Protein AF-0000000086083023 (afdb_homodimer)

Nearest PDB structures (foldseek):
  6t1z-assembly1_A  TM=5.377E-01  e=1.899E-01  Lactococcus lactis
  4jre-assembly1_D  TM=3.803E-01  e=8.207E-01  Escherichia coli K-12
  8ufe-assembly1_A  TM=5.088E-01  e=5.948E+00  Mycolicibacterium smegmatis
  8u3d-assembly1_A  TM=4.214E-01  e=5.697E+00  Homo sapiens
  6t1z-assembly1_A  TM=5.376E-01  e=2.228E-01  Lactococcus lactis

Secondary structure (DSSP, 8-state):
--EEEEEEEEETTTEEEEEEEETT--BEEEEEE---HHHHHHHHHHHHHS-TTTTTTB-TTHHHHHHHHHHHHHHHHHHHHHHHHHHHHHHTBT-TT--HHHHHHHHHHHHHHHHHHHHHHHHHHGGGGGTTHHHHHHHHHHHHHHHHHHHHHGGGSTT-HHHHHHHHHHHHHHHHHHHHHHHHHHHHHHB-SS-HHHHHHHHHHHHHHHHHHHHHHHHHHHHHHTT-HHHHHHHHHHHHHHHHHHHHHHHHH----SEEHHHHHHHHHHHHHTTSPPPPHHHHHHHS--SPPPS--SEEEEES--GGGT-SBHHHHHHHHTTS-STT-SS---EEEEEEE-TTS-EEEEEEEBTT--HHHHHHHHHHHHHHHHHHHT-----TT-TTHHHHHHHHHHHHTGGG-SHHHHHHHHHHHHHHHHHHHHHHHTSS---S-EE----SEEEEE--------------/--EEEEEEEEETTTEEEEEEEETT--BEEEEEE---HHHHHHHHHHHHHS-TTTTTTB-TTHHHHHHHHHHHHHHHHHHHHHHHHHHHHHTTBT-TT--HHHHHHHHHHHHHHHHHHHHHHHHHHGGGGGTTHHHHHHHHHHHHHHHHHHHHHGGGSTT-HHHHHHHHHHHHHHHHHHHHHHHHHHHHHHB-SS-HHHHHHHHHHHHHHHHHHHHHHHHHHHHHHTT-HHHHHHHHHHHHHHHHHHHHHHHHH----SEEHHHHHHHHHHHHHTTSPPPPHHHHHHHS--SPPPS--SEEEEES--GGGT-SBHHHHHHHHTTS-STT-SS---EEEEEEE-TTS-EEEEEEEBTT--HHHHHHHHHHHHHHHHHHHT-----TT-TTHHHHHHHHHHHHTGGG-SHHHHHHHHHHHHHHHHHHHHHHHTSS---S-EE----SEEEEE--------------

Organism: Haemaphysalis longicornis (NCBI:txid44386)

Solvent-accessible surface area (backbone atoms only — not comparable to full-atom values): 48190 Å² total; per-residue (Å²): 134,77,61,45,66,52,31,37,34,33,38,64,96,63,40,44,34,36,33,31,36,38,86,92,42,55,52,50,42,74,47,69,54,71,66,60,67,72,65,36,51,57,45,44,49,41,64,56,48,39,42,80,62,62,69,76,30,36,36,90,40,44,64,63,29,52,51,25,47,44,51,20,48,29,25,46,46,47,41,46,50,57,14,46,40,22,40,45,44,43,49,12,32,30,27,59,87,31,45,47,66,58,34,38,48,37,52,49,46,18,51,42,35,18,53,50,30,33,53,53,46,53,66,70,48,62,77,57,50,63,36,47,29,48,24,42,37,45,48,20,50,52,41,41,51,52,22,41,48,44,32,41,49,26,52,77,35,79,94,43,37,50,62,45,44,24,51,25,26,27,42,41,19,46,21,50,53,43,35,49,47,20,50,52,52,51,37,52,63,29,28,63,59,88,35,41,68,49,43,46,50,15,51,52,44,44,53,50,51,36,45,46,52,28,43,59,48,42,62,52,48,53,63,73,40,59,93,37,66,67,59,48,51,50,49,38,52,53,31,48,51,49,22,53,51,25,41,51,52,24,47,55,57,48,69,60,46,58,35,23,59,62,44,44,44,53,39,50,52,43,20,66,51,56,75,65,44,76,68,52,56,65,60,41,38,70,65,45,78,50,69,75,77,84,74,83,61,62,66,39,78,40,47,25,35,58,62,68,75,61,33,60,29,52,65,52,41,45,66,69,51,61,79,52,57,70,89,59,50,59,67,73,57,38,68,47,77,31,71,42,72,49,96,87,73,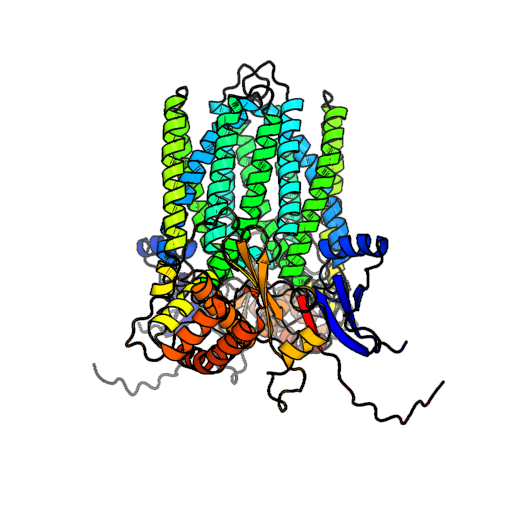30,35,37,38,34,26,29,29,25,70,80,43,48,58,66,40,51,51,49,49,49,51,50,48,45,52,50,45,33,51,75,66,67,68,70,71,68,58,90,82,40,91,57,39,67,63,51,48,50,28,45,58,30,58,73,48,46,89,84,39,52,61,63,29,48,53,42,43,48,52,48,41,69,63,46,47,61,53,52,54,59,56,42,74,78,44,85,55,48,73,88,52,72,31,67,64,60,48,61,28,25,36,44,68,44,77,79,71,76,82,78,80,68,86,81,70,86,128,132,75,62,46,67,52,33,37,35,32,37,62,96,65,38,43,34,36,34,30,36,37,86,90,44,57,51,49,42,74,47,70,52,71,67,60,65,70,66,36,49,56,46,45,50,42,64,55,48,39,43,81,62,64,69,75,29,35,36,88,40,45,64,63,28,52,53,25,47,44,51,18,48,29,26,47,46,47,41,46,50,56,13,46,40,22,40,45,43,42,47,13,31,31,27,59,87,31,45,47,66,58,33,37,50,36,52,51,47,20,52,41,35,18,52,52,30,34,55,52,46,53,66,71,47,62,75,59,50,65,38,48,29,49,25,42,37,45,48,23,51,52,41,41,51,51,23,40,50,44,33,41,49,26,52,76,35,80,93,43,35,50,62,46,44,24,51,25,26,28,42,39,19,46,22,50,53,42,36,49,47,21,48,52,51,51,36,52,63,29,28,63,59,88,34,42,68,49,43,47,50,15,51,50,45,44,52,50,51,35,46,47,53,30,43,59,50,42,64,52,48,54,64,74,39,59,94,38,66,67,59,49,53,52,50,40,52,52,30,49,51,48,22,51,53,24,42,51,54,24,49,54,57,46,68,61,46,58,36,22,57,64,44,42,43,55,41,51,52,45,20,66,50,58,74,65,45,76,68,52,57,64,60,42,38,70,67,44,78,51,68,73,77,82,73,84,60,60,65,41,79,42,46,27,35,57,62,68,76,60,32,60,30,52,63,53,42,46,65,70,50,61,80,52,58,71,88,58,51,57,66,74,58,38,68,49,77,31,71,43,72,48,96,86,72,30,36,37,38,34,25,27,31,25,68,81,44,48,58,66,40,51,51,50,49,48,50,48,49,44,52,50,48,32,52,75,66,66,68,69,71,67,57,91,83,40,92,58,39,67,63,51,48,51,30,46,57,31,57,72,48,47,88,81,40,53,60,62,28,48,53,42,43,46,52,49,42,70,63,47,48,62,53,51,54,60,55,41,74,78,43,85,54,47,74,88,53,72,31,66,64,61,46,59,27,25,34,44,68,45,77,80,72,77,77,85,72,69,86,78,77,80,130

Foldseek 3Di:
DDWDWDDWDDDPPAWIWTWTDDPVDPDTDIDTDHDDVVVCVVVVCCVQQPFPPPPVQWDPLVVVLLVLVLLLLLLLLLLLVLLVVLLCLQQAVVNPPHDPVSSVVLVVLLVVLLVVLLVVLCVVCPPVLQQQLLQLLLVLLVLSLVLSVLSNCLNVVRPCNSVSSSVSSSSNSSSVNSNVNSVLNNLVNTRRPPCSVRSVSSSVSSSVVSSVVSVVVNVVVCVVCPPPVPVSVVSSVVSSVSNSVSSNSSSLSDQGQFAELQLLLVQLLCCQQVVQDGDASNVSSNVGDSHDDDDDDLEAEAFADDPCVQDVDPVSVCLQCVPPPPVVVVPPDAKTWFWDADPVRGIYIYMHGAPPHALLSVSLSSSLRSLLVCLLVVPRDHDPPHPCCVLSVQLNVLNVPCVVHCSSNSVSSVVVSVPCVVSNVVSCVPGSHDSNHHSHPHDPHHDDDDPPPDPPPDDPDDD/DDWDWDDWDDDPPAWIWTWTDDPVDPDTDIHTDHDDVVVVVVVVCCVQQPFPPPPVQWDPLVVVLLVLVLLLLLLLLLLLVLLVVLLCLQQAVVNPPHDPVSSVVLVVLLVVLLVVLLVVLCVVCPPVLQQQLLQLLLVLLVLSLVLSVLSNCLNVVRPCNSVSSSVSSSSNSSSVNSNVNSVLNNLVNTRRPPCSVRSVSSSVSSSVVSSVVSVVVNVVVCVVCPPPVPVSVVSSVVSSVSNSVSSNSSSLSDQGQFAELQLLLQQLLVCQQVVQDGDASNRSSNVRDSHDDDDDDLEAEAFADDPCVQDVDPVSVCLQCVPPDPVVVVPPDAKTWFWDADPVRGIYIYMHGAPPHDLLSSSLSSSLRSLLVCLLVVPRDHDPPHPCCVLSVQLNVLNVPCVVHCSSNSVSSVVVSVPCVVSNVVNCVPGSHDSNHHSHPHDPHHDDDDPPPDPPPPDPDDD

Sequence (926 aa):
MTGTLVARETCGSEIEQSYVKFENSDKLFVVKRSPRRWSSLRTFFSEIFLPVGYPDSVSRDYTEYQIWDSIQAFASSITGTLATQSVLSGVGVGDQSASVLAATTTWILRDGMGMAGRIAFAWFQGSNLDYDSKKWRLFADLLNDAAILLELMCQHFKGYVTPVLCISSVVKSIVGVAGGATRAALTQHQARNNNMADVSAKDGSQETMVNLAAFLCNLLLLRLLAGNLWFVYILFALMTFVHIYANYRAVSCVVMETFNQSRYGILVRRFLEKAGDIAPVDWVNARESVWIQCGRPFVSIHLGVPLSSVALTSTELRSRTEHFPSAQKSPGKSYLLRVVRDSSRHYDINIVLSSESSVRDQMEAMFHAFLLETVLLKTLKVGPDHPWVADISNVENAAEDLSSGDHRLLLCSRALVNQYFPLLLKSLEGSEWRTDYVLFGASDWRVVWGDNESGDAGRSKHLMTGTLVARETCGSEIEQSYVKFENSDKLFVVKRSPRRWSSLRTFFSEIFLPVGYPDSVSRDYTEYQIWDSIQAFASSITGTLATQSVLSGVGVGDQSASVLAATTTWILRDGMGMAGRIAFAWFQGSNLDYDSKKWRLFADLLNDAAILLELMCQHFKGYVTPVLCISSVVKSIVGVAGGATRAALTQHQARNNNMADVSAKDGSQETMVNLAAFLCNLLLLRLLAGNLWFVYILFALMTFVHIYANYRAVSCVVMETFNQSRYGILVRRFLEKAGDIAPVDWVNARESVWIQCGRPFVSIHLGVPLSSVALTSTELRSRTEHFPSAQKSPGKSYLLRVVRDSSRHYDINIVLSSESSVRDQMEAMFHAFLLETVLLKTLKVGPDHPWVADISNVENAAEDLSSGDHRLLLCSRALVNQYFPLLLKSLEGSEWRTDYVLFGASDWRVVWGDNESGDAGRSKHL

pLDDT: mean 87.84, std 14.59, range [17.27, 98.75]

Structure (mmCIF, N/CA/C/O backbone):
data_AF-0000000086083023-model_v1
#
loop_
_entity.id
_entity.type
_entity.pdbx_description
1 polymer 'Uncharacterized protein'
#
loop_
_atom_site.group_PDB
_atom_site.id
_atom_site.type_symbol
_atom_site.label_atom_id
_atom_site.label_alt_id
_atom_site.label_comp_id
_atom_site.label_asym_id
_atom_site.label_entity_id
_atom_site.label_seq_id
_atom_site.pdbx_PDB_ins_code
_atom_site.Cartn_x
_atom_site.Cartn_y
_atom_site.Cartn_z
_atom_site.occupancy
_atom_site.B_iso_or_equiv
_atom_site.auth_seq_id
_atom_site.auth_comp_id
_atom_site.auth_asym_id
_atom_site.auth_atom_id
_atom_site.pdbx_PDB_model_num
ATOM 1 N N . MET A 1 1 ? -22.281 -10.914 -51.469 1 52.84 1 MET A N 1
ATOM 2 C CA . MET A 1 1 ? -22.328 -12.102 -50.625 1 52.84 1 MET A CA 1
ATOM 3 C C . MET A 1 1 ? -22.703 -11.742 -49.188 1 52.84 1 MET A C 1
ATOM 5 O O . MET A 1 1 ? -22.078 -10.883 -48.562 1 52.84 1 MET A O 1
ATOM 9 N N . THR A 1 2 ? -23.953 -11.93 -48.812 1 68.38 2 THR A N 1
ATOM 10 C CA . THR A 1 2 ? -24.516 -11.453 -47.562 1 68.38 2 THR A CA 1
ATOM 11 C C . THR A 1 2 ? -24 -12.281 -46.375 1 68.38 2 THR A C 1
ATOM 13 O O . THR A 1 2 ? -24.125 -13.508 -46.375 1 68.38 2 THR A O 1
ATOM 16 N N . GLY A 1 3 ? -23.016 -11.859 -45.625 1 79.12 3 GLY A N 1
ATOM 17 C CA . GLY A 1 3 ? -22.469 -12.516 -44.438 1 79.12 3 GLY A CA 1
ATOM 18 C C . GLY A 1 3 ? -23.328 -12.344 -43.188 1 79.12 3 GLY A C 1
ATOM 19 O O . GLY A 1 3 ? -24 -11.328 -43.031 1 79.12 3 GLY A O 1
ATOM 20 N N . THR A 1 4 ? -23.688 -13.5 -42.562 1 83.75 4 THR A N 1
ATOM 21 C CA . THR A 1 4 ? -24.438 -13.461 -41.312 1 83.75 4 THR A CA 1
ATOM 22 C C . THR A 1 4 ? -23.484 -13.438 -40.125 1 83.75 4 THR A C 1
ATOM 24 O O . THR A 1 4 ? -22.531 -14.227 -40.062 1 83.75 4 THR A O 1
ATOM 27 N N . LEU A 1 5 ? -23.781 -12.5 -39.219 1 86.69 5 LEU A N 1
ATOM 28 C CA . LEU A 1 5 ? -22.984 -12.383 -38 1 86.69 5 LEU A CA 1
ATOM 29 C C . LEU A 1 5 ? -23.312 -13.508 -37.031 1 86.69 5 LEU A C 1
ATOM 31 O O . LEU A 1 5 ? -24.469 -13.664 -36.625 1 86.69 5 LEU A O 1
ATOM 35 N N . VAL A 1 6 ? -22.297 -14.195 -36.688 1 85.25 6 VAL A N 1
ATOM 36 C CA . VAL A 1 6 ? -22.5 -15.359 -35.812 1 85.25 6 VAL A CA 1
ATOM 37 C C . VAL A 1 6 ? -22.203 -15 -34.375 1 85.25 6 VAL A C 1
ATOM 39 O O . VAL A 1 6 ? -22.906 -15.406 -33.469 1 85.25 6 VAL A O 1
ATOM 42 N N . ALA A 1 7 ? -21.094 -14.289 -34.219 1 88.69 7 ALA A N 1
ATOM 43 C CA . ALA A 1 7 ? -20.688 -13.961 -32.844 1 88.69 7 ALA A CA 1
ATOM 44 C C . ALA A 1 7 ? -19.719 -12.773 -32.844 1 88.69 7 ALA A C 1
ATOM 46 O O . ALA A 1 7 ? -19.047 -12.508 -33.844 1 88.69 7 ALA A O 1
ATOM 47 N N . ARG A 1 8 ? -19.812 -12.047 -31.781 1 88.38 8 ARG A N 1
ATOM 48 C CA . ARG A 1 8 ? -18.844 -10.992 -31.5 1 88.38 8 ARG A CA 1
ATOM 49 C C . ARG A 1 8 ? -18.031 -11.312 -30.25 1 88.38 8 ARG A C 1
ATOM 51 O O . ARG A 1 8 ? -18.562 -11.867 -29.281 1 88.38 8 ARG A O 1
ATOM 58 N N . GLU A 1 9 ? -16.734 -11.156 -30.375 1 89.56 9 GLU A N 1
ATOM 59 C CA . GLU A 1 9 ? -15.867 -11.461 -29.25 1 89.56 9 GLU A CA 1
ATOM 60 C C . GLU A 1 9 ? -15.008 -10.25 -28.875 1 89.56 9 GLU A C 1
ATOM 62 O O . GLU A 1 9 ? -14.672 -9.438 -29.734 1 89.56 9 GLU A O 1
ATOM 67 N N . THR A 1 10 ? -14.852 -10.094 -27.594 1 82.12 10 THR A N 1
ATOM 68 C CA . THR A 1 10 ? -14.008 -9.016 -27.078 1 82.12 10 THR A CA 1
ATOM 69 C C . THR A 1 10 ? -12.953 -9.57 -26.125 1 82.12 10 THR A C 1
ATOM 71 O O . THR A 1 10 ? -13.172 -10.602 -25.484 1 82.12 10 THR A O 1
ATOM 74 N N . CYS A 1 11 ? -11.766 -9.125 -26.203 1 75.62 11 CYS A N 1
ATOM 75 C CA . CYS A 1 11 ? -10.711 -9.375 -25.234 1 75.62 11 CYS A CA 1
ATOM 76 C C . CYS A 1 11 ? -10.242 -8.078 -24.594 1 75.62 11 CYS A C 1
ATOM 78 O O . CYS A 1 11 ? -9.469 -7.332 -25.188 1 75.62 11 CYS A O 1
ATOM 80 N N . GLY A 1 12 ? -10.664 -7.957 -23.391 1 67.38 12 GLY A N 1
ATOM 81 C CA . GLY A 1 12 ? -10.398 -6.66 -22.781 1 67.38 12 GLY A CA 1
ATOM 82 C C . GLY A 1 12 ? -10.984 -5.504 -23.578 1 67.38 12 GLY A C 1
ATOM 83 O O . GLY A 1 12 ? -12.031 -5.645 -24.203 1 67.38 12 GLY A O 1
ATOM 84 N N . SER A 1 13 ? -10.461 -4.328 -23.438 1 62.53 13 SER A N 1
ATOM 85 C CA . SER A 1 13 ? -10.938 -3.15 -24.156 1 62.53 13 SER A CA 1
ATOM 86 C C . SER A 1 13 ? -10.242 -3.004 -25.516 1 62.53 13 SER A C 1
ATOM 88 O O . SER A 1 13 ? -10.648 -2.191 -26.344 1 62.53 13 SER A O 1
ATOM 90 N N . GLU A 1 14 ? -9.367 -3.992 -25.828 1 64.62 14 GLU A N 1
ATOM 91 C CA . GLU A 1 14 ? -8.461 -3.73 -26.953 1 64.62 14 GLU A CA 1
ATOM 92 C C . GLU A 1 14 ? -8.867 -4.516 -28.188 1 64.62 14 GLU A C 1
ATOM 94 O O . GLU A 1 14 ? -8.719 -4.031 -29.312 1 64.62 14 GLU A O 1
ATOM 99 N N . ILE A 1 15 ? -9.352 -5.688 -27.922 1 73.44 15 ILE A N 1
ATOM 100 C CA . ILE A 1 15 ? -9.555 -6.559 -29.078 1 73.44 15 ILE A CA 1
ATOM 101 C C . ILE A 1 15 ? -11.047 -6.844 -29.25 1 73.44 15 ILE A C 1
ATOM 103 O O . ILE A 1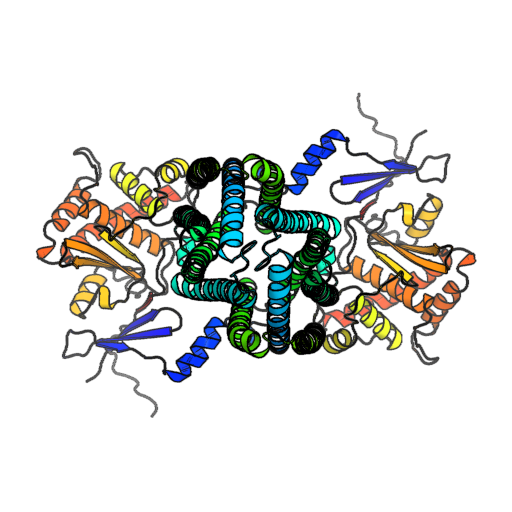 15 ? -11.727 -7.215 -28.297 1 73.44 15 ILE A O 1
ATOM 107 N N . GLU A 1 16 ? -11.586 -6.336 -30.344 1 81.25 16 GLU A N 1
ATOM 108 C CA . GLU A 1 16 ? -12.93 -6.727 -30.75 1 81.25 16 GLU A CA 1
ATOM 109 C C . GLU A 1 16 ? -12.922 -7.438 -32.094 1 81.25 16 GLU A C 1
ATOM 111 O O . GLU A 1 16 ? -12.289 -6.969 -33.031 1 81.25 16 GLU A O 1
ATOM 116 N N . GLN A 1 17 ? -13.43 -8.641 -32.094 1 86.38 17 GLN A N 1
ATOM 117 C CA . GLN A 1 17 ? -13.5 -9.383 -33.344 1 86.38 17 GLN A CA 1
ATOM 118 C C . GLN A 1 17 ? -14.891 -9.977 -33.562 1 86.38 17 GLN A C 1
ATOM 120 O O . GLN A 1 17 ? -15.641 -10.164 -32.594 1 86.38 17 GLN A O 1
ATOM 125 N N . SER A 1 18 ? -15.258 -10.016 -34.844 1 88.19 18 SER A N 1
ATOM 126 C CA . SER A 1 18 ? -16.547 -10.586 -35.188 1 88.19 18 SER A CA 1
ATOM 127 C C . SER A 1 18 ? -16.391 -11.812 -36.094 1 88.19 18 SER A C 1
ATOM 129 O O . SER A 1 18 ? -15.453 -11.891 -36.875 1 88.19 18 SER A O 1
ATOM 131 N N . TYR A 1 19 ? -17.203 -12.742 -35.844 1 89 19 TYR A N 1
ATOM 132 C CA . TYR A 1 19 ? -17.25 -13.953 -36.656 1 89 19 TYR A CA 1
ATOM 133 C C . TYR A 1 19 ? -18.438 -13.922 -37.625 1 89 19 TYR A C 1
ATOM 135 O O . TYR A 1 19 ? -19.578 -13.797 -37.219 1 89 19 TYR A O 1
ATOM 143 N N . VAL A 1 20 ? -18.094 -14.023 -38.938 1 87.88 20 VAL A N 1
ATOM 144 C CA . VAL A 1 20 ? -19.109 -13.906 -39.969 1 87.88 20 VAL A CA 1
ATOM 145 C C . VAL A 1 20 ? -19.109 -15.164 -40.844 1 87.88 20 VAL A C 1
ATOM 147 O O . VAL A 1 20 ? -18.047 -15.711 -41.156 1 87.88 20 VAL A O 1
ATOM 150 N N . LYS A 1 21 ? -20.312 -15.672 -41.031 1 87.81 21 LYS A N 1
ATOM 151 C CA . LYS A 1 21 ? -20.516 -16.812 -41.938 1 87.81 21 LYS A CA 1
ATOM 152 C C . LYS A 1 21 ? -21.078 -16.359 -43.281 1 87.81 21 LYS A C 1
ATOM 154 O O . LYS A 1 21 ? -22.016 -15.547 -43.344 1 87.81 21 LYS A O 1
ATOM 159 N N . PHE A 1 22 ? -20.422 -16.906 -44.375 1 86.31 22 PHE A N 1
ATOM 160 C CA . PHE A 1 22 ? -20.938 -16.641 -45.719 1 86.31 22 PHE A CA 1
ATOM 161 C C . PHE A 1 22 ? -21.703 -17.844 -46.25 1 86.31 22 PHE A C 1
ATOM 163 O O . PHE A 1 22 ? -21.406 -18.984 -45.906 1 86.31 22 PHE A O 1
ATOM 170 N N . GLU A 1 23 ? -22.734 -17.688 -47 1 82.38 23 GLU A N 1
ATOM 171 C CA . GLU A 1 23 ? -23.609 -18.734 -47.531 1 82.38 23 GLU A CA 1
ATOM 172 C C . GLU A 1 23 ? -22.812 -19.75 -48.344 1 82.38 23 GLU A C 1
ATOM 174 O O . GLU A 1 23 ? -23.109 -20.953 -48.281 1 82.38 23 GLU A O 1
ATOM 179 N N . ASN A 1 24 ? -21.875 -19.375 -48.969 1 82.38 24 ASN A N 1
ATOM 180 C CA . ASN A 1 24 ? -21.172 -20.266 -49.875 1 82.38 24 ASN A CA 1
ATOM 181 C C . ASN A 1 24 ? -19.922 -20.859 -49.219 1 82.38 24 ASN A C 1
ATOM 183 O O . ASN A 1 24 ? -19.078 -21.469 -49.906 1 82.38 24 ASN A O 1
ATOM 187 N N . SER A 1 25 ? -19.812 -20.594 -48 1 84.81 25 SER A N 1
ATOM 188 C CA . SER A 1 25 ? -18.609 -21.109 -47.344 1 84.81 25 SER A CA 1
ATOM 189 C C . SER A 1 25 ? -18.906 -21.578 -45.938 1 84.81 25 SER A C 1
ATOM 191 O O . SER A 1 25 ? -19.75 -21.016 -45.25 1 84.81 25 SER A O 1
ATOM 193 N N . ASP A 1 26 ? -18.281 -22.625 -45.469 1 87.5 26 ASP A N 1
ATOM 194 C CA . ASP A 1 26 ? -18.438 -23.172 -44.125 1 87.5 26 ASP A CA 1
ATOM 195 C C . ASP A 1 26 ? -17.406 -22.562 -43.156 1 87.5 26 ASP A C 1
ATOM 197 O O . ASP A 1 26 ? -17.516 -22.734 -41.938 1 87.5 26 ASP A O 1
ATOM 201 N N . LYS A 1 27 ? -16.531 -21.797 -43.719 1 87.94 27 LYS A N 1
ATOM 202 C CA . LYS A 1 27 ? -15.484 -21.203 -42.906 1 87.94 27 LYS A CA 1
ATOM 203 C C . LYS A 1 27 ? -15.984 -19.938 -42.188 1 87.94 27 LYS A C 1
ATOM 205 O O . LYS A 1 27 ? -16.734 -19.156 -42.781 1 87.94 27 LYS A O 1
ATOM 210 N N . LEU A 1 28 ? -15.688 -19.891 -40.906 1 88.69 28 LEU A N 1
ATOM 211 C CA . LEU A 1 28 ? -16 -18.672 -40.156 1 88.69 28 LEU A CA 1
ATOM 212 C C . LEU A 1 28 ? -14.922 -17.609 -40.406 1 88.69 28 LEU A C 1
ATOM 214 O O . LEU A 1 28 ? -13.75 -17.844 -40.125 1 88.69 28 LEU A O 1
ATOM 218 N N . PHE A 1 29 ? -15.32 -16.516 -40.938 1 87.69 29 PHE A N 1
ATOM 219 C CA . PHE A 1 29 ? -14.383 -15.422 -41.188 1 87.69 29 PHE A CA 1
ATOM 220 C C . PHE A 1 29 ? -14.297 -14.5 -40 1 87.69 29 PHE A C 1
ATOM 222 O O . PHE A 1 29 ? -15.32 -14.094 -39.438 1 87.69 29 PHE A O 1
ATOM 229 N N . VAL A 1 30 ? -13.07 -14.43 -39.531 1 87.44 30 VAL A N 1
ATOM 230 C CA . VAL A 1 30 ? -12.828 -13.562 -38.406 1 87.44 30 VAL A CA 1
ATOM 231 C C . VAL A 1 30 ? -12.484 -12.156 -38.875 1 87.44 30 VAL A C 1
ATOM 233 O O . VAL A 1 30 ? -11.531 -11.969 -39.625 1 87.44 30 VAL A O 1
ATOM 236 N N . VAL A 1 31 ? -13.32 -11.195 -38.594 1 80.69 31 VAL A N 1
ATOM 237 C CA . VAL A 1 31 ? -13.047 -9.797 -38.875 1 80.69 31 VAL A CA 1
ATOM 238 C C . VAL A 1 31 ? -12.5 -9.094 -37.656 1 80.69 31 VAL A C 1
ATOM 240 O O . VAL A 1 31 ? -13.227 -8.898 -36.656 1 80.69 31 VAL A O 1
ATOM 243 N N . LYS A 1 32 ? -11.203 -8.938 -37.719 1 78.75 32 LYS A N 1
ATOM 244 C CA . LYS A 1 32 ? -10.555 -8.258 -36.594 1 78.75 32 LYS A CA 1
ATOM 245 C C . LYS A 1 32 ? -10.641 -6.742 -36.75 1 78.75 32 LYS A C 1
ATOM 247 O O . LYS A 1 32 ? -10.375 -6.203 -37.812 1 78.75 32 LYS A O 1
ATOM 252 N N . ARG A 1 33 ? -11.25 -6.152 -35.844 1 62.12 33 ARG A N 1
ATOM 253 C CA . ARG A 1 33 ? -11.188 -4.695 -35.844 1 62.12 33 ARG A CA 1
ATOM 254 C C . ARG A 1 33 ? -9.922 -4.207 -35.156 1 62.12 33 ARG A C 1
ATOM 256 O O . ARG A 1 33 ? -9.688 -4.531 -33.969 1 62.12 33 ARG A O 1
ATOM 263 N N . SER A 1 34 ? -8.852 -4.055 -35.969 1 55.38 34 SER A N 1
ATOM 264 C CA . SER A 1 34 ? -7.582 -3.592 -35.438 1 55.38 34 SER A CA 1
ATOM 265 C C . SER A 1 34 ? -7.734 -2.244 -34.75 1 55.38 34 SER A C 1
ATOM 267 O O . SER A 1 34 ? -8.359 -1.328 -35.281 1 55.38 34 SER A O 1
ATOM 269 N N . PRO A 1 35 ? -7.426 -2.129 -33.594 1 52.28 35 PRO A N 1
ATOM 270 C CA . PRO A 1 35 ? -7.375 -0.75 -33.094 1 52.28 35 PRO A CA 1
ATOM 271 C C . PRO A 1 35 ? -6.406 0.123 -33.875 1 52.28 35 PRO A C 1
ATOM 273 O O . PRO A 1 35 ? -5.406 -0.374 -34.406 1 52.28 35 PRO A O 1
ATOM 276 N N . ARG A 1 36 ? -6.727 1.237 -34.406 1 47.94 36 ARG A N 1
ATOM 277 C CA . ARG A 1 36 ? -5.832 2.189 -35.062 1 47.94 36 ARG A CA 1
ATOM 278 C C . ARG A 1 36 ? -4.523 2.322 -34.281 1 47.94 36 ARG A C 1
ATOM 280 O O . ARG A 1 36 ? -4.535 2.57 -33.094 1 47.94 36 ARG A O 1
ATOM 287 N N . ARG A 1 37 ? -3.322 2.121 -34.875 1 49.31 37 ARG A N 1
ATOM 288 C CA . ARG A 1 37 ? -1.959 1.993 -34.375 1 49.31 37 ARG A CA 1
ATOM 289 C C . ARG A 1 37 ? -1.613 3.143 -33.438 1 49.31 37 ARG A C 1
ATOM 291 O O . ARG A 1 37 ? -1.046 2.924 -32.375 1 49.31 37 ARG A O 1
ATOM 298 N N . TRP A 1 38 ? -1.447 4.309 -34.094 1 46.75 38 TRP A N 1
ATOM 299 C CA . TRP A 1 38 ? -0.985 5.539 -33.469 1 46.75 38 TRP A CA 1
ATOM 300 C C . TRP A 1 38 ? -1.903 5.934 -32.312 1 46.75 38 TRP A C 1
ATOM 302 O O . TRP A 1 38 ? -1.443 6.465 -31.297 1 46.75 38 TRP A O 1
ATOM 312 N N . SER A 1 39 ? -3.164 5.914 -32.531 1 54.09 39 SER A N 1
ATOM 313 C CA . SER A 1 39 ? -4.246 6.016 -31.562 1 54.09 39 SER A CA 1
ATOM 314 C C . SER A 1 39 ? -4.039 5.047 -30.406 1 54.09 39 SER A C 1
ATOM 316 O O . SER A 1 39 ? -4.367 5.363 -29.266 1 54.09 39 SER A O 1
ATOM 318 N N . SER A 1 40 ? -3.023 4.184 -30.828 1 61.28 40 SER A N 1
ATOM 319 C CA . SER A 1 40 ? -2.715 3.002 -30.031 1 61.28 40 SER A CA 1
ATOM 320 C C . SER A 1 40 ? -1.723 3.332 -28.922 1 61.28 40 SER A C 1
ATOM 322 O O . SER A 1 40 ? -1.919 2.939 -27.766 1 61.28 40 SER A O 1
ATOM 324 N N . LEU A 1 41 ? -0.729 4.34 -29.453 1 65.75 41 LEU A N 1
ATOM 325 C CA . LEU A 1 41 ? 0.236 4.668 -28.406 1 65.75 41 LEU A CA 1
ATOM 326 C C . LEU A 1 41 ? -0.402 5.539 -27.328 1 65.75 41 LEU A C 1
ATOM 328 O O . LEU A 1 41 ? -0.156 5.344 -26.141 1 65.75 41 LEU A O 1
ATOM 332 N N . ARG A 1 42 ? -1.111 6.574 -27.828 1 71.81 42 ARG A N 1
ATOM 333 C CA . ARG A 1 42 ? -1.795 7.418 -26.859 1 71.81 42 ARG A CA 1
ATOM 334 C C . ARG A 1 42 ? -2.734 6.598 -25.984 1 71.81 42 ARG A C 1
ATOM 336 O O . ARG A 1 42 ? -2.816 6.824 -24.781 1 71.81 42 ARG A O 1
ATOM 343 N N . THR A 1 43 ? -3.328 5.832 -26.672 1 71.12 43 THR A N 1
ATOM 344 C CA . THR A 1 43 ? -4.238 4.973 -25.922 1 71.12 43 THR A CA 1
ATOM 345 C C . THR A 1 43 ? -3.467 4.059 -24.984 1 71.12 43 THR A C 1
ATOM 347 O O . THR A 1 43 ? -3.896 3.816 -23.859 1 71.12 43 THR A O 1
ATOM 350 N N . PHE A 1 44 ? -2.383 3.75 -25.594 1 72 44 PHE A N 1
ATOM 351 C CA . PHE A 1 44 ? -1.53 2.883 -24.797 1 72 44 PHE A CA 1
ATOM 352 C C . PHE A 1 44 ? -1.036 3.611 -23.547 1 72 44 PHE A C 1
ATOM 354 O O . PHE A 1 44 ? -1.154 3.098 -22.438 1 72 44 PHE A O 1
ATOM 361 N N . PHE A 1 45 ? -0.563 4.805 -23.656 1 77.81 45 PHE A N 1
ATOM 362 C CA . PHE A 1 45 ? -0.045 5.582 -22.531 1 77.81 45 PHE A CA 1
ATOM 363 C C . PHE A 1 45 ? -1.169 5.977 -21.578 1 77.81 45 PHE A C 1
ATOM 365 O O . PHE A 1 45 ? -0.983 5.988 -20.359 1 77.81 45 PHE A O 1
ATOM 372 N N . SER A 1 46 ? -2.23 6.234 -22.188 1 79.44 46 SER A N 1
ATOM 373 C CA . SER A 1 46 ? -3.369 6.598 -21.359 1 79.44 46 SER A CA 1
ATOM 374 C C . SER A 1 46 ? -3.814 5.422 -20.484 1 79.44 46 SER A C 1
ATOM 376 O O . SER A 1 46 ? -4.168 5.602 -19.328 1 79.44 46 SER A O 1
ATOM 378 N N . GLU A 1 47 ? -3.686 4.34 -21.062 1 76.06 47 GLU A N 1
ATOM 379 C CA . GLU A 1 47 ? -4.098 3.139 -20.344 1 76.06 47 GLU A CA 1
ATOM 380 C C . GLU A 1 47 ? -3.123 2.807 -19.219 1 76.06 47 GLU A C 1
ATOM 382 O O . GLU A 1 47 ? -3.525 2.295 -18.172 1 76.06 47 GLU A O 1
ATOM 387 N N . ILE A 1 48 ? -1.998 3.234 -19.391 1 76.94 48 ILE A N 1
ATOM 388 C CA . ILE A 1 48 ? -0.967 2.879 -18.422 1 76.94 48 ILE A CA 1
ATOM 389 C C . ILE A 1 48 ? -0.888 3.949 -17.344 1 76.94 48 ILE A C 1
ATOM 391 O O . ILE A 1 48 ? -0.664 3.637 -16.172 1 76.94 48 ILE A O 1
ATOM 395 N N . PHE A 1 49 ? -1.199 5.152 -17.75 1 86.5 49 PHE A N 1
ATOM 396 C CA . PHE A 1 49 ? -0.825 6.223 -16.828 1 86.5 49 PHE A CA 1
ATOM 397 C C . PHE A 1 49 ? -2.062 6.93 -16.281 1 86.5 49 PHE A C 1
ATOM 399 O O . PHE A 1 49 ? -1.979 7.676 -15.305 1 86.5 49 PHE A O 1
ATOM 406 N N . LEU A 1 50 ? -3.191 6.688 -16.922 1 88.38 50 LEU A N 1
ATOM 407 C CA . LEU A 1 50 ? -4.387 7.398 -16.469 1 88.38 50 LEU A CA 1
ATOM 408 C C . LEU A 1 50 ? -5.441 6.418 -15.969 1 88.38 50 LEU A C 1
ATOM 410 O O . LEU A 1 50 ? -5.562 5.309 -16.484 1 88.38 50 LEU A O 1
ATOM 414 N N . PRO A 1 51 ? -6.191 6.883 -14.961 1 86.75 51 PRO A N 1
ATOM 415 C CA . PRO A 1 51 ? -7.246 6.012 -14.445 1 86.75 51 PRO A CA 1
ATOM 416 C C . PRO A 1 51 ? -8.359 5.766 -15.461 1 86.75 51 PRO A C 1
ATOM 418 O O . PRO A 1 51 ? -8.617 6.617 -16.312 1 86.75 51 PRO A O 1
ATOM 421 N N . VAL A 1 52 ? -9.008 4.672 -15.297 1 80.44 52 VAL A N 1
ATOM 422 C CA . VAL A 1 52 ? -10.133 4.32 -16.156 1 80.44 52 VAL A CA 1
ATOM 423 C C . VAL A 1 52 ? -11.258 5.336 -15.984 1 80.44 52 VAL A C 1
ATOM 425 O O . VAL A 1 52 ? -11.617 5.688 -14.859 1 80.44 52 VAL A O 1
ATOM 428 N N . GLY A 1 53 ? -11.695 5.781 -17.109 1 83.75 53 GLY A N 1
ATOM 429 C CA . GLY A 1 53 ? -12.781 6.75 -17.062 1 83.75 53 GLY A CA 1
ATOM 430 C C . GLY A 1 53 ? -12.297 8.188 -16.969 1 83.75 53 GLY A C 1
ATOM 431 O O . GLY A 1 53 ? -13.109 9.109 -16.891 1 83.75 53 GLY A O 1
ATOM 432 N N . TYR A 1 54 ? -11.031 8.352 -16.906 1 86.94 54 TYR A N 1
ATOM 433 C CA . TYR A 1 54 ? -10.484 9.703 -16.938 1 86.94 54 TYR A CA 1
ATOM 434 C C . TYR A 1 54 ? -11.094 10.523 -18.062 1 86.94 54 TYR A C 1
ATOM 436 O O . TYR A 1 54 ? -11.273 10.023 -19.172 1 86.94 54 TYR A O 1
ATOM 444 N N . PRO A 1 55 ? -11.492 11.773 -17.719 1 89.88 55 PRO A N 1
ATOM 445 C CA . PRO A 1 55 ? -11.211 12.586 -16.531 1 89.88 55 PRO A CA 1
ATOM 446 C C . PRO A 1 55 ? -12.367 12.586 -15.523 1 89.88 55 PRO A C 1
ATOM 448 O O . PRO A 1 55 ? -12.227 13.102 -14.414 1 89.88 55 PRO A O 1
ATOM 451 N N . ASP A 1 56 ? -13.445 11.922 -15.852 1 90.44 56 ASP A N 1
ATOM 452 C CA . ASP A 1 56 ? -14.648 12.023 -15.023 1 90.44 56 ASP A CA 1
ATOM 453 C C . ASP A 1 56 ? -14.523 11.156 -13.773 1 90.44 56 ASP A C 1
ATOM 455 O O . ASP A 1 56 ? -15.258 11.344 -12.797 1 90.44 56 ASP A O 1
ATOM 459 N N . SER A 1 57 ? -13.602 10.258 -13.859 1 91.81 57 SER A N 1
ATOM 460 C CA . SER A 1 57 ? -13.438 9.305 -12.766 1 91.81 57 SER A CA 1
ATOM 461 C C . SER A 1 57 ? -12.539 9.867 -11.664 1 91.81 57 SER A C 1
ATOM 463 O O . SER A 1 57 ? -12.32 9.219 -10.641 1 91.81 57 SER A O 1
ATOM 465 N N . VAL A 1 58 ? -11.984 11.102 -11.914 1 95.56 58 VAL A N 1
ATOM 466 C CA . VAL A 1 58 ? -11.07 11.703 -10.945 1 95.56 58 VAL A CA 1
ATOM 467 C C . VAL A 1 58 ? -11.508 13.133 -10.648 1 95.56 58 VAL A C 1
ATOM 469 O O . VAL A 1 58 ? -12.375 13.688 -11.328 1 95.56 58 VAL A O 1
ATOM 472 N N . SER A 1 59 ? -10.906 13.688 -9.578 1 95.94 59 SER A N 1
ATOM 473 C CA . SER A 1 59 ? -11.211 15.062 -9.203 1 95.94 59 SER A CA 1
ATOM 474 C C . SER A 1 59 ? -10.656 16.047 -10.227 1 95.94 59 SER A C 1
ATOM 476 O O . SER A 1 59 ? -9.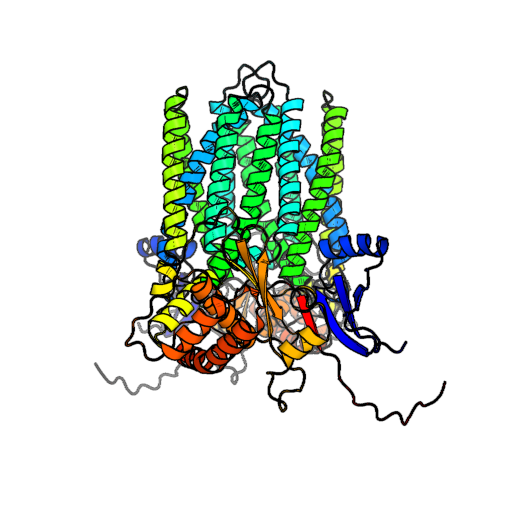758 15.711 -11 1 95.94 59 SER A O 1
ATOM 478 N N . ARG A 1 60 ? -11.172 17.25 -10.242 1 94.69 60 ARG A N 1
ATOM 479 C CA . ARG A 1 60 ? -10.82 18.25 -11.234 1 94.69 60 ARG A CA 1
ATOM 480 C C . ARG A 1 60 ? -9.367 18.688 -11.094 1 94.69 60 ARG A C 1
ATOM 482 O O . ARG A 1 60 ? -8.734 19.109 -12.062 1 94.69 60 ARG A O 1
ATOM 489 N N . ASP A 1 61 ? -8.844 18.547 -9.906 1 97.12 61 ASP A N 1
ATOM 490 C CA . ASP A 1 61 ? -7.48 19 -9.648 1 97.12 61 ASP A CA 1
ATOM 491 C C . ASP A 1 61 ? -6.465 17.922 -9.984 1 97.12 61 ASP A C 1
ATOM 493 O O . ASP A 1 61 ? -5.258 18.125 -9.844 1 97.12 61 ASP A O 1
ATOM 497 N N . TYR A 1 62 ? -6.879 16.797 -10.484 1 97.19 62 TYR A N 1
ATOM 498 C CA . TYR A 1 62 ? -6.043 15.617 -10.68 1 97.19 62 TYR A CA 1
ATOM 499 C C . TYR A 1 62 ? -4.914 15.906 -11.656 1 97.19 62 TYR A C 1
ATOM 501 O O . TYR A 1 62 ? -3.742 15.664 -11.359 1 97.19 62 TYR A O 1
ATOM 509 N N . THR A 1 63 ? -5.23 16.438 -12.766 1 96.88 63 THR A N 1
ATOM 510 C CA . THR A 1 63 ? -4.25 16.625 -13.828 1 96.88 63 THR A CA 1
ATOM 511 C C . THR A 1 63 ? -3.184 17.641 -13.406 1 96.88 63 THR A C 1
ATOM 513 O O . THR A 1 63 ? -1.987 17.375 -13.562 1 96.88 63 THR A O 1
ATOM 516 N N . GLU A 1 64 ? -3.607 18.719 -12.914 1 97.75 64 GLU A N 1
ATOM 517 C CA . GLU A 1 64 ? -2.654 19.734 -12.477 1 97.75 64 GLU A CA 1
ATOM 518 C C . GLU A 1 64 ? -1.746 19.203 -11.375 1 97.75 64 GLU A C 1
ATOM 520 O O . GLU A 1 64 ? -0.531 19.406 -11.414 1 97.75 64 GLU A O 1
ATOM 525 N N . TYR A 1 65 ? -2.35 18.531 -10.484 1 97.81 65 TYR A N 1
ATOM 526 C CA . TYR A 1 65 ? -1.564 17.953 -9.398 1 97.81 65 TYR A CA 1
ATOM 527 C C . TYR A 1 65 ? -0.517 16.984 -9.938 1 97.81 65 TYR A C 1
ATOM 529 O O . TYR A 1 65 ? 0.648 17.031 -9.539 1 97.81 65 TYR A O 1
ATOM 537 N N . GLN A 1 66 ? -0.901 16.078 -10.852 1 97 66 GLN A N 1
ATOM 538 C CA . GLN A 1 66 ? -0.008 15.055 -11.375 1 97 66 GLN A CA 1
ATOM 539 C C . GLN A 1 66 ? 1.147 15.68 -12.156 1 97 66 GLN A C 1
ATOM 541 O O . GLN A 1 66 ? 2.262 15.156 -12.148 1 97 66 GLN A O 1
ATOM 546 N N . ILE A 1 67 ? 0.907 16.781 -12.781 1 97.88 67 ILE A N 1
ATOM 547 C CA . ILE A 1 67 ? 1.965 17.469 -13.516 1 97.88 67 ILE A CA 1
ATOM 548 C C . ILE A 1 67 ? 3.014 17.984 -12.531 1 97.88 67 ILE A C 1
ATOM 550 O O . ILE A 1 67 ? 4.207 17.719 -12.695 1 97.88 67 ILE A O 1
ATOM 554 N N . TRP A 1 68 ? 2.592 18.672 -11.531 1 98.31 68 TRP A N 1
ATOM 555 C CA . TRP A 1 68 ? 3.52 19.219 -10.547 1 98.31 68 TRP A CA 1
ATOM 556 C C . TRP A 1 68 ? 4.215 18.094 -9.773 1 98.31 68 TRP A C 1
ATOM 558 O O . TRP A 1 68 ? 5.402 18.203 -9.453 1 98.31 68 TRP A O 1
ATOM 568 N N . ASP A 1 69 ? 3.441 17.094 -9.5 1 97.56 69 ASP A N 1
ATOM 569 C CA . ASP A 1 69 ? 4.012 15.938 -8.797 1 97.56 69 ASP A CA 1
ATOM 570 C C . ASP A 1 69 ? 5.117 15.289 -9.625 1 97.56 69 ASP A C 1
ATOM 572 O O . ASP A 1 69 ? 6.137 14.859 -9.078 1 97.56 69 ASP A O 1
ATOM 576 N N . SER A 1 70 ? 4.945 15.227 -10.922 1 97.62 70 SER A N 1
ATOM 577 C CA . SER A 1 70 ? 5.953 14.656 -11.812 1 97.62 70 SER A CA 1
ATOM 578 C C . SER A 1 70 ? 7.211 15.523 -11.852 1 97.62 70 SER A C 1
ATOM 580 O O . SER A 1 70 ? 8.328 15.008 -11.805 1 97.62 70 SER A O 1
ATOM 582 N N . ILE A 1 71 ? 7 16.766 -11.844 1 98.31 71 ILE A N 1
ATOM 583 C CA . ILE A 1 71 ? 8.125 17.703 -11.867 1 98.31 71 ILE A CA 1
ATOM 584 C C . ILE A 1 71 ? 8.93 17.562 -10.578 1 98.31 71 ILE A C 1
ATOM 586 O O . ILE A 1 71 ? 10.164 17.484 -10.617 1 98.31 71 ILE A O 1
ATOM 590 N N . GLN A 1 72 ? 8.227 17.594 -9.484 1 98.06 72 GLN A N 1
ATOM 591 C CA . GLN A 1 72 ? 8.945 17.5 -8.219 1 98.06 72 GLN A CA 1
ATOM 592 C C . GLN A 1 72 ? 9.656 16.156 -8.078 1 98.06 72 GLN A C 1
ATOM 594 O O . GLN A 1 72 ? 10.766 16.094 -7.539 1 98.06 72 GLN A O 1
ATOM 599 N N . ALA A 1 73 ? 9.023 15.062 -8.57 1 97.62 73 ALA A N 1
ATOM 600 C CA . ALA A 1 73 ? 9.648 13.742 -8.5 1 97.62 73 ALA A CA 1
ATOM 601 C C . ALA A 1 73 ? 10.922 13.703 -9.336 1 97.62 73 ALA A C 1
ATOM 603 O O . ALA A 1 73 ? 11.93 13.117 -8.914 1 97.62 73 ALA A O 1
ATOM 604 N N . PHE A 1 74 ? 10.898 14.312 -10.477 1 98.31 74 PHE A N 1
ATOM 605 C CA . PHE A 1 74 ? 12.07 14.391 -11.344 1 98.31 74 PHE A CA 1
ATOM 606 C C . PHE A 1 74 ? 13.203 15.133 -10.656 1 98.31 74 PHE A C 1
ATOM 608 O O . PHE A 1 74 ? 14.336 14.641 -10.609 1 98.31 74 PHE A O 1
ATOM 615 N N . ALA A 1 75 ? 12.844 16.203 -10.117 1 98.62 75 ALA A N 1
ATOM 616 C CA . ALA A 1 75 ? 13.836 17.031 -9.43 1 98.62 75 ALA A CA 1
ATOM 617 C C . ALA A 1 75 ? 14.43 16.281 -8.234 1 98.62 75 ALA A C 1
ATOM 619 O O . ALA A 1 75 ? 15.648 16.312 -8.023 1 98.62 75 ALA A O 1
ATOM 620 N N . SER A 1 76 ? 13.602 15.648 -7.496 1 98.06 76 SER A N 1
ATOM 621 C CA . SER A 1 76 ? 14.047 14.906 -6.324 1 98.06 76 SER A CA 1
ATOM 622 C C . SER A 1 76 ? 14.945 13.734 -6.719 1 98.06 76 SER A C 1
ATOM 624 O O . SER A 1 76 ? 15.93 13.438 -6.031 1 98.06 76 SER A O 1
ATOM 626 N N . SER A 1 77 ? 14.625 13.094 -7.816 1 97.44 77 SER A N 1
ATOM 627 C CA . SER A 1 77 ? 15.438 11.984 -8.305 1 97.44 77 SER A CA 1
ATOM 628 C C . SER A 1 77 ? 16.844 12.453 -8.688 1 97.44 77 SER A C 1
ATOM 630 O O . SER A 1 77 ? 17.828 11.766 -8.414 1 97.44 77 SER A O 1
ATOM 632 N N . ILE A 1 78 ? 16.938 13.578 -9.25 1 98 78 ILE A N 1
ATOM 633 C CA . ILE A 1 78 ? 18.234 14.141 -9.633 1 98 78 ILE A CA 1
ATOM 634 C C . ILE A 1 78 ? 19.047 14.43 -8.375 1 98 78 ILE A C 1
ATOM 636 O O . ILE A 1 78 ? 20.203 13.992 -8.266 1 98 78 ILE A O 1
ATOM 640 N N . THR A 1 79 ? 18.469 15.188 -7.465 1 98.25 79 THR A N 1
ATOM 641 C CA . THR A 1 79 ? 19.188 15.523 -6.242 1 98.25 79 THR A CA 1
ATOM 642 C C . THR A 1 79 ? 19.547 14.258 -5.469 1 98.25 79 THR A C 1
ATOM 644 O O . THR A 1 79 ? 20.625 14.188 -4.855 1 98.25 79 THR A O 1
ATOM 647 N N . GLY A 1 80 ? 18.641 13.258 -5.496 1 97.31 80 GLY A N 1
ATOM 648 C CA . GLY A 1 80 ? 18.922 11.984 -4.848 1 97.31 80 GLY A CA 1
ATOM 649 C C . GLY A 1 80 ? 20.156 11.297 -5.402 1 97.31 80 GLY A C 1
ATOM 650 O O . GLY A 1 80 ? 20.953 10.719 -4.652 1 97.31 80 GLY A O 1
ATOM 651 N N . THR A 1 81 ? 20.297 11.367 -6.652 1 96.69 81 THR A N 1
ATOM 652 C CA . THR A 1 81 ? 21.453 10.734 -7.301 1 96.69 81 THR A CA 1
ATOM 653 C C . THR A 1 81 ? 22.734 11.461 -6.938 1 96.69 81 THR A C 1
ATOM 655 O O . THR A 1 81 ? 23.766 10.82 -6.68 1 96.69 81 THR A O 1
ATOM 658 N N . LEU A 1 82 ? 22.734 12.75 -6.926 1 96.56 82 LEU A N 1
ATOM 659 C CA . LEU A 1 82 ? 23.891 13.523 -6.52 1 96.56 82 LEU A CA 1
ATOM 660 C C . LEU A 1 82 ? 24.297 13.188 -5.09 1 96.56 82 LEU A C 1
ATOM 662 O O . LEU A 1 82 ? 25.484 13.039 -4.793 1 96.56 82 LEU A O 1
ATOM 666 N N . ALA A 1 83 ? 23.312 13.047 -4.277 1 97.19 83 ALA A N 1
ATOM 667 C CA . ALA A 1 83 ? 23.562 12.688 -2.887 1 97.19 83 ALA A CA 1
ATOM 668 C C . ALA A 1 83 ? 24.141 11.273 -2.781 1 97.19 83 ALA A C 1
ATOM 670 O O . ALA A 1 83 ? 25.016 11.016 -1.946 1 97.19 83 ALA A O 1
ATOM 671 N N . THR A 1 84 ? 23.609 10.375 -3.59 1 95.12 84 THR A N 1
ATOM 672 C CA . THR A 1 84 ? 24.109 9 -3.607 1 95.12 84 THR A CA 1
ATOM 673 C C . THR A 1 84 ? 25.609 8.977 -3.916 1 95.12 84 THR A C 1
ATOM 675 O O . THR A 1 84 ? 26.359 8.227 -3.287 1 95.12 84 THR A O 1
ATOM 678 N N . GLN A 1 85 ? 26.062 9.734 -4.84 1 95 85 GLN A N 1
ATOM 679 C CA . GLN A 1 85 ? 27.484 9.828 -5.168 1 95 85 GLN A CA 1
ATOM 680 C C . GLN A 1 85 ? 28.297 10.258 -3.957 1 95 85 GLN A C 1
ATOM 682 O O . GLN A 1 85 ? 29.344 9.672 -3.672 1 95 85 GLN A O 1
ATOM 687 N N . SER A 1 86 ? 27.781 11.227 -3.279 1 94.94 86 SER A N 1
ATOM 688 C CA . SER A 1 86 ? 28.453 11.727 -2.088 1 94.94 86 SER A CA 1
ATOM 689 C C . SER A 1 86 ? 28.5 10.664 -0.991 1 94.94 86 SER A C 1
ATOM 691 O O . SER A 1 86 ? 29.5 10.531 -0.29 1 94.94 86 SER A O 1
ATOM 693 N N . VAL A 1 87 ? 27.453 9.961 -0.843 1 95.5 87 VAL A N 1
ATOM 694 C CA . VAL A 1 87 ? 27.359 8.922 0.173 1 95.5 87 VAL A CA 1
ATOM 695 C C . VAL A 1 87 ? 28.375 7.82 -0.134 1 95.5 87 VAL A C 1
ATOM 697 O O . VAL A 1 87 ? 29.094 7.352 0.762 1 95.5 87 VAL A O 1
ATOM 700 N N . LEU A 1 88 ? 28.469 7.41 -1.434 1 93.69 88 LEU A N 1
ATOM 701 C CA . LEU A 1 88 ? 29.422 6.375 -1.822 1 93.69 88 LEU A CA 1
ATOM 702 C C . LEU A 1 88 ? 30.859 6.84 -1.585 1 93.69 88 LEU A C 1
ATOM 704 O O . LEU A 1 88 ? 31.703 6.066 -1.123 1 93.69 88 LEU A O 1
ATOM 708 N N . SER A 1 89 ? 31.109 8.078 -1.841 1 92.62 89 SER A N 1
ATOM 709 C CA . SER A 1 89 ? 32.406 8.656 -1.52 1 92.62 89 SER A CA 1
ATOM 710 C C . SER A 1 89 ? 32.656 8.68 -0.014 1 92.62 89 SER A C 1
ATOM 712 O O . SER A 1 89 ? 33.75 8.328 0.45 1 92.62 89 SER A O 1
ATOM 714 N N . GLY A 1 90 ? 31.625 9.016 0.698 1 92.75 90 GLY A N 1
ATOM 715 C CA . GLY A 1 90 ? 31.719 9.133 2.145 1 92.75 90 GLY A CA 1
ATOM 716 C C . GLY A 1 90 ? 31.984 7.809 2.836 1 92.75 90 GLY A C 1
ATOM 717 O O . GLY A 1 90 ? 32.688 7.75 3.834 1 92.75 90 GLY A O 1
ATOM 718 N N . VAL A 1 91 ? 31.453 6.762 2.289 1 92.06 91 VAL A N 1
ATOM 719 C CA . VAL A 1 91 ? 31.578 5.469 2.957 1 92.06 91 VAL A CA 1
ATOM 720 C C . VAL A 1 91 ? 32.906 4.812 2.551 1 92.06 91 VAL A C 1
ATOM 722 O O . VAL A 1 91 ? 33.25 3.748 3.066 1 92.06 91 VAL A O 1
ATOM 725 N N . GLY A 1 92 ? 33.625 5.398 1.529 1 92.19 92 GLY A N 1
ATOM 726 C CA . GLY A 1 92 ? 35.031 4.988 1.347 1 92.19 92 GLY A CA 1
ATOM 727 C C . GLY A 1 92 ? 35.281 4.375 -0.016 1 92.19 92 GLY A C 1
ATOM 728 O O . GLY A 1 92 ? 36.25 3.65 -0.196 1 92.19 92 GLY A O 1
ATOM 729 N N . VAL A 1 93 ? 34.375 4.582 -0.944 1 91.62 93 VAL A N 1
ATOM 730 C CA . VAL A 1 93 ? 34.656 4.117 -2.299 1 91.62 93 VAL A CA 1
ATOM 731 C C . VAL A 1 93 ? 35.906 4.82 -2.836 1 91.62 93 VAL A C 1
ATOM 733 O O . VAL A 1 93 ? 36 6.047 -2.783 1 91.62 93 VAL A O 1
ATOM 736 N N . GLY A 1 94 ? 36.844 4.051 -3.281 1 90.31 94 GLY A N 1
ATOM 737 C CA . GLY A 1 94 ? 38.094 4.598 -3.832 1 90.31 94 GLY A CA 1
ATOM 738 C C . GLY A 1 94 ? 39.062 5.027 -2.768 1 90.31 94 GLY A C 1
ATOM 739 O O . GLY A 1 94 ? 40.125 5.602 -3.08 1 90.31 94 GLY A O 1
ATOM 740 N N . ASP A 1 95 ? 38.688 4.789 -1.539 1 91.25 95 ASP A N 1
ATOM 741 C CA . ASP A 1 95 ? 39.531 5.16 -0.413 1 91.25 95 ASP A CA 1
ATOM 742 C C . ASP A 1 95 ? 40.219 3.932 0.191 1 91.25 95 ASP A C 1
ATOM 744 O O . ASP A 1 95 ? 39.562 3.119 0.851 1 91.25 95 ASP A O 1
ATOM 748 N N . GLN A 1 96 ? 41.469 3.822 0.074 1 90.38 96 GLN A N 1
ATOM 749 C CA . GLN A 1 96 ? 42.219 2.652 0.514 1 90.38 96 GLN A CA 1
ATOM 750 C C . GLN A 1 96 ? 42.188 2.516 2.033 1 90.38 96 GLN A C 1
ATOM 752 O O . GLN A 1 96 ? 42.344 1.417 2.566 1 90.38 96 GLN A O 1
ATOM 757 N N . SER A 1 97 ? 41.969 3.576 2.705 1 90.25 97 SER A N 1
ATOM 758 C CA . SER A 1 97 ? 41.969 3.539 4.164 1 90.25 97 SER A CA 1
ATOM 759 C C . SER A 1 97 ? 40.625 3.09 4.707 1 90.25 97 SER A C 1
ATOM 761 O O . SER A 1 97 ? 40.5 2.787 5.895 1 90.25 97 SER A O 1
ATOM 763 N N . ALA A 1 98 ? 39.688 3.033 3.809 1 90.38 98 ALA A N 1
ATOM 764 C CA . ALA A 1 98 ? 38.344 2.662 4.246 1 90.38 98 ALA A CA 1
ATOM 765 C C . ALA A 1 98 ? 38.219 1.15 4.422 1 90.38 98 ALA A C 1
ATOM 767 O O . ALA A 1 98 ? 38.875 0.383 3.709 1 90.38 98 ALA A O 1
ATOM 768 N N . SER A 1 99 ? 37.406 0.749 5.398 1 92.06 99 SER A N 1
ATOM 769 C CA . SER A 1 99 ? 37.125 -0.653 5.688 1 92.06 99 SER A CA 1
ATOM 770 C C . SER A 1 99 ? 35.719 -1.047 5.199 1 92.06 99 SER A C 1
ATOM 772 O O . SER A 1 99 ? 34.75 -0.315 5.414 1 92.06 99 SER A O 1
ATOM 774 N N . VAL A 1 100 ? 35.719 -2.193 4.559 1 91.75 100 VAL A N 1
ATOM 775 C CA . VAL A 1 100 ? 34.438 -2.719 4.098 1 91.75 100 VAL A CA 1
ATOM 776 C C . VAL A 1 100 ? 33.5 -2.988 5.289 1 91.75 100 VAL A C 1
ATOM 778 O O . VAL A 1 100 ? 32.312 -2.73 5.23 1 91.75 100 VAL A O 1
ATOM 781 N N . LEU A 1 101 ? 34.094 -3.441 6.34 1 92.5 101 LEU A N 1
ATOM 782 C CA . LEU A 1 101 ? 33.312 -3.705 7.555 1 92.5 101 LEU A CA 1
ATOM 783 C C . LEU A 1 101 ? 32.719 -2.418 8.109 1 92.5 101 LEU A C 1
ATOM 785 O O . LEU A 1 101 ? 31.547 -2.393 8.484 1 92.5 101 LEU A O 1
ATOM 789 N N . ALA A 1 102 ? 33.469 -1.373 8.133 1 93.25 102 ALA A N 1
ATOM 790 C CA . ALA A 1 102 ? 33 -0.087 8.625 1 93.25 102 ALA A CA 1
ATOM 791 C C . ALA A 1 102 ? 31.875 0.454 7.734 1 93.25 102 ALA A C 1
ATOM 793 O O . ALA A 1 102 ? 30.875 0.955 8.227 1 93.25 102 ALA A O 1
ATOM 794 N N . ALA A 1 103 ? 32.094 0.342 6.438 1 94.06 103 ALA A N 1
ATOM 795 C CA . ALA A 1 103 ? 31.078 0.798 5.496 1 94.06 103 ALA A CA 1
ATOM 796 C C . ALA A 1 103 ? 29.781 0.01 5.66 1 94.06 103 ALA A C 1
ATOM 798 O O . ALA A 1 103 ? 28.688 0.587 5.652 1 94.06 103 ALA A O 1
ATOM 799 N N . THR A 1 104 ? 29.891 -1.277 5.836 1 94.56 104 THR A N 1
ATOM 800 C CA . THR A 1 104 ? 28.719 -2.127 6.031 1 94.56 104 THR A CA 1
ATOM 801 C C . THR A 1 104 ? 28.016 -1.771 7.332 1 94.56 104 THR A C 1
ATOM 803 O O . THR A 1 104 ? 26.781 -1.686 7.367 1 94.56 104 THR A O 1
ATOM 806 N N . THR A 1 105 ? 28.75 -1.581 8.32 1 94.81 105 THR A N 1
ATOM 807 C CA . THR A 1 105 ? 28.172 -1.201 9.609 1 94.81 105 THR A CA 1
ATOM 808 C C . THR A 1 105 ? 27.422 0.123 9.5 1 94.81 105 THR A C 1
ATOM 810 O O . THR A 1 105 ? 26.328 0.266 10.023 1 94.81 105 THR A O 1
ATOM 813 N N . THR A 1 106 ? 28.031 1.069 8.805 1 94.19 106 THR A N 1
ATOM 814 C CA . THR A 1 106 ? 27.359 2.346 8.555 1 94.19 106 THR A CA 1
ATOM 815 C C . THR A 1 106 ? 26.047 2.141 7.82 1 94.19 106 THR A C 1
ATOM 817 O O . THR A 1 106 ? 25.031 2.729 8.188 1 94.19 106 THR A O 1
ATOM 820 N N . TRP A 1 107 ? 26.141 1.281 6.852 1 93.94 107 TRP A N 1
ATOM 821 C CA . TRP A 1 107 ? 24.953 1.021 6.031 1 93.94 107 TRP A CA 1
ATOM 822 C C . TRP A 1 107 ? 23.844 0.403 6.859 1 93.94 107 TRP A C 1
ATOM 824 O O . TRP A 1 107 ? 22.688 0.841 6.789 1 93.94 107 TRP A O 1
ATOM 834 N N . ILE A 1 108 ? 24.188 -0.522 7.641 1 94.69 108 ILE A N 1
ATOM 835 C CA . ILE A 1 108 ? 23.156 -1.229 8.391 1 94.69 108 ILE A CA 1
ATOM 836 C C . ILE A 1 108 ? 22.656 -0.348 9.539 1 94.69 108 ILE A C 1
ATOM 838 O O . ILE A 1 108 ? 21.469 -0.4 9.898 1 94.69 108 ILE A O 1
ATOM 842 N N . LEU A 1 109 ? 23.516 0.439 10.117 1 95.62 109 LEU A N 1
ATOM 843 C CA . LEU A 1 109 ? 23.094 1.385 11.148 1 95.62 109 LEU A CA 1
ATOM 844 C C . LEU A 1 109 ? 22.125 2.41 10.578 1 95.62 109 LEU A C 1
ATOM 846 O O . LEU A 1 109 ? 21.109 2.721 11.203 1 95.62 109 LEU A O 1
ATOM 850 N N . ARG A 1 110 ? 22.484 2.896 9.461 1 96.25 110 ARG A N 1
ATOM 851 C CA . ARG A 1 110 ? 21.609 3.811 8.742 1 96.25 110 ARG A CA 1
ATOM 852 C C . ARG A 1 110 ? 20.234 3.189 8.531 1 96.25 110 ARG A C 1
ATOM 854 O O . ARG A 1 110 ? 19.219 3.805 8.852 1 96.25 110 ARG A O 1
ATOM 861 N N . ASP A 1 111 ? 20.188 2.01 8.078 1 94.31 111 ASP A N 1
ATOM 862 C CA . ASP A 1 111 ? 18.922 1.31 7.828 1 94.31 111 ASP A CA 1
ATOM 863 C C . ASP A 1 111 ? 18.156 1.073 9.125 1 94.31 111 ASP A C 1
ATOM 865 O O . ASP A 1 111 ? 16.953 1.28 9.18 1 94.31 111 ASP A O 1
ATOM 869 N N . GLY A 1 112 ? 18.875 0.624 10.094 1 94.69 112 GLY A N 1
ATOM 870 C CA . GLY A 1 112 ? 18.25 0.379 11.383 1 94.69 112 GLY A CA 1
ATOM 871 C C . GLY A 1 112 ? 17.641 1.623 12 1 94.69 112 GLY A C 1
ATOM 872 O O . GLY A 1 112 ? 16.531 1.578 12.531 1 94.69 112 GLY A O 1
ATOM 873 N N . MET A 1 113 ? 18.344 2.734 11.883 1 96.06 113 MET A N 1
ATOM 874 C CA . MET A 1 113 ? 17.844 3.996 12.414 1 96.06 113 MET A CA 1
ATOM 875 C C . MET A 1 113 ? 16.609 4.449 11.656 1 96.06 113 MET A C 1
ATOM 877 O O . MET A 1 113 ? 15.688 5.023 12.25 1 96.06 113 MET A O 1
ATOM 881 N N . GLY A 1 114 ? 16.641 4.234 10.422 1 95.44 114 GLY A N 1
ATOM 882 C CA . GLY A 1 114 ? 15.453 4.523 9.641 1 95.44 114 GLY A CA 1
ATOM 883 C C . GLY A 1 114 ? 14.25 3.703 10.07 1 95.44 114 GLY A C 1
ATOM 884 O O . GLY A 1 114 ? 13.148 4.234 10.203 1 95.44 114 GLY A O 1
ATOM 885 N N . MET A 1 115 ? 14.453 2.438 10.297 1 93.06 115 MET A N 1
ATOM 886 C CA . MET A 1 115 ? 13.383 1.551 10.75 1 93.06 115 MET A CA 1
ATOM 887 C C . MET A 1 115 ? 12.852 1.993 12.102 1 93.06 115 MET A C 1
ATOM 889 O O . MET A 1 115 ? 11.641 2.064 12.305 1 93.06 115 MET A O 1
ATOM 893 N N . ALA A 1 116 ? 13.742 2.281 12.945 1 91.94 116 ALA A N 1
ATOM 894 C CA . ALA A 1 116 ? 13.352 2.742 14.273 1 91.94 116 ALA A CA 1
ATOM 895 C C . ALA A 1 116 ? 12.594 4.062 14.195 1 91.94 116 ALA A C 1
ATOM 897 O O . ALA A 1 116 ? 11.586 4.25 14.891 1 91.94 116 ALA A O 1
ATOM 898 N N . GLY A 1 117 ? 13.109 4.938 13.367 1 92.56 117 GLY A N 1
ATOM 899 C CA . GLY A 1 117 ? 12.422 6.207 13.172 1 92.56 117 GLY A CA 1
ATOM 900 C C . GLY A 1 117 ? 11.008 6.043 12.641 1 92.56 117 GLY A C 1
ATOM 901 O O . GLY A 1 117 ? 10.094 6.734 13.086 1 92.56 117 GLY A O 1
ATOM 902 N N . ARG A 1 118 ? 10.852 5.168 11.766 1 91.06 118 ARG A N 1
ATOM 903 C CA . ARG A 1 118 ? 9.539 4.91 11.18 1 91.06 118 ARG A CA 1
ATOM 904 C C . ARG A 1 118 ? 8.547 4.438 12.242 1 91.06 118 ARG A C 1
ATOM 906 O O . ARG A 1 118 ? 7.422 4.938 12.312 1 91.06 118 ARG A O 1
ATOM 913 N N . ILE A 1 119 ? 8.914 3.549 13.047 1 84.06 119 ILE A N 1
ATOM 914 C CA . ILE A 1 119 ? 8.07 2.998 14.102 1 84.06 119 ILE A CA 1
ATOM 915 C C . ILE A 1 119 ? 7.723 4.09 15.109 1 84.06 119 ILE A C 1
ATOM 917 O O . ILE A 1 119 ? 6.555 4.27 15.461 1 84.06 119 ILE A O 1
ATOM 921 N N . ALA A 1 120 ? 8.727 4.777 15.484 1 85.06 120 ALA A N 1
ATOM 922 C CA . ALA A 1 120 ? 8.523 5.82 16.484 1 85.06 120 ALA A CA 1
ATOM 923 C C . ALA A 1 120 ? 7.57 6.895 15.977 1 85.06 120 ALA A C 1
ATOM 925 O O . ALA A 1 120 ? 6.645 7.301 16.672 1 85.06 120 ALA A O 1
ATOM 926 N N . PHE A 1 121 ? 7.742 7.266 14.758 1 86.5 121 PHE A N 1
ATOM 927 C CA . PHE A 1 121 ? 6.922 8.336 14.211 1 86.5 121 PHE A CA 1
ATOM 928 C C . PHE A 1 121 ? 5.496 7.855 13.969 1 86.5 121 PHE A C 1
ATOM 930 O O . PHE A 1 121 ? 4.535 8.602 14.195 1 86.5 121 PHE A O 1
ATOM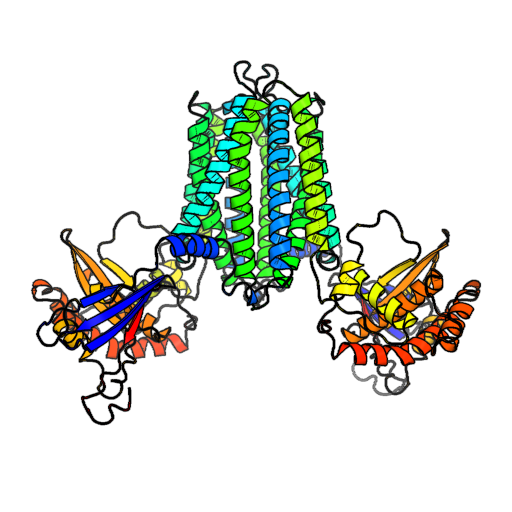 937 N N . ALA A 1 122 ? 5.352 6.75 13.484 1 79.25 122 ALA A N 1
ATOM 938 C CA . ALA A 1 122 ? 4.012 6.203 13.297 1 79.25 122 ALA A CA 1
ATOM 939 C C . ALA A 1 122 ? 3.256 6.121 14.617 1 79.25 122 ALA A C 1
ATOM 941 O O . ALA A 1 122 ? 2.055 6.398 14.672 1 79.25 122 ALA A O 1
ATOM 942 N N . TRP A 1 123 ? 3.949 5.75 15.594 1 73.38 123 TRP A N 1
ATOM 943 C CA . TRP A 1 123 ? 3.355 5.637 16.922 1 73.38 123 TRP A CA 1
ATOM 944 C C . TRP A 1 123 ? 2.953 7.004 17.453 1 73.38 123 TRP A C 1
ATOM 946 O O . TRP A 1 123 ? 1.879 7.16 18.047 1 73.38 123 TRP A O 1
ATOM 956 N N . PHE A 1 124 ? 3.752 7.965 17.219 1 76.12 124 PHE A N 1
ATOM 957 C CA . PHE A 1 124 ? 3.518 9.305 17.75 1 76.12 124 PHE A CA 1
ATOM 958 C C . PHE A 1 124 ? 2.393 10 17 1 76.12 124 PHE A C 1
ATOM 960 O O . PHE A 1 124 ? 1.593 10.719 17.594 1 76.12 124 PHE A O 1
ATOM 967 N N . GLN A 1 125 ? 2.393 9.914 15.664 1 73.38 125 GLN A N 1
ATOM 968 C CA . GLN A 1 125 ? 1.481 10.727 14.867 1 73.38 125 GLN A CA 1
ATOM 969 C C . GLN A 1 125 ? 0.142 10.023 14.672 1 73.38 125 GLN A C 1
ATOM 971 O O . GLN A 1 125 ? -0.887 10.68 14.484 1 73.38 125 GLN A O 1
ATOM 976 N N . GLY A 1 126 ? 0.044 8.875 14.922 1 60.09 126 GLY A N 1
ATOM 977 C CA . GLY A 1 126 ? -1.238 8.203 14.805 1 60.09 126 GLY A CA 1
ATOM 978 C C . GLY A 1 126 ? -2.072 8.695 13.641 1 60.09 126 GLY A C 1
ATOM 979 O O . GLY A 1 126 ? -1.599 8.734 12.5 1 60.09 126 GLY A O 1
ATOM 980 N N . SER A 1 127 ? -3.332 9.242 13.828 1 59.62 127 SER A N 1
ATOM 981 C CA . SER A 1 127 ? -4.324 9.648 12.836 1 59.62 127 SER A CA 1
ATOM 982 C C . SER A 1 127 ? -4.203 11.133 12.508 1 59.62 127 SER A C 1
ATOM 984 O O . SER A 1 127 ? -4.941 11.656 11.664 1 59.62 127 SER A O 1
ATOM 986 N N . ASN A 1 128 ? -3.217 11.773 13 1 66.62 128 ASN A N 1
ATOM 987 C CA . ASN A 1 128 ? -3.113 13.219 12.812 1 66.62 128 ASN A CA 1
ATOM 988 C C . ASN A 1 128 ? -2.674 13.578 11.398 1 66.62 128 ASN A C 1
ATOM 990 O O . ASN A 1 128 ? -2.904 14.695 10.938 1 66.62 128 ASN A O 1
ATOM 994 N N . LEU A 1 129 ? -2.219 12.672 10.672 1 74.25 129 LEU A N 1
ATOM 995 C CA . LEU A 1 129 ? -1.634 12.961 9.367 1 74.25 129 LEU A CA 1
ATOM 996 C C . LEU A 1 129 ? -2.721 13.172 8.32 1 74.25 129 LEU A C 1
ATOM 998 O O . LEU A 1 129 ? -2.484 13.812 7.297 1 74.25 129 LEU A O 1
ATOM 1002 N N . ASP A 1 130 ? -3.891 12.836 8.633 1 77.19 130 ASP A N 1
ATOM 1003 C CA . ASP A 1 130 ? -4.969 12.906 7.648 1 77.19 130 ASP A CA 1
ATOM 1004 C C . ASP A 1 130 ? -5.684 14.25 7.707 1 77.19 130 ASP A C 1
ATOM 1006 O O . ASP A 1 130 ? -6.289 14.688 6.727 1 77.19 130 ASP A O 1
ATOM 1010 N N . TYR A 1 131 ? -5.641 14.898 8.805 1 82.81 131 TYR A N 1
ATOM 1011 C CA . TYR A 1 131 ? -6.504 16.078 8.938 1 82.81 131 TYR A CA 1
ATOM 1012 C C . TYR A 1 131 ? -5.875 17.297 8.266 1 82.81 131 TYR A C 1
ATOM 1014 O O . TYR A 1 131 ? -6.582 18.219 7.879 1 82.81 131 TYR A O 1
ATOM 1022 N N . ASP A 1 132 ? -4.559 17.359 8.18 1 88.75 132 ASP A N 1
ATOM 1023 C CA . ASP A 1 132 ? -3.873 18.438 7.461 1 88.75 132 ASP A CA 1
ATOM 1024 C C . ASP A 1 132 ? -2.918 17.859 6.414 1 88.75 132 ASP A C 1
ATOM 1026 O O . ASP A 1 132 ? -1.725 18.172 6.422 1 88.75 132 ASP A O 1
ATOM 1030 N N . SER A 1 133 ? -3.475 17.172 5.48 1 90.69 133 SER A N 1
ATOM 1031 C CA . SER A 1 133 ? -2.688 16.406 4.523 1 90.69 133 SER A CA 1
ATOM 1032 C C . SER A 1 133 ? -1.824 17.312 3.656 1 90.69 133 SER A C 1
ATOM 1034 O O . SER A 1 133 ? -0.675 16.984 3.354 1 90.69 133 SER A O 1
ATOM 1036 N N . LYS A 1 134 ? -2.338 18.516 3.225 1 94.12 134 LYS A N 1
ATOM 1037 C CA . LYS A 1 134 ? -1.577 19.453 2.391 1 94.12 134 LYS A CA 1
ATOM 1038 C C . LYS A 1 134 ? -0.327 19.938 3.115 1 94.12 134 LYS A C 1
ATOM 1040 O O . LYS A 1 134 ? 0.767 19.938 2.547 1 94.12 134 LYS A O 1
ATOM 1045 N N . LYS A 1 135 ? -0.44 20.312 4.324 1 93.5 135 LYS A N 1
ATOM 1046 C CA . LYS A 1 135 ? 0.676 20.812 5.121 1 93.5 135 LYS A CA 1
ATOM 1047 C C . LYS A 1 135 ? 1.722 19.734 5.348 1 93.5 135 LYS A C 1
ATOM 1049 O O . LYS A 1 135 ? 2.922 19.984 5.215 1 93.5 135 LYS A O 1
ATOM 1054 N N . TRP A 1 136 ? 1.222 18.594 5.641 1 92.12 136 TRP A N 1
ATOM 1055 C CA . TRP A 1 136 ? 2.139 17.5 5.945 1 92.12 136 TRP A CA 1
ATOM 1056 C C . TRP A 1 136 ? 2.877 17.047 4.695 1 92.12 136 TRP A C 1
ATOM 1058 O O . TRP A 1 136 ? 4.039 16.641 4.766 1 92.12 136 TRP A O 1
ATOM 1068 N N . ARG A 1 137 ? 2.223 17.094 3.592 1 94.69 137 ARG A N 1
ATOM 1069 C CA . ARG A 1 137 ? 2.881 16.719 2.344 1 94.69 137 ARG A CA 1
ATOM 1070 C C . ARG A 1 137 ? 4.035 17.672 2.031 1 94.69 137 ARG A C 1
ATOM 1072 O O . ARG A 1 137 ? 5.137 17.234 1.704 1 94.69 137 ARG A O 1
ATOM 1079 N N . LEU A 1 138 ? 3.715 18.922 2.135 1 95.81 138 LEU A N 1
ATOM 1080 C CA . LEU A 1 138 ? 4.758 19.922 1.881 1 95.81 138 LEU A CA 1
ATOM 1081 C C . LEU A 1 138 ? 5.883 19.797 2.9 1 95.81 138 LEU A C 1
ATOM 1083 O O . LEU A 1 138 ? 7.062 19.844 2.541 1 95.81 138 LEU A O 1
ATOM 1087 N N . PHE A 1 139 ? 5.559 19.625 4.059 1 94.19 139 PHE A N 1
ATOM 1088 C CA . PHE A 1 139 ? 6.547 19.469 5.121 1 94.19 139 PHE A CA 1
ATOM 1089 C C . PHE A 1 139 ? 7.414 18.234 4.879 1 94.19 139 PHE A C 1
ATOM 1091 O O . PHE A 1 139 ? 8.633 18.281 5.051 1 94.19 139 PHE A O 1
ATOM 1098 N N . ALA A 1 140 ? 6.754 17.109 4.555 1 94.94 140 ALA A N 1
ATOM 1099 C CA . ALA A 1 140 ? 7.492 15.883 4.254 1 94.94 140 ALA A CA 1
ATOM 1100 C C . ALA A 1 140 ? 8.508 16.109 3.135 1 94.94 140 ALA A C 1
ATOM 1102 O O . ALA A 1 140 ? 9.641 15.641 3.213 1 94.94 140 ALA A O 1
ATOM 1103 N N . ASP A 1 141 ? 8.148 16.859 2.201 1 96.5 141 ASP A N 1
ATOM 1104 C CA . ASP A 1 141 ? 9.031 17.125 1.071 1 96.5 141 ASP A CA 1
ATOM 1105 C C . ASP A 1 141 ? 10.188 18.031 1.481 1 96.5 141 ASP A C 1
ATOM 1107 O O . ASP A 1 141 ? 11.312 17.875 0.989 1 96.5 141 ASP A O 1
ATOM 1111 N N . LEU A 1 142 ? 9.945 18.969 2.311 1 96.75 142 LEU A N 1
ATOM 1112 C CA . LEU A 1 142 ? 11.023 19.797 2.836 1 96.75 142 LEU A CA 1
ATOM 1113 C C . LEU A 1 142 ? 12.008 18.953 3.639 1 96.75 142 LEU A C 1
ATOM 1115 O O . LEU A 1 142 ? 13.227 19.141 3.516 1 96.75 142 LEU A O 1
ATOM 1119 N N . LEU A 1 143 ? 11.453 18.094 4.441 1 97 143 LEU A N 1
ATOM 1120 C CA . LEU A 1 143 ? 12.297 17.188 5.203 1 97 143 LEU A CA 1
ATOM 1121 C C . LEU A 1 143 ? 13.109 16.281 4.273 1 97 143 LEU A C 1
ATOM 1123 O O . LEU A 1 143 ? 14.281 16 4.543 1 97 143 LEU A O 1
ATOM 1127 N N . ASN A 1 144 ? 12.477 15.812 3.234 1 98.06 144 ASN A N 1
ATOM 1128 C CA . ASN A 1 144 ? 13.18 15.016 2.238 1 98.06 144 ASN A CA 1
ATOM 1129 C C . ASN A 1 144 ? 14.391 15.758 1.676 1 98.06 144 ASN A C 1
ATOM 1131 O O . ASN A 1 144 ? 15.477 15.188 1.577 1 98.06 144 ASN A O 1
ATOM 1135 N N . ASP A 1 145 ? 14.195 17.016 1.347 1 98.44 145 ASP A N 1
ATOM 1136 C CA . ASP A 1 145 ? 15.281 17.828 0.811 1 98.44 145 ASP A CA 1
ATOM 1137 C C . ASP A 1 145 ? 16.375 18.031 1.853 1 98.44 145 ASP A C 1
ATOM 1139 O O . ASP A 1 145 ? 17.562 18.031 1.52 1 98.44 145 ASP A O 1
ATOM 1143 N N . ALA A 1 146 ? 15.969 18.188 3.053 1 98.06 146 ALA A N 1
ATOM 1144 C CA . ALA A 1 146 ? 16.953 18.328 4.125 1 98.06 146 ALA A CA 1
ATOM 1145 C C . ALA A 1 146 ? 17.766 17.047 4.285 1 98.06 146 ALA A C 1
ATOM 1147 O O . ALA A 1 146 ? 18.984 17.109 4.48 1 98.06 146 ALA A O 1
ATOM 1148 N N . ALA A 1 147 ? 17.125 15.945 4.227 1 98.44 147 ALA A N 1
ATOM 1149 C CA . ALA A 1 147 ? 17.812 14.664 4.316 1 98.44 147 ALA A CA 1
ATOM 1150 C C . ALA A 1 147 ? 18.797 14.484 3.166 1 98.44 147 ALA A C 1
ATOM 1152 O O . ALA A 1 147 ? 19.938 14.07 3.377 1 98.44 147 ALA A O 1
ATOM 1153 N N . ILE A 1 148 ? 18.391 14.836 1.976 1 98.44 148 ILE A N 1
ATOM 1154 C CA . ILE A 1 148 ? 19.25 14.703 0.799 1 98.44 148 ILE A CA 1
ATOM 1155 C C . ILE A 1 148 ? 20.453 15.641 0.921 1 98.44 148 ILE A C 1
ATOM 1157 O O . ILE A 1 148 ? 21.562 15.289 0.529 1 98.44 148 ILE A O 1
ATOM 1161 N N . LEU A 1 149 ? 20.188 16.797 1.446 1 98.38 149 LEU A N 1
ATOM 1162 C CA . LEU A 1 149 ? 21.281 17.734 1.666 1 98.38 149 LEU A CA 1
ATOM 1163 C C . LEU A 1 149 ? 22.297 17.172 2.645 1 98.38 149 LEU A C 1
ATOM 1165 O O . LEU A 1 149 ? 23.5 17.281 2.422 1 98.38 149 LEU A O 1
ATOM 1169 N N . LEU A 1 150 ? 21.828 16.594 3.717 1 97.88 150 LEU A N 1
ATOM 1170 C CA . LEU A 1 150 ? 22.734 15.953 4.672 1 97.88 150 LEU A CA 1
ATOM 1171 C C . LEU A 1 150 ? 23.578 14.883 3.994 1 97.88 150 LEU A C 1
ATOM 1173 O O . LEU A 1 150 ? 24.797 14.82 4.207 1 97.88 150 LEU A O 1
ATOM 1177 N N . GLU A 1 151 ? 22.969 14.125 3.178 1 97.75 151 GLU A N 1
ATOM 1178 C CA . GLU A 1 151 ? 23.672 13.062 2.455 1 97.75 151 GLU A CA 1
ATOM 1179 C C . GLU A 1 151 ? 24.688 13.641 1.472 1 97.75 151 GLU A C 1
ATOM 1181 O O . GLU A 1 151 ? 25.781 13.117 1.329 1 97.75 151 GLU A O 1
ATOM 1186 N N . LEU A 1 152 ? 24.297 14.695 0.828 1 97.44 152 LEU A N 1
ATOM 1187 C CA . LEU A 1 152 ? 25.188 15.352 -0.117 1 97.44 152 LEU A CA 1
ATOM 1188 C C . LEU A 1 152 ? 26.422 15.906 0.593 1 97.44 152 LEU A C 1
ATOM 1190 O O . LEU A 1 152 ? 27.531 15.812 0.07 1 97.44 152 LEU A O 1
ATOM 1194 N N . MET A 1 153 ? 26.25 16.359 1.793 1 96.06 153 MET A N 1
ATOM 1195 C CA . MET A 1 153 ? 27.328 17.031 2.518 1 96.06 153 MET A CA 1
ATOM 1196 C C . MET A 1 153 ? 28.156 16.016 3.309 1 96.06 153 MET A C 1
ATOM 1198 O O . MET A 1 153 ? 29.172 16.391 3.906 1 96.06 153 MET A O 1
ATOM 1202 N N . CYS A 1 154 ? 27.719 14.789 3.295 1 93.62 154 CYS A N 1
ATOM 1203 C CA . CYS A 1 154 ? 28.344 13.812 4.176 1 93.62 154 CYS A CA 1
ATOM 1204 C C . CYS A 1 154 ? 29.812 13.609 3.807 1 93.62 154 CYS A C 1
ATOM 1206 O O . CYS A 1 154 ? 30.641 13.305 4.668 1 93.62 154 CYS A O 1
ATOM 1208 N N . GLN A 1 155 ? 30.219 13.82 2.553 1 89.88 155 GLN A N 1
ATOM 1209 C CA . GLN A 1 155 ? 31.594 13.633 2.096 1 89.88 155 GLN A CA 1
ATOM 1210 C C . GLN A 1 155 ? 32.531 14.648 2.738 1 89.88 155 GLN A C 1
ATOM 1212 O O . GLN A 1 155 ? 33.75 14.43 2.795 1 89.88 155 GLN A O 1
ATOM 1217 N N . HIS A 1 156 ? 31.969 15.727 3.236 1 91.62 156 HIS A N 1
ATOM 1218 C CA . HIS A 1 156 ? 32.781 16.766 3.855 1 91.62 156 HIS A CA 1
ATOM 1219 C C . HIS A 1 156 ? 32.969 16.5 5.348 1 91.62 156 HIS A C 1
ATOM 1221 O O . HIS A 1 156 ? 33.75 17.188 6.012 1 91.62 156 HIS A O 1
ATOM 1227 N N . PHE A 1 157 ? 32.25 15.633 5.934 1 90.62 157 PHE A N 1
ATOM 1228 C CA . PHE A 1 157 ? 32.312 15.32 7.355 1 90.62 157 PHE A CA 1
ATOM 1229 C C . PHE A 1 157 ? 33 13.977 7.574 1 90.62 157 PHE A C 1
ATOM 1231 O O . PHE A 1 157 ? 32.375 13.031 8.086 1 90.62 157 PHE A O 1
ATOM 1238 N N . LYS A 1 158 ? 34.344 14.102 7.316 1 79.31 158 LYS A N 1
ATOM 1239 C CA . LYS A 1 158 ? 35.094 12.867 7.477 1 79.31 158 LYS A CA 1
ATOM 1240 C C . LYS A 1 158 ? 35.094 12.391 8.93 1 79.31 158 LYS A C 1
ATOM 1242 O O . LYS A 1 158 ? 35.094 13.203 9.852 1 79.31 158 LYS A O 1
ATOM 1247 N N . GLY A 1 159 ? 34.688 11.234 9.328 1 88.12 159 GLY A N 1
ATOM 1248 C CA . GLY A 1 159 ? 34.594 10.664 10.664 1 88.12 159 GLY A CA 1
ATOM 1249 C C . GLY A 1 159 ? 33.188 10.664 11.219 1 88.12 159 GLY A C 1
ATOM 1250 O O . GLY A 1 159 ? 32.906 10.008 12.227 1 88.12 159 GLY A O 1
ATOM 1251 N N . TYR A 1 160 ? 32.406 11.547 10.539 1 95.06 160 TYR A N 1
ATOM 1252 C CA . TYR A 1 160 ? 31.047 11.633 11.047 1 95.06 160 TYR A CA 1
ATOM 1253 C C . TYR A 1 160 ? 30.031 11.156 10.008 1 95.06 160 TYR A C 1
ATOM 1255 O O . TYR A 1 160 ? 28.859 11.531 10.047 1 95.06 160 TYR A O 1
ATOM 1263 N N . VAL A 1 161 ? 30.5 10.398 9.102 1 95.88 161 VAL A N 1
ATOM 1264 C CA . VAL A 1 161 ? 29.641 9.938 8.016 1 95.88 161 VAL A CA 1
ATOM 1265 C C . VAL A 1 161 ? 28.5 9.094 8.586 1 95.88 161 VAL A C 1
ATOM 1267 O O . VAL A 1 161 ? 27.344 9.281 8.219 1 95.88 161 VAL A O 1
ATOM 1270 N N . THR A 1 162 ? 28.797 8.273 9.547 1 96.12 162 THR A N 1
ATOM 1271 C CA . THR A 1 162 ? 27.812 7.348 10.102 1 96.12 162 THR A CA 1
ATOM 1272 C C . THR A 1 162 ? 26.688 8.109 10.812 1 96.12 162 THR A C 1
ATOM 1274 O O . THR A 1 162 ? 25.516 7.945 10.477 1 96.12 162 THR A O 1
ATOM 1277 N N . PRO A 1 163 ? 27.016 9.023 11.711 1 97 163 PRO A N 1
ATOM 1278 C CA . PRO A 1 163 ? 25.906 9.742 12.359 1 97 163 PRO A CA 1
ATOM 1279 C C . PRO A 1 163 ? 25.109 10.609 11.391 1 97 163 PRO A C 1
ATOM 1281 O O . PRO A 1 163 ? 23.891 10.758 11.539 1 97 163 PRO A O 1
ATOM 1284 N N . VAL A 1 164 ? 25.766 11.172 10.422 1 97.56 164 VAL A N 1
ATOM 1285 C CA . VAL A 1 164 ? 25.062 12 9.438 1 97.56 164 VAL A CA 1
ATOM 1286 C C . VAL A 1 164 ? 24.062 11.148 8.664 1 97.56 164 VAL A C 1
ATOM 1288 O O . VAL A 1 164 ? 22.906 11.547 8.492 1 97.56 164 VAL A O 1
ATOM 1291 N N . LEU A 1 165 ? 24.547 9.992 8.258 1 97.31 165 LEU A N 1
ATOM 1292 C CA . LEU A 1 165 ? 23.672 9.109 7.484 1 97.31 165 LEU A CA 1
ATOM 1293 C C . LEU A 1 165 ? 22.562 8.547 8.359 1 97.31 165 LEU A C 1
ATOM 1295 O O . LEU A 1 165 ? 21.438 8.328 7.891 1 97.31 165 LEU A O 1
ATOM 1299 N N . CYS A 1 166 ? 22.828 8.336 9.617 1 97.38 166 CYS A N 1
ATOM 1300 C CA . CYS A 1 166 ? 21.797 7.875 10.539 1 97.38 166 CYS A CA 1
ATOM 1301 C C . CYS A 1 166 ? 20.719 8.938 10.727 1 97.38 166 CYS A C 1
ATOM 1303 O O . CYS A 1 166 ? 19.531 8.633 10.688 1 97.38 166 CYS A O 1
ATOM 1305 N N . ILE A 1 167 ? 21.125 10.156 10.891 1 97.81 167 ILE A N 1
ATOM 1306 C CA . ILE A 1 167 ? 20.172 11.258 11.047 1 97.81 167 ILE A CA 1
ATOM 1307 C C . ILE A 1 167 ? 19.344 11.414 9.773 1 97.81 167 ILE A C 1
ATOM 1309 O O . ILE A 1 167 ? 18.125 11.555 9.836 1 97.81 167 ILE A O 1
ATOM 1313 N N . SER A 1 168 ? 20.062 11.383 8.656 1 98 168 SER A N 1
ATOM 1314 C CA . SER A 1 168 ? 19.344 11.5 7.387 1 98 168 SER A CA 1
ATOM 1315 C C . SER A 1 168 ? 18.297 10.391 7.242 1 98 168 SER A C 1
ATOM 1317 O O . SER A 1 168 ? 17.188 10.633 6.762 1 98 168 SER A O 1
ATOM 1319 N N . SER A 1 169 ? 18.625 9.25 7.672 1 97.75 169 SER A N 1
ATOM 1320 C CA . SER A 1 169 ? 17.719 8.109 7.559 1 97.75 169 SER A CA 1
ATOM 1321 C C . SER A 1 169 ? 16.5 8.281 8.461 1 97.75 169 SER A C 1
ATOM 1323 O O . SER A 1 169 ? 15.383 7.926 8.078 1 97.75 169 SER A O 1
ATOM 1325 N N . VAL A 1 170 ? 16.688 8.766 9.609 1 97.12 170 VAL A N 1
ATOM 1326 C CA . VAL A 1 170 ? 15.578 9.039 10.516 1 97.12 170 VAL A CA 1
ATOM 1327 C C . VAL A 1 170 ? 14.648 10.078 9.898 1 97.12 170 VAL A C 1
ATOM 1329 O O . VAL A 1 170 ? 13.43 9.914 9.906 1 97.12 170 VAL A O 1
ATOM 1332 N N . VAL A 1 171 ? 15.219 11.07 9.375 1 97.69 171 VAL A N 1
ATOM 1333 C CA . VAL A 1 171 ? 14.438 12.117 8.727 1 97.69 171 VAL A CA 1
ATOM 1334 C C . VAL A 1 171 ? 13.656 11.531 7.555 1 97.69 171 VAL A C 1
ATOM 1336 O O . VAL A 1 171 ? 12.461 11.805 7.395 1 97.69 171 VAL A O 1
ATOM 1339 N N . LYS A 1 172 ? 14.273 10.703 6.801 1 97.12 172 LYS A N 1
ATOM 1340 C CA . LYS A 1 172 ? 13.617 10.086 5.656 1 97.12 172 LYS A CA 1
ATOM 1341 C C . LYS A 1 172 ? 12.484 9.156 6.105 1 97.12 172 LYS A C 1
ATOM 1343 O O . LYS A 1 172 ? 11.508 8.961 5.375 1 97.12 172 LYS A O 1
ATOM 1348 N N . SER A 1 173 ? 12.688 8.578 7.227 1 95.12 173 SER A N 1
ATOM 1349 C CA . SER A 1 173 ? 11.617 7.734 7.746 1 95.12 173 SER A CA 1
ATOM 1350 C C . SER A 1 173 ? 10.359 8.547 8.039 1 95.12 173 SER A C 1
ATOM 1352 O O . SER A 1 173 ? 9.242 8.078 7.789 1 95.12 173 SER A O 1
ATOM 1354 N N . ILE A 1 174 ? 10.523 9.711 8.531 1 93 174 ILE A N 1
ATOM 1355 C CA . ILE A 1 174 ? 9.406 10.617 8.766 1 93 174 ILE A CA 1
ATOM 1356 C C . ILE A 1 174 ? 8.742 10.969 7.434 1 93 174 ILE A C 1
ATOM 1358 O O . ILE A 1 174 ? 7.512 10.953 7.32 1 93 174 ILE A O 1
ATOM 1362 N N . VAL A 1 175 ? 9.562 11.234 6.508 1 95.38 175 VAL A N 1
ATOM 1363 C CA . VAL A 1 175 ? 9.086 11.555 5.164 1 95.38 175 VAL A CA 1
ATOM 1364 C C . VAL A 1 175 ? 8.242 10.398 4.629 1 95.38 175 VAL A C 1
ATOM 1366 O O . VAL A 1 175 ? 7.164 10.617 4.078 1 95.38 175 VAL A O 1
ATOM 1369 N N . GLY A 1 176 ? 8.75 9.258 4.84 1 92.5 176 GLY A N 1
ATOM 1370 C CA . GLY A 1 176 ? 8.055 8.078 4.344 1 92.5 176 GLY A CA 1
ATOM 1371 C C . GLY A 1 176 ? 6.684 7.887 4.969 1 92.5 176 GLY A C 1
ATOM 1372 O O . GLY A 1 176 ? 5.707 7.629 4.262 1 92.5 176 GLY A O 1
ATOM 1373 N N . VAL A 1 177 ? 6.598 8.031 6.203 1 89.56 177 VAL A N 1
ATOM 1374 C CA . VAL A 1 177 ? 5.348 7.824 6.926 1 89.56 177 VAL A CA 1
ATOM 1375 C C . VAL A 1 177 ? 4.367 8.945 6.594 1 89.56 177 VAL A C 1
ATOM 1377 O O . VAL A 1 177 ? 3.229 8.688 6.195 1 89.56 177 VAL A O 1
ATOM 1380 N N . ALA A 1 178 ? 4.812 10.141 6.758 1 90.56 178 ALA A N 1
ATOM 1381 C CA . ALA A 1 178 ? 3.955 11.281 6.465 1 90.56 178 ALA A CA 1
ATOM 1382 C C . ALA A 1 178 ? 3.568 11.32 4.988 1 90.56 178 ALA A C 1
ATOM 1384 O O . ALA A 1 178 ? 2.406 11.555 4.648 1 90.56 178 ALA A O 1
ATOM 1385 N N . GLY A 1 179 ? 4.551 11.117 4.18 1 91.12 179 GLY A N 1
ATOM 1386 C CA . GLY A 1 179 ? 4.297 11.086 2.748 1 91.12 179 GLY A CA 1
ATOM 1387 C C . GLY A 1 179 ? 3.314 10.008 2.336 1 91.12 179 GLY A C 1
ATOM 1388 O O . GLY A 1 179 ? 2.434 10.242 1.506 1 91.12 179 GLY A O 1
ATOM 1389 N N . GLY A 1 180 ? 3.475 8.875 2.9 1 88.5 180 GLY A N 1
ATOM 1390 C CA . GLY A 1 180 ? 2.564 7.781 2.611 1 88.5 180 GLY A CA 1
ATOM 1391 C C . GLY A 1 180 ? 1.136 8.062 3.039 1 88.5 180 GLY A C 1
ATOM 1392 O O . GLY A 1 180 ? 0.196 7.828 2.277 1 88.5 180 GLY A O 1
ATOM 1393 N N . ALA A 1 181 ? 0.984 8.547 4.199 1 86.75 181 ALA A N 1
ATOM 1394 C CA . ALA A 1 181 ? -0.344 8.852 4.727 1 86.75 181 ALA A CA 1
ATOM 1395 C C . ALA A 1 181 ? -1.024 9.938 3.9 1 86.75 181 ALA A C 1
ATOM 1397 O O . ALA A 1 181 ? -2.213 9.836 3.588 1 86.75 181 ALA A O 1
ATOM 1398 N N . THR A 1 182 ? -0.272 10.953 3.578 1 91.62 182 THR A N 1
ATOM 1399 C CA . THR A 1 182 ? -0.846 12.055 2.814 1 91.62 182 THR A CA 1
ATOM 1400 C C . THR A 1 182 ? -1.173 11.609 1.391 1 91.62 182 THR A C 1
ATOM 1402 O O . THR A 1 182 ? -2.158 12.062 0.805 1 91.62 182 THR A O 1
ATOM 1405 N N . ARG A 1 183 ? -0.332 10.789 0.856 1 92.06 183 ARG A N 1
ATOM 1406 C CA . ARG A 1 183 ? -0.604 10.25 -0.473 1 92.06 183 ARG A CA 1
ATOM 1407 C C . ARG A 1 183 ? -1.91 9.461 -0.487 1 92.06 183 ARG A C 1
ATOM 1409 O O . ARG A 1 183 ? -2.695 9.57 -1.432 1 92.06 183 ARG A O 1
ATOM 1416 N N . ALA A 1 184 ? -2.148 8.688 0.475 1 87.56 184 ALA A N 1
ATOM 1417 C CA . ALA A 1 184 ? -3.391 7.93 0.586 1 87.56 184 ALA A CA 1
ATOM 1418 C C . ALA A 1 184 ? -4.598 8.859 0.659 1 87.56 184 ALA A C 1
ATOM 1420 O O . ALA A 1 184 ? -5.613 8.633 -0.003 1 87.56 184 ALA A O 1
ATOM 1421 N N . ALA A 1 185 ? -4.461 9.906 1.461 1 89.25 185 ALA A N 1
ATOM 1422 C CA . ALA A 1 185 ? -5.543 10.875 1.599 1 89.25 185 ALA A CA 1
ATOM 1423 C C . ALA A 1 185 ? -5.828 11.57 0.271 1 89.25 185 ALA A C 1
ATOM 1425 O O . ALA A 1 185 ? -6.988 11.75 -0.103 1 89.25 185 ALA A O 1
ATOM 1426 N N . LEU A 1 186 ? -4.82 11.945 -0.438 1 93.81 186 LEU A N 1
ATOM 1427 C CA . LEU A 1 186 ? -4.973 12.609 -1.729 1 93.81 186 LEU A CA 1
ATOM 1428 C C . LEU A 1 186 ? -5.59 11.664 -2.754 1 93.81 186 LEU A C 1
ATOM 1430 O O . LEU A 1 186 ? -6.43 12.078 -3.557 1 93.81 186 LEU A O 1
ATOM 1434 N N . THR A 1 187 ? -5.148 10.43 -2.717 1 93.56 187 THR A N 1
ATOM 1435 C CA . THR A 1 187 ? -5.707 9.43 -3.619 1 93.56 187 THR A CA 1
ATOM 1436 C C . THR A 1 187 ? -7.203 9.25 -3.369 1 93.56 187 THR A C 1
ATOM 1438 O O . THR A 1 187 ? -7.988 9.156 -4.312 1 93.56 187 THR A O 1
ATOM 1441 N N . GLN A 1 188 ? -7.566 9.25 -2.154 1 89.62 188 GLN A N 1
ATOM 1442 C CA . GLN A 1 188 ? -8.977 9.148 -1.796 1 89.62 188 GLN A CA 1
ATOM 1443 C C . GLN A 1 188 ? -9.758 10.352 -2.305 1 89.62 188 GLN A C 1
ATOM 1445 O O . GLN A 1 188 ? -10.875 10.203 -2.805 1 89.62 188 GLN A O 1
ATOM 1450 N N . HIS A 1 189 ? -9.227 11.445 -2.184 1 92.94 189 HIS A N 1
ATOM 1451 C CA . HIS A 1 189 ? -9.859 12.672 -2.662 1 92.94 189 HIS A CA 1
ATOM 1452 C C . HIS A 1 189 ? -10.031 12.648 -4.176 1 92.94 189 HIS A C 1
ATOM 1454 O O . HIS A 1 189 ? -11.07 13.07 -4.691 1 92.94 189 HIS A O 1
ATOM 1460 N N . GLN A 1 190 ? -9.102 12.156 -4.816 1 96.19 190 GLN A N 1
ATOM 1461 C CA . GLN A 1 190 ? -9.078 12.219 -6.273 1 96.19 190 GLN A CA 1
ATOM 1462 C C . GLN A 1 190 ? -9.93 11.109 -6.887 1 96.19 190 GLN A C 1
ATOM 1464 O O . GLN A 1 190 ? -10.383 11.227 -8.031 1 96.19 190 GLN A O 1
ATOM 1469 N N . ALA A 1 191 ? -10.07 10.078 -6.148 1 92.75 191 ALA A N 1
ATOM 1470 C CA . ALA A 1 191 ? -10.906 8.984 -6.629 1 92.75 191 ALA A CA 1
ATOM 1471 C C . ALA A 1 191 ? -12.391 9.352 -6.555 1 92.75 191 ALA A C 1
ATOM 1473 O O . ALA A 1 191 ? -12.938 9.531 -5.465 1 92.75 191 ALA A O 1
ATOM 1474 N N . ARG A 1 192 ? -13.078 9.461 -7.672 1 91.12 192 ARG A N 1
ATOM 1475 C CA . ARG A 1 192 ? -14.461 9.93 -7.688 1 91.12 192 ARG A CA 1
ATOM 1476 C C . ARG A 1 192 ? -15.414 8.805 -8.102 1 91.12 192 ARG A C 1
ATOM 1478 O O . ARG A 1 192 ? -16.641 8.984 -8.078 1 91.12 192 ARG A O 1
ATOM 1485 N N . ASN A 1 193 ? -14.914 7.691 -8.445 1 86.31 193 ASN A N 1
ATOM 1486 C CA . ASN A 1 193 ? -15.742 6.57 -8.875 1 86.31 193 ASN A CA 1
ATOM 1487 C C . ASN A 1 193 ? -15.367 5.281 -8.148 1 86.31 193 ASN A C 1
ATOM 1489 O O . ASN A 1 193 ? -15.203 4.234 -8.773 1 86.31 193 ASN A O 1
ATOM 1493 N N . ASN A 1 194 ? -15.211 5.441 -6.934 1 80.38 194 ASN A N 1
ATOM 1494 C CA . ASN A 1 194 ? -14.805 4.293 -6.125 1 80.38 194 ASN A CA 1
ATOM 1495 C C . ASN A 1 194 ? -13.656 3.525 -6.77 1 80.38 194 ASN A C 1
ATOM 1497 O O . ASN A 1 194 ? -13.695 2.297 -6.855 1 80.38 194 ASN A O 1
ATOM 1501 N N . ASN A 1 195 ? -12.789 4.223 -7.266 1 84.69 195 ASN A N 1
ATOM 1502 C CA . ASN A 1 195 ? -11.672 3.672 -8.023 1 84.69 195 ASN A CA 1
ATOM 1503 C C . ASN A 1 195 ? -10.328 4.02 -7.379 1 84.69 195 ASN A C 1
ATOM 1505 O O . ASN A 1 195 ? -9.359 4.324 -8.078 1 84.69 195 ASN A O 1
ATOM 1509 N N . MET A 1 196 ? -10.312 4.027 -6.074 1 85.88 196 MET A N 1
ATOM 1510 C CA . MET A 1 196 ? -9.109 4.402 -5.332 1 85.88 196 MET A CA 1
ATOM 1511 C C . MET A 1 196 ? -7.93 3.521 -5.723 1 85.88 196 MET A C 1
ATOM 1513 O O . MET A 1 196 ? -6.809 4.012 -5.875 1 85.88 196 MET A O 1
ATOM 1517 N N . ALA A 1 197 ? -8.172 2.252 -5.922 1 78.75 197 ALA A N 1
ATOM 1518 C CA . ALA A 1 197 ? -7.105 1.322 -6.277 1 78.75 197 ALA A CA 1
ATOM 1519 C C . ALA A 1 197 ? -6.512 1.663 -7.641 1 78.75 197 ALA A C 1
ATOM 1521 O O . ALA A 1 197 ? -5.293 1.631 -7.82 1 78.75 197 ALA A O 1
ATOM 1522 N N . ASP A 1 198 ? -7.391 1.979 -8.508 1 82.56 198 ASP A N 1
ATOM 1523 C CA . ASP A 1 198 ? -6.949 2.336 -9.859 1 82.56 198 ASP A CA 1
ATOM 1524 C C . ASP A 1 198 ? -6.148 3.635 -9.852 1 82.56 198 ASP A C 1
ATOM 1526 O O . ASP A 1 198 ? -5.09 3.721 -10.469 1 82.56 198 ASP A O 1
ATOM 1530 N N . VAL A 1 199 ? -6.656 4.602 -9.133 1 91.38 199 VAL A N 1
ATOM 1531 C CA . VAL A 1 199 ? -5.973 5.887 -9.031 1 91.38 199 VAL A CA 1
ATOM 1532 C C . VAL A 1 199 ? -4.602 5.691 -8.391 1 91.38 199 VAL A C 1
ATOM 1534 O O . VAL A 1 199 ? -3.605 6.254 -8.852 1 91.38 199 VAL A O 1
ATOM 1537 N N . SER A 1 200 ? -4.523 4.898 -7.402 1 89.44 200 SER A N 1
ATOM 1538 C CA . SER A 1 200 ? -3.271 4.617 -6.707 1 89.44 200 SER A CA 1
ATOM 1539 C C . SER A 1 200 ? -2.279 3.908 -7.621 1 89.44 200 SER A C 1
ATOM 1541 O O . SER A 1 200 ? -1.094 4.246 -7.645 1 89.44 200 SER A O 1
ATOM 1543 N N . ALA A 1 201 ? -2.758 2.973 -8.367 1 83.31 201 ALA A N 1
ATOM 1544 C CA . ALA A 1 201 ? -1.904 2.225 -9.281 1 83.31 201 ALA A CA 1
ATOM 1545 C C . ALA A 1 201 ? -1.319 3.137 -10.359 1 83.31 201 ALA A C 1
ATOM 1547 O O . ALA A 1 201 ? -0.134 3.041 -10.688 1 83.31 201 ALA A O 1
ATOM 1548 N N . LYS A 1 202 ? -2.121 3.939 -10.875 1 87.25 202 LYS A N 1
ATOM 1549 C CA . LYS A 1 202 ? -1.669 4.84 -11.938 1 87.25 202 LYS A CA 1
ATOM 1550 C C . LYS A 1 202 ? -0.692 5.879 -11.391 1 87.25 202 LYS A C 1
ATOM 1552 O O . LYS A 1 202 ? 0.282 6.23 -12.062 1 87.25 202 LYS A O 1
ATOM 1557 N N . ASP A 1 203 ? -1.005 6.352 -10.195 1 92.56 203 ASP A N 1
ATOM 1558 C CA . ASP A 1 203 ? -0.052 7.238 -9.539 1 92.56 203 ASP A CA 1
ATOM 1559 C C . ASP A 1 203 ? 1.317 6.578 -9.414 1 92.56 203 ASP A C 1
ATOM 1561 O O . ASP A 1 203 ? 2.344 7.199 -9.695 1 92.56 203 ASP A O 1
ATOM 1565 N N . GLY A 1 204 ? 1.381 5.34 -9.039 1 89.31 204 GLY A N 1
ATOM 1566 C CA . GLY A 1 204 ? 2.617 4.582 -8.945 1 89.31 204 GLY A CA 1
ATOM 1567 C C . GLY A 1 204 ? 3.334 4.434 -10.273 1 89.31 204 GLY A C 1
ATOM 1568 O O . GLY A 1 204 ? 4.555 4.582 -10.344 1 89.31 204 GLY A O 1
ATOM 1569 N N . SER A 1 205 ? 2.6 4.176 -11.242 1 85.75 205 SER A N 1
ATOM 1570 C CA . SER A 1 205 ? 3.166 4.035 -12.586 1 85.75 205 SER A CA 1
ATOM 1571 C C . SER A 1 205 ? 3.764 5.352 -13.07 1 85.75 205 SER A C 1
ATOM 1573 O O . SER A 1 205 ? 4.832 5.363 -13.688 1 85.75 205 SER A O 1
ATOM 1575 N N . GLN A 1 206 ? 3.027 6.383 -12.82 1 91.62 206 GLN A N 1
ATOM 1576 C CA . GLN A 1 206 ? 3.531 7.699 -13.195 1 91.62 206 GLN A CA 1
ATOM 1577 C C . GLN A 1 206 ? 4.824 8.023 -12.453 1 91.62 206 GLN A C 1
ATOM 1579 O O . GLN A 1 206 ? 5.785 8.516 -13.055 1 91.62 206 GLN A O 1
ATOM 1584 N N . GLU A 1 207 ? 4.863 7.727 -11.195 1 92.19 207 GLU A N 1
ATOM 1585 C CA . GLU A 1 207 ? 6.059 7.961 -10.391 1 92.19 207 GLU A CA 1
ATOM 1586 C C . GLU A 1 207 ? 7.242 7.148 -10.914 1 92.19 207 GLU A C 1
ATOM 1588 O O . GLU A 1 207 ? 8.359 7.66 -11.016 1 92.19 207 GLU A O 1
ATOM 1593 N N . THR A 1 208 ? 7.027 5.988 -11.289 1 89.69 208 THR A N 1
ATOM 1594 C CA . THR A 1 208 ? 8.078 5.113 -11.805 1 89.69 208 THR A CA 1
ATOM 1595 C C . THR A 1 208 ? 8.594 5.621 -13.148 1 89.69 208 THR A C 1
ATOM 1597 O O . THR A 1 208 ? 9.797 5.613 -13.398 1 89.69 208 THR A O 1
ATOM 1600 N N . MET A 1 209 ? 7.711 6.035 -13.953 1 90.31 209 MET A N 1
ATOM 1601 C CA . MET A 1 209 ? 8.094 6.551 -15.266 1 90.31 209 MET A CA 1
ATOM 1602 C C . MET A 1 209 ? 8.984 7.785 -15.125 1 90.31 209 MET A C 1
ATOM 1604 O O . MET A 1 209 ? 9.992 7.91 -15.812 1 90.31 209 MET A O 1
ATOM 1608 N N . VAL A 1 210 ? 8.531 8.625 -14.273 1 95.25 210 VAL A N 1
ATOM 1609 C CA . VAL A 1 210 ? 9.305 9.844 -14.055 1 95.25 210 VAL A CA 1
ATOM 1610 C C . VAL A 1 210 ? 10.68 9.5 -13.492 1 95.25 210 VAL A C 1
ATOM 1612 O O . VAL A 1 210 ? 11.688 10.094 -13.883 1 95.25 210 VAL A O 1
ATOM 1615 N N . ASN A 1 211 ? 10.734 8.555 -12.609 1 95.19 211 ASN A N 1
ATOM 1616 C CA . ASN A 1 211 ? 12.008 8.117 -12.047 1 95.19 211 ASN A CA 1
ATOM 1617 C C . ASN A 1 211 ? 12.906 7.488 -13.109 1 95.19 211 ASN A C 1
ATOM 1619 O O . ASN A 1 211 ? 14.125 7.648 -13.062 1 95.19 211 ASN A O 1
ATOM 1623 N N . LEU A 1 212 ? 12.305 6.812 -14.023 1 93.44 212 LEU A N 1
ATOM 1624 C CA . LEU A 1 212 ? 13.078 6.234 -15.117 1 93.44 212 LEU A CA 1
ATOM 1625 C C . LEU A 1 212 ? 13.641 7.324 -16.016 1 93.44 212 LEU A C 1
ATOM 1627 O O . LEU A 1 212 ? 14.805 7.258 -16.438 1 93.44 212 LEU A O 1
ATOM 1631 N N . ALA A 1 213 ? 12.836 8.266 -16.297 1 95.06 213 ALA A N 1
ATOM 1632 C CA . ALA A 1 213 ? 13.312 9.406 -17.078 1 95.06 213 ALA A CA 1
ATOM 1633 C C . ALA A 1 213 ? 14.453 10.117 -16.359 1 95.06 213 ALA A C 1
ATOM 1635 O O . ALA A 1 213 ? 15.453 10.484 -16.984 1 95.06 213 ALA A O 1
ATOM 1636 N N . ALA A 1 214 ? 14.258 10.328 -15.109 1 96.94 214 ALA A N 1
ATOM 1637 C CA . ALA A 1 214 ? 15.305 10.961 -14.312 1 96.94 214 ALA A CA 1
ATOM 1638 C C . ALA A 1 214 ? 16.578 10.109 -14.312 1 96.94 214 ALA A C 1
ATOM 1640 O O . ALA A 1 214 ? 17.688 10.648 -14.352 1 96.94 214 ALA A O 1
ATOM 1641 N N . PHE A 1 215 ? 16.391 8.812 -14.281 1 94.62 215 PHE A N 1
ATOM 1642 C CA . PHE A 1 215 ? 17.516 7.887 -14.32 1 94.62 215 PHE A CA 1
ATOM 1643 C C . PHE A 1 215 ? 18.328 8.07 -15.602 1 94.62 215 PHE A C 1
ATOM 1645 O O . PHE A 1 215 ? 19.562 8.172 -15.555 1 94.62 215 PHE A O 1
ATOM 1652 N N . LEU A 1 216 ? 17.672 8.188 -16.703 1 95.81 216 LEU A N 1
ATOM 1653 C CA . LEU A 1 216 ? 18.344 8.398 -17.969 1 95.81 216 LEU A CA 1
ATOM 1654 C C . LEU A 1 216 ? 19.078 9.742 -18 1 95.81 216 LEU A C 1
ATOM 1656 O O . LEU A 1 216 ? 20.203 9.836 -18.469 1 95.81 216 LEU A O 1
ATOM 1660 N N . CYS A 1 217 ? 18.5 10.695 -17.438 1 97.12 217 CYS A N 1
ATOM 1661 C CA . CYS A 1 217 ? 19.109 12.016 -17.328 1 97.12 217 CYS A CA 1
ATOM 1662 C C . CYS A 1 217 ? 20.344 11.969 -16.422 1 97.12 217 CYS A C 1
ATOM 1664 O O . CYS A 1 217 ? 21.359 12.594 -16.734 1 97.12 217 CYS A O 1
ATOM 1666 N N . ASN A 1 218 ? 20.203 11.281 -15.398 1 96.88 218 ASN A N 1
ATOM 1667 C CA . ASN A 1 218 ? 21.297 11.18 -14.43 1 96.88 218 ASN A CA 1
ATOM 1668 C C . ASN A 1 218 ? 22.516 10.508 -15.031 1 96.88 218 ASN A C 1
ATOM 1670 O O . ASN A 1 218 ? 23.656 10.844 -14.68 1 96.88 218 ASN A O 1
ATOM 1674 N N . LEU A 1 219 ? 22.328 9.523 -15.898 1 95.25 219 LEU A N 1
ATOM 1675 C CA . LEU A 1 219 ? 23.453 8.883 -16.562 1 95.25 219 LEU A CA 1
ATOM 1676 C C . LEU A 1 219 ? 24.297 9.906 -17.312 1 95.25 219 LEU A C 1
ATOM 1678 O O . LEU A 1 219 ? 25.531 9.836 -17.281 1 95.25 219 LEU A O 1
ATOM 1682 N N . LEU A 1 220 ? 23.688 10.836 -17.875 1 95.69 220 LEU A N 1
ATOM 1683 C CA . LEU A 1 220 ? 24.375 11.891 -18.609 1 95.69 220 LEU A CA 1
ATOM 1684 C C . LEU A 1 220 ? 24.953 12.93 -17.656 1 95.69 220 LEU A C 1
ATOM 1686 O O . LEU A 1 220 ? 26.109 13.344 -17.812 1 95.69 220 LEU A O 1
ATOM 1690 N N . LEU A 1 221 ? 24.203 13.336 -16.688 1 96.19 221 LEU A N 1
ATOM 1691 C CA . LEU A 1 221 ? 24.594 14.383 -15.75 1 96.19 221 LEU A CA 1
ATOM 1692 C C . LEU A 1 221 ? 25.828 13.961 -14.945 1 96.19 221 LEU A C 1
ATOM 1694 O O . LEU A 1 221 ? 26.703 14.789 -14.672 1 96.19 221 LEU A O 1
ATOM 1698 N N . LEU A 1 222 ? 25.859 12.742 -14.578 1 94.62 222 LEU A N 1
ATOM 1699 C CA . LEU A 1 222 ? 26.984 12.25 -13.797 1 94.62 222 LEU A CA 1
ATOM 1700 C C . LEU A 1 222 ? 28.297 12.422 -14.57 1 94.62 222 LEU A C 1
ATOM 1702 O O . LEU A 1 222 ? 29.312 12.797 -13.984 1 94.62 222 LEU A O 1
ATOM 1706 N N . ARG A 1 223 ? 28.234 12.18 -15.836 1 93.69 223 ARG A N 1
ATOM 1707 C CA . ARG A 1 223 ? 29.422 12.32 -16.672 1 93.69 223 ARG A CA 1
ATOM 1708 C C . ARG A 1 223 ? 29.781 13.797 -16.875 1 93.69 223 ARG A C 1
ATOM 1710 O O . ARG A 1 223 ? 30.953 14.164 -16.828 1 93.69 223 ARG A O 1
ATOM 1717 N N . LEU A 1 224 ? 28.828 14.578 -17.016 1 94.69 224 LEU A N 1
ATOM 1718 C CA . LEU A 1 224 ? 29.031 16 -17.281 1 94.69 224 LEU A CA 1
ATOM 1719 C C . LEU A 1 224 ? 29.562 16.703 -16.031 1 94.69 224 LEU A C 1
ATOM 1721 O O . LEU A 1 224 ? 30.312 17.672 -16.141 1 94.69 224 LEU A O 1
ATOM 1725 N N . LEU A 1 225 ? 29.188 16.203 -14.867 1 94.19 225 LEU A N 1
ATOM 1726 C CA . LEU A 1 225 ? 29.516 16.891 -13.625 1 94.19 225 LEU A CA 1
ATOM 1727 C C . LEU A 1 225 ? 30.766 16.297 -12.984 1 94.19 225 LEU A C 1
ATOM 1729 O O . LEU A 1 225 ? 31.266 16.812 -11.984 1 94.19 225 LEU A O 1
ATOM 1733 N N . ALA A 1 226 ? 31.219 15.289 -13.609 1 89.88 226 ALA A N 1
ATOM 1734 C CA . ALA A 1 226 ? 32.344 14.57 -13.023 1 89.88 226 ALA A CA 1
ATOM 1735 C C . ALA A 1 226 ? 33.5 15.516 -12.75 1 89.88 226 ALA A C 1
ATOM 1737 O O . ALA A 1 226 ? 33.938 16.266 -13.633 1 89.88 226 ALA A O 1
ATOM 1738 N N . GLY A 1 227 ? 34.031 15.594 -11.523 1 86.94 227 GLY A N 1
ATOM 1739 C CA . GLY A 1 227 ? 35.219 16.344 -11.156 1 86.94 227 GLY A CA 1
ATOM 1740 C C . GLY A 1 227 ? 34.938 17.797 -10.812 1 86.94 227 GLY A C 1
ATOM 1741 O O . GLY A 1 227 ? 35.844 18.547 -10.469 1 86.94 227 GLY A O 1
ATOM 1742 N N . ASN A 1 228 ? 33.719 18.234 -10.906 1 93.44 228 ASN A N 1
ATOM 1743 C CA . ASN A 1 228 ? 33.375 19.625 -10.609 1 93.44 228 ASN A CA 1
ATOM 1744 C C . ASN A 1 228 ? 32.344 19.734 -9.516 1 93.44 228 ASN A C 1
ATOM 1746 O O . ASN A 1 228 ? 31.141 19.766 -9.805 1 93.44 228 ASN A O 1
ATOM 1750 N N . LEU A 1 229 ? 32.719 19.938 -8.344 1 92.19 229 LEU A N 1
ATOM 1751 C CA . LEU A 1 229 ? 31.844 19.969 -7.176 1 92.19 229 LEU A CA 1
ATOM 1752 C C . LEU A 1 229 ? 30.969 21.219 -7.18 1 92.19 229 LEU A C 1
ATOM 1754 O O . LEU A 1 229 ? 29.828 21.172 -6.719 1 92.19 229 LEU A O 1
ATOM 1758 N N . TRP A 1 230 ? 31.484 22.266 -7.707 1 94.88 230 TRP A N 1
ATOM 1759 C CA . TRP A 1 230 ? 30.719 23.516 -7.746 1 94.88 230 TRP A CA 1
ATOM 1760 C C . TRP A 1 230 ? 29.453 23.344 -8.594 1 94.88 230 TRP A C 1
ATOM 1762 O O . TRP A 1 230 ? 28.375 23.812 -8.219 1 94.88 230 TRP A O 1
ATOM 1772 N N . PHE A 1 231 ? 29.609 22.688 -9.711 1 95.81 231 PHE A N 1
ATOM 1773 C CA . PHE A 1 231 ? 28.469 22.469 -10.578 1 95.81 231 PHE A CA 1
ATOM 1774 C C . PHE A 1 231 ? 27.469 21.516 -9.922 1 95.81 231 PHE A C 1
ATOM 1776 O O . PHE A 1 231 ? 26.266 21.641 -10.117 1 95.81 231 PHE A O 1
ATOM 1783 N N . VAL A 1 232 ? 27.984 20.578 -9.133 1 96.31 232 VAL A N 1
ATOM 1784 C CA . VAL A 1 232 ? 27.109 19.656 -8.398 1 96.31 232 VAL A CA 1
ATOM 1785 C C . VAL A 1 232 ? 26.25 20.438 -7.414 1 96.31 232 VAL A C 1
ATOM 1787 O O . VAL A 1 232 ? 25.031 20.234 -7.363 1 96.31 232 VAL A O 1
ATOM 1790 N N . TYR A 1 233 ? 26.859 21.391 -6.723 1 97.19 233 TYR A N 1
ATOM 1791 C CA . TYR A 1 233 ? 26.125 22.156 -5.707 1 97.19 233 TYR A CA 1
ATOM 1792 C C . TYR A 1 233 ? 25.125 23.094 -6.348 1 97.19 233 TYR A C 1
ATOM 1794 O O . TYR A 1 233 ? 24.016 23.281 -5.836 1 97.19 233 TYR A O 1
ATOM 1802 N N . ILE A 1 234 ? 25.5 23.641 -7.434 1 97.75 234 ILE A N 1
ATOM 1803 C CA . ILE A 1 234 ? 24.609 24.547 -8.133 1 97.75 234 ILE A CA 1
ATOM 1804 C C . ILE A 1 234 ? 23.391 23.781 -8.656 1 97.75 234 ILE A C 1
ATOM 1806 O O . ILE A 1 234 ? 22.25 24.219 -8.484 1 97.75 234 ILE A O 1
ATOM 1810 N N . LEU A 1 235 ? 23.672 22.672 -9.273 1 97.88 235 LEU A N 1
ATOM 1811 C CA . LEU A 1 235 ? 22.578 21.859 -9.773 1 97.88 235 LEU A CA 1
ATOM 1812 C C . LEU A 1 235 ? 21.672 21.391 -8.633 1 97.88 235 LEU A C 1
ATOM 1814 O O . LEU A 1 235 ? 20.453 21.391 -8.758 1 97.88 235 LEU A O 1
ATOM 1818 N N . PHE A 1 236 ? 22.297 20.984 -7.516 1 98 236 PHE A N 1
ATOM 1819 C CA . PHE A 1 236 ? 21.531 20.547 -6.348 1 98 236 PHE A CA 1
ATOM 1820 C C . PHE A 1 236 ? 20.609 21.672 -5.867 1 98 236 PHE A C 1
ATOM 1822 O O . PHE A 1 236 ? 19.422 21.422 -5.613 1 98 236 PHE A O 1
ATOM 1829 N N . ALA A 1 237 ? 21.156 22.828 -5.758 1 98.38 237 ALA A N 1
ATOM 1830 C CA . ALA A 1 237 ? 20.375 23.969 -5.281 1 98.38 237 ALA A CA 1
ATOM 1831 C C . ALA A 1 237 ? 19.234 24.281 -6.238 1 98.38 237 ALA A C 1
ATOM 1833 O O . ALA A 1 237 ? 18.094 24.516 -5.805 1 98.38 237 ALA A O 1
ATOM 1834 N N . LEU A 1 238 ? 19.484 24.266 -7.492 1 98.56 238 LEU A N 1
ATOM 1835 C CA . LEU A 1 238 ? 18.484 24.562 -8.5 1 98.56 238 LEU A CA 1
ATOM 1836 C C . LEU A 1 238 ? 17.359 23.531 -8.477 1 98.56 238 LEU A C 1
ATOM 1838 O O . LEU A 1 238 ? 16.188 23.891 -8.453 1 98.56 238 LEU A O 1
ATOM 1842 N N . MET A 1 239 ? 17.75 22.281 -8.461 1 98.62 239 MET A N 1
ATOM 1843 C CA . MET A 1 239 ? 16.766 21.203 -8.484 1 98.62 239 MET A CA 1
ATOM 1844 C C . MET A 1 239 ? 15.961 21.188 -7.184 1 98.62 239 MET A C 1
ATOM 1846 O O . MET A 1 239 ? 14.781 20.844 -7.184 1 98.62 239 MET A O 1
ATOM 1850 N N . THR A 1 240 ? 16.594 21.5 -6.074 1 98.62 240 THR A N 1
ATOM 1851 C CA . THR A 1 240 ? 15.875 21.594 -4.809 1 98.62 240 THR A CA 1
ATOM 1852 C C . THR A 1 240 ? 14.836 22.703 -4.852 1 98.62 240 THR A C 1
ATOM 1854 O O . THR A 1 240 ? 13.711 22.531 -4.383 1 98.62 240 THR A O 1
ATOM 1857 N N . PHE A 1 241 ? 15.219 23.797 -5.406 1 98.5 241 PHE A N 1
ATOM 1858 C CA . PHE A 1 241 ? 14.273 24.906 -5.559 1 98.5 241 PHE A CA 1
ATOM 1859 C C . PHE A 1 241 ? 13.094 24.484 -6.426 1 98.5 241 PHE A C 1
ATOM 1861 O O . PHE A 1 241 ? 11.938 24.75 -6.082 1 98.5 241 PHE A O 1
ATOM 1868 N N . VAL A 1 242 ? 13.422 23.844 -7.516 1 98.75 242 VAL A N 1
ATOM 1869 C CA . VAL A 1 242 ? 12.359 23.344 -8.391 1 98.75 242 VAL A CA 1
ATOM 1870 C C . VAL A 1 242 ? 11.477 22.359 -7.629 1 98.75 242 VAL A C 1
ATOM 1872 O O . VAL A 1 242 ? 10.25 22.406 -7.742 1 98.75 242 VAL A O 1
ATOM 1875 N N . HIS A 1 243 ? 12.07 21.484 -6.848 1 98.62 243 HIS A N 1
ATOM 1876 C CA . HIS A 1 243 ? 11.352 20.484 -6.066 1 98.62 243 HIS A CA 1
ATOM 1877 C C . HIS A 1 243 ? 10.367 21.156 -5.098 1 98.62 243 HIS A C 1
ATOM 1879 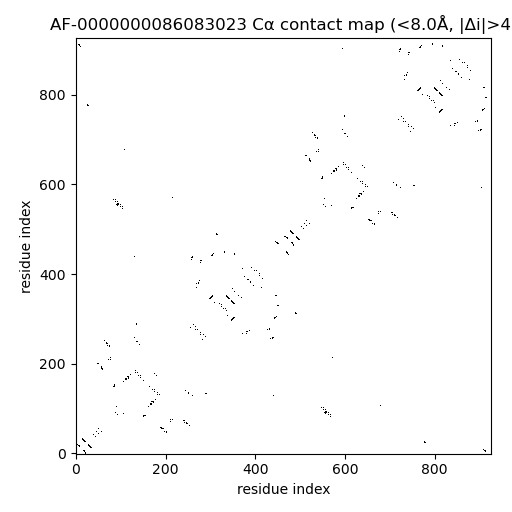O O . HIS A 1 243 ? 9.188 20.812 -5.074 1 98.62 243 HIS A O 1
ATOM 1885 N N . ILE A 1 244 ? 10.828 22.141 -4.391 1 98.19 244 ILE A N 1
ATOM 1886 C CA . ILE A 1 244 ? 10.008 22.797 -3.379 1 98.19 244 ILE A CA 1
ATOM 1887 C C . ILE A 1 244 ? 8.891 23.594 -4.055 1 98.19 244 ILE A C 1
ATOM 1889 O O . ILE A 1 244 ? 7.734 23.531 -3.621 1 98.19 244 ILE A O 1
ATOM 1893 N N . TYR A 1 245 ? 9.227 24.266 -5.051 1 98.38 245 TYR A N 1
ATOM 1894 C CA . TYR A 1 245 ? 8.234 25.062 -5.77 1 98.38 245 TYR A CA 1
ATOM 1895 C C . TYR A 1 245 ? 7.152 24.172 -6.371 1 98.38 245 TYR A C 1
ATOM 1897 O O . TYR A 1 245 ? 5.961 24.484 -6.262 1 98.38 245 TYR A O 1
ATOM 1905 N N . ALA A 1 246 ? 7.578 23.156 -6.996 1 98.62 246 ALA A N 1
ATOM 1906 C CA . ALA A 1 246 ? 6.617 22.219 -7.598 1 98.62 246 ALA A CA 1
ATOM 1907 C C . ALA A 1 246 ? 5.719 21.594 -6.535 1 98.62 246 ALA A C 1
ATOM 1909 O O . ALA A 1 246 ? 4.523 21.406 -6.758 1 98.62 246 ALA A O 1
ATOM 1910 N N . ASN A 1 247 ? 6.266 21.234 -5.422 1 97.94 247 ASN A N 1
ATOM 1911 C CA . ASN A 1 247 ? 5.469 20.672 -4.332 1 97.94 247 ASN A CA 1
ATOM 1912 C C . ASN A 1 247 ? 4.457 21.688 -3.803 1 97.94 247 ASN A C 1
ATOM 1914 O O . ASN A 1 247 ? 3.314 21.344 -3.512 1 97.94 247 ASN A O 1
ATOM 1918 N N . TYR A 1 248 ? 4.918 22.906 -3.654 1 97.75 248 TYR A N 1
ATOM 1919 C CA . TYR A 1 248 ? 4.023 23.969 -3.223 1 97.75 248 TYR A CA 1
ATOM 1920 C C . TYR A 1 248 ? 2.855 24.141 -4.188 1 97.75 248 TYR A C 1
ATOM 1922 O O . TYR A 1 248 ? 1.702 24.234 -3.764 1 97.75 248 TYR A O 1
ATOM 1930 N N . ARG A 1 249 ? 3.145 24.172 -5.434 1 98.12 249 ARG A N 1
ATOM 1931 C CA . ARG A 1 249 ? 2.1 24.297 -6.445 1 98.12 249 ARG A CA 1
ATOM 1932 C C . ARG A 1 249 ? 1.172 23.094 -6.426 1 98.12 249 ARG A C 1
ATOM 1934 O O . ARG A 1 249 ? -0.042 23.234 -6.594 1 98.12 249 ARG A O 1
ATOM 1941 N N . ALA A 1 250 ? 1.736 21.922 -6.23 1 98 250 ALA A N 1
ATOM 1942 C CA . ALA A 1 250 ? 0.952 20.688 -6.223 1 98 250 ALA A CA 1
ATOM 1943 C C . ALA A 1 250 ? -0.066 20.703 -5.086 1 98 250 ALA A C 1
ATOM 1945 O O . ALA A 1 250 ? -1.256 20.469 -5.309 1 98 250 ALA A O 1
ATOM 1946 N N . VAL A 1 251 ? 0.367 21.031 -3.918 1 97.06 251 VAL A N 1
ATOM 1947 C CA . VAL A 1 251 ? -0.534 20.969 -2.771 1 97.06 251 VAL A CA 1
ATOM 1948 C C . VAL A 1 251 ? -1.516 22.125 -2.82 1 97.06 251 VAL A C 1
ATOM 1950 O O . VAL A 1 251 ? -2.66 22 -2.383 1 97.06 251 VAL A O 1
ATOM 1953 N N . SER A 1 252 ? -1.091 23.234 -3.4 1 97.19 252 SER A N 1
ATOM 1954 C CA . SER A 1 252 ? -1.931 24.438 -3.447 1 97.19 252 SER A CA 1
ATOM 1955 C C . SER A 1 252 ? -3.057 24.281 -4.461 1 97.19 252 SER A C 1
ATOM 1957 O O . SER A 1 252 ? -4.109 24.906 -4.332 1 97.19 252 SER A O 1
ATOM 1959 N N . CYS A 1 253 ? -2.85 23.484 -5.406 1 97.38 253 CYS A N 1
ATOM 1960 C CA . CYS A 1 253 ? -3.871 23.375 -6.441 1 97.38 253 CYS A CA 1
ATOM 1961 C C . CYS A 1 253 ? -4.949 22.375 -6.043 1 97.38 253 CYS A C 1
ATOM 1963 O O . CYS A 1 253 ? -6.004 22.297 -6.68 1 97.38 253 CYS A O 1
ATOM 1965 N N . VAL A 1 254 ? -4.785 21.578 -5.031 1 97.62 254 VAL A N 1
ATOM 1966 C CA . VAL A 1 254 ? -5.758 20.594 -4.57 1 97.62 254 VAL A CA 1
ATOM 1967 C C . VAL A 1 254 ? -6.949 21.297 -3.93 1 97.62 254 VAL A C 1
ATOM 1969 O O . VAL A 1 254 ? -6.773 22.188 -3.09 1 97.62 254 VAL A O 1
ATOM 1972 N N . VAL A 1 255 ? -8.125 20.938 -4.402 1 97.62 255 VAL A N 1
ATOM 1973 C CA . VAL A 1 255 ? -9.352 21.516 -3.885 1 97.62 255 VAL A CA 1
ATOM 1974 C C . VAL A 1 255 ? -10.156 20.469 -3.141 1 97.62 255 VAL A C 1
ATOM 1976 O O . VAL A 1 255 ? -10.859 19.656 -3.76 1 97.62 255 VAL A O 1
ATOM 1979 N N . MET A 1 256 ? -10.117 20.531 -1.822 1 95.62 256 MET A N 1
ATOM 1980 C CA . MET A 1 256 ? -10.805 19.547 -0.997 1 95.62 256 MET A CA 1
ATOM 1981 C C . MET A 1 256 ? -12.164 20.047 -0.546 1 95.62 256 MET A C 1
ATOM 1983 O O . MET A 1 256 ? -12.305 21.219 -0.171 1 95.62 256 MET A O 1
ATOM 1987 N N . GLU A 1 257 ? -13.086 19.188 -0.544 1 96.5 257 GLU A N 1
ATOM 1988 C CA . GLU A 1 257 ? -14.461 19.531 -0.171 1 96.5 257 GLU A CA 1
ATOM 1989 C C . GLU A 1 257 ? -14.719 19.219 1.3 1 96.5 257 GLU A C 1
ATOM 1991 O O . GLU A 1 257 ? -15.797 19.516 1.818 1 96.5 257 GLU A O 1
ATOM 1996 N N . THR A 1 258 ? -13.758 18.688 1.937 1 94.62 258 THR A N 1
ATOM 1997 C CA . THR A 1 258 ? -13.914 18.312 3.338 1 94.62 258 THR A CA 1
ATOM 1998 C C . THR A 1 258 ? -13.383 19.406 4.254 1 94.62 258 THR A C 1
ATOM 2000 O O . THR A 1 258 ? -12.516 20.188 3.855 1 94.62 258 THR A O 1
ATOM 2003 N N . PHE A 1 259 ? -13.93 19.375 5.477 1 96.25 259 PHE A N 1
ATOM 2004 C CA . PHE A 1 259 ? -13.516 20.391 6.434 1 96.25 259 PHE A CA 1
ATOM 2005 C C . PHE A 1 259 ? -12.391 19.859 7.328 1 96.25 259 PHE A C 1
ATOM 2007 O O . PHE A 1 259 ? -12.523 18.797 7.938 1 96.25 259 PHE A O 1
ATOM 2014 N N . ASN A 1 260 ? -11.297 20.562 7.273 1 94.44 260 ASN A N 1
ATOM 2015 C CA . ASN A 1 260 ? -10.344 20.531 8.375 1 94.44 260 ASN A CA 1
ATOM 2016 C C . ASN A 1 260 ? -10.398 21.812 9.195 1 94.44 260 ASN A C 1
ATOM 2018 O O . ASN A 1 260 ? -11.281 22.641 9 1 94.44 260 ASN A O 1
ATOM 2022 N N . GLN A 1 261 ? -9.547 22 10.141 1 94.44 261 GLN A N 1
ATOM 2023 C CA . GLN A 1 261 ? -9.602 23.188 10.992 1 94.44 261 GLN A CA 1
ATOM 2024 C C . GLN A 1 261 ? -9.32 24.453 10.195 1 94.44 261 GLN A C 1
ATOM 2026 O O . GLN A 1 261 ? -10.016 25.453 10.359 1 94.44 261 GLN A O 1
ATOM 2031 N N . SER A 1 262 ? -8.414 24.344 9.297 1 94.62 262 SER A N 1
ATOM 2032 C CA . SER A 1 262 ? -8.023 25.516 8.523 1 94.62 262 SER A CA 1
ATOM 2033 C C . SER A 1 262 ? -9.148 25.969 7.598 1 94.62 262 SER A C 1
ATOM 2035 O O . SER A 1 262 ? -9.523 27.141 7.598 1 94.62 262 SER A O 1
ATOM 2037 N N . ARG A 1 263 ? -9.656 25.078 6.875 1 97.06 263 ARG A N 1
ATOM 2038 C CA . ARG A 1 263 ? -10.703 25.422 5.918 1 97.06 263 ARG A CA 1
ATOM 2039 C C . ARG A 1 263 ? -11.977 25.859 6.633 1 97.06 263 ARG A C 1
ATOM 2041 O O . ARG A 1 263 ? -12.625 26.828 6.223 1 97.06 263 ARG A O 1
ATOM 2048 N N . TYR A 1 264 ? -12.32 25.141 7.629 1 97.75 264 TYR A N 1
ATOM 2049 C CA . TYR A 1 264 ? -13.516 25.5 8.383 1 97.75 264 TYR A CA 1
ATOM 2050 C C . TYR A 1 264 ? -13.352 26.875 9.039 1 97.75 264 TYR A C 1
ATOM 2052 O O . TYR A 1 264 ? -14.305 27.656 9.102 1 97.75 264 TYR A O 1
ATOM 2060 N N . GLY A 1 265 ? -12.195 27.141 9.562 1 97.12 265 GLY A N 1
ATOM 2061 C CA . GLY A 1 265 ? -11.922 28.438 10.156 1 97.12 265 GLY A CA 1
ATOM 2062 C C . GLY A 1 265 ? -12.102 29.578 9.18 1 97.12 265 GLY A C 1
ATOM 2063 O O . GLY A 1 265 ? -12.711 30.594 9.516 1 97.12 265 GLY A O 1
ATOM 2064 N N . ILE A 1 266 ? -11.609 29.406 8.023 1 97.06 266 ILE A N 1
ATOM 2065 C CA . ILE A 1 266 ? -11.742 30.422 6.98 1 97.06 266 ILE A CA 1
ATOM 2066 C C . ILE A 1 266 ? -13.219 30.609 6.641 1 97.06 266 ILE A C 1
ATOM 2068 O O . ILE A 1 266 ? -13.688 31.75 6.516 1 97.06 266 ILE A O 1
ATOM 2072 N N . LEU A 1 267 ? -13.898 29.5 6.508 1 97.88 267 LEU A N 1
ATOM 2073 C CA . LEU A 1 267 ? -15.312 29.547 6.148 1 97.88 267 LEU A CA 1
ATOM 2074 C C . LEU A 1 267 ? -16.125 30.25 7.23 1 97.88 267 LEU A C 1
ATOM 2076 O O . LEU A 1 267 ? -16.953 31.109 6.926 1 97.88 267 LEU A O 1
ATOM 2080 N N . VAL A 1 268 ? -15.875 29.922 8.492 1 97.75 268 VAL A N 1
ATOM 2081 C CA . VAL A 1 268 ? -16.609 30.5 9.609 1 97.75 268 VAL A CA 1
ATOM 2082 C C . VAL A 1 268 ? -16.344 32 9.695 1 97.75 268 VAL A C 1
ATOM 2084 O O . VAL A 1 268 ? -17.281 32.781 9.891 1 97.75 268 VAL A O 1
ATOM 2087 N N . ARG A 1 269 ? -15.164 32.375 9.57 1 96.5 269 ARG A N 1
ATOM 2088 C CA . ARG A 1 269 ? -14.82 33.781 9.617 1 96.5 269 ARG A CA 1
ATOM 2089 C C . ARG A 1 269 ? -15.562 34.562 8.539 1 96.5 269 ARG A C 1
ATOM 2091 O O . ARG A 1 269 ? -16.141 35.625 8.82 1 96.5 269 ARG A O 1
ATOM 2098 N N . ARG A 1 270 ? -15.539 34.062 7.363 1 95.75 270 ARG A N 1
ATOM 2099 C CA . ARG A 1 270 ? -16.234 34.719 6.273 1 95.75 270 ARG A CA 1
ATOM 2100 C C . ARG A 1 270 ? -17.734 34.75 6.52 1 95.75 270 ARG A C 1
ATOM 2102 O O . ARG A 1 270 ? -18.406 35.75 6.258 1 95.75 270 ARG A O 1
ATOM 2109 N N . PHE A 1 271 ? -18.297 33.688 6.977 1 97 271 PHE A N 1
ATOM 2110 C CA . PHE A 1 271 ? -19.719 33.562 7.293 1 97 271 PHE A CA 1
ATOM 2111 C C . PHE A 1 271 ? -20.141 34.656 8.289 1 97 271 PHE A C 1
ATOM 2113 O O . PHE A 1 271 ? -21.188 35.281 8.109 1 97 271 PHE A O 1
ATOM 2120 N N . LEU A 1 272 ? -19.328 34.844 9.281 1 96.56 272 LEU A N 1
ATOM 2121 C CA . LEU A 1 272 ? -19.625 35.844 10.305 1 96.56 272 LEU A CA 1
ATOM 2122 C C . LEU A 1 272 ? -19.453 37.25 9.75 1 96.56 272 LEU A C 1
ATOM 2124 O O . LEU A 1 272 ? -20.266 38.125 10.031 1 96.56 272 LEU A O 1
ATOM 2128 N N . GLU A 1 273 ? -18.484 37.406 8.953 1 95.94 273 GLU A N 1
ATOM 2129 C CA . GLU A 1 273 ? -18.188 38.75 8.414 1 95.94 273 GLU A CA 1
ATOM 2130 C C . GLU A 1 273 ? -19.219 39.156 7.363 1 95.94 273 GLU A C 1
ATOM 2132 O O . GLU A 1 273 ? -19.562 40.344 7.258 1 95.94 273 GLU A O 1
ATOM 2137 N N . LYS A 1 274 ? -19.656 38.125 6.582 1 94.56 274 LYS A N 1
ATOM 2138 C CA . LYS A 1 274 ? -20.562 38.438 5.473 1 94.56 274 LYS A CA 1
ATOM 2139 C C . LYS A 1 274 ? -22 38.062 5.816 1 94.56 274 LYS A C 1
ATOM 2141 O O . LYS A 1 274 ? -22.859 38 4.934 1 94.56 274 LYS A O 1
ATOM 2146 N N . ALA A 1 275 ? -22.312 37.875 6.98 1 93.31 275 ALA A N 1
ATOM 2147 C CA . ALA A 1 275 ? -23.672 37.688 7.512 1 93.31 275 ALA A CA 1
ATOM 2148 C C . ALA A 1 275 ? -24.359 36.531 6.793 1 93.31 275 ALA A C 1
ATOM 2150 O O . ALA A 1 275 ? -25.469 36.688 6.27 1 93.31 275 ALA A O 1
ATOM 2151 N N . GLY A 1 276 ? -23.625 35.438 6.688 1 92.06 276 GLY A N 1
ATOM 2152 C CA . GLY A 1 276 ? -24.344 34.25 6.254 1 92.06 276 GLY A CA 1
ATOM 2153 C C . GLY A 1 276 ? -23.891 33.719 4.906 1 92.06 276 GLY A C 1
ATOM 2154 O O . GLY A 1 276 ? -24.375 32.719 4.426 1 92.06 276 GLY A O 1
ATOM 2155 N N . ASP A 1 277 ? -22.938 34.312 4.336 1 91.25 277 ASP A N 1
ATOM 2156 C CA . ASP A 1 277 ? -22.438 33.875 3.037 1 91.25 277 ASP A CA 1
ATOM 2157 C C . ASP A 1 277 ? -21.484 32.688 3.189 1 91.25 277 ASP A C 1
ATOM 2159 O O . ASP A 1 277 ? -20.531 32.75 3.957 1 91.25 277 ASP A O 1
ATOM 2163 N N . ILE A 1 278 ? -21.859 31.641 2.439 1 94.94 278 ILE A N 1
ATOM 2164 C CA . ILE A 1 278 ? -21 30.453 2.467 1 94.94 278 ILE A CA 1
ATOM 2165 C C . ILE A 1 278 ? -20 30.531 1.315 1 94.94 278 ILE A C 1
ATOM 2167 O O . ILE A 1 278 ? -20.375 30.531 0.145 1 94.94 278 ILE A O 1
ATOM 2171 N N . ALA A 1 279 ? -18.75 30.594 1.714 1 96.5 279 ALA A N 1
ATOM 2172 C CA . ALA A 1 279 ? -17.688 30.656 0.715 1 96.5 279 ALA A CA 1
ATOM 2173 C C . ALA A 1 279 ? -17.625 29.375 -0.1 1 96.5 279 ALA A C 1
ATOM 2175 O O . ALA A 1 279 ? -17.766 28.281 0.445 1 96.5 279 ALA A O 1
ATOM 2176 N N . PRO A 1 280 ? -17.422 29.547 -1.401 1 96.62 280 PRO A N 1
ATOM 2177 C CA . PRO A 1 280 ? -17.266 28.359 -2.24 1 96.62 280 PRO A CA 1
ATOM 2178 C C . PRO A 1 280 ? -16 27.562 -1.904 1 96.62 280 PRO A C 1
ATOM 2180 O O . PRO A 1 280 ? -15.039 28.125 -1.373 1 96.62 280 PRO A O 1
ATOM 2183 N N . VAL A 1 281 ? -16.031 26.328 -2.277 1 97.69 281 VAL A N 1
ATOM 2184 C CA . VAL A 1 281 ? -14.969 25.391 -1.945 1 97.69 281 VAL A CA 1
ATOM 2185 C C . VAL A 1 281 ? -13.648 25.875 -2.529 1 97.69 281 VAL A C 1
ATOM 2187 O O . VAL A 1 281 ? -12.625 25.891 -1.842 1 97.69 281 VAL A O 1
ATOM 2190 N N . ASP A 1 282 ? -13.656 26.359 -3.746 1 96.94 282 ASP A N 1
ATOM 2191 C CA . ASP A 1 282 ? -12.445 26.812 -4.418 1 96.94 282 ASP A CA 1
ATOM 2192 C C . ASP A 1 282 ? -11.867 28.047 -3.734 1 96.94 282 ASP A C 1
ATOM 2194 O O . ASP A 1 282 ? -10.648 28.172 -3.598 1 96.94 282 ASP A O 1
ATOM 2198 N N . TRP A 1 283 ? -12.766 28.844 -3.268 1 97.31 283 TRP A N 1
ATOM 2199 C CA . TRP A 1 283 ? -12.352 30.094 -2.627 1 97.31 283 TRP A CA 1
ATOM 2200 C C . TRP A 1 283 ? -11.633 29.812 -1.31 1 97.31 283 TRP A C 1
ATOM 2202 O O . TRP A 1 283 ? -10.586 30.391 -1.029 1 97.31 283 TRP A O 1
ATOM 2212 N N . VAL A 1 284 ? -12.133 28.938 -0.556 1 97.94 284 VAL A N 1
ATOM 2213 C CA . VAL A 1 284 ? -11.562 28.625 0.75 1 97.94 284 VAL A CA 1
ATOM 2214 C C . VAL A 1 284 ? -10.227 27.906 0.572 1 97.94 284 VAL A C 1
ATOM 2216 O O . VAL A 1 284 ? -9.25 28.219 1.26 1 97.94 284 VAL A O 1
ATOM 2219 N N . ASN A 1 285 ? -10.156 26.953 -0.369 1 97.69 285 ASN A N 1
ATOM 2220 C CA . ASN A 1 285 ? -8.93 26.203 -0.61 1 97.69 285 ASN A CA 1
ATOM 2221 C C . ASN A 1 285 ? -7.797 27.109 -1.087 1 97.69 285 ASN A C 1
ATOM 2223 O O . ASN A 1 285 ? -6.633 26.891 -0.754 1 97.69 285 ASN A O 1
ATOM 2227 N N . ALA A 1 286 ? -8.156 28.141 -1.813 1 96.75 286 ALA A N 1
ATOM 2228 C CA . ALA A 1 286 ? -7.152 29.078 -2.316 1 96.75 286 ALA A CA 1
ATOM 2229 C C . ALA A 1 286 ? -6.547 29.891 -1.178 1 96.75 286 ALA A C 1
ATOM 2231 O O . ALA A 1 286 ? -5.426 30.406 -1.296 1 96.75 286 ALA A O 1
ATOM 2232 N N . ARG A 1 287 ? -7.242 29.938 -0.071 1 96.5 287 ARG A N 1
ATOM 2233 C CA . ARG A 1 287 ? -6.805 30.797 1.03 1 96.5 287 ARG A CA 1
ATOM 2234 C C . ARG A 1 287 ? -6.246 29.953 2.178 1 96.5 287 ARG A C 1
ATOM 2236 O O . ARG A 1 287 ? -5.699 30.5 3.141 1 96.5 287 ARG A O 1
ATOM 2243 N N . GLU A 1 288 ? -6.355 28.688 2.074 1 95.88 288 GLU A N 1
ATOM 2244 C CA . GLU A 1 288 ? -5.816 27.797 3.094 1 95.88 288 GLU A CA 1
ATOM 2245 C C . GLU A 1 288 ? -4.289 27.797 3.074 1 95.88 288 GLU A C 1
ATOM 2247 O O . GLU A 1 288 ? -3.676 27.562 2.031 1 95.88 288 GLU A O 1
ATOM 2252 N N . SER A 1 289 ? -3.752 28.094 4.195 1 93.69 289 SER A N 1
ATOM 2253 C CA . SER A 1 289 ? -2.297 28.016 4.27 1 93.69 289 SER A CA 1
ATOM 2254 C C . SER A 1 289 ? -1.815 26.578 4.184 1 93.69 289 SER A C 1
ATOM 2256 O O . SER A 1 289 ? -2.373 25.688 4.832 1 93.69 289 SER A O 1
ATOM 2258 N N . VAL A 1 290 ? -0.743 26.344 3.402 1 94.56 290 VAL A N 1
ATOM 2259 C CA . VAL A 1 290 ? -0.223 24.984 3.229 1 94.56 290 VAL A CA 1
ATOM 2260 C C . VAL A 1 290 ? 1.081 24.828 4.008 1 94.56 290 VAL A C 1
ATOM 2262 O O . VAL A 1 290 ? 1.712 23.766 3.969 1 94.56 290 VAL A O 1
ATOM 2265 N N . TRP A 1 291 ? 1.435 25.844 4.754 1 92.12 291 TRP A N 1
ATOM 2266 C CA . TRP A 1 291 ? 2.674 25.812 5.523 1 92.12 291 TRP A CA 1
ATOM 2267 C C . TRP A 1 291 ? 2.404 25.422 6.973 1 92.12 291 TRP A C 1
ATOM 2269 O O . TRP A 1 291 ? 1.419 25.859 7.57 1 92.12 291 TRP A O 1
ATOM 2279 N N . ILE A 1 292 ? 3.213 24.562 7.445 1 84.69 292 ILE A N 1
ATOM 2280 C CA . ILE A 1 292 ? 3.117 24.219 8.859 1 84.69 292 ILE A CA 1
ATOM 2281 C C . ILE A 1 292 ? 3.652 25.375 9.711 1 84.69 292 ILE A C 1
ATOM 2283 O O . ILE A 1 292 ? 4.664 25.984 9.359 1 84.69 292 ILE A O 1
ATOM 2287 N N . GLN A 1 293 ? 2.832 25.703 10.688 1 79.88 293 GLN A N 1
ATOM 2288 C CA . GLN A 1 293 ? 3.236 26.781 11.586 1 79.88 293 GLN A CA 1
ATOM 2289 C C . GLN A 1 293 ? 4.18 26.266 12.672 1 79.88 293 GLN A C 1
ATOM 2291 O O . GLN A 1 293 ? 3.898 25.25 13.32 1 79.88 293 GLN A O 1
ATOM 2296 N N . CYS A 1 294 ? 5.297 26.938 12.617 1 80.25 294 CYS A N 1
ATOM 2297 C CA . CYS A 1 294 ? 6.254 26.625 13.672 1 80.25 294 CYS A CA 1
ATOM 2298 C C . CYS A 1 294 ? 6.004 27.469 14.914 1 80.25 294 CYS A C 1
ATOM 2300 O O . CYS A 1 294 ? 5.656 28.641 14.805 1 80.25 294 CYS A O 1
ATOM 2302 N N . GLY A 1 295 ? 5.809 26.875 16 1 79.81 295 GLY A N 1
ATOM 2303 C CA . GLY A 1 295 ? 5.605 27.609 17.25 1 79.81 295 GLY A CA 1
ATOM 2304 C C . GLY A 1 295 ? 4.188 27.516 17.766 1 79.81 295 GLY A C 1
ATOM 2305 O O . GLY A 1 295 ? 3.281 27.078 17.047 1 79.81 295 GLY A O 1
ATOM 2306 N N . ARG A 1 296 ? 4.004 28.031 18.922 1 84.44 296 ARG A N 1
ATOM 2307 C CA . ARG A 1 296 ? 2.691 28 19.562 1 84.44 296 ARG A CA 1
ATOM 2308 C C . ARG A 1 296 ? 1.832 29.172 19.109 1 84.44 296 ARG A C 1
ATOM 2310 O O . ARG A 1 296 ? 2.252 30.328 19.203 1 84.44 296 ARG A O 1
ATOM 2317 N N . PRO A 1 297 ? 0.723 28.875 18.578 1 88.94 297 PRO A N 1
ATOM 2318 C CA . PRO A 1 297 ? -0.175 29.969 18.188 1 88.94 297 PRO A CA 1
ATOM 2319 C C . PRO A 1 297 ? -0.726 30.734 19.391 1 88.94 297 PRO A C 1
ATOM 2321 O O . PRO A 1 297 ? -0.705 30.219 20.516 1 88.94 297 PRO A O 1
ATOM 2324 N N . PHE A 1 298 ? -1.173 31.922 19.062 1 91.88 298 PHE A N 1
ATOM 2325 C CA . PHE A 1 298 ? -1.749 32.75 20.109 1 91.88 298 PHE A CA 1
ATOM 2326 C C . PHE A 1 298 ? -2.998 32.125 20.703 1 91.88 298 PHE A C 1
ATOM 2328 O O . PHE A 1 298 ? -3.24 32.219 21.906 1 91.88 298 PHE A O 1
ATOM 2335 N N . VAL A 1 299 ? -3.801 31.562 19.875 1 95.06 299 VAL A N 1
ATOM 2336 C CA . VAL A 1 299 ? -4.977 30.812 20.312 1 95.06 299 VAL A CA 1
ATOM 2337 C C . VAL A 1 299 ? -4.875 29.375 19.828 1 95.06 299 VAL A C 1
ATOM 2339 O O . VAL A 1 299 ? -4.699 29.109 18.641 1 95.06 299 VAL A O 1
ATOM 2342 N N . SER A 1 300 ? -4.914 28.453 20.766 1 94.62 300 SER A N 1
ATOM 2343 C CA . SER A 1 300 ? -4.895 27.031 20.453 1 94.62 300 SER A CA 1
ATOM 2344 C C . SER A 1 300 ? -6.246 26.391 20.734 1 94.62 300 SER A C 1
ATOM 2346 O O . SER A 1 300 ? -6.828 26.594 21.797 1 94.62 300 SER A O 1
ATOM 2348 N N . ILE A 1 301 ? -6.738 25.703 19.75 1 95.94 301 ILE A N 1
ATOM 2349 C CA . ILE A 1 301 ? -8.008 25 19.906 1 95.94 301 ILE A CA 1
ATOM 2350 C C . ILE A 1 301 ? -7.762 23.516 20.109 1 95.94 301 ILE A C 1
ATOM 2352 O O . ILE A 1 301 ? -7.098 22.875 19.297 1 95.94 301 ILE A O 1
ATOM 2356 N N . HIS A 1 302 ? -8.289 22.984 21.219 1 94.94 302 HIS A N 1
ATOM 2357 C CA . HIS A 1 302 ? -8.156 21.578 21.531 1 94.94 302 HIS A CA 1
ATOM 2358 C C . HIS A 1 302 ? -9.516 20.875 21.547 1 94.94 302 HIS A C 1
ATOM 2360 O O . HIS A 1 302 ? -10.289 21.047 22.484 1 94.94 302 HIS A O 1
ATOM 2366 N N . LEU A 1 303 ? -9.695 20.141 20.453 1 95 303 LEU A N 1
ATOM 2367 C CA . LEU A 1 303 ? -10.953 19.406 20.328 1 95 303 LEU A CA 1
ATOM 2368 C C . LEU A 1 303 ? -10.836 18.016 20.938 1 95 303 LEU A C 1
ATOM 2370 O O . LEU A 1 303 ? -9.984 17.219 20.531 1 95 303 LEU A O 1
ATOM 2374 N N . GLY A 1 304 ? -11.664 17.703 21.859 1 93.56 304 GLY A N 1
ATOM 2375 C CA . GLY A 1 304 ? -11.617 16.406 22.531 1 93.56 304 GLY A CA 1
ATOM 2376 C C . GLY A 1 304 ? -10.586 16.359 23.656 1 93.56 304 GLY A C 1
ATOM 2377 O O . GLY A 1 304 ? -9.609 15.602 23.578 1 93.56 304 GLY A O 1
ATOM 2378 N N . VAL A 1 305 ? -10.922 17.016 24.734 1 94.25 305 VAL A N 1
ATOM 2379 C CA . VAL A 1 305 ? -10.023 17.062 25.891 1 94.25 305 VAL A CA 1
ATOM 2380 C C . VAL A 1 305 ? -10.711 16.453 27.109 1 94.25 305 VAL A C 1
ATOM 2382 O O . VAL A 1 305 ? -11.93 16.266 27.109 1 94.25 305 VAL A O 1
ATOM 2385 N N . PRO A 1 306 ? -9.914 16.172 28.078 1 92.62 306 PRO A N 1
ATOM 2386 C CA . PRO A 1 306 ? -10.523 15.633 29.297 1 92.62 306 PRO A CA 1
ATOM 2387 C C . PRO A 1 306 ? -11.43 16.641 29.984 1 92.62 306 PRO A C 1
ATOM 2389 O O . PRO A 1 306 ? -11.203 17.859 29.891 1 92.62 306 PRO A O 1
ATOM 2392 N N . LEU A 1 307 ? -12.367 16.109 30.672 1 92.19 307 LEU A N 1
ATOM 2393 C CA . LEU A 1 307 ? -13.344 16.938 31.375 1 92.19 307 LEU A CA 1
ATOM 2394 C C . LEU A 1 307 ? -12.664 17.828 32.406 1 92.19 307 LEU A C 1
ATOM 2396 O O . LEU A 1 307 ? -13.109 18.953 32.656 1 92.19 307 LEU A O 1
ATOM 2400 N N . SER A 1 308 ? -11.562 17.406 32.969 1 91.44 308 SER A N 1
ATOM 2401 C CA . SER A 1 308 ? -10.836 18.156 34 1 91.44 308 SER A CA 1
ATOM 2402 C C . SER A 1 308 ? -10.25 19.438 33.406 1 91.44 308 SER A C 1
ATOM 2404 O O . SER A 1 308 ? -9.961 20.391 34.156 1 91.44 308 SER A O 1
ATOM 2406 N N . SER A 1 309 ? -10.125 19.453 32.094 1 92.12 309 SER A N 1
ATOM 2407 C CA . SER A 1 309 ? -9.578 20.641 31.453 1 92.12 309 SER A CA 1
ATOM 2408 C C . SER A 1 309 ? -10.625 21.75 31.359 1 92.12 309 SER A C 1
ATOM 2410 O O . SER A 1 309 ? -10.281 22.922 31.125 1 92.12 309 SER A O 1
ATOM 2412 N N . VAL A 1 310 ? -11.883 21.359 31.562 1 91.75 310 VAL A N 1
ATOM 2413 C CA . VAL A 1 310 ? -12.953 22.344 31.406 1 91.75 310 VAL A CA 1
ATOM 2414 C C . VAL A 1 310 ? -13.594 22.625 32.75 1 91.75 310 VAL A C 1
ATOM 2416 O O . VAL A 1 310 ? -14.039 23.75 33.031 1 91.75 310 VAL A O 1
ATOM 2419 N N . ALA A 1 311 ? -13.68 21.625 33.562 1 88.88 311 ALA A N 1
ATOM 2420 C CA . ALA A 1 311 ? -14.312 21.781 34.844 1 88.88 311 ALA A CA 1
ATOM 2421 C C . ALA A 1 311 ? -13.555 21.016 35.938 1 88.88 311 ALA A C 1
ATOM 2423 O O . ALA A 1 311 ? -13.375 19.797 35.844 1 88.88 311 ALA A O 1
ATOM 2424 N N . LEU A 1 312 ? -13.227 21.797 37 1 86.56 312 LEU A N 1
ATOM 2425 C CA . LEU A 1 312 ? -12.523 21.172 38.125 1 86.56 312 LEU A CA 1
ATOM 2426 C C . LEU A 1 312 ? -13.461 20.938 39.312 1 86.56 312 LEU A C 1
ATOM 2428 O O . LEU A 1 312 ? -13.188 20.109 40.156 1 86.56 312 LEU A O 1
ATOM 2432 N N . THR A 1 313 ? -14.57 21.719 39.312 1 88.88 313 THR A N 1
ATOM 2433 C CA . THR A 1 313 ? -15.523 21.625 40.438 1 88.88 313 THR A CA 1
ATOM 2434 C C . THR A 1 313 ? -16.922 21.328 39.906 1 88.88 313 THR A C 1
ATOM 2436 O O . THR A 1 313 ? -17.219 21.531 38.719 1 88.88 313 THR A O 1
ATOM 2439 N N . SER A 1 314 ? -17.734 20.781 40.781 1 86.44 314 SER A N 1
ATOM 2440 C CA . SER A 1 314 ? -19.109 20.469 40.438 1 86.44 314 SER A CA 1
ATOM 2441 C C . SER A 1 314 ? -19.891 21.719 40.094 1 86.44 314 SER A C 1
ATOM 2443 O O . SER A 1 314 ? -20.781 21.703 39.25 1 86.44 314 SER A O 1
ATOM 2445 N N . THR A 1 315 ? -19.562 22.781 40.781 1 86.12 315 THR A N 1
ATOM 2446 C CA . THR A 1 315 ? -20.219 24.047 40.531 1 86.12 315 THR A CA 1
ATOM 2447 C C . THR A 1 315 ? -19.891 24.562 39.125 1 86.12 315 THR A C 1
ATOM 2449 O O . THR A 1 315 ? -20.766 25.047 38.406 1 86.12 315 THR A O 1
ATOM 2452 N N . GLU A 1 316 ? -18.672 24.438 38.781 1 85.88 316 GLU A N 1
ATOM 2453 C CA . GLU A 1 316 ? -18.234 24.828 37.438 1 85.88 316 GLU A CA 1
ATOM 2454 C C . GLU A 1 316 ? -18.922 24 36.375 1 85.88 316 GLU A C 1
ATOM 2456 O O . GLU A 1 316 ? -19.328 24.516 35.344 1 85.88 316 GLU A O 1
ATOM 2461 N N . LEU A 1 317 ? -18.969 22.781 36.625 1 88.38 317 LEU A N 1
ATOM 2462 C CA . LEU A 1 317 ? -19.594 21.859 35.688 1 88.38 317 LEU A CA 1
ATOM 2463 C C . LEU A 1 317 ? -21.078 22.203 35.531 1 88.38 317 LEU A C 1
ATOM 2465 O O . LEU A 1 317 ? -21.594 22.219 34.406 1 88.38 317 LEU A O 1
ATOM 2469 N N . ARG A 1 318 ? -21.719 22.422 36.594 1 83.25 318 ARG A N 1
ATOM 2470 C CA . ARG A 1 318 ? -23.141 22.75 36.562 1 83.25 318 ARG A CA 1
ATOM 2471 C C . ARG A 1 318 ? -23.375 24.062 35.812 1 83.25 318 ARG A C 1
ATOM 2473 O O . ARG A 1 318 ? -24.344 24.203 35.062 1 83.25 318 ARG A O 1
ATOM 2480 N N . SER A 1 319 ? -22.516 24.969 36.094 1 82.5 319 SER A N 1
ATOM 2481 C CA . SER A 1 319 ? -22.656 26.266 35.406 1 82.5 319 SER A CA 1
ATOM 2482 C C . SER A 1 319 ? -22.516 26.125 33.906 1 82.5 319 SER A C 1
ATOM 2484 O O . SER A 1 319 ? -23.141 26.891 33.156 1 82.5 319 SER A O 1
ATOM 2486 N N . ARG A 1 320 ? -21.797 25.203 33.5 1 84.69 320 ARG A N 1
ATOM 2487 C CA . ARG A 1 320 ? -21.562 25.031 32.062 1 84.69 320 ARG A CA 1
ATOM 2488 C C . ARG A 1 320 ? -22.625 24.156 31.422 1 84.69 320 ARG A C 1
ATOM 2490 O O . ARG A 1 320 ? -22.859 24.219 30.219 1 84.69 320 ARG A O 1
ATOM 2497 N N . THR A 1 321 ? -23.266 23.375 32.25 1 78.75 321 THR A N 1
ATOM 2498 C CA . THR A 1 321 ? -24.281 22.469 31.703 1 78.75 321 THR A CA 1
ATOM 2499 C C . THR A 1 321 ? -25.672 23.078 31.859 1 78.75 321 THR A C 1
ATOM 2501 O O . THR A 1 321 ? -26.641 22.594 31.266 1 78.75 321 THR A O 1
ATOM 2504 N N . GLU A 1 322 ? -25.859 24.031 32.719 1 69.75 322 GLU A N 1
ATOM 2505 C CA . GLU A 1 322 ? -27.156 24.609 33.031 1 69.75 322 GLU A CA 1
ATOM 2506 C C . GLU A 1 322 ? -27.859 25.141 31.797 1 69.75 322 GLU A C 1
ATOM 2508 O O . GLU A 1 322 ? -29.078 25.125 31.703 1 69.75 322 GLU A O 1
ATOM 2513 N N . HIS A 1 323 ? -27.125 25.656 30.906 1 59.84 323 HIS A N 1
ATOM 2514 C CA . HIS A 1 323 ? -27.75 26.281 29.75 1 59.84 323 HIS A CA 1
ATOM 2515 C C . HIS A 1 323 ? -28.203 25.234 28.734 1 59.84 323 HIS A C 1
ATOM 2517 O O . HIS A 1 323 ? -28.719 25.578 27.656 1 59.84 323 HIS A O 1
ATOM 2523 N N . PHE A 1 324 ? -28.031 24.031 29.047 1 58.88 324 PHE A N 1
ATOM 2524 C CA . PHE A 1 324 ? -28.547 23 28.172 1 58.88 324 PHE A CA 1
ATOM 2525 C C . PHE A 1 324 ? -30.047 22.797 28.391 1 58.88 324 PHE A C 1
ATOM 2527 O O . PHE A 1 324 ? -30.516 22.859 29.516 1 58.88 324 PHE A O 1
ATOM 2534 N N . PRO A 1 325 ? -31.047 23.25 27.375 1 50.41 325 PRO A N 1
ATOM 2535 C CA . PRO A 1 325 ? -32.469 23.078 27.578 1 50.41 325 PRO A CA 1
ATOM 2536 C C . PRO A 1 325 ? -32.812 21.797 28.344 1 50.41 325 PRO A C 1
ATOM 2538 O O . PRO A 1 325 ? -32.094 20.797 28.25 1 50.41 325 PRO A O 1
ATOM 2541 N N . SER A 1 326 ? -33.719 21.969 29.344 1 44.97 326 SER A N 1
ATOM 2542 C CA . SER A 1 326 ? -34.25 20.906 30.203 1 44.97 326 SER A CA 1
ATOM 2543 C C . SER A 1 326 ? -34.594 19.672 29.391 1 44.97 326 SER A C 1
ATOM 2545 O O . SER A 1 326 ? -34.375 18.547 29.844 1 44.97 326 SER A O 1
ATOM 2547 N N . ALA A 1 327 ? -35.531 19.797 28.422 1 41.94 327 ALA A N 1
ATOM 2548 C CA . ALA A 1 327 ? -36 18.703 27.594 1 41.94 327 ALA A CA 1
ATOM 2549 C C . ALA A 1 327 ? -34.844 17.875 27.031 1 41.94 327 ALA A C 1
ATOM 2551 O O . ALA A 1 327 ? -35.031 16.734 26.625 1 41.94 327 ALA A O 1
ATOM 2552 N N . GLN A 1 328 ? -33.938 18.5 26.578 1 41.12 328 GLN A N 1
ATOM 2553 C CA . GLN A 1 328 ? -32.75 17.766 26.156 1 41.12 328 GLN A CA 1
ATOM 2554 C C . GLN A 1 328 ? -31.828 17.469 27.328 1 41.12 328 GLN A C 1
ATOM 2556 O O . GLN A 1 328 ? -30.609 17.391 27.172 1 41.12 328 GLN A O 1
ATOM 2561 N N . LYS A 1 329 ? -32.219 17.766 28.453 1 42.44 329 LYS A N 1
ATOM 2562 C CA . LYS A 1 329 ? -31.516 17.312 29.656 1 42.44 329 LYS A CA 1
ATOM 2563 C C . LYS A 1 329 ? -31.031 15.867 29.484 1 42.44 329 LYS A C 1
ATOM 2565 O O . LYS A 1 329 ? -30.562 15.258 30.438 1 42.44 329 LYS A O 1
ATOM 2570 N N . SER A 1 330 ? -31.875 15.039 28.891 1 38.94 330 SER A N 1
ATOM 2571 C CA . SER A 1 330 ? -31.062 13.859 28.625 1 38.94 330 SER A CA 1
ATOM 2572 C C . SER A 1 330 ? -29.625 14.242 28.281 1 38.94 330 SER A C 1
ATOM 2574 O O . SER A 1 330 ? -29.391 15.211 27.562 1 38.94 330 SER A O 1
ATOM 2576 N N . PRO A 1 331 ? -28.75 14.062 29.156 1 41.25 331 PRO A N 1
ATOM 2577 C CA . PRO A 1 331 ? -27.312 14.219 28.953 1 41.25 331 PRO A CA 1
ATOM 2578 C C . PRO A 1 331 ? -26.906 14.203 27.484 1 41.25 331 PRO A C 1
ATOM 2580 O O . PRO A 1 331 ? -25.734 13.977 27.156 1 41.25 331 PRO A O 1
ATOM 2583 N N . GLY A 1 332 ? -27.656 14.172 26.672 1 45.22 332 GLY A N 1
ATOM 2584 C CA . GLY A 1 332 ? -27.156 14.031 25.312 1 45.22 332 GLY A CA 1
ATOM 2585 C C . GLY A 1 332 ? -26.328 15.219 24.859 1 45.22 332 GLY A C 1
ATOM 2586 O O . GLY A 1 332 ? -26.469 15.688 23.734 1 45.22 332 GLY A O 1
ATOM 2587 N N . LYS A 1 333 ? -25.891 16.016 25.844 1 54.44 333 LYS A N 1
ATOM 2588 C CA . LYS A 1 333 ? -25.016 17.156 25.578 1 54.44 333 LYS A CA 1
ATOM 2589 C C . LYS A 1 333 ? -23.859 16.766 24.656 1 54.44 333 LYS A C 1
ATOM 2591 O O . LYS A 1 333 ? -23.188 15.766 24.906 1 54.44 333 LYS A O 1
ATOM 2596 N N . SER A 1 334 ? -23.766 17.719 23.516 1 76.94 334 SER A N 1
ATOM 2597 C CA . SER A 1 334 ? -22.875 17.266 22.453 1 76.94 334 SER A CA 1
ATOM 2598 C C . SER A 1 334 ? -21.422 17.672 22.734 1 76.94 334 SER A C 1
ATOM 2600 O O . SER A 1 334 ? -20.516 16.859 22.562 1 76.94 334 SER A O 1
ATOM 2602 N N . TYR A 1 335 ? -21.25 19.188 23.453 1 92.44 335 TYR A N 1
ATOM 2603 C CA . TYR A 1 335 ? -19.859 19.547 23.719 1 92.44 335 TYR A CA 1
ATOM 2604 C C . TYR A 1 335 ? -19.781 20.594 24.828 1 92.44 335 TYR A C 1
ATOM 2606 O O . TYR A 1 335 ? -20.75 21.312 25.078 1 92.44 335 TYR A O 1
ATOM 2614 N N . LEU A 1 336 ? -18.812 20.625 25.75 1 92.81 336 LEU A N 1
ATOM 2615 C CA . LEU A 1 336 ? -18.469 21.672 26.703 1 92.81 336 LEU A CA 1
ATOM 2616 C C . LEU A 1 336 ? -17.219 22.422 26.266 1 92.81 336 LEU A C 1
ATOM 2618 O O . LEU A 1 336 ? -16.344 21.859 25.594 1 92.81 336 LEU A O 1
ATOM 2622 N N . LEU A 1 337 ? -17.203 23.703 26.562 1 94.38 337 LEU A N 1
ATOM 2623 C CA . LEU A 1 337 ? -16.094 24.547 26.109 1 94.38 337 LEU A CA 1
ATOM 2624 C C . LEU A 1 337 ? -15.594 25.453 27.219 1 94.38 337 LEU A C 1
ATOM 2626 O O . LEU A 1 337 ? -16.391 25.922 28.047 1 94.38 337 LEU A O 1
ATOM 2630 N N . ARG A 1 338 ? -14.227 25.625 27.328 1 94 338 ARG A N 1
ATOM 2631 C CA . ARG A 1 338 ? -13.609 26.531 28.266 1 94 338 ARG A CA 1
ATOM 2632 C C . ARG A 1 338 ? -12.438 27.281 27.641 1 94 338 ARG A C 1
ATOM 2634 O O . ARG A 1 338 ? -11.664 26.688 26.875 1 94 338 ARG A O 1
ATOM 2641 N N . VAL A 1 339 ? -12.375 28.531 27.891 1 94.88 339 VAL A N 1
ATOM 2642 C CA . VAL A 1 339 ? -11.242 29.344 27.453 1 94.88 339 VAL A CA 1
ATOM 2643 C C . VAL A 1 339 ? -10.305 29.609 28.625 1 94.88 339 VAL A C 1
ATOM 2645 O O . VAL A 1 339 ? -10.734 30.078 29.672 1 94.88 339 VAL A O 1
ATOM 2648 N N . VAL A 1 340 ? -9.062 29.25 28.422 1 91.62 340 VAL A N 1
ATOM 2649 C CA . VAL A 1 340 ? -8.062 29.422 29.469 1 91.62 340 VAL A CA 1
ATOM 2650 C C . VAL A 1 340 ? -6.926 30.297 28.953 1 91.62 340 VAL A C 1
ATOM 2652 O O . VAL A 1 340 ? -6.484 30.141 27.812 1 91.62 340 VAL A O 1
ATOM 2655 N N . ARG A 1 341 ? -6.578 31.203 29.734 1 90.12 341 ARG A N 1
ATOM 2656 C CA . ARG A 1 341 ? -5.422 32.031 29.422 1 90.12 341 ARG A CA 1
ATOM 2657 C C . ARG A 1 341 ? -4.207 31.625 30.25 1 90.12 341 ARG A C 1
ATOM 2659 O O . ARG A 1 341 ? -4.293 31.484 31.469 1 90.12 341 ARG A O 1
ATOM 2666 N N . ASP A 1 342 ? -3.168 31.344 29.5 1 84.06 342 ASP A N 1
ATOM 2667 C CA . ASP A 1 342 ? -1.979 30.906 30.219 1 84.06 342 ASP A CA 1
ATOM 2668 C C . ASP A 1 342 ? -1.115 32.094 30.625 1 84.06 342 ASP A C 1
ATOM 2670 O O . ASP A 1 342 ? -1.473 33.25 30.359 1 84.06 342 ASP A O 1
ATOM 2674 N N . SER A 1 343 ? 0.049 31.828 31.359 1 85.44 343 SER A N 1
ATOM 2675 C CA . SER A 1 343 ? 0.938 32.844 31.891 1 85.44 343 SER A CA 1
ATOM 2676 C C . SER A 1 343 ? 1.62 33.625 30.781 1 85.44 343 SER A C 1
ATOM 2678 O O . SER A 1 343 ? 1.964 34.812 30.953 1 85.44 343 SER A O 1
ATOM 2680 N N . SER A 1 344 ? 1.828 33.031 29.562 1 86.5 344 SER A N 1
ATOM 2681 C CA . SER A 1 344 ? 2.471 33.719 28.438 1 86.5 344 SER A CA 1
ATOM 2682 C C . SER A 1 344 ? 1.456 34.469 27.594 1 86.5 344 SER A C 1
ATOM 2684 O O . SER A 1 344 ? 1.752 34.875 26.453 1 86.5 344 SER A O 1
ATOM 2686 N N . ARG A 1 345 ? 0.26 34.625 28.047 1 84.88 345 ARG A N 1
ATOM 2687 C CA . ARG A 1 345 ? -0.823 35.406 27.438 1 84.88 345 ARG A CA 1
ATOM 2688 C C . ARG A 1 345 ? -1.369 34.688 26.203 1 84.88 345 ARG A C 1
ATOM 2690 O O . ARG A 1 345 ? -1.919 35.344 25.297 1 84.88 345 ARG A O 1
ATOM 2697 N N . HIS A 1 346 ? -1.114 33.375 26.109 1 92 346 HIS A N 1
ATOM 2698 C CA . HIS A 1 346 ? -1.737 32.562 25.062 1 92 346 HIS A CA 1
ATOM 2699 C C . HIS A 1 346 ? -3.062 31.984 25.547 1 92 346 HIS A C 1
ATOM 2701 O O . HIS A 1 346 ? -3.281 31.844 26.75 1 92 346 HIS A O 1
ATOM 2707 N N . TYR A 1 347 ? -3.934 31.797 24.609 1 93.62 347 TYR A N 1
ATOM 2708 C CA . TYR A 1 347 ? -5.246 31.266 24.969 1 93.62 347 TYR A CA 1
ATOM 2709 C C . TYR A 1 347 ? -5.383 29.828 24.5 1 93.62 347 TYR A C 1
ATOM 2711 O O . TYR A 1 347 ? -4.922 29.453 23.422 1 93.62 347 TYR A O 1
ATOM 2719 N N . ASP A 1 348 ? -5.996 29.031 25.344 1 94.94 348 ASP A N 1
ATOM 2720 C CA . ASP A 1 348 ? -6.387 27.672 24.984 1 94.94 348 ASP A CA 1
ATOM 2721 C C . ASP A 1 348 ? -7.902 27.516 25.047 1 94.94 348 ASP A C 1
ATOM 2723 O O . ASP A 1 348 ? -8.531 27.844 26.047 1 94.94 348 ASP A O 1
ATOM 2727 N N . ILE A 1 349 ? -8.43 27.156 23.969 1 96.5 349 ILE A N 1
ATOM 2728 C CA . ILE A 1 349 ? -9.836 26.797 23.938 1 96.5 349 ILE A CA 1
ATOM 2729 C C . ILE A 1 349 ? -9.984 25.281 24.047 1 96.5 349 ILE A C 1
ATOM 2731 O O . ILE A 1 349 ? -9.664 24.547 23.094 1 96.5 349 ILE A O 1
ATOM 2735 N N . ASN A 1 350 ? -10.484 24.812 25.172 1 96.5 350 ASN A N 1
ATOM 2736 C CA . ASN A 1 350 ? -10.641 23.391 25.438 1 96.5 350 ASN A CA 1
ATOM 2737 C C . ASN A 1 350 ? -12.086 22.938 25.219 1 96.5 350 ASN A C 1
ATOM 2739 O O . ASN A 1 350 ? -13.016 23.547 25.75 1 96.5 350 ASN A O 1
ATOM 2743 N N . ILE A 1 351 ? -12.219 21.906 24.453 1 96.81 351 ILE A N 1
ATOM 2744 C CA . ILE A 1 351 ? -13.555 21.422 24.125 1 96.81 351 ILE A CA 1
ATOM 2745 C C . ILE A 1 351 ? -13.68 19.953 24.531 1 96.81 351 ILE A C 1
ATOM 2747 O O . ILE A 1 351 ? -12.922 19.094 24.047 1 96.81 351 ILE A O 1
ATOM 2751 N N . VAL A 1 352 ? -14.648 19.641 25.328 1 95.44 352 VAL A N 1
ATOM 2752 C CA . VAL A 1 352 ? -14.961 18.281 25.719 1 95.44 352 VAL A CA 1
ATOM 2753 C C . VAL A 1 352 ? -16.078 17.734 24.844 1 95.44 352 VAL A C 1
ATOM 2755 O O . VAL A 1 352 ? -17.078 18.422 24.609 1 95.44 352 VAL A O 1
ATOM 2758 N N . LEU A 1 353 ? -15.883 16.562 24.344 1 94.31 353 LEU A N 1
ATOM 2759 C CA . LEU A 1 353 ? -16.875 15.938 23.484 1 94.31 353 LEU A CA 1
ATOM 2760 C C . LEU A 1 353 ? -17.531 14.758 24.172 1 94.31 353 LEU A C 1
ATOM 2762 O O . LEU A 1 353 ? -16.875 13.992 24.875 1 94.31 353 LEU A O 1
ATOM 2766 N N . SER A 1 354 ? -18.812 14.648 23.875 1 91.31 354 SER A N 1
ATOM 2767 C CA . SER A 1 354 ? -19.562 13.492 24.375 1 91.31 354 SER A CA 1
ATOM 2768 C C . SER A 1 354 ? -19.328 12.266 23.5 1 91.31 354 SER A C 1
ATOM 2770 O O . SER A 1 354 ? -18.938 12.383 22.328 1 91.31 354 SER A O 1
ATOM 2772 N N . SER A 1 355 ? -19.516 11.062 24.047 1 88.56 355 SER A N 1
ATOM 2773 C CA . SER A 1 355 ? -19.344 9.812 23.312 1 88.56 355 SER A CA 1
ATOM 2774 C C . SER A 1 355 ? -20.344 9.703 22.172 1 88.56 355 SER A C 1
ATOM 2776 O O . SER A 1 355 ? -20.078 9.016 21.188 1 88.56 355 SER A O 1
ATOM 2778 N N . GLU A 1 356 ? -21.438 10.43 22.281 1 86.69 356 GLU A N 1
ATOM 2779 C CA . GLU A 1 356 ? -22.469 10.367 21.266 1 86.69 356 GLU A CA 1
ATOM 2780 C C . GLU A 1 356 ? -22.391 11.562 20.312 1 86.69 356 GLU A C 1
ATOM 2782 O O . GLU A 1 356 ? -23.328 11.82 19.562 1 86.69 356 GLU A O 1
ATOM 2787 N N . SER A 1 357 ? -21.281 12.211 20.453 1 89.75 357 SER A N 1
ATOM 2788 C CA . SER A 1 357 ? -21.156 13.414 19.641 1 89.75 357 SER A CA 1
ATOM 2789 C C . SER A 1 357 ? -21.172 13.078 18.156 1 89.75 357 SER A C 1
ATOM 2791 O O . SER A 1 357 ? -20.469 12.18 17.703 1 89.75 357 SER A O 1
ATOM 2793 N N . SER A 1 358 ? -22.031 13.719 17.375 1 91.75 358 SER A N 1
ATOM 2794 C CA . SER A 1 358 ? -22.125 13.562 15.93 1 91.75 358 SER A CA 1
ATOM 2795 C C . SER A 1 358 ? -21.234 14.547 15.203 1 91.75 358 SER A C 1
ATOM 2797 O O . SER A 1 358 ? -20.578 15.383 15.828 1 91.75 358 SER A O 1
ATOM 2799 N N . VAL A 1 359 ? -21.203 14.438 13.906 1 93.31 359 VAL A N 1
ATOM 2800 C CA . VAL A 1 359 ? -20.453 15.359 13.062 1 93.31 359 VAL A CA 1
ATOM 2801 C C . VAL A 1 359 ? -21 16.781 13.227 1 93.31 359 VAL A C 1
ATOM 2803 O O . VAL A 1 359 ? -20.234 17.734 13.297 1 93.31 359 VAL A O 1
ATOM 2806 N N . ARG A 1 360 ? -22.266 16.797 13.375 1 94.12 360 ARG A N 1
ATOM 2807 C CA . ARG A 1 360 ? -22.922 18.094 13.562 1 94.12 360 ARG A CA 1
ATOM 2808 C C . ARG A 1 360 ? -22.469 18.75 14.867 1 94.12 360 ARG A C 1
ATOM 2810 O O . ARG A 1 360 ? -22.219 19.953 14.906 1 94.12 360 ARG A O 1
ATOM 2817 N N . ASP A 1 361 ? -22.344 17.969 15.852 1 93.94 361 ASP A N 1
ATOM 2818 C CA . ASP A 1 361 ? -21.922 18.484 17.141 1 93.94 361 ASP A CA 1
ATOM 2819 C C . ASP A 1 361 ? -20.484 19.016 17.078 1 93.94 361 ASP A C 1
ATOM 2821 O O . ASP A 1 361 ? -20.188 20.047 17.656 1 93.94 361 ASP A O 1
ATOM 2825 N N . GLN A 1 362 ? -19.719 18.312 16.406 1 95.75 362 GLN A N 1
ATOM 2826 C CA . GLN A 1 362 ? -18.328 18.75 16.25 1 95.75 362 GLN A CA 1
ATOM 2827 C C . GLN A 1 362 ? -18.234 20.031 15.438 1 95.75 362 GLN A C 1
ATOM 2829 O O . GLN A 1 362 ? -17.422 20.906 15.742 1 95.75 362 GLN A O 1
ATOM 2834 N N . MET A 1 363 ? -19.016 20.109 14.445 1 97 363 MET A N 1
ATOM 2835 C CA . MET A 1 363 ? -19.031 21.312 13.633 1 97 363 MET A CA 1
ATOM 2836 C C . MET A 1 363 ? -19.5 22.516 14.453 1 97 363 MET A C 1
ATOM 2838 O O . MET A 1 363 ? -18.984 23.625 14.312 1 97 363 MET A O 1
ATOM 2842 N N . GLU A 1 364 ? -20.484 22.234 15.281 1 96.94 364 GLU A N 1
ATOM 2843 C CA . GLU A 1 364 ? -20.969 23.297 16.156 1 96.94 364 GLU A CA 1
ATOM 2844 C C . GLU A 1 364 ? -19.906 23.734 17.141 1 96.94 364 GLU A C 1
ATOM 2846 O O . GLU A 1 364 ? -19.688 24.938 17.359 1 96.94 364 GLU A O 1
ATOM 2851 N N . ALA A 1 365 ? -19.297 22.781 17.75 1 97 365 ALA A N 1
ATOM 2852 C CA . ALA A 1 365 ? -18.234 23.078 18.703 1 97 365 ALA A CA 1
ATOM 2853 C C . ALA A 1 365 ? -17.109 23.891 18.062 1 97 365 ALA A C 1
ATOM 2855 O O . ALA A 1 365 ? -16.625 24.859 18.641 1 97 365 ALA A O 1
ATOM 2856 N N . MET A 1 366 ? -16.75 23.5 16.875 1 97.88 366 MET A N 1
ATOM 2857 C CA . MET A 1 366 ? -15.664 24.188 16.188 1 97.88 366 MET A CA 1
ATOM 2858 C C . MET A 1 366 ? -16.109 25.562 15.703 1 97.88 366 MET A C 1
ATOM 2860 O O . MET A 1 366 ? -15.312 26.5 15.68 1 97.88 366 MET A O 1
ATOM 2864 N N . PHE A 1 367 ? -17.391 25.656 15.305 1 98 367 PHE A N 1
ATOM 2865 C CA . PHE A 1 367 ? -17.953 26.969 15.008 1 98 367 PHE A CA 1
ATOM 2866 C C . PHE A 1 367 ? -17.797 27.906 16.203 1 98 367 PHE A C 1
ATOM 2868 O O . PHE A 1 367 ? -17.359 29.047 16.047 1 98 367 PHE A O 1
ATOM 2875 N N . HIS A 1 368 ? -18.156 27.391 17.328 1 97.38 368 HIS A N 1
ATOM 2876 C CA . HIS A 1 368 ? -18.031 28.125 18.594 1 97.38 368 HIS A CA 1
ATOM 2877 C C . HIS A 1 368 ? -16.594 28.516 18.859 1 97.38 368 HIS A C 1
ATOM 2879 O O . HIS A 1 368 ? -16.312 29.672 19.203 1 97.38 368 HIS A O 1
ATOM 2885 N N . ALA A 1 369 ? -15.727 27.609 18.688 1 98.12 369 ALA A N 1
ATOM 2886 C CA . ALA A 1 369 ? -14.305 27.828 18.938 1 98.12 369 ALA A CA 1
ATOM 2887 C C . ALA A 1 369 ? -13.734 28.891 18 1 98.12 369 ALA A C 1
ATOM 2889 O O . ALA A 1 369 ? -12.984 29.766 18.422 1 98.12 369 ALA A O 1
ATOM 2890 N N . PHE A 1 370 ? -14.078 28.844 16.75 1 98 370 PHE A N 1
ATOM 2891 C CA . PHE A 1 370 ? -13.531 29.797 15.781 1 98 370 PHE A CA 1
ATOM 2892 C C . PHE A 1 370 ? -14.109 31.188 16 1 98 370 PHE A C 1
ATOM 2894 O O . PHE A 1 370 ? -13.422 32.188 15.781 1 98 370 PHE A O 1
ATOM 2901 N N . LEU A 1 371 ? -15.375 31.203 16.391 1 97.62 371 LEU A N 1
ATOM 2902 C CA . LEU A 1 371 ? -15.938 32.469 16.797 1 97.62 371 LEU A CA 1
ATOM 2903 C C . LEU A 1 371 ? -15.094 33.125 17.891 1 97.62 371 LEU A C 1
ATOM 2905 O O . LEU A 1 371 ? -14.695 34.281 17.781 1 97.62 371 LEU A O 1
ATOM 2909 N N . LEU A 1 372 ? -14.789 32.312 18.891 1 97.06 372 LEU A N 1
ATOM 2910 C CA . LEU A 1 372 ? -14.016 32.812 20.016 1 97.06 372 LEU A CA 1
ATOM 2911 C C . LEU A 1 372 ? -12.602 33.188 19.578 1 97.06 372 LEU A C 1
ATOM 2913 O O . LEU A 1 372 ? -12.047 34.188 20.031 1 97.06 372 LEU A O 1
ATOM 2917 N N . GLU A 1 373 ? -12.039 32.344 18.75 1 96.88 373 GLU A N 1
ATOM 2918 C CA . GLU A 1 373 ? -10.695 32.625 18.25 1 96.88 373 GLU A CA 1
ATOM 2919 C C . GLU A 1 373 ? -10.641 33.969 17.531 1 96.88 373 GLU A C 1
ATOM 2921 O O . GLU A 1 373 ? -9.734 34.781 17.781 1 96.88 373 GLU A O 1
ATOM 2926 N N . THR A 1 374 ? -11.578 34.25 16.688 1 95.31 374 THR A N 1
ATOM 2927 C CA . THR A 1 374 ? -11.594 35.5 15.906 1 95.31 374 THR A CA 1
ATOM 2928 C C . THR A 1 374 ? -11.773 36.688 16.828 1 95.31 374 THR A C 1
ATOM 2930 O O . THR A 1 374 ? -11.195 37.75 16.578 1 95.31 374 THR A O 1
ATOM 2933 N N . VAL A 1 375 ? -12.547 36.531 17.828 1 94.56 375 VAL A N 1
ATOM 2934 C CA . VAL A 1 375 ? -12.812 37.625 18.766 1 94.56 375 VAL A CA 1
ATOM 2935 C C . VAL A 1 375 ? -11.57 37.875 19.609 1 94.56 375 VAL A C 1
ATOM 2937 O O . VAL A 1 375 ? -11.195 39.031 19.828 1 94.56 375 VAL A O 1
ATOM 2940 N N . LEU A 1 376 ? -10.977 36.812 20.062 1 93.31 376 LEU A N 1
ATOM 2941 C CA . LEU A 1 376 ? -9.797 36.938 20.906 1 93.31 376 LEU A CA 1
ATOM 2942 C C . LEU A 1 376 ? -8.625 37.5 20.125 1 93.31 376 LEU A C 1
ATOM 2944 O O . LEU A 1 376 ? -7.816 38.25 20.672 1 93.31 376 LEU A O 1
ATOM 2948 N N . LEU A 1 377 ? -8.555 37.156 18.844 1 93.75 377 LEU A N 1
ATOM 2949 C CA . LEU A 1 377 ? -7.477 37.656 18 1 93.75 377 LEU A CA 1
ATOM 2950 C C . LEU A 1 377 ? -7.816 39.031 17.453 1 93.75 377 LEU A C 1
ATOM 2952 O O . LEU A 1 377 ? -6.961 39.688 16.859 1 93.75 377 LEU A O 1
ATOM 2956 N N . LYS A 1 378 ? -8.992 39.469 17.594 1 91.62 378 LYS A N 1
ATOM 2957 C CA . LYS A 1 378 ? -9.477 40.75 17.078 1 91.62 378 LYS A CA 1
ATOM 2958 C C . LYS A 1 378 ? -9.312 40.844 15.57 1 91.62 378 LYS A C 1
ATOM 2960 O O . LYS A 1 378 ? -8.82 41.844 15.055 1 91.62 378 LYS A O 1
ATOM 2965 N N . THR A 1 379 ? -9.664 39.75 14.891 1 91.25 379 THR A N 1
ATOM 2966 C CA . THR A 1 379 ? -9.477 39.688 13.445 1 91.25 379 THR A CA 1
ATOM 2967 C C . THR A 1 379 ? -10.812 39.781 12.719 1 91.25 379 THR A C 1
ATOM 2969 O O . THR A 1 379 ? -10.852 39.875 11.492 1 91.25 379 THR A O 1
ATOM 2972 N N . LEU A 1 380 ? -11.891 39.719 13.469 1 91.12 380 LEU A N 1
ATOM 2973 C CA . LEU A 1 380 ? -13.203 39.812 12.836 1 91.12 380 LEU A CA 1
ATOM 2974 C C . LEU A 1 380 ? -13.484 41.219 12.359 1 91.12 380 LEU A C 1
ATOM 2976 O O . LEU A 1 380 ? -13.484 42.188 13.156 1 91.12 380 LEU A O 1
ATOM 2980 N N . LYS A 1 381 ? -13.664 41.406 11.062 1 90.56 381 LYS A N 1
ATOM 2981 C CA . LYS A 1 381 ? -13.953 42.719 10.469 1 90.56 381 LYS A CA 1
ATOM 2982 C C . LYS A 1 381 ? -15.445 42.875 10.188 1 90.56 381 LYS A C 1
ATOM 2984 O O . LYS A 1 381 ? -15.93 42.469 9.133 1 90.56 381 LYS A O 1
ATOM 2989 N N . VAL A 1 382 ? -16.109 43.406 11.133 1 91 382 VAL A N 1
ATOM 2990 C CA . VAL A 1 382 ? -17.547 43.625 10.992 1 91 382 VAL A CA 1
ATOM 2991 C C . VAL A 1 382 ? -17.844 45.125 11.102 1 91 382 VAL A C 1
ATOM 2993 O O . VAL A 1 382 ? -17.406 45.781 12.047 1 91 382 VAL A O 1
ATOM 2996 N N . GLY A 1 383 ? -18.484 45.781 10.086 1 88.56 383 GLY A N 1
ATOM 2997 C CA . GLY A 1 383 ? -18.844 47.188 10.102 1 88.56 383 GLY A CA 1
ATOM 2998 C C . GLY A 1 383 ? -20.062 47.469 10.953 1 88.56 383 GLY A C 1
ATOM 2999 O O . GLY A 1 383 ? -20.734 46.562 11.43 1 88.56 383 GLY A O 1
ATOM 3000 N N . PRO A 1 384 ? -20.328 48.75 11.156 1 90.44 384 PRO A N 1
ATOM 3001 C CA . PRO A 1 384 ? -21.484 49.188 11.969 1 90.44 384 PRO A CA 1
ATOM 3002 C C . PRO A 1 384 ? -22.812 48.781 11.344 1 90.44 384 PRO A C 1
ATOM 3004 O O . PRO A 1 384 ? -23.797 48.594 12.062 1 90.44 384 PRO A O 1
ATOM 3007 N N . ASP A 1 385 ? -22.859 48.562 10.07 1 92.12 385 ASP A N 1
ATOM 3008 C CA . ASP A 1 385 ? -24.094 48.25 9.375 1 92.12 385 ASP A CA 1
ATOM 3009 C C . ASP A 1 385 ? -24.297 46.75 9.297 1 92.12 385 ASP A C 1
ATOM 3011 O O . ASP A 1 385 ? -25.297 46.281 8.742 1 92.12 385 ASP A O 1
ATOM 3015 N N . HIS A 1 386 ? -23.5 46 9.883 1 93.69 386 HIS A N 1
ATOM 3016 C CA . HIS A 1 386 ? -23.594 44.531 9.852 1 93.69 386 HIS A CA 1
ATOM 3017 C C . HIS A 1 386 ? -24.812 44.062 10.625 1 93.69 386 HIS A C 1
ATOM 3019 O O . HIS A 1 386 ? -25.078 44.531 11.742 1 93.69 386 HIS A O 1
ATOM 3025 N N . PRO A 1 387 ? -25.578 43.156 10.062 1 94.44 387 PRO A N 1
ATOM 3026 C CA . PRO A 1 387 ? -26.828 42.688 10.688 1 94.44 387 PRO A CA 1
ATOM 3027 C C . PRO A 1 387 ? -26.609 42.031 12.039 1 94.44 387 PRO A C 1
ATOM 3029 O O . PRO A 1 387 ? -27.5 42.062 12.898 1 94.44 387 PRO A O 1
ATOM 3032 N N . TRP A 1 388 ? -25.453 41.469 12.227 1 95.06 388 TRP A N 1
ATOM 3033 C CA . TRP A 1 388 ? -25.219 40.719 13.453 1 95.06 388 TRP A CA 1
ATOM 3034 C C . TRP A 1 388 ? -24.297 41.5 14.391 1 95.06 388 TRP A C 1
ATOM 3036 O O . TRP A 1 388 ? -23.688 40.906 15.297 1 95.06 388 TRP A O 1
ATOM 3046 N N . VAL A 1 389 ? -24.141 42.781 14.234 1 94.75 389 VAL A N 1
ATOM 3047 C CA . VAL A 1 389 ? -23.141 43.594 14.922 1 94.75 389 VAL A CA 1
ATOM 3048 C C . VAL A 1 389 ? -23.422 43.594 16.422 1 94.75 389 VAL A C 1
ATOM 3050 O O . VAL A 1 389 ? -22.484 43.562 17.234 1 94.75 389 VAL A O 1
ATOM 3053 N N . ALA A 1 390 ? -24.656 43.594 16.812 1 94.75 390 ALA A N 1
ATOM 3054 C CA . ALA A 1 390 ? -25.016 43.656 18.219 1 94.75 390 ALA A CA 1
ATOM 3055 C C . ALA A 1 390 ? -24.562 42.375 18.953 1 94.75 390 ALA A C 1
ATOM 3057 O O . ALA A 1 390 ? -23.953 42.469 20.031 1 94.75 390 ALA A O 1
ATOM 3058 N N . ASP A 1 391 ? -24.922 41.281 18.344 1 94.81 391 ASP A N 1
ATOM 3059 C CA . ASP A 1 391 ? -24.562 40 18.938 1 94.81 391 ASP A CA 1
ATOM 3060 C C . ASP A 1 391 ? -23.047 39.812 19 1 94.81 391 ASP A C 1
ATOM 3062 O O . ASP A 1 391 ? -22.516 39.344 20 1 94.81 391 ASP A O 1
ATOM 3066 N N . ILE A 1 392 ? -22.344 40.25 17.984 1 95.19 392 ILE A N 1
ATOM 3067 C CA . ILE A 1 392 ? -20.891 40.094 17.891 1 95.19 392 ILE A CA 1
ATOM 3068 C C . ILE A 1 392 ? -20.234 41.031 18.922 1 95.19 392 ILE A C 1
ATOM 3070 O O . ILE A 1 392 ? -19.297 40.625 19.609 1 95.19 392 ILE A O 1
ATOM 3074 N N . SER A 1 393 ? -20.75 42.188 19.031 1 94.25 393 SER A N 1
ATOM 3075 C CA . SER A 1 393 ? -20.203 43.156 19.984 1 94.25 393 SER A CA 1
ATOM 3076 C C . SER A 1 393 ? -20.359 42.656 21.422 1 94.25 393 SER A C 1
ATOM 3078 O O . SER A 1 393 ? -19.516 42.938 22.266 1 94.25 393 SER A O 1
ATOM 3080 N N . ASN A 1 394 ? -21.469 42 21.578 1 94.44 394 ASN A N 1
ATOM 3081 C CA . ASN A 1 394 ? -21.703 41.469 22.906 1 94.44 394 ASN A CA 1
ATOM 3082 C C . ASN A 1 394 ? -20.641 40.438 23.281 1 94.44 394 ASN A C 1
ATOM 3084 O O . ASN A 1 394 ? -20.156 40.406 24.422 1 94.44 394 ASN A O 1
ATOM 3088 N N . VAL A 1 395 ? -20.266 39.625 22.375 1 95.38 395 VAL A N 1
ATOM 3089 C CA . VAL A 1 395 ? -19.25 38.594 22.625 1 95.38 395 VAL A CA 1
ATOM 3090 C C . VAL A 1 395 ? -17.875 39.25 22.766 1 95.38 395 VAL A C 1
ATOM 3092 O O . VAL A 1 395 ? -17.094 38.906 23.641 1 95.38 395 VAL A O 1
ATOM 3095 N N . GLU A 1 396 ? -17.578 40.281 21.969 1 94.19 396 GLU A N 1
ATOM 3096 C CA . GLU A 1 396 ? -16.312 41.031 22.031 1 94.19 396 GLU A CA 1
ATOM 3097 C C . GLU A 1 396 ? -16.141 41.719 23.391 1 94.19 396 GLU A C 1
ATOM 3099 O O . GLU A 1 396 ? -15.047 41.688 23.969 1 94.19 396 GLU A O 1
ATOM 3104 N N . ASN A 1 397 ? -17.203 42.281 23.828 1 92.44 397 ASN A N 1
ATOM 3105 C CA . ASN A 1 397 ? -17.172 42.938 25.125 1 92.44 397 ASN A CA 1
ATOM 3106 C C . ASN A 1 397 ? -16.922 41.969 26.266 1 92.44 397 ASN A C 1
ATOM 3108 O O . ASN A 1 397 ? -16.188 42.281 27.203 1 92.44 397 ASN A O 1
ATOM 3112 N N . ALA A 1 398 ? -17.578 40.844 26.094 1 92.94 398 ALA A N 1
ATOM 3113 C CA . ALA A 1 398 ? -17.375 39.812 27.125 1 92.94 398 ALA A CA 1
ATOM 3114 C C . ALA A 1 398 ? -15.945 39.312 27.109 1 92.94 398 ALA A C 1
ATOM 3116 O O . ALA A 1 398 ? -15.398 38.969 28.156 1 92.94 398 ALA A O 1
ATOM 3117 N N . ALA A 1 399 ? -15.297 39.281 25.984 1 91.94 399 ALA A N 1
ATOM 3118 C CA . ALA A 1 399 ? -13.938 38.75 25.828 1 91.94 399 ALA A CA 1
ATOM 3119 C C . ALA A 1 399 ? -12.914 39.719 26.453 1 91.94 399 ALA A C 1
ATOM 3121 O O . ALA A 1 399 ? -11.828 39.281 26.859 1 91.94 399 ALA A O 1
ATOM 3122 N N . GLU A 1 400 ? -13.227 40.938 26.562 1 88.12 400 GLU A N 1
ATOM 3123 C CA . GLU A 1 400 ? -12.328 41.938 27.156 1 88.12 400 GLU A CA 1
ATOM 3124 C C . GLU A 1 400 ? -12.25 41.781 28.672 1 88.12 400 GLU A C 1
ATOM 3126 O O . GLU A 1 400 ? -11.25 42.156 29.281 1 88.12 400 GLU A O 1
ATOM 3131 N N . ASP A 1 401 ? -13.289 41.25 29.172 1 81.5 401 ASP A N 1
ATOM 3132 C CA . ASP A 1 401 ? -13.336 41.094 30.625 1 81.5 401 ASP A CA 1
ATOM 3133 C C . ASP A 1 401 ? -13.094 39.625 31.031 1 81.5 401 ASP A C 1
ATOM 3135 O O . ASP A 1 401 ? -13.852 39.062 31.812 1 81.5 401 ASP A O 1
ATOM 3139 N N . LEU A 1 402 ? -12.086 39 30.547 1 77.69 402 LEU A N 1
ATOM 3140 C CA . LEU A 1 402 ? -11.836 37.562 30.812 1 77.69 402 LEU A CA 1
ATOM 3141 C C . LEU A 1 402 ? -11.227 37.406 32.219 1 77.69 402 LEU A C 1
ATOM 3143 O O . LEU A 1 402 ? -11.203 36.281 32.75 1 77.69 402 LEU A O 1
ATOM 3147 N N . SER A 1 403 ? -10.852 38.469 32.844 1 70.06 403 SER A N 1
ATOM 3148 C CA . SER A 1 403 ? -10.25 38.406 34.188 1 70.06 403 SER A CA 1
ATOM 3149 C C . SER A 1 403 ? -11.25 37.906 35.219 1 70.06 403 SER A C 1
ATOM 3151 O O . SER A 1 403 ? -10.867 37.312 36.219 1 70.06 403 SER A O 1
ATOM 3153 N N . SER A 1 404 ? -12.531 38.062 35 1 66.31 404 SER A N 1
ATOM 3154 C CA . SER A 1 404 ? -13.562 37.688 35.938 1 66.31 404 SER A CA 1
ATOM 3155 C C . SER A 1 404 ? -14.055 36.25 35.688 1 66.31 404 SER A C 1
ATOM 3157 O O . SER A 1 404 ? -14.844 35.719 36.469 1 66.31 404 SER A O 1
ATOM 3159 N N . GLY A 1 405 ? -13.5 35.688 34.75 1 76.56 405 GLY A N 1
ATOM 3160 C CA . GLY A 1 405 ? -13.953 34.344 34.375 1 76.56 405 GLY A CA 1
ATOM 3161 C C . GLY A 1 405 ? -14.492 34.281 32.969 1 76.56 405 GLY A C 1
ATOM 3162 O O . GLY A 1 405 ? -14.781 35.312 32.375 1 76.56 405 GLY A O 1
ATOM 3163 N N . ASP A 1 406 ? -14.633 33.094 32.469 1 85.56 406 ASP A N 1
ATOM 3164 C CA . ASP A 1 406 ? -15.062 32.938 31.078 1 85.56 406 ASP A CA 1
ATOM 3165 C C . ASP A 1 406 ? -16.562 32.688 31 1 85.56 406 ASP A C 1
ATOM 3167 O O . ASP A 1 406 ? -17.078 32.312 29.922 1 85.56 406 ASP A O 1
ATOM 3171 N N . HIS A 1 407 ? -17.281 32.875 32.156 1 85.88 407 HIS A N 1
ATOM 3172 C CA . HIS A 1 407 ? -18.703 32.531 32.188 1 85.88 407 HIS A CA 1
ATOM 3173 C C . HIS A 1 407 ? -19.516 33.438 31.266 1 85.88 407 HIS A C 1
ATOM 3175 O O . HIS A 1 407 ? -20.344 32.969 30.484 1 85.88 407 HIS A O 1
ATOM 3181 N N . ARG A 1 408 ? -19.312 34.719 31.469 1 88.5 408 ARG A N 1
ATOM 3182 C CA . ARG A 1 408 ? -20.062 35.656 30.641 1 88.5 408 ARG A CA 1
ATOM 3183 C C . ARG A 1 408 ? -19.734 35.438 29.156 1 88.5 408 ARG A C 1
ATOM 3185 O O . ARG A 1 408 ? -20.625 35.5 28.312 1 88.5 408 ARG A O 1
ATOM 3192 N N . LEU A 1 409 ? -18.5 35.281 28.906 1 92.81 409 LEU A N 1
ATOM 3193 C CA . LEU A 1 409 ? -18.062 35.031 27.531 1 92.81 409 LEU A CA 1
ATOM 3194 C C . LEU A 1 409 ? -18.734 33.781 26.969 1 92.81 409 LEU A C 1
ATOM 3196 O O . LEU A 1 409 ? -19.188 33.812 25.812 1 92.81 409 LEU A O 1
ATOM 3200 N N . LEU A 1 410 ? -18.828 32.781 27.75 1 91.81 410 LEU A N 1
ATOM 3201 C CA . LEU A 1 410 ? -19.422 31.531 27.297 1 91.81 410 LEU A CA 1
ATOM 3202 C C . LEU A 1 410 ? -20.922 31.703 27.031 1 91.81 410 LEU A C 1
ATOM 3204 O O . LEU A 1 410 ? -21.438 31.172 26.062 1 91.81 410 LEU A O 1
ATOM 3208 N N . LEU A 1 411 ? -21.531 32.406 27.859 1 89.56 411 LEU A N 1
ATOM 3209 C CA . LEU A 1 411 ? -22.969 32.625 27.734 1 89.56 411 LEU A CA 1
ATOM 3210 C C . LEU A 1 411 ? -23.281 33.438 26.469 1 89.56 411 LEU A C 1
ATOM 3212 O O . LEU A 1 411 ? -24.156 33.062 25.703 1 89.56 411 LEU A O 1
ATOM 3216 N N . CYS A 1 412 ? -22.562 34.469 26.266 1 92.56 412 CYS A N 1
ATOM 3217 C CA . CYS A 1 412 ? -22.797 35.344 25.109 1 92.56 412 CYS A CA 1
ATOM 3218 C C . CYS A 1 412 ? -22.453 34.625 23.812 1 92.56 412 CYS A C 1
ATOM 3220 O O . CYS A 1 412 ? -23.188 34.719 22.828 1 92.56 412 CYS A O 1
ATOM 3222 N N . SER A 1 413 ? -21.328 33.969 23.859 1 95.19 413 SER A N 1
ATOM 3223 C CA . SER A 1 413 ? -20.922 33.25 22.656 1 95.19 413 SER A CA 1
ATOM 3224 C C . SER A 1 413 ? -21.859 32.094 22.328 1 95.19 413 SER A C 1
ATOM 3226 O O . SER A 1 413 ? -22.172 31.844 21.172 1 95.19 413 SER A O 1
ATOM 3228 N N . ARG A 1 414 ? -22.344 31.375 23.297 1 92.88 414 ARG A N 1
ATOM 3229 C CA . ARG A 1 414 ? -23.281 30.281 23.078 1 92.88 414 ARG A CA 1
ATOM 3230 C C . ARG A 1 414 ? -24.594 30.797 22.484 1 92.88 414 ARG A C 1
ATOM 3232 O O . ARG A 1 414 ? -25.188 30.125 21.625 1 92.88 414 ARG A O 1
ATOM 3239 N N . ALA A 1 415 ? -25 31.891 22.984 1 92.62 415 ALA A N 1
ATOM 3240 C CA . ALA A 1 415 ? -26.203 32.5 22.453 1 92.62 415 ALA A CA 1
ATOM 3241 C C . ALA A 1 415 ? -26.062 32.781 20.953 1 92.62 415 ALA A C 1
ATOM 3243 O O . ALA A 1 415 ? -26.969 32.531 20.172 1 92.62 415 ALA A O 1
ATOM 3244 N N . LEU A 1 416 ? -24.969 33.312 20.672 1 95.44 416 LEU A N 1
ATOM 3245 C CA . LEU A 1 416 ? -24.703 33.625 19.266 1 95.44 416 LEU A CA 1
ATOM 3246 C C . LEU A 1 416 ? -24.672 32.344 18.438 1 95.44 416 LEU A C 1
ATOM 3248 O O . LEU A 1 416 ? -25.234 32.281 17.344 1 95.44 416 LEU A O 1
ATOM 3252 N N . VAL A 1 417 ? -24.016 31.312 18.906 1 95.94 417 VAL A N 1
ATOM 3253 C CA . VAL A 1 417 ? -23.891 30.031 18.203 1 95.94 417 VAL A CA 1
ATOM 3254 C C . VAL A 1 417 ? -25.266 29.406 18 1 95.94 417 VAL A C 1
ATOM 3256 O O . VAL A 1 417 ? -25.562 28.906 16.906 1 95.94 417 VAL A O 1
ATOM 3259 N N . ASN A 1 418 ? -26.125 29.469 19.016 1 93.19 418 ASN A N 1
ATOM 3260 C CA . ASN A 1 418 ? -27.469 28.906 18.922 1 93.19 418 ASN A CA 1
ATOM 3261 C C . ASN A 1 418 ? -28.297 29.609 17.844 1 93.19 418 ASN A C 1
ATOM 3263 O O . ASN A 1 418 ? -29.141 28.969 17.203 1 93.19 418 ASN A O 1
ATOM 3267 N N . GLN A 1 419 ? -27.938 30.75 17.672 1 94.69 419 GLN A N 1
ATOM 3268 C CA . GLN A 1 419 ? -28.719 31.531 16.719 1 94.69 419 GLN A CA 1
ATOM 3269 C C . GLN A 1 419 ? -28.203 31.359 15.297 1 94.69 419 GLN A C 1
ATOM 3271 O O . GLN A 1 419 ? -28.984 31.25 14.352 1 94.69 419 GLN A O 1
ATOM 3276 N N . TYR A 1 420 ? -26.969 31.328 15.125 1 96.62 420 TYR A N 1
ATOM 3277 C CA . TYR A 1 420 ? -26.438 31.484 13.773 1 96.62 420 TYR A CA 1
ATOM 3278 C C . TYR A 1 420 ? -25.875 30.188 13.234 1 96.62 420 TYR A C 1
ATOM 3280 O O . TYR A 1 420 ? -25.719 30.016 12.023 1 96.62 420 TYR A O 1
ATOM 3288 N N . PHE A 1 421 ? -25.516 29.203 14.055 1 96.62 421 PHE A N 1
ATOM 3289 C CA . PHE A 1 421 ? -25 27.938 13.57 1 96.62 421 PHE A CA 1
ATOM 3290 C C . PHE A 1 421 ? -26.031 27.219 12.711 1 96.62 421 PHE A C 1
ATOM 3292 O O . PHE A 1 421 ? -25.688 26.641 11.672 1 96.62 421 PHE A O 1
ATOM 3299 N N . PRO A 1 422 ? -27.344 27.203 13.086 1 96 422 PRO A N 1
ATOM 3300 C CA . PRO A 1 422 ? -28.328 26.562 12.211 1 96 422 PRO A CA 1
ATOM 3301 C C . PRO A 1 422 ? -28.391 27.219 10.828 1 96 422 PRO A C 1
ATOM 3303 O O . PRO A 1 422 ? -28.672 26.531 9.844 1 96 422 PRO A O 1
ATOM 3306 N N . LEU A 1 423 ? -28.125 28.5 10.812 1 96.19 423 LEU A N 1
ATOM 3307 C CA . LEU A 1 423 ? -28.094 29.188 9.523 1 96.19 423 LEU A CA 1
ATOM 3308 C C . LEU A 1 423 ? -26.922 28.688 8.68 1 96.19 423 LEU A C 1
ATOM 3310 O O . LEU A 1 423 ? -27.047 28.562 7.457 1 96.19 423 LEU A O 1
ATOM 3314 N N . LEU A 1 424 ? -25.812 28.516 9.312 1 97.12 424 LEU A N 1
ATOM 3315 C CA . LEU A 1 424 ? -24.656 27.969 8.609 1 97.12 424 LEU A CA 1
ATOM 3316 C C . LEU A 1 424 ? -24.969 26.594 8.031 1 97.12 424 LEU A C 1
ATOM 3318 O O . LEU A 1 424 ? -24.656 26.328 6.867 1 97.12 424 LEU A O 1
ATOM 3322 N N . LEU A 1 425 ? -25.594 25.75 8.797 1 96.19 425 LEU A N 1
ATOM 3323 C CA . LEU A 1 425 ? -25.938 24.406 8.352 1 96.19 425 LEU A CA 1
ATOM 3324 C C . LEU A 1 425 ? -26.875 24.453 7.152 1 96.19 425 LEU A C 1
ATOM 3326 O O . LEU A 1 425 ? -26.719 23.672 6.207 1 96.19 425 LEU A O 1
ATOM 3330 N N . LYS A 1 426 ? -27.781 25.297 7.242 1 95 426 LYS A N 1
ATOM 3331 C CA . LYS A 1 426 ? -28.734 25.453 6.152 1 95 426 LYS A CA 1
ATOM 3332 C C . LYS A 1 426 ? -28.047 25.906 4.867 1 95 426 LYS A C 1
ATOM 3334 O O . LYS A 1 426 ? -28.344 25.391 3.785 1 95 426 LYS A O 1
ATOM 3339 N N . SER A 1 427 ? -27.219 26.812 5.07 1 94.06 427 SER A N 1
ATOM 3340 C CA . SER A 1 427 ? -26.5 27.328 3.918 1 94.06 427 SER A CA 1
ATOM 3341 C C . SER A 1 427 ? -25.578 26.266 3.324 1 94.06 427 SER A C 1
ATOM 3343 O O . SER A 1 427 ? -25.281 26.297 2.125 1 94.06 427 SER A O 1
ATOM 3345 N N . LEU A 1 428 ? -25.047 25.328 4.082 1 96.19 428 LEU A N 1
ATOM 3346 C CA . LEU A 1 428 ? -24.141 24.281 3.641 1 96.19 428 LEU A CA 1
ATOM 3347 C C . LEU A 1 428 ? -24.891 23.203 2.852 1 96.19 428 LEU A C 1
ATOM 3349 O O . LEU A 1 428 ? -24.281 22.5 2.029 1 96.19 428 LEU A O 1
ATOM 3353 N N . GLU A 1 429 ? -26.188 22.859 3.066 1 92.25 429 GLU A N 1
ATOM 3354 C CA . GLU A 1 429 ? -26.969 21.797 2.418 1 92.25 429 GLU A CA 1
ATOM 3355 C C . GLU A 1 429 ? -26.969 21.969 0.9 1 92.25 429 GLU A C 1
ATOM 3357 O O . GLU A 1 429 ? -26.938 20.984 0.161 1 92.25 429 GLU A O 1
ATOM 3362 N N . GLY A 1 430 ? -26.781 23.062 0.393 1 87.94 430 GLY A N 1
ATOM 3363 C CA . GLY A 1 430 ? -26.781 23.297 -1.044 1 87.94 430 GLY A CA 1
ATOM 3364 C C . GLY A 1 430 ? -25.422 23.625 -1.599 1 87.94 430 GLY A C 1
ATOM 3365 O O . GLY A 1 430 ? -25.281 23.906 -2.789 1 87.94 430 GLY A O 1
ATOM 3366 N N . SER A 1 431 ? -24.531 23.469 -0.77 1 93.94 431 SER A N 1
ATOM 3367 C CA . SER A 1 431 ? -23.188 23.812 -1.207 1 93.94 431 SER A CA 1
ATOM 3368 C C . SER A 1 431 ? -22.406 22.562 -1.61 1 93.94 431 SER A C 1
ATOM 3370 O O . SER A 1 431 ? -22.922 21.438 -1.542 1 93.94 431 SER A O 1
ATOM 3372 N N . GLU A 1 432 ? -21.203 22.734 -2.162 1 94.75 432 GLU A N 1
ATOM 3373 C CA . GLU A 1 432 ? -20.344 21.641 -2.609 1 94.75 432 GLU A CA 1
ATOM 3374 C C . GLU A 1 432 ? -19.562 21.047 -1.445 1 94.75 432 GLU A C 1
ATOM 3376 O O . GLU A 1 432 ? -18.828 20.062 -1.619 1 94.75 432 GLU A O 1
ATOM 3381 N N . TRP A 1 433 ? -19.828 21.594 -0.25 1 97 433 TRP A N 1
ATOM 3382 C CA . TRP A 1 433 ? -19.094 21.125 0.916 1 97 433 TRP A CA 1
ATOM 3383 C C . TRP A 1 433 ? -19.641 19.781 1.397 1 97 433 TRP A C 1
ATOM 3385 O O . TRP A 1 433 ? -20.859 19.562 1.421 1 97 433 TRP A O 1
ATOM 3395 N N . ARG A 1 434 ? -18.703 18.938 1.753 1 94.19 434 ARG A N 1
ATOM 3396 C CA . ARG A 1 434 ? -19.094 17.672 2.363 1 94.19 434 ARG A CA 1
ATOM 3397 C C . ARG A 1 434 ? -19.25 17.812 3.873 1 94.19 434 ARG A C 1
ATOM 3399 O O . ARG A 1 434 ? -18.406 18.406 4.539 1 94.19 434 ARG A O 1
ATOM 3406 N N . THR A 1 435 ? -20.344 17.266 4.344 1 94.06 435 THR A N 1
ATOM 3407 C CA . THR A 1 435 ? -20.594 17.391 5.777 1 94.06 435 THR A CA 1
ATOM 3408 C C . THR A 1 435 ? -20.875 16.016 6.387 1 94.06 435 THR A C 1
ATOM 3410 O O . THR A 1 435 ? -21.328 15.922 7.527 1 94.06 435 THR A O 1
ATOM 3413 N N . ASP A 1 436 ? -20.609 14.969 5.637 1 90.81 436 ASP A N 1
ATOM 3414 C CA . ASP A 1 436 ? -20.797 13.609 6.145 1 90.81 436 ASP A CA 1
ATOM 3415 C C . ASP A 1 436 ? -19.734 13.25 7.168 1 90.81 436 ASP A C 1
ATOM 3417 O O . ASP A 1 436 ? -19.969 12.445 8.078 1 90.81 436 ASP A O 1
ATOM 3421 N N . TYR A 1 437 ? -18.578 13.852 6.949 1 89.19 437 TYR A N 1
ATOM 3422 C CA . TYR A 1 437 ? -17.516 13.703 7.938 1 89.19 437 TYR A CA 1
ATOM 3423 C C . TYR A 1 437 ? -16.625 14.938 7.984 1 89.19 437 TYR A C 1
ATOM 3425 O O . TYR A 1 437 ? -16.656 15.766 7.07 1 89.19 437 TYR A O 1
ATOM 3433 N N . VAL A 1 438 ? -15.914 15.062 9.125 1 92.5 438 VAL A N 1
ATOM 3434 C CA . VAL A 1 438 ? -15.031 16.203 9.312 1 92.5 438 VAL A CA 1
ATOM 3435 C C . VAL A 1 438 ? -13.664 15.727 9.805 1 92.5 438 VAL A C 1
ATOM 3437 O O . VAL A 1 438 ? -13.555 14.648 10.398 1 92.5 438 VAL A O 1
ATOM 3440 N N . LEU A 1 439 ? -12.656 16.531 9.422 1 91.44 439 LEU A N 1
ATOM 3441 C CA . LEU A 1 439 ? -11.289 16.219 9.82 1 91.44 439 LEU A CA 1
ATOM 3442 C C . LEU A 1 439 ? -10.734 17.281 10.758 1 91.44 439 LEU A C 1
ATOM 3444 O O . LEU A 1 439 ? -9.695 17.891 10.484 1 91.44 439 LEU A O 1
ATOM 3448 N N . PHE A 1 440 ? -11.328 17.406 11.914 1 93.75 440 PHE A N 1
ATOM 3449 C CA . PHE A 1 440 ? -10.961 18.484 12.836 1 93.75 440 PHE A CA 1
ATOM 3450 C C . PHE A 1 440 ? -9.828 18.031 13.758 1 93.75 440 PHE A C 1
ATOM 3452 O O . PHE A 1 440 ? -9.305 18.828 14.531 1 93.75 440 PHE A O 1
ATOM 3459 N N . GLY A 1 441 ? -9.469 16.828 13.664 1 87.5 441 GLY A N 1
ATOM 3460 C CA . GLY A 1 441 ? -8.375 16.344 14.484 1 87.5 441 GLY A CA 1
ATOM 3461 C C . GLY A 1 441 ? -8.742 16.203 15.953 1 87.5 441 GLY A C 1
ATOM 3462 O O . GLY A 1 441 ? -7.969 16.609 16.828 1 87.5 441 GLY A O 1
ATOM 3463 N N . ALA A 1 442 ? -9.914 15.719 16.203 1 88.88 442 ALA A N 1
ATOM 3464 C CA . ALA A 1 442 ? -10.336 15.492 17.578 1 88.88 442 ALA A CA 1
ATOM 3465 C C . ALA A 1 442 ? -9.555 14.344 18.219 1 88.88 442 ALA A C 1
ATOM 3467 O O . ALA A 1 442 ? -9.305 13.328 17.562 1 88.88 442 ALA A O 1
ATOM 3468 N N . SER A 1 443 ? -9.102 14.648 19.453 1 85.31 443 SER A N 1
ATOM 3469 C CA . SER A 1 443 ? -8.492 13.539 20.172 1 85.31 443 SER A CA 1
ATOM 3470 C C . SER A 1 443 ? -9.523 12.484 20.547 1 85.31 443 SER A C 1
ATOM 3472 O O . SER A 1 443 ? -10.711 12.633 20.234 1 85.31 443 SER A O 1
ATOM 3474 N N . ASP A 1 444 ? -9.109 11.406 21.219 1 82.19 444 ASP A N 1
ATOM 3475 C CA . ASP A 1 444 ? -9.984 10.258 21.484 1 82.19 444 ASP A CA 1
ATOM 3476 C C . ASP A 1 444 ? -10.75 10.453 22.797 1 82.19 444 ASP A C 1
ATOM 3478 O O . ASP A 1 444 ? -11.562 9.609 23.172 1 82.19 444 ASP A O 1
ATOM 3482 N N . TRP A 1 445 ? -10.617 11.523 23.406 1 88.44 445 TRP A N 1
ATOM 3483 C CA . TRP A 1 445 ? -11.328 11.766 24.656 1 88.44 445 TRP A CA 1
ATOM 3484 C C . TRP A 1 445 ? -12.828 11.93 24.422 1 88.44 445 TRP A C 1
ATOM 3486 O O . TRP A 1 445 ? -13.234 12.703 23.547 1 88.44 445 TRP A O 1
ATOM 3496 N N . ARG A 1 446 ? -13.578 11.102 25.094 1 90.94 446 ARG A N 1
ATOM 3497 C CA . ARG A 1 446 ? -15.039 11.172 25.047 1 90.94 446 ARG A CA 1
ATOM 3498 C C . ARG A 1 446 ? -15.641 11.031 26.453 1 90.94 446 ARG A C 1
ATOM 3500 O O . ARG A 1 446 ? -15.172 10.219 27.25 1 90.94 446 ARG A O 1
ATOM 3507 N N . VAL A 1 447 ? -16.703 11.773 26.672 1 90.75 447 VAL A N 1
ATOM 3508 C CA . VAL A 1 447 ? -17.328 11.727 27.984 1 90.75 447 VAL A CA 1
ATOM 3509 C C . VAL A 1 447 ? -18.719 11.086 27.875 1 90.75 447 VAL A C 1
ATOM 3511 O O . VAL A 1 447 ? -19.438 11.32 26.906 1 90.75 447 VAL A O 1
ATOM 3514 N N . VAL A 1 448 ? -19 10.219 28.828 1 88.31 448 VAL A N 1
ATOM 3515 C CA . VAL A 1 448 ? -20.344 9.68 29.031 1 88.31 448 VAL A CA 1
ATOM 3516 C C . VAL A 1 448 ? -20.938 10.234 30.328 1 88.31 448 VAL A C 1
ATOM 3518 O O . VAL A 1 448 ? -20.359 10.07 31.391 1 88.31 448 VAL A O 1
ATOM 3521 N N . TRP A 1 449 ? -22.062 10.828 30.219 1 82.88 449 TRP A N 1
ATOM 3522 C CA . TRP A 1 449 ? -22.672 11.492 31.375 1 82.88 449 TRP A CA 1
ATOM 3523 C C . TRP A 1 449 ? -23.469 10.508 32.219 1 82.88 449 TRP A C 1
ATOM 3525 O O . TRP A 1 449 ? -24.141 9.625 31.688 1 82.88 449 TRP A O 1
ATOM 3535 N N . GLY A 1 450 ? -23.234 10.578 33.531 1 75.06 450 GLY A N 1
ATOM 3536 C CA . GLY A 1 450 ? -23.953 9.719 34.469 1 75.06 450 GLY A CA 1
ATOM 3537 C C . GLY A 1 450 ? -25.406 10.078 34.625 1 75.06 450 GLY A C 1
ATOM 3538 O O . GLY A 1 450 ? -25.812 11.203 34.312 1 75.06 450 GLY A O 1
ATOM 3539 N N . ASP A 1 451 ? -26.391 9.109 34.844 1 61.06 451 ASP A N 1
ATOM 3540 C CA . ASP A 1 451 ? -27.812 9.258 35.125 1 61.06 451 ASP A CA 1
ATOM 3541 C C . ASP A 1 451 ? -28.062 10.023 36.406 1 61.06 451 ASP A C 1
ATOM 3543 O O . ASP A 1 451 ? -27.547 9.648 37.469 1 61.06 451 ASP A O 1
ATOM 3547 N N . ASN A 1 452 ? -28.078 11.219 36.5 1 49.06 452 ASN A N 1
ATOM 3548 C CA . ASN A 1 452 ? -28.609 11.789 37.719 1 49.06 452 ASN A CA 1
ATOM 3549 C C . ASN A 1 452 ? -29.891 11.086 38.156 1 49.06 452 ASN A C 1
ATOM 3551 O O . ASN A 1 452 ? -30.969 11.367 37.625 1 49.06 452 ASN A O 1
ATOM 3555 N N . GLU A 1 453 ? -30.047 9.812 38.469 1 40.34 453 GLU A N 1
ATOM 3556 C CA . GLU A 1 453 ? -31.25 9.422 39.188 1 40.34 453 GLU A CA 1
ATOM 3557 C C . GLU A 1 453 ? -31.469 10.305 40.406 1 40.34 453 GLU A C 1
ATOM 3559 O O . GLU A 1 453 ? -30.547 10.539 41.188 1 40.34 453 GLU A O 1
ATOM 3564 N N . SER A 1 454 ? -32.406 11.211 40.469 1 36.47 454 SER A N 1
ATOM 3565 C CA . SER A 1 454 ? -33.125 11.57 41.688 1 36.47 454 SER A CA 1
ATOM 3566 C C . SER A 1 454 ? -33.25 10.383 42.625 1 36.47 454 SER A C 1
ATOM 3568 O O . SER A 1 454 ? -33.438 9.242 42.188 1 36.47 454 SER A O 1
ATOM 3570 N N . GLY A 1 455 ? -32.812 10.461 43.938 1 33.59 455 GLY A N 1
ATOM 3571 C CA . GLY A 1 455 ? -32.969 9.68 45.156 1 33.59 455 GLY A CA 1
ATOM 3572 C C . GLY A 1 455 ? -34.344 9.062 45.281 1 33.59 455 GLY A C 1
ATOM 3573 O O . GLY A 1 455 ? -35.125 9.43 46.156 1 33.59 455 GLY A O 1
ATOM 3574 N N . ASP A 1 456 ? -35.156 8.523 44.438 1 31.69 456 ASP A N 1
ATOM 3575 C CA . ASP A 1 456 ? -36.094 7.672 45.188 1 31.69 456 ASP A CA 1
ATOM 3576 C C . ASP A 1 456 ? -35.375 6.512 45.844 1 31.69 456 ASP A C 1
ATOM 3578 O O . ASP A 1 456 ? -34.5 5.871 45.219 1 31.69 456 ASP A O 1
ATOM 3582 N N . ALA A 1 457 ? -35.406 6.348 47.312 1 30.98 457 ALA A N 1
ATOM 3583 C CA . ALA A 1 457 ? -35 5.449 48.406 1 30.98 457 ALA A CA 1
ATOM 3584 C C . ALA A 1 457 ? -35.344 4 48.062 1 30.98 457 ALA A C 1
ATOM 3586 O O . ALA A 1 457 ? -35.031 3.09 48.844 1 30.98 457 ALA A O 1
ATOM 3587 N N . GLY A 1 458 ? -36.188 3.602 47.25 1 26.11 458 GLY A N 1
ATOM 3588 C CA . GLY A 1 458 ? -36.719 2.307 47.656 1 26.11 458 GLY A CA 1
ATOM 3589 C C . GLY A 1 458 ? -35.688 1.187 47.531 1 26.11 458 GLY A C 1
ATOM 3590 O O . GLY A 1 458 ? -35.5 0.407 48.469 1 26.11 458 GLY A O 1
ATOM 3591 N N . ARG A 1 459 ? -35.562 0.246 46.5 1 25.84 459 ARG A N 1
ATOM 3592 C CA . ARG A 1 459 ? -35.469 -1.205 46.625 1 25.84 459 ARG A CA 1
ATOM 3593 C C . ARG A 1 459 ? -34.031 -1.647 46.781 1 25.84 459 ARG A C 1
ATOM 3595 O O . ARG A 1 459 ? -33.25 -1.648 45.812 1 25.84 459 ARG A O 1
ATOM 3602 N N . SER A 1 460 ? -33.25 -1.397 47.844 1 23.44 460 SER A N 1
ATOM 3603 C CA . SER A 1 460 ? -32.125 -2.268 48.156 1 23.44 460 SER A CA 1
ATOM 3604 C C . SER A 1 460 ? -32.531 -3.732 48.188 1 23.44 460 SER A C 1
ATOM 3606 O O . SER A 1 460 ? -33.188 -4.168 49.156 1 23.44 460 SER A O 1
ATOM 3608 N N . LYS A 1 461 ? -33.031 -4.406 47.219 1 23.69 461 LYS A N 1
ATOM 3609 C CA . LYS A 1 461 ? -33.062 -5.848 47.469 1 23.69 461 LYS A CA 1
ATOM 3610 C C . LYS A 1 461 ? -31.688 -6.363 47.875 1 23.69 461 LYS A C 1
ATOM 3612 O O . LYS A 1 461 ? -31.484 -6.746 49.031 1 23.69 461 LYS A O 1
ATOM 3617 N N . HIS A 1 462 ? -31.125 -7.555 47.094 1 19.05 462 HIS A N 1
ATOM 3618 C CA . HIS A 1 462 ? -30.547 -8.836 47.469 1 19.05 462 HIS A CA 1
ATOM 3619 C C . HIS A 1 462 ? -29.047 -8.711 47.719 1 19.05 462 HIS A C 1
ATOM 3621 O O . HIS A 1 462 ? -28.312 -8.281 46.844 1 19.05 462 HIS A O 1
ATOM 3627 N N . LEU A 1 463 ? -28.516 -8.289 49 1 17.27 463 LEU A N 1
ATOM 3628 C CA . LEU A 1 463 ? -27.609 -9.336 49.469 1 17.27 463 LEU A CA 1
ATOM 3629 C C . LEU A 1 463 ? -28.344 -10.672 49.594 1 17.27 463 LEU A C 1
ATOM 3631 O O . LEU A 1 463 ? -29.453 -10.719 50.125 1 17.27 463 LEU A O 1
ATOM 3635 N N . MET B 1 1 ? -18.703 8.195 53.031 1 53.19 1 MET B N 1
ATOM 3636 C CA . MET B 1 1 ? -19 9.375 52.219 1 53.19 1 MET B CA 1
ATOM 3637 C C . MET B 1 1 ? -19.469 8.977 50.844 1 53.19 1 MET B C 1
ATOM 3639 O O . MET B 1 1 ? -18.797 8.211 50.156 1 53.19 1 MET B O 1
ATOM 3643 N N . THR B 1 2 ? -20.766 9.008 50.594 1 68.5 2 THR B N 1
ATOM 3644 C CA . THR B 1 2 ? -21.375 8.477 49.375 1 68.5 2 THR B CA 1
ATOM 3645 C C . THR B 1 2 ? -21.078 9.359 48.156 1 68.5 2 THR B C 1
ATOM 3647 O O . THR B 1 2 ? -21.328 10.562 48.188 1 68.5 2 THR B O 1
ATOM 3650 N N . GLY B 1 3 ? -20.141 9.062 47.312 1 79.31 3 GLY B N 1
ATOM 3651 C CA . GLY B 1 3 ? -19.781 9.781 46.094 1 79.31 3 GLY B CA 1
ATOM 3652 C C . GLY B 1 3 ? -20.719 9.5 44.938 1 79.31 3 GLY B C 1
ATOM 3653 O O . GLY B 1 3 ? -21.266 8.398 44.812 1 79.31 3 GLY B O 1
ATOM 3654 N N . THR B 1 4 ? -21.266 10.586 44.344 1 83.62 4 THR B N 1
ATOM 3655 C CA . THR B 1 4 ? -22.109 10.445 43.156 1 83.62 4 THR B CA 1
ATOM 3656 C C . THR B 1 4 ? -21.281 10.539 41.875 1 83.62 4 THR B C 1
ATOM 3658 O O . THR B 1 4 ? -20.453 11.438 41.75 1 83.62 4 THR B O 1
ATOM 3661 N N . LEU B 1 5 ? -21.531 9.555 41 1 86.62 5 LEU B N 1
ATOM 3662 C CA . LEU B 1 5 ? -20.844 9.539 39.719 1 86.62 5 LEU B CA 1
ATOM 3663 C C . LEU B 1 5 ? -21.391 10.609 38.781 1 86.62 5 LEU B C 1
ATOM 3665 O O . LEU B 1 5 ? -22.594 10.617 38.5 1 86.62 5 LEU B O 1
ATOM 3669 N N . VAL B 1 6 ? -20.516 11.43 38.344 1 85.31 6 VAL B N 1
ATOM 3670 C CA . VAL B 1 6 ? -20.953 12.555 37.531 1 85.31 6 VAL B CA 1
ATOM 3671 C C . VAL B 1 6 ? -20.734 12.227 36.062 1 85.31 6 VAL B C 1
ATOM 3673 O O . VAL B 1 6 ? -21.578 12.539 35.219 1 85.31 6 VAL B O 1
ATOM 3676 N N . ALA B 1 7 ? -19.562 11.664 35.781 1 88.69 7 ALA B N 1
ATOM 3677 C CA . ALA B 1 7 ? -19.25 11.383 34.375 1 88.69 7 ALA B CA 1
ATOM 3678 C C . ALA B 1 7 ? -18.156 10.328 34.281 1 88.69 7 ALA B C 1
ATOM 3680 O O . ALA B 1 7 ? -17.359 10.156 35.219 1 88.69 7 ALA B O 1
ATOM 3681 N N . ARG B 1 8 ? -18.234 9.602 33.219 1 88.56 8 ARG B N 1
ATOM 3682 C CA . ARG B 1 8 ? -17.172 8.672 32.844 1 88.56 8 ARG B CA 1
ATOM 3683 C C . ARG B 1 8 ? -16.516 9.094 31.531 1 88.56 8 ARG B C 1
ATOM 3685 O O . ARG B 1 8 ? -17.203 9.57 30.609 1 88.56 8 ARG B O 1
ATOM 3692 N N . GLU B 1 9 ? -15.227 9.094 31.531 1 89.62 9 GLU B N 1
ATOM 3693 C CA . GLU B 1 9 ? -14.508 9.5 30.328 1 89.62 9 GLU B CA 1
ATOM 3694 C C . GLU B 1 9 ? -13.531 8.414 29.875 1 89.62 9 GLU B C 1
ATOM 3696 O O . GLU B 1 9 ? -13.023 7.645 30.703 1 89.62 9 GLU B O 1
ATOM 3701 N N . THR B 1 10 ? -13.484 8.266 28.578 1 82.06 10 THR B N 1
ATOM 3702 C CA . THR B 1 10 ? -12.555 7.312 27.984 1 82.06 10 THR B CA 1
ATOM 3703 C C . THR B 1 10 ? -11.672 7.992 26.953 1 82.06 10 THR B C 1
ATOM 3705 O O . THR B 1 10 ? -12.078 8.984 26.328 1 82.06 10 THR B O 1
ATOM 3708 N N . CYS B 1 11 ? -10.43 7.695 26.922 1 75.88 11 CYS B N 1
ATOM 3709 C CA . CYS B 1 11 ? -9.516 8.078 25.844 1 75.88 11 CYS B CA 1
ATOM 3710 C C . CYS B 1 11 ? -8.945 6.844 25.156 1 75.88 11 CYS B C 1
ATOM 3712 O O . CYS B 1 11 ? -8.031 6.203 25.656 1 75.88 11 CYS B O 1
ATOM 3714 N N . GLY B 1 12 ? -9.477 6.664 24 1 67.62 12 GLY B N 1
ATOM 3715 C CA . GLY B 1 12 ? -9.109 5.406 23.375 1 67.62 12 GLY B CA 1
ATOM 3716 C C . GLY B 1 12 ? -9.461 4.191 24.203 1 67.62 12 GLY B C 1
ATOM 3717 O O . GLY B 1 12 ? -10.461 4.199 24.922 1 67.62 12 GLY B O 1
ATOM 3718 N N . SER B 1 13 ? -8.82 3.092 24 1 62.81 13 SER B N 1
ATOM 3719 C CA . SER B 1 13 ? -9.07 1.869 24.75 1 62.81 13 SER B CA 1
ATOM 3720 C C . SER B 1 13 ? -8.234 1.82 26.031 1 62.81 13 SER B C 1
ATOM 3722 O O . SER B 1 13 ? -8.453 0.966 26.891 1 62.81 13 SER B O 1
ATOM 3724 N N . GLU B 1 14 ? -7.453 2.92 26.281 1 64.69 14 GLU B N 1
ATOM 3725 C CA . GLU B 1 14 ? -6.418 2.787 27.297 1 64.69 14 GLU B CA 1
ATOM 3726 C C . GLU B 1 14 ? -6.809 3.512 28.578 1 64.69 14 GLU B C 1
ATOM 3728 O O . GLU B 1 14 ? -6.492 3.055 29.688 1 64.69 14 GLU B O 1
ATOM 3733 N N . ILE B 1 15 ? -7.457 4.621 28.375 1 73.44 15 ILE B N 1
ATOM 3734 C CA . ILE B 1 15 ? -7.668 5.457 29.562 1 73.44 15 ILE B CA 1
ATOM 3735 C C . ILE B 1 15 ? -9.164 5.551 29.859 1 73.44 15 ILE B C 1
ATOM 3737 O O . ILE B 1 15 ? -9.969 5.836 28.969 1 73.44 15 ILE B O 1
ATOM 3741 N N . GLU B 1 16 ? -9.531 4.969 31 1 81.44 16 GLU B N 1
ATOM 3742 C CA . GLU B 1 16 ? -10.875 5.188 31.516 1 81.44 16 GLU B CA 1
ATOM 3743 C C . GLU B 1 16 ? -10.836 5.895 32.875 1 81.44 16 GLU B C 1
ATOM 3745 O O . GLU B 1 16 ? -10.062 5.516 33.75 1 81.44 16 GLU B O 1
ATOM 3750 N N . GLN B 1 17 ? -11.484 7.023 32.938 1 86.44 17 GLN B N 1
ATOM 3751 C CA . GLN B 1 17 ? -11.531 7.754 34.188 1 86.44 17 GLN B CA 1
ATOM 3752 C C . GLN B 1 17 ? -12.953 8.172 34.531 1 86.44 17 GLN B C 1
ATOM 3754 O O . GLN B 1 17 ? -13.812 8.266 33.656 1 86.44 17 GLN B O 1
ATOM 3759 N N . SER B 1 18 ? -13.211 8.164 35.812 1 88.25 18 SER B N 1
ATOM 3760 C CA . SER B 1 18 ? -14.531 8.57 36.312 1 88.25 18 SER B CA 1
ATOM 3761 C C . SER B 1 18 ? -14.445 9.812 37.188 1 88.25 18 SER B C 1
ATOM 3763 O O . SER B 1 18 ? -13.461 10 37.906 1 88.25 18 SER B O 1
ATOM 3765 N N . TYR B 1 19 ? -15.375 10.625 37.031 1 89.06 19 TYR B N 1
ATOM 3766 C CA . TYR B 1 19 ? -15.5 11.82 37.875 1 89.06 19 TYR B CA 1
ATOM 3767 C C . TYR B 1 19 ? -16.578 11.641 38.938 1 89.06 19 TYR B C 1
ATOM 3769 O O . TYR B 1 19 ? -17.734 11.375 38.625 1 89.06 19 TYR B O 1
ATOM 3777 N N . VAL B 1 20 ? -16.141 11.789 40.219 1 87.88 20 VAL B N 1
ATOM 3778 C CA . VAL B 1 20 ? -17.031 11.547 41.344 1 87.88 20 VAL B CA 1
ATOM 3779 C C . VAL B 1 20 ? -17.109 12.797 42.219 1 87.88 20 VAL B C 1
ATOM 3781 O O . VAL B 1 20 ? -16.109 13.469 42.438 1 87.88 20 VAL B O 1
ATOM 3784 N N . LYS B 1 21 ? -18.344 13.148 42.531 1 87.88 21 LYS B N 1
ATOM 3785 C CA . LYS B 1 21 ? -18.594 14.25 43.438 1 87.88 21 LYS B CA 1
ATOM 3786 C C . LYS B 1 21 ? -18.984 13.734 44.844 1 87.88 21 LYS B C 1
ATOM 3788 O O . LYS B 1 21 ? -19.797 12.82 44.969 1 87.88 21 LYS B O 1
ATOM 3793 N N . PHE B 1 22 ? -18.297 14.359 45.875 1 86.38 22 PHE B N 1
ATOM 3794 C CA . PHE B 1 22 ? -18.656 14.023 47.25 1 86.38 22 PHE B CA 1
ATOM 3795 C C . PHE B 1 22 ? -19.531 15.117 47.844 1 86.38 22 PHE B C 1
ATOM 3797 O O . PHE B 1 22 ? -19.406 16.281 47.5 1 86.38 22 PHE B O 1
ATOM 3804 N N . GLU B 1 23 ? -20.469 14.828 48.688 1 82.44 23 GLU B N 1
ATOM 3805 C CA . GLU B 1 23 ? -21.422 15.75 49.312 1 82.44 23 GLU B CA 1
ATOM 3806 C C . GLU B 1 23 ? -20.703 16.875 50.031 1 82.44 23 GLU B C 1
ATOM 3808 O O . GLU B 1 23 ? -21.156 18.031 50.031 1 82.44 23 GLU B O 1
ATOM 3813 N N . ASN B 1 24 ? -19.656 16.641 50.594 1 82.44 24 ASN B N 1
ATOM 3814 C CA . ASN B 1 24 ? -19 17.625 51.438 1 82.44 24 ASN B CA 1
ATOM 3815 C C . ASN B 1 24 ? -17.906 18.375 50.688 1 82.44 24 ASN B C 1
ATOM 3817 O O . ASN B 1 24 ? -17.094 19.078 51.281 1 82.44 24 ASN B O 1
ATOM 3821 N N . SER B 1 25 ? -17.859 18.109 49.469 1 84.94 25 SER B N 1
ATOM 3822 C CA . SER B 1 25 ? -16.797 18.781 48.719 1 84.94 25 SER B CA 1
ATOM 3823 C C . SER B 1 25 ? -17.281 19.203 47.344 1 84.94 25 SER B C 1
ATOM 3825 O O . SER B 1 25 ? -18.109 18.531 46.719 1 84.94 25 SER B O 1
ATOM 3827 N N . ASP B 1 26 ? -16.844 20.312 46.812 1 87.56 26 ASP B N 1
ATOM 3828 C CA . ASP B 1 26 ? -17.188 20.828 45.5 1 87.56 26 ASP B CA 1
ATOM 3829 C C . ASP B 1 26 ? -16.188 20.359 44.438 1 87.56 26 ASP B C 1
ATOM 3831 O O . ASP B 1 26 ? -16.422 20.516 43.25 1 87.56 26 ASP B O 1
ATOM 3835 N N . LYS B 1 27 ? -15.18 19.703 44.938 1 88.31 27 LYS B N 1
ATOM 3836 C CA . LYS B 1 27 ? -14.141 19.25 44 1 88.31 27 LYS B CA 1
ATOM 3837 C C . LYS B 1 27 ? -14.531 17.93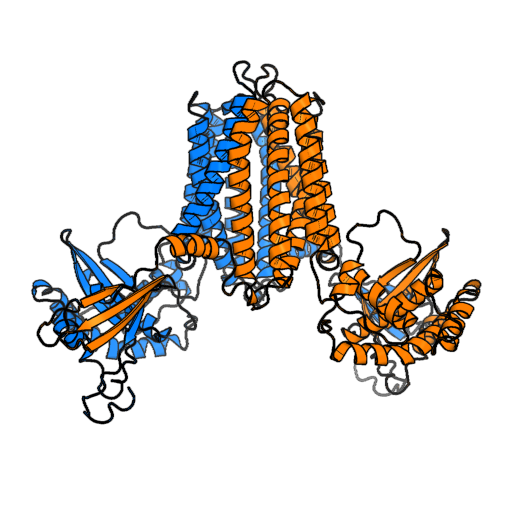8 43.344 1 88.31 27 LYS B C 1
ATOM 3839 O O . LYS B 1 27 ? -15.125 17.062 43.969 1 88.31 27 LYS B O 1
ATOM 3844 N N . LEU B 1 28 ? -14.352 17.922 42.031 1 88.69 28 LEU B N 1
ATOM 3845 C CA . LEU B 1 28 ? -14.562 16.672 41.281 1 88.69 28 LEU B CA 1
ATOM 3846 C C . LEU B 1 28 ? -13.344 15.758 41.406 1 88.69 28 LEU B C 1
ATOM 3848 O O . LEU B 1 28 ? -12.242 16.141 41.031 1 88.69 28 LEU B O 1
ATOM 3852 N N . PHE B 1 29 ? -13.555 14.641 42 1 87.75 29 PHE B N 1
ATOM 3853 C CA . PHE B 1 29 ? -12.469 13.68 42.156 1 87.75 29 PHE B CA 1
ATOM 3854 C C . PHE B 1 29 ? -12.367 12.773 40.938 1 87.75 29 PHE B C 1
ATOM 3856 O O . PHE B 1 29 ? -13.375 12.227 40.469 1 87.75 29 PHE B O 1
ATOM 3863 N N . VAL B 1 30 ? -11.188 12.852 40.375 1 87.56 30 VAL B N 1
ATOM 3864 C CA . VAL B 1 30 ? -10.945 12.023 39.188 1 87.56 30 VAL B CA 1
ATOM 3865 C C . VAL B 1 30 ? -10.375 10.672 39.625 1 87.56 30 VAL B C 1
ATOM 3867 O O . VAL B 1 30 ? -9.344 10.609 40.312 1 87.56 30 VAL B O 1
ATOM 3870 N N . VAL B 1 31 ? -11.109 9.617 39.406 1 80.75 31 VAL B N 1
ATOM 3871 C CA . VAL B 1 31 ? -10.633 8.266 39.656 1 80.75 31 VAL B CA 1
ATOM 3872 C C . VAL B 1 31 ? -10.125 7.633 38.375 1 80.75 31 VAL B C 1
ATOM 3874 O O . VAL B 1 31 ? -10.898 7.355 37.469 1 80.75 31 VAL B O 1
ATOM 3877 N N . LYS B 1 32 ? -8.82 7.652 38.312 1 78.69 32 LYS B N 1
ATOM 3878 C CA . LYS B 1 32 ? -8.203 7.062 37.156 1 78.69 32 LYS B CA 1
ATOM 3879 C C . LYS B 1 32 ? -8.078 5.547 37.281 1 78.69 32 LYS B C 1
ATOM 3881 O O . LYS B 1 32 ? -7.648 5.051 38.344 1 78.69 32 LYS B O 1
ATOM 3886 N N . ARG B 1 33 ? -8.68 4.883 36.438 1 62.03 33 ARG B N 1
ATOM 3887 C CA . ARG B 1 33 ? -8.438 3.445 36.438 1 62.03 33 ARG B CA 1
ATOM 3888 C C . ARG B 1 33 ? -7.188 3.111 35.625 1 62.03 33 ARG B C 1
ATOM 3890 O O . ARG B 1 33 ? -7.098 3.457 34.438 1 62.03 33 ARG B O 1
ATOM 3897 N N . SER B 1 34 ? -6.047 3.121 36.344 1 55.91 34 SER B N 1
ATOM 3898 C CA . SER B 1 34 ? -4.781 2.812 35.688 1 55.91 34 SER B CA 1
ATOM 3899 C C . SER B 1 34 ? -4.82 1.438 35.031 1 55.91 34 SER B C 1
ATOM 3901 O O . SER B 1 34 ? -5.262 0.463 35.656 1 55.91 34 SER B O 1
ATOM 3903 N N . PRO B 1 35 ? -4.578 1.332 33.906 1 52.34 35 PRO B N 1
ATOM 3904 C CA . PRO B 1 35 ? -4.402 -0.043 33.406 1 52.34 35 PRO B CA 1
ATOM 3905 C C . PRO B 1 35 ? -3.256 -0.767 34.125 1 52.34 35 PRO B C 1
ATOM 3907 O O . PRO B 1 35 ? -2.277 -0.134 34.531 1 52.34 35 PRO B O 1
ATOM 3910 N N . ARG B 1 36 ? -3.402 -1.912 34.688 1 49 36 ARG B N 1
ATOM 3911 C CA . ARG B 1 36 ? -2.322 -2.721 35.25 1 49 36 ARG B CA 1
ATOM 3912 C C . ARG B 1 36 ? -1.094 -2.689 34.344 1 49 36 ARG B C 1
ATOM 3914 O O . ARG B 1 36 ? -1.188 -2.975 33.156 1 49 36 ARG B O 1
ATOM 3921 N N . ARG B 1 37 ? 0.097 -2.324 34.812 1 49.81 37 ARG B N 1
ATOM 3922 C CA . ARG B 1 37 ? 1.37 -2.016 34.156 1 49.81 37 ARG B CA 1
ATOM 3923 C C . ARG B 1 37 ? 1.775 -3.121 33.188 1 49.81 37 ARG B C 1
ATOM 3925 O O . ARG B 1 37 ? 2.197 -2.844 32.062 1 49.81 37 ARG B O 1
ATOM 3932 N N . TRP B 1 38 ? 2.131 -4.203 33.812 1 47.28 38 TRP B N 1
ATOM 3933 C CA . TRP B 1 38 ? 2.682 -5.371 33.125 1 47.28 38 TRP B CA 1
ATOM 3934 C C . TRP B 1 38 ? 1.711 -5.902 32.062 1 47.28 38 TRP B C 1
ATOM 3936 O O . TRP B 1 38 ? 2.131 -6.379 31.016 1 47.28 38 TRP B O 1
ATOM 3946 N N . SER B 1 39 ? 0.497 -6.066 32.438 1 54.28 39 SER B N 1
ATOM 3947 C CA . SER B 1 39 ? -0.66 -6.309 31.578 1 54.28 39 SER B CA 1
ATOM 3948 C C . SER B 1 39 ? -0.701 -5.328 30.422 1 54.28 39 SER B C 1
ATOM 3950 O O . SER B 1 39 ? -1.102 -5.688 29.312 1 54.28 39 SER B O 1
ATOM 3952 N N . SER B 1 40 ? 0.236 -4.359 30.75 1 61.22 40 SER B N 1
ATOM 3953 C CA . SER B 1 40 ? 0.309 -3.152 29.938 1 61.22 40 SER B CA 1
ATOM 3954 C C . SER B 1 40 ? 1.227 -3.352 28.734 1 61.22 40 SER B C 1
ATOM 3956 O O . SER B 1 40 ? 0.875 -2.986 27.609 1 61.22 40 SER B O 1
ATOM 3958 N N . LEU B 1 41 ? 2.393 -4.223 29.156 1 65.44 41 LEU B N 1
ATOM 3959 C CA . LEU B 1 41 ? 3.295 -4.426 28.031 1 65.44 41 LEU B CA 1
ATOM 3960 C C . LEU B 1 41 ? 2.684 -5.379 27.016 1 65.44 41 LEU B C 1
ATOM 3962 O O . LEU B 1 41 ? 2.791 -5.156 25.797 1 65.44 41 LEU B O 1
ATOM 3966 N N . ARG B 1 42 ? 2.168 -6.488 27.562 1 71.62 42 ARG B N 1
ATOM 3967 C CA . ARG B 1 42 ? 1.516 -7.422 26.656 1 71.62 42 ARG B CA 1
ATOM 3968 C C . ARG B 1 42 ? 0.405 -6.734 25.859 1 71.62 42 ARG B C 1
ATOM 3970 O O . ARG B 1 42 ? 0.243 -6.977 24.672 1 71.62 42 ARG B O 1
ATOM 3977 N N . THR B 1 43 ? -0.221 -6.051 26.609 1 71.06 43 THR B N 1
ATOM 3978 C CA . THR B 1 43 ? -1.296 -5.316 25.953 1 71.06 43 THR B CA 1
ATOM 3979 C C . THR B 1 43 ? -0.731 -4.316 24.953 1 71.06 43 THR B C 1
ATOM 3981 O O . THR B 1 43 ? -1.288 -4.141 23.859 1 71.06 43 THR B O 1
ATOM 3984 N N . PHE B 1 44 ? 0.354 -3.881 25.469 1 72.25 44 PHE B N 1
ATOM 3985 C CA . PHE B 1 44 ? 1.013 -2.918 24.594 1 72.25 44 PHE B CA 1
ATOM 3986 C C . PHE B 1 44 ? 1.483 -3.586 23.297 1 72.25 44 PHE B C 1
ATOM 3988 O O . PHE B 1 44 ? 1.203 -3.1 22.203 1 72.25 44 PHE B O 1
ATOM 3995 N N . PHE B 1 45 ? 2.107 -4.707 23.359 1 77.88 45 PHE B N 1
ATOM 3996 C CA . PHE B 1 45 ? 2.617 -5.418 22.203 1 77.88 45 PHE B CA 1
ATOM 3997 C C . PHE B 1 45 ? 1.474 -5.957 21.344 1 77.88 45 PHE B C 1
ATOM 3999 O O . PHE B 1 45 ? 1.549 -5.953 20.125 1 77.88 45 PHE B O 1
ATOM 4006 N N . SER B 1 46 ? 0.516 -6.336 22.031 1 79.62 46 SER B N 1
ATOM 4007 C CA . SER B 1 46 ? -0.64 -6.84 21.312 1 79.62 46 SER B CA 1
ATOM 4008 C C . SER B 1 46 ? -1.303 -5.734 20.484 1 79.62 46 SER B C 1
ATOM 4010 O O . SER B 1 46 ? -1.73 -5.965 19.359 1 79.62 46 SER B O 1
ATOM 4012 N N . GLU B 1 47 ? -1.271 -4.637 21.047 1 76.12 47 GLU B N 1
ATOM 4013 C CA . GLU B 1 47 ? -1.893 -3.5 20.375 1 76.12 47 GLU B CA 1
ATOM 4014 C C . GLU B 1 47 ? -1.07 -3.057 19.172 1 76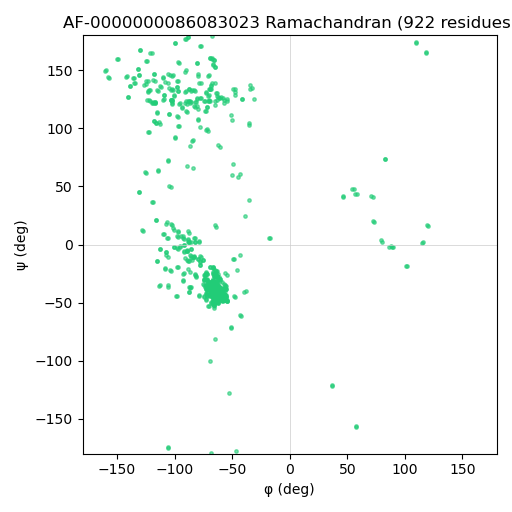.12 47 GLU B C 1
ATOM 4016 O O . GLU B 1 47 ? -1.626 -2.605 18.156 1 76.12 47 GLU B O 1
ATOM 4021 N N . ILE B 1 48 ? 0.104 -3.336 19.234 1 77.06 48 ILE B N 1
ATOM 4022 C CA . ILE B 1 48 ? 0.993 -2.861 18.188 1 77.06 48 ILE B CA 1
ATOM 4023 C C . ILE B 1 48 ? 1.108 -3.922 17.094 1 77.06 48 ILE B C 1
ATOM 4025 O O . ILE B 1 48 ? 1.189 -3.594 15.906 1 77.06 48 ILE B O 1
ATOM 4029 N N . PHE B 1 49 ? 0.989 -5.16 17.531 1 86.69 49 PHE B N 1
ATOM 4030 C CA . PHE B 1 49 ? 1.412 -6.18 16.578 1 86.69 49 PHE B CA 1
ATOM 4031 C C . PHE B 1 49 ? 0.231 -7.043 16.141 1 86.69 49 PHE B C 1
ATOM 4033 O O . PHE B 1 49 ? 0.319 -7.781 15.156 1 86.69 49 PHE B O 1
ATOM 4040 N N . LEU B 1 50 ? -0.858 -6.938 16.875 1 88.56 50 LEU B N 1
ATOM 4041 C CA . LEU B 1 50 ? -1.989 -7.789 16.531 1 88.56 50 LEU B CA 1
ATOM 4042 C C . LEU B 1 50 ? -3.199 -6.953 16.125 1 88.56 50 LEU B C 1
ATOM 4044 O O . LEU B 1 50 ? -3.412 -5.863 16.656 1 88.56 50 LEU B O 1
ATOM 4048 N N . PRO B 1 51 ? -3.973 -7.52 15.188 1 86.88 51 PRO B N 1
ATOM 4049 C CA . PRO B 1 51 ? -5.172 -6.789 14.766 1 86.88 51 PRO B CA 1
ATOM 4050 C C . PRO B 1 51 ? -6.215 -6.684 15.875 1 86.88 51 PRO B C 1
ATOM 4052 O O . PRO B 1 51 ? -6.289 -7.559 16.75 1 86.88 51 PRO B O 1
ATOM 4055 N N . VAL B 1 52 ? -7.02 -5.676 15.766 1 80.5 52 VAL B N 1
ATOM 4056 C CA . VAL B 1 52 ? -8.094 -5.465 16.734 1 80.5 52 VAL B CA 1
ATOM 4057 C C . VAL B 1 52 ? -9.094 -6.617 16.656 1 80.5 52 VAL B C 1
ATOM 4059 O O . VAL B 1 52 ? -9.508 -7.016 15.562 1 80.5 52 VAL B O 1
ATOM 4062 N N . GLY B 1 53 ? -9.375 -7.117 17.812 1 84.06 53 GLY B N 1
ATOM 4063 C CA . GLY B 1 53 ? -10.328 -8.211 17.859 1 84.06 53 GLY B CA 1
ATOM 4064 C C . GLY B 1 53 ? -9.672 -9.578 17.719 1 84.06 53 GLY B C 1
ATOM 4065 O O . GLY B 1 53 ? -10.359 -10.602 17.688 1 84.06 53 GLY B O 1
ATOM 4066 N N . TYR B 1 54 ? -8.406 -9.586 17.547 1 87 54 TYR B N 1
ATOM 4067 C CA . TYR B 1 54 ? -7.688 -10.859 17.5 1 87 54 TYR B CA 1
ATOM 4068 C C . TYR B 1 54 ? -8.086 -11.742 18.672 1 87 54 TYR B C 1
ATOM 4070 O O . TYR B 1 54 ? -8.227 -11.266 19.812 1 87 54 TYR B O 1
ATOM 4078 N N . PRO B 1 55 ? -8.352 -13.031 18.359 1 89.94 55 PRO B N 1
ATOM 4079 C CA . PRO B 1 55 ? -8.086 -13.805 17.141 1 89.94 55 PRO B CA 1
ATOM 4080 C C . PRO B 1 55 ? -9.312 -13.953 16.25 1 89.94 55 PRO B C 1
ATOM 4082 O O . PRO B 1 55 ? -9.211 -14.445 15.125 1 89.94 55 PRO B O 1
ATOM 4085 N N . ASP B 1 56 ? -10.438 -13.43 16.672 1 90.44 56 ASP B N 1
ATOM 4086 C CA . ASP B 1 56 ? -11.68 -13.672 15.961 1 90.44 56 ASP B CA 1
ATOM 4087 C C . ASP B 1 56 ? -11.773 -12.805 14.711 1 90.44 56 ASP B C 1
ATOM 4089 O O . ASP B 1 56 ? -12.562 -13.094 13.805 1 90.44 56 ASP B O 1
ATOM 4093 N N . SER B 1 57 ? -10.969 -11.805 14.711 1 91.81 57 SER B N 1
ATOM 4094 C CA . SER B 1 57 ? -11.023 -10.844 13.617 1 91.81 57 SER B CA 1
ATOM 4095 C C . SER B 1 57 ? -10.164 -11.297 12.445 1 91.81 57 SER B C 1
ATOM 4097 O O . SER B 1 57 ? -10.117 -10.633 11.406 1 91.81 57 SER B O 1
ATOM 4099 N N . VAL B 1 58 ? -9.445 -12.445 12.633 1 95.69 58 VAL B N 1
ATOM 4100 C CA . VAL B 1 58 ? -8.555 -12.93 11.578 1 95.69 58 VAL B CA 1
ATOM 4101 C C . VAL B 1 58 ? -8.828 -14.406 11.312 1 95.69 58 VAL B C 1
ATOM 4103 O O . VAL B 1 58 ? -9.555 -15.055 12.07 1 95.69 58 VAL B O 1
ATOM 4106 N N . SER B 1 59 ? -8.258 -14.875 10.188 1 96 59 SER B N 1
ATOM 4107 C CA . SER B 1 59 ? -8.414 -16.281 9.836 1 96 59 SER B CA 1
ATOM 4108 C C . SER B 1 59 ? -7.652 -17.188 10.805 1 96 59 SER B C 1
ATOM 4110 O O . SER B 1 59 ? -6.738 -16.734 11.492 1 96 59 SER B O 1
ATOM 4112 N N . ARG B 1 60 ? -8.008 -18.438 10.859 1 94.69 60 ARG B N 1
ATOM 4113 C CA . ARG B 1 60 ? -7.445 -19.391 11.812 1 94.69 60 ARG B CA 1
ATOM 4114 C C . ARG B 1 60 ? -5.965 -19.625 11.539 1 94.69 60 ARG B C 1
ATOM 4116 O O . ARG B 1 60 ? -5.203 -19.953 12.453 1 94.69 60 ARG B O 1
ATOM 4123 N N . ASP B 1 61 ? -5.57 -19.453 10.32 1 97.12 61 ASP B N 1
ATOM 4124 C CA . ASP B 1 61 ? -4.188 -19.719 9.938 1 97.12 61 ASP B CA 1
ATOM 4125 C C . ASP B 1 61 ? -3.293 -18.516 10.188 1 97.12 61 ASP B C 1
ATOM 4127 O O . ASP B 1 61 ? -2.09 -18.562 9.93 1 97.12 61 ASP B O 1
ATOM 4131 N N . TYR B 1 62 ? -3.803 -17.453 10.727 1 97.25 62 TYR B N 1
ATOM 4132 C CA . TYR B 1 62 ? -3.107 -16.172 10.859 1 97.25 62 TYR B CA 1
ATOM 4133 C C . TYR B 1 62 ? -1.867 -16.312 11.734 1 97.25 62 TYR B C 1
ATOM 4135 O O . TYR B 1 62 ? -0.768 -15.93 11.328 1 97.25 62 TYR B O 1
ATOM 4143 N N . THR B 1 63 ? -2.014 -16.875 12.852 1 96.88 63 THR B N 1
ATOM 4144 C CA . THR B 1 63 ? -0.929 -16.938 13.828 1 96.88 63 THR B CA 1
ATOM 4145 C C . THR B 1 63 ? 0.215 -17.812 13.305 1 96.88 63 THR B C 1
ATOM 4147 O O . THR B 1 63 ? 1.379 -17.406 13.359 1 96.88 63 THR B O 1
ATOM 4150 N N . GLU B 1 64 ? -0.113 -18.938 12.852 1 97.75 64 GLU B N 1
ATOM 4151 C CA . GLU B 1 64 ? 0.917 -19.828 12.328 1 97.75 64 GLU B CA 1
ATOM 4152 C C . GLU B 1 64 ? 1.652 -19.188 11.148 1 97.75 64 GLU B C 1
ATOM 4154 O O . GLU B 1 64 ? 2.881 -19.234 11.078 1 97.75 64 GLU B O 1
ATOM 4159 N N . TYR B 1 65 ? 0.894 -18.594 10.312 1 97.81 65 TYR B N 1
ATOM 4160 C CA . TYR B 1 65 ? 1.5 -17.938 9.164 1 97.81 65 TYR B CA 1
ATOM 4161 C C . TYR B 1 65 ? 2.461 -16.844 9.617 1 97.81 65 TYR B C 1
ATOM 4163 O O . TYR B 1 65 ? 3.584 -16.734 9.117 1 97.81 65 TYR B O 1
ATOM 4171 N N . GLN B 1 66 ? 2.049 -16 10.57 1 97 66 GLN B N 1
ATOM 4172 C CA . GLN B 1 66 ? 2.85 -14.867 11.023 1 97 66 GLN B CA 1
ATOM 4173 C C . GLN B 1 66 ? 4.137 -15.336 11.695 1 97 66 GLN B C 1
ATOM 4175 O O . GLN B 1 66 ? 5.172 -14.68 11.586 1 97 66 GLN B O 1
ATOM 4180 N N . ILE B 1 67 ? 4.086 -16.453 12.328 1 97.88 67 ILE B N 1
ATOM 4181 C CA . ILE B 1 67 ? 5.285 -17 12.961 1 97.88 67 ILE B CA 1
ATOM 4182 C C . ILE B 1 67 ? 6.301 -17.391 11.891 1 97.88 67 ILE B C 1
ATOM 4184 O O . ILE B 1 67 ? 7.461 -16.969 11.945 1 97.88 67 ILE B O 1
ATOM 4188 N N . TRP B 1 68 ? 5.879 -18.109 10.93 1 98.31 68 TRP B N 1
ATOM 4189 C CA . TRP B 1 68 ? 6.777 -18.547 9.867 1 98.31 68 TRP B CA 1
ATOM 4190 C C . TRP B 1 68 ? 7.258 -17.359 9.039 1 98.31 68 TRP B C 1
ATOM 4192 O O . TRP B 1 68 ? 8.414 -17.328 8.609 1 98.31 68 TRP B O 1
ATOM 4202 N N . ASP B 1 69 ? 6.344 -16.453 8.836 1 97.62 69 ASP B N 1
ATOM 4203 C CA . ASP B 1 69 ? 6.703 -15.25 8.102 1 97.62 69 ASP B CA 1
ATOM 4204 C C . ASP B 1 69 ? 7.785 -14.461 8.828 1 97.62 69 ASP B C 1
ATOM 4206 O O . ASP B 1 69 ? 8.695 -13.914 8.203 1 97.62 69 ASP B O 1
ATOM 4210 N N . SER B 1 70 ? 7.723 -14.414 10.133 1 97.69 70 SER B N 1
ATOM 4211 C CA . SER B 1 70 ? 8.727 -13.727 10.938 1 97.69 70 SER B CA 1
ATOM 4212 C C . SER B 1 70 ? 10.078 -14.43 10.859 1 97.69 70 SER B C 1
ATOM 4214 O O . SER B 1 70 ? 11.117 -13.773 10.727 1 97.69 70 SER B O 1
ATOM 4216 N N . ILE B 1 71 ? 10.031 -15.688 10.859 1 98.31 71 ILE B N 1
ATOM 4217 C CA . ILE B 1 71 ? 11.258 -16.469 10.789 1 98.31 71 ILE B CA 1
ATOM 4218 C C . ILE B 1 71 ? 11.93 -16.25 9.43 1 98.31 71 ILE B C 1
ATOM 4220 O O . ILE B 1 71 ? 13.133 -16.016 9.359 1 98.31 71 ILE B O 1
ATOM 4224 N N . GLN B 1 72 ? 11.133 -16.359 8.414 1 98.06 72 GLN B N 1
ATOM 4225 C CA . GLN B 1 72 ? 11.719 -16.188 7.09 1 98.06 72 GLN B CA 1
ATOM 4226 C C . GLN B 1 72 ? 12.242 -14.773 6.891 1 98.06 72 GLN B C 1
ATOM 4228 O O . GLN B 1 72 ? 13.289 -14.57 6.262 1 98.06 72 GLN B O 1
ATOM 4233 N N . ALA B 1 73 ? 11.523 -13.758 7.434 1 97.62 73 ALA B N 1
ATOM 4234 C CA . ALA B 1 73 ? 11.969 -12.375 7.32 1 97.62 73 ALA B CA 1
ATOM 4235 C C . ALA B 1 73 ? 13.305 -12.164 8.039 1 97.62 73 ALA B C 1
ATOM 4237 O O . ALA B 1 73 ? 14.18 -11.461 7.535 1 97.62 73 ALA B O 1
ATOM 4238 N N . PHE B 1 74 ? 13.453 -12.766 9.172 1 98.31 74 PHE B N 1
ATOM 4239 C CA . PHE B 1 74 ? 14.695 -12.695 9.938 1 98.31 74 PHE B CA 1
ATOM 4240 C C . PHE B 1 74 ? 15.852 -13.297 9.148 1 98.31 74 PHE B C 1
ATOM 4242 O O . PHE B 1 74 ? 16.906 -12.664 9.008 1 98.31 74 PHE B O 1
ATOM 4249 N N . ALA B 1 75 ? 15.578 -14.406 8.633 1 98.62 75 ALA B N 1
ATOM 4250 C CA . ALA B 1 75 ? 16.609 -15.102 7.859 1 98.62 75 ALA B CA 1
ATOM 4251 C C . ALA B 1 75 ? 17 -14.297 6.625 1 98.62 75 ALA B C 1
ATOM 4253 O O . ALA B 1 75 ? 18.188 -14.172 6.309 1 98.62 75 ALA B O 1
ATOM 4254 N N . SER B 1 76 ? 16.031 -13.773 5.969 1 98.06 76 SER B N 1
ATOM 4255 C CA . SER B 1 76 ? 16.281 -12.984 4.766 1 98.06 76 SER B CA 1
ATOM 4256 C C . SER B 1 76 ? 17.062 -11.711 5.09 1 98.06 76 SER B C 1
ATOM 4258 O O . SER B 1 76 ? 17.938 -11.297 4.324 1 98.06 76 SER B O 1
ATOM 4260 N N . SER B 1 77 ? 16.75 -11.109 6.207 1 97.44 77 SER B N 1
ATOM 4261 C CA . SER B 1 77 ? 17.469 -9.898 6.625 1 97.44 77 SER B CA 1
ATOM 4262 C C . SER B 1 77 ? 18.938 -10.188 6.887 1 97.44 77 SER B C 1
ATOM 4264 O O . SER B 1 77 ? 19.797 -9.383 6.531 1 97.44 77 SER B O 1
ATOM 4266 N N . ILE B 1 78 ? 19.219 -11.289 7.438 1 98 78 ILE B N 1
ATOM 4267 C CA . ILE B 1 78 ? 20.609 -11.68 7.699 1 98 78 ILE B CA 1
ATOM 4268 C C . ILE B 1 78 ? 21.344 -11.875 6.383 1 98 78 ILE B C 1
ATOM 4270 O O . ILE B 1 78 ? 22.422 -11.289 6.172 1 98 78 ILE B O 1
ATOM 4274 N N . THR B 1 79 ? 20.781 -12.695 5.516 1 98.25 79 THR B N 1
ATOM 4275 C CA . THR B 1 79 ? 21.422 -12.945 4.234 1 98.25 79 THR B CA 1
ATOM 4276 C C . THR B 1 79 ? 21.578 -11.656 3.439 1 98.25 79 THR B C 1
ATOM 4278 O O . THR B 1 79 ? 22.562 -11.453 2.742 1 98.25 79 THR B O 1
ATOM 4281 N N . GLY B 1 80 ? 20.547 -10.773 3.545 1 97.38 80 GLY B N 1
ATOM 4282 C CA . GLY B 1 80 ? 20.609 -9.484 2.879 1 97.38 80 GLY B CA 1
ATOM 4283 C C . GLY B 1 80 ? 21.797 -8.641 3.332 1 97.38 80 GLY B C 1
ATOM 4284 O O . GLY B 1 80 ? 22.438 -7.977 2.518 1 97.38 80 GLY B O 1
ATOM 4285 N N . THR B 1 81 ? 22.047 -8.68 4.57 1 96.69 81 THR B N 1
ATOM 4286 C CA . THR B 1 81 ? 23.156 -7.91 5.121 1 96.69 81 THR B CA 1
ATOM 4287 C C . THR B 1 81 ? 24.5 -8.469 4.645 1 96.69 81 THR B C 1
ATOM 4289 O O . THR B 1 81 ? 25.406 -7.711 4.305 1 96.69 81 THR B O 1
ATOM 4292 N N . LEU B 1 82 ? 24.641 -9.742 4.621 1 96.56 82 LEU B N 1
ATOM 4293 C CA . LEU B 1 82 ? 25.859 -10.367 4.109 1 96.56 82 LEU B CA 1
ATOM 4294 C C . LEU B 1 82 ? 26.094 -9.992 2.65 1 96.56 82 LEU B C 1
ATOM 4296 O O . LEU B 1 82 ? 27.234 -9.695 2.256 1 96.56 82 LEU B O 1
ATOM 4300 N N . ALA B 1 83 ? 25.031 -9.977 1.929 1 97.19 83 ALA B N 1
ATOM 4301 C CA . ALA B 1 83 ? 25.125 -9.594 0.522 1 97.19 83 ALA B CA 1
ATOM 4302 C C . ALA B 1 83 ? 25.5 -8.125 0.376 1 97.19 83 ALA B C 1
ATOM 4304 O O . ALA B 1 83 ? 26.25 -7.762 -0.529 1 97.19 83 ALA B O 1
ATOM 4305 N N . THR B 1 84 ? 24.938 -7.301 1.243 1 95.19 84 THR B N 1
ATOM 4306 C CA . THR B 1 84 ? 25.266 -5.879 1.227 1 95.19 84 THR B CA 1
ATOM 4307 C C . THR B 1 84 ? 26.766 -5.66 1.403 1 95.19 84 THR B C 1
ATOM 4309 O O . THR B 1 84 ? 27.359 -4.824 0.719 1 95.19 84 THR B O 1
ATOM 4312 N N . GLN B 1 85 ? 27.391 -6.352 2.268 1 95 85 GLN B N 1
ATOM 4313 C CA . GLN B 1 85 ? 28.828 -6.266 2.475 1 95 85 GLN B CA 1
ATOM 4314 C C . GLN B 1 85 ? 29.594 -6.594 1.191 1 95 85 GLN B C 1
ATOM 4316 O O . GLN B 1 85 ? 30.531 -5.887 0.819 1 95 85 GLN B O 1
ATOM 4321 N N . SER B 1 86 ? 29.141 -7.625 0.556 1 94.94 86 SER B N 1
ATOM 4322 C CA . SER B 1 86 ? 29.766 -8.039 -0.693 1 94.94 86 SER B CA 1
ATOM 4323 C C . SER B 1 86 ? 29.578 -6.988 -1.782 1 94.94 86 SER B C 1
ATOM 4325 O O . SER B 1 86 ? 30.5 -6.73 -2.566 1 94.94 86 SER B O 1
ATOM 4327 N N . VAL B 1 87 ? 28.438 -6.414 -1.832 1 95.5 87 VAL B N 1
ATOM 4328 C CA . VAL B 1 87 ? 28.141 -5.395 -2.83 1 95.5 87 VAL B CA 1
ATOM 4329 C C . VAL B 1 87 ? 29.031 -4.176 -2.605 1 95.5 87 VAL B C 1
ATOM 4331 O O . VAL B 1 87 ? 29.594 -3.627 -3.557 1 95.5 87 VAL B O 1
ATOM 4334 N N . LEU B 1 88 ? 29.172 -3.752 -1.314 1 93.69 88 LEU B N 1
ATOM 4335 C CA . LEU B 1 88 ? 30.016 -2.605 -1.002 1 93.69 88 LEU B CA 1
ATOM 4336 C C . LEU B 1 88 ? 31.484 -2.889 -1.363 1 93.69 88 LEU B C 1
ATOM 4338 O O . LEU B 1 88 ? 32.156 -2.016 -1.89 1 93.69 88 LEU B O 1
ATOM 4342 N N . SER B 1 89 ? 31.906 -4.09 -1.137 1 92.56 89 SER B N 1
ATOM 4343 C CA . SER B 1 89 ? 33.219 -4.5 -1.571 1 92.56 89 SER B CA 1
ATOM 4344 C C . SER B 1 89 ? 33.344 -4.492 -3.092 1 92.56 89 SER B C 1
ATOM 4346 O O . SER B 1 89 ? 34.344 -4.016 -3.645 1 92.56 89 SER B O 1
ATOM 4348 N N . GLY B 1 90 ? 32.312 -4.961 -3.717 1 92.81 90 GLY B N 1
ATOM 4349 C CA . GLY B 1 90 ? 32.312 -5.074 -5.168 1 92.81 90 GLY B CA 1
ATOM 4350 C C . GLY B 1 90 ? 32.312 -3.729 -5.871 1 92.81 90 GLY B C 1
ATOM 4351 O O . GLY B 1 90 ? 32.938 -3.586 -6.926 1 92.81 90 GLY B O 1
ATOM 4352 N N . VAL B 1 91 ? 31.719 -2.758 -5.277 1 92 91 VAL B N 1
ATOM 4353 C CA . VAL B 1 91 ? 31.625 -1.465 -5.945 1 92 91 VAL B CA 1
ATOM 4354 C C . VAL B 1 91 ? 32.875 -0.644 -5.66 1 92 91 VAL B C 1
ATOM 4356 O O . VAL B 1 91 ? 33.062 0.45 -6.199 1 92 91 VAL B O 1
ATOM 4359 N N . GLY B 1 92 ? 33.781 -1.124 -4.699 1 92.19 92 GLY B N 1
ATOM 4360 C CA . GLY B 1 92 ? 35.094 -0.537 -4.637 1 92.19 92 GLY B CA 1
ATOM 4361 C C . GLY B 1 92 ? 35.406 0.106 -3.299 1 92.19 92 GLY B C 1
ATOM 4362 O O . GLY B 1 92 ? 36.312 0.948 -3.199 1 92.19 92 GLY B O 1
ATOM 4363 N N . VAL B 1 93 ? 34.625 -0.215 -2.303 1 91.69 93 VAL B N 1
ATOM 4364 C CA . VAL B 1 93 ? 34.969 0.286 -0.975 1 91.69 93 VAL B CA 1
ATOM 4365 C C . VAL B 1 93 ? 36.344 -0.256 -0.554 1 91.69 93 VAL B C 1
ATOM 4367 O O . VAL B 1 93 ? 36.562 -1.463 -0.626 1 91.69 93 VAL B O 1
ATOM 4370 N N . GLY B 1 94 ? 37.219 0.63 -0.19 1 90.25 94 GLY B N 1
ATOM 4371 C CA . GLY B 1 94 ? 38.531 0.237 0.248 1 90.25 94 GLY B CA 1
ATOM 4372 C C . GLY B 1 94 ? 39.469 -0.064 -0.901 1 90.25 94 GLY B C 1
ATOM 4373 O O . GLY B 1 94 ? 40.625 -0.492 -0.684 1 90.25 94 GLY B O 1
ATOM 4374 N N . ASP B 1 95 ? 38.969 0.12 -2.086 1 91.25 95 ASP B N 1
ATOM 4375 C CA . ASP B 1 95 ? 39.75 -0.145 -3.283 1 91.25 95 ASP B CA 1
ATOM 4376 C C . ASP B 1 95 ? 40.219 1.155 -3.936 1 91.25 95 ASP B C 1
ATOM 4378 O O . ASP B 1 95 ? 39.438 1.874 -4.535 1 91.25 95 ASP B O 1
ATOM 4382 N N . GLN B 1 96 ? 41.438 1.408 -3.93 1 90.44 96 GLN B N 1
ATOM 4383 C CA . GLN B 1 96 ? 42 2.66 -4.43 1 90.44 96 GLN B CA 1
ATOM 4384 C C . GLN B 1 96 ? 41.812 2.785 -5.938 1 90.44 96 GLN B C 1
ATOM 4386 O O . GLN B 1 96 ? 41.781 3.895 -6.477 1 90.44 96 GLN B O 1
ATOM 4391 N N . SER B 1 97 ? 41.688 1.71 -6.59 1 90.31 97 SER B N 1
ATOM 4392 C CA . SER B 1 97 ? 41.562 1.739 -8.047 1 90.31 97 SER B CA 1
ATOM 4393 C C . SER B 1 97 ? 40.125 2.012 -8.469 1 90.31 97 SER B C 1
ATOM 4395 O O . SER B 1 97 ? 39.844 2.293 -9.633 1 90.31 97 SER B O 1
ATOM 4397 N N . ALA B 1 98 ? 39.25 1.951 -7.492 1 90.44 98 ALA B N 1
ATOM 4398 C CA . ALA B 1 98 ? 37.844 2.148 -7.809 1 90.44 98 ALA B CA 1
ATOM 4399 C C . ALA B 1 98 ? 37.5 3.633 -7.965 1 90.44 98 ALA B C 1
ATOM 4401 O O . ALA B 1 98 ? 38.125 4.48 -7.305 1 90.44 98 ALA B O 1
ATOM 4402 N N . SER B 1 99 ? 36.594 3.924 -8.875 1 92.12 99 SER B N 1
ATOM 4403 C CA . SER B 1 99 ? 36.094 5.277 -9.133 1 92.12 99 SER B CA 1
ATOM 4404 C C . SER B 1 99 ? 34.719 5.5 -8.523 1 92.12 99 SER B C 1
ATOM 4406 O O . SER B 1 99 ? 33.844 4.652 -8.656 1 92.12 99 SER B O 1
ATOM 4408 N N . VAL B 1 100 ? 34.625 6.633 -7.879 1 91.69 100 VAL B N 1
ATOM 4409 C CA . VAL B 1 100 ? 33.312 7 -7.305 1 91.69 100 VAL B CA 1
ATOM 4410 C C . VAL B 1 100 ? 32.281 7.148 -8.414 1 91.69 100 VAL B C 1
ATOM 4412 O O . VAL B 1 100 ? 31.141 6.746 -8.25 1 91.69 100 VAL B O 1
ATOM 4415 N N . LEU B 1 101 ? 32.688 7.66 -9.508 1 92.5 101 LEU B N 1
ATOM 4416 C CA . LEU B 1 101 ? 31.812 7.82 -10.648 1 92.5 101 LEU B CA 1
ATOM 4417 C C . LEU B 1 101 ? 31.312 6.465 -11.148 1 92.5 101 LEU B C 1
ATOM 4419 O O . LEU B 1 101 ? 30.125 6.293 -11.422 1 92.5 101 LEU B O 1
ATOM 4423 N N . ALA B 1 102 ? 32.219 5.531 -11.242 1 93.25 102 ALA B N 1
ATOM 4424 C CA . ALA B 1 102 ? 31.844 4.191 -11.695 1 93.25 102 ALA B CA 1
ATOM 4425 C C . ALA B 1 102 ? 30.891 3.521 -10.719 1 93.25 102 ALA B C 1
ATOM 4427 O O . ALA B 1 102 ? 29.906 2.895 -11.125 1 93.25 102 ALA B O 1
ATOM 4428 N N . ALA B 1 103 ? 31.188 3.67 -9.445 1 94.06 103 ALA B N 1
ATOM 4429 C CA . ALA B 1 103 ? 30.328 3.094 -8.414 1 94.06 103 ALA B CA 1
ATOM 4430 C C . ALA B 1 103 ? 28.938 3.713 -8.461 1 94.06 103 ALA B C 1
ATOM 4432 O O . ALA B 1 103 ? 27.922 3.006 -8.359 1 94.06 103 ALA B O 1
ATOM 4433 N N . THR B 1 104 ? 28.875 4.996 -8.641 1 94.56 104 THR B N 1
ATOM 4434 C CA . THR B 1 104 ? 27.594 5.695 -8.727 1 94.56 104 THR B CA 1
ATOM 4435 C C . THR B 1 104 ? 26.812 5.246 -9.961 1 94.56 104 THR B C 1
ATOM 4437 O O . THR B 1 104 ? 25.609 5.008 -9.891 1 94.56 104 THR B O 1
ATOM 4440 N N . THR B 1 105 ? 27.5 5.145 -11.016 1 94.88 105 THR B N 1
ATOM 4441 C CA . THR B 1 105 ? 26.859 4.691 -12.25 1 94.88 105 THR B CA 1
ATOM 4442 C C . THR B 1 105 ? 26.297 3.285 -12.078 1 94.88 105 THR B C 1
ATOM 4444 O O . THR B 1 105 ? 25.172 3.004 -12.516 1 94.88 105 THR B O 1
ATOM 4447 N N . THR B 1 106 ? 27.062 2.43 -11.445 1 94.19 106 THR B N 1
ATOM 4448 C CA . THR B 1 106 ? 26.594 1.081 -11.156 1 94.19 106 THR B CA 1
ATOM 4449 C C . THR B 1 106 ? 25.328 1.123 -10.305 1 94.19 106 THR B C 1
ATOM 4451 O O . THR B 1 106 ? 24.359 0.41 -10.578 1 94.19 106 THR B O 1
ATOM 4454 N N . TRP B 1 107 ? 25.391 1.986 -9.336 1 94.06 107 TRP B N 1
ATOM 4455 C CA . TRP B 1 107 ? 24.266 2.1 -8.414 1 94.06 107 TRP B CA 1
ATOM 4456 C C . TRP B 1 107 ? 23 2.568 -9.141 1 94.06 107 TRP B C 1
ATOM 4458 O O . TRP B 1 107 ? 21.922 1.991 -8.977 1 94.06 107 TRP B O 1
ATOM 4468 N N . ILE B 1 108 ? 23.156 3.527 -9.945 1 94.75 108 ILE B N 1
ATOM 4469 C CA . ILE B 1 108 ? 21.984 4.098 -10.602 1 94.75 108 ILE B CA 1
ATOM 4470 C C . ILE B 1 108 ? 21.5 3.152 -11.695 1 94.75 108 ILE B C 1
ATOM 4472 O O . ILE B 1 108 ? 20.297 3.057 -11.961 1 94.75 108 ILE B O 1
ATOM 4476 N N . LEU B 1 109 ? 22.406 2.473 -12.359 1 95.62 109 LEU B N 1
ATOM 4477 C CA . LEU B 1 109 ? 22.016 1.477 -13.352 1 95.62 109 LEU B CA 1
ATOM 4478 C C . LEU B 1 109 ? 21.234 0.341 -12.711 1 95.62 109 LEU B C 1
ATOM 4480 O O . LEU B 1 109 ? 20.219 -0.098 -13.25 1 95.62 109 LEU B O 1
ATOM 4484 N N . ARG B 1 110 ? 21.75 -0.083 -11.633 1 96.25 110 ARG B N 1
ATOM 4485 C CA . ARG B 1 110 ? 21.062 -1.096 -10.844 1 96.25 110 ARG B CA 1
ATOM 4486 C C . ARG B 1 110 ? 19.641 -0.649 -10.508 1 96.25 110 ARG B C 1
ATOM 4488 O O . ARG B 1 110 ? 18.688 -1.388 -10.742 1 96.25 110 ARG B O 1
ATOM 4495 N N . ASP B 1 111 ? 19.484 0.514 -10.047 1 94.31 111 ASP B N 1
ATOM 4496 C CA . ASP B 1 111 ? 18.172 1.054 -9.688 1 94.31 111 ASP B CA 1
ATOM 4497 C C . ASP B 1 111 ? 17.281 1.185 -10.906 1 94.31 111 ASP B C 1
ATOM 4499 O O . ASP B 1 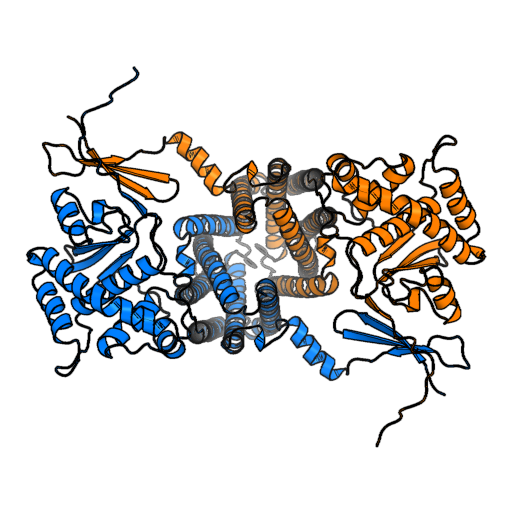111 ? 16.094 0.829 -10.859 1 94.31 111 ASP B O 1
ATOM 4503 N N . GLY B 1 112 ? 17.844 1.709 -11.938 1 94.69 112 GLY B N 1
ATOM 4504 C CA . GLY B 1 112 ? 17.078 1.866 -13.164 1 94.69 112 GLY B CA 1
ATOM 4505 C C . GLY B 1 112 ? 16.578 0.551 -13.734 1 94.69 112 GLY B C 1
ATOM 4506 O O . GLY B 1 112 ? 15.422 0.453 -14.156 1 94.69 112 GLY B O 1
ATOM 4507 N N . MET B 1 113 ? 17.438 -0.459 -13.688 1 96.06 113 MET B N 1
ATOM 4508 C CA . MET B 1 113 ? 17.047 -1.777 -14.18 1 96.06 113 MET B CA 1
ATOM 4509 C C . MET B 1 113 ? 15.938 -2.377 -13.32 1 96.06 113 MET B C 1
ATOM 4511 O O . MET B 1 113 ? 15.055 -3.068 -13.828 1 96.06 113 MET B O 1
ATOM 4515 N N . GLY B 1 114 ? 16.062 -2.152 -12.086 1 95.44 114 GLY B N 1
ATOM 4516 C CA . GLY B 1 114 ? 14.992 -2.58 -11.203 1 95.44 114 GLY B CA 1
ATOM 4517 C C . GLY B 1 114 ? 13.664 -1.921 -11.523 1 95.44 114 GLY B C 1
ATOM 4518 O O . GLY B 1 114 ? 12.625 -2.588 -11.555 1 95.44 114 GLY B O 1
ATOM 4519 N N . MET B 1 115 ? 13.688 -0.648 -11.75 1 93.06 115 MET B N 1
ATOM 4520 C CA . MET B 1 115 ? 12.484 0.094 -12.102 1 93.06 115 MET B CA 1
ATOM 4521 C C . MET B 1 115 ? 11.891 -0.418 -13.406 1 93.06 115 MET B C 1
ATOM 4523 O O . MET B 1 115 ? 10.68 -0.642 -13.5 1 93.06 115 MET B O 1
ATOM 4527 N N . ALA B 1 116 ? 12.719 -0.597 -14.336 1 92 116 ALA B N 1
ATOM 4528 C CA . ALA B 1 116 ? 12.281 -1.11 -15.625 1 92 116 ALA B CA 1
ATOM 4529 C C . ALA B 1 116 ? 11.703 -2.516 -15.492 1 92 116 ALA B C 1
ATOM 4531 O O . ALA B 1 116 ? 10.672 -2.832 -16.094 1 92 116 ALA B O 1
ATOM 4532 N N . GLY B 1 117 ? 12.391 -3.316 -14.711 1 92.5 117 GLY B N 1
ATOM 4533 C CA . GLY B 1 117 ? 11.891 -4.656 -14.469 1 92.5 117 GLY B CA 1
ATOM 4534 C C . GLY B 1 117 ? 10.516 -4.672 -13.812 1 92.5 117 GLY B C 1
ATOM 4535 O O . GLY B 1 117 ? 9.656 -5.473 -14.18 1 92.5 117 GLY B O 1
ATOM 4536 N N . ARG B 1 118 ? 10.328 -3.812 -12.906 1 91 118 ARG B N 1
ATOM 4537 C CA . ARG B 1 118 ? 9.055 -3.719 -12.211 1 91 118 ARG B CA 1
ATOM 4538 C C . ARG B 1 118 ? 7.922 -3.383 -13.18 1 91 118 ARG B C 1
ATOM 4540 O O . ARG B 1 118 ? 6.867 -4.02 -13.156 1 91 118 ARG B O 1
ATOM 4547 N N . ILE B 1 119 ? 8.102 -2.453 -14.016 1 84.06 119 ILE B N 1
ATOM 4548 C CA . ILE B 1 119 ? 7.102 -2.023 -14.992 1 84.06 119 ILE B CA 1
ATOM 4549 C C . ILE B 1 119 ? 6.812 -3.16 -15.969 1 84.06 119 ILE B C 1
ATOM 4551 O O . ILE B 1 119 ? 5.648 -3.49 -16.219 1 84.06 119 ILE B O 1
ATOM 4555 N N . ALA B 1 120 ? 7.848 -3.723 -16.438 1 85 120 ALA B N 1
ATOM 4556 C CA . ALA B 1 120 ? 7.688 -4.789 -17.422 1 85 120 ALA B CA 1
ATOM 4557 C C . ALA B 1 120 ? 6.93 -5.973 -16.828 1 85 120 ALA B C 1
ATOM 4559 O O . ALA B 1 120 ? 6.004 -6.5 -17.453 1 85 120 ALA B O 1
ATOM 4560 N N . PHE B 1 121 ? 7.25 -6.316 -15.641 1 86.69 121 PHE B N 1
ATOM 4561 C CA . PHE B 1 121 ? 6.621 -7.48 -15.023 1 86.69 121 PHE B CA 1
ATOM 4562 C C . PHE B 1 121 ? 5.172 -7.18 -14.656 1 86.69 121 PHE B C 1
ATOM 4564 O O . PHE B 1 121 ? 4.301 -8.039 -14.797 1 86.69 121 PHE B O 1
ATOM 4571 N N . ALA B 1 122 ? 4.941 -6.098 -14.156 1 79.19 122 ALA B N 1
ATOM 4572 C CA . ALA B 1 122 ? 3.564 -5.723 -13.844 1 79.19 122 ALA B CA 1
ATOM 4573 C C . ALA B 1 122 ? 2.695 -5.754 -15.102 1 79.19 122 ALA B C 1
ATOM 4575 O O . ALA B 1 122 ? 1.538 -6.176 -15.047 1 79.19 122 ALA B O 1
ATOM 4576 N N . TRP B 1 123 ? 3.242 -5.316 -16.141 1 73.31 123 TRP B N 1
ATOM 4577 C CA . TRP B 1 123 ? 2.527 -5.289 -17.406 1 73.31 123 TRP B CA 1
ATOM 4578 C C . TRP B 1 123 ? 2.258 -6.703 -17.906 1 73.31 123 TRP B C 1
ATOM 4580 O O . TRP B 1 123 ? 1.166 -6.996 -18.406 1 73.31 123 TRP B O 1
ATOM 4590 N N . PHE B 1 124 ? 3.197 -7.551 -17.75 1 76.06 124 PHE B N 1
ATOM 4591 C CA . PHE B 1 124 ? 3.092 -8.906 -18.266 1 76.06 124 PHE B CA 1
ATOM 4592 C C . PHE B 1 124 ? 2.137 -9.742 -17.406 1 76.06 124 PHE B C 1
ATOM 4594 O O . PHE B 1 124 ? 1.392 -10.57 -17.938 1 76.06 124 PHE B O 1
ATOM 4601 N N . GLN B 1 125 ? 2.242 -9.648 -16.094 1 73.31 125 GLN B N 1
ATOM 4602 C CA . GLN B 1 125 ? 1.516 -10.562 -15.227 1 73.31 125 GLN B CA 1
ATOM 4603 C C . GLN B 1 125 ? 0.114 -10.039 -14.922 1 73.31 125 GLN B C 1
ATOM 4605 O O . GLN B 1 125 ? -0.8 -10.82 -14.648 1 73.31 125 GLN B O 1
ATOM 4610 N N . GLY B 1 126 ? -0.155 -8.93 -15.164 1 60.06 126 GLY B N 1
ATOM 4611 C CA . GLY B 1 126 ? -1.503 -8.43 -14.953 1 60.06 126 GLY B CA 1
ATOM 4612 C C . GLY B 1 126 ? -2.168 -9.016 -13.719 1 60.06 126 GLY B C 1
ATOM 4613 O O . GLY B 1 126 ? -1.6 -8.977 -12.625 1 60.06 126 GLY B O 1
ATOM 4614 N N . SER B 1 127 ? -3.367 -9.711 -13.797 1 59.69 127 SER B N 1
ATOM 4615 C CA . SER B 1 127 ? -4.215 -10.227 -12.727 1 59.69 127 SER B CA 1
ATOM 4616 C C . SER B 1 127 ? -3.873 -11.68 -12.398 1 59.69 127 SER B C 1
ATOM 4618 O O . SER B 1 127 ? -4.461 -12.273 -11.492 1 59.69 127 SER B O 1
ATOM 4620 N N . ASN B 1 128 ? -2.854 -12.188 -12.961 1 66.75 128 ASN B N 1
ATOM 4621 C CA . ASN B 1 128 ? -2.551 -13.602 -12.781 1 66.75 128 ASN B CA 1
ATOM 4622 C C . ASN B 1 128 ? -1.955 -13.875 -11.398 1 66.75 128 ASN B C 1
ATOM 4624 O O . ASN B 1 128 ? -2.002 -15.008 -10.914 1 66.75 128 ASN B O 1
ATOM 4628 N N . LEU B 1 129 ? -1.562 -12.922 -10.719 1 74.5 129 LEU B N 1
ATOM 4629 C CA . LEU B 1 129 ? -0.835 -13.117 -9.469 1 74.5 129 LEU B CA 1
ATOM 4630 C C . LEU B 1 129 ? -1.794 -13.445 -8.328 1 74.5 129 LEU B C 1
ATOM 4632 O O . LEU B 1 129 ? -1.392 -14.047 -7.328 1 74.5 129 LEU B O 1
ATOM 4636 N N . ASP B 1 130 ? -3.025 -13.273 -8.539 1 77 130 ASP B N 1
ATOM 4637 C CA . ASP B 1 130 ? -4 -13.461 -7.469 1 77 130 ASP B CA 1
ATOM 4638 C C . ASP B 1 130 ? -4.547 -14.891 -7.469 1 77 130 ASP B C 1
ATOM 4640 O O . ASP B 1 130 ? -5.004 -15.383 -6.438 1 77 130 ASP B O 1
ATOM 4644 N N . TYR B 1 131 ? -4.516 -15.531 -8.57 1 82.75 131 TYR B N 1
ATOM 4645 C CA . TYR B 1 131 ? -5.238 -16.797 -8.625 1 82.75 131 TYR B CA 1
ATOM 4646 C C . TYR B 1 131 ? -4.402 -17.922 -8.023 1 82.75 131 TYR B C 1
ATOM 4648 O O . TYR B 1 131 ? -4.949 -18.938 -7.578 1 82.75 131 TYR B O 1
ATOM 4656 N N . ASP B 1 132 ? -3.09 -17.828 -8.055 1 88.81 132 ASP B N 1
ATOM 4657 C CA . ASP B 1 132 ? -2.211 -18.797 -7.414 1 88.81 132 ASP B CA 1
ATOM 4658 C C . ASP B 1 132 ? -1.245 -18.109 -6.449 1 88.81 132 ASP B C 1
ATOM 4660 O O . ASP B 1 132 ? -0.028 -18.281 -6.562 1 88.81 132 ASP B O 1
ATOM 4664 N N . SER B 1 133 ? -1.792 -17.484 -5.473 1 90.56 133 SER B N 1
ATOM 4665 C CA . SER B 1 133 ? -1.025 -16.625 -4.586 1 90.56 133 SER B CA 1
ATOM 4666 C C . SER B 1 133 ? 0.017 -17.422 -3.805 1 90.56 133 SER B C 1
ATOM 4668 O O . SER B 1 133 ? 1.138 -16.953 -3.602 1 90.56 133 SER B O 1
ATOM 4670 N N . LYS B 1 134 ? -0.304 -18.672 -3.332 1 94.19 134 LYS B N 1
ATOM 4671 C CA . LYS B 1 134 ? 0.636 -19.484 -2.572 1 94.19 134 LYS B CA 1
ATOM 4672 C C . LYS B 1 134 ? 1.869 -19.828 -3.406 1 94.19 134 LYS B C 1
ATOM 4674 O O . LYS B 1 134 ? 3 -19.688 -2.936 1 94.19 134 LYS B O 1
ATOM 4679 N N . LYS B 1 135 ? 1.7 -20.219 -4.602 1 93.62 135 LYS B N 1
ATOM 4680 C CA . LYS B 1 135 ? 2.797 -20.594 -5.496 1 93.62 135 LYS B CA 1
ATOM 4681 C C . LYS B 1 135 ? 3.676 -19.375 -5.805 1 93.62 135 LYS B C 1
ATOM 4683 O O . LYS B 1 135 ? 4.902 -19.469 -5.781 1 93.62 135 LYS B O 1
ATOM 4688 N N . TRP B 1 136 ? 3.023 -18.312 -6.047 1 92.19 136 TRP B N 1
ATOM 4689 C CA . TRP B 1 136 ? 3.766 -17.125 -6.426 1 92.19 136 TRP B CA 1
ATOM 4690 C C . TRP B 1 136 ? 4.547 -16.562 -5.242 1 92.19 136 TRP B C 1
ATOM 4692 O O . TRP B 1 136 ? 5.637 -16.016 -5.41 1 92.19 136 TRP B O 1
ATOM 4702 N N . ARG B 1 137 ? 3.996 -16.688 -4.082 1 94.75 137 ARG B N 1
ATOM 4703 C CA . ARG B 1 137 ? 4.711 -16.234 -2.891 1 94.75 137 ARG B CA 1
ATOM 4704 C C . ARG B 1 137 ? 5.996 -17.031 -2.688 1 94.75 137 ARG B C 1
ATOM 4706 O O . ARG B 1 137 ? 7.059 -16.453 -2.453 1 94.75 137 ARG B O 1
ATOM 4713 N N . LEU B 1 138 ? 5.832 -18.312 -2.775 1 95.81 138 LEU B N 1
ATOM 4714 C CA . LEU B 1 138 ? 7.008 -19.156 -2.621 1 95.81 138 LEU B CA 1
ATOM 4715 C C . LEU B 1 138 ? 8.016 -18.906 -3.734 1 95.81 138 LEU B C 1
ATOM 4717 O O . LEU B 1 138 ? 9.219 -18.812 -3.479 1 95.81 138 LEU B O 1
ATOM 4721 N N . PHE B 1 139 ? 7.57 -18.781 -4.863 1 94.19 139 PHE B N 1
ATOM 4722 C CA . PHE B 1 139 ? 8.43 -18.5 -6.008 1 94.19 139 PHE B CA 1
ATOM 4723 C C . PHE B 1 139 ? 9.164 -17.172 -5.832 1 94.19 139 PHE B C 1
ATOM 4725 O O . PHE B 1 139 ? 10.359 -17.078 -6.109 1 94.19 139 PHE B O 1
ATOM 4732 N N . ALA B 1 140 ? 8.398 -16.141 -5.445 1 94.94 140 ALA B N 1
ATOM 4733 C CA . ALA B 1 140 ? 9 -14.836 -5.199 1 94.94 140 ALA B CA 1
ATOM 4734 C C . ALA B 1 140 ? 10.125 -14.93 -4.18 1 94.94 140 ALA B C 1
ATOM 4736 O O . ALA B 1 140 ? 11.188 -14.32 -4.352 1 94.94 140 ALA B O 1
ATOM 4737 N N . ASP B 1 141 ? 9.945 -15.719 -3.215 1 96.5 141 ASP B N 1
ATOM 4738 C CA . ASP B 1 141 ? 10.953 -15.859 -2.168 1 96.5 141 ASP B CA 1
ATOM 4739 C C . ASP B 1 141 ? 12.18 -16.609 -2.682 1 96.5 141 ASP B C 1
ATOM 4741 O O . ASP B 1 141 ? 13.305 -16.328 -2.287 1 96.5 141 ASP B O 1
ATOM 4745 N N . LEU B 1 142 ? 11.977 -17.562 -3.498 1 96.81 142 LEU B N 1
ATOM 4746 C CA . LEU B 1 142 ? 13.102 -18.266 -4.121 1 96.81 142 LEU B CA 1
ATOM 4747 C C . LEU B 1 142 ? 13.906 -17.312 -5.004 1 96.81 142 LEU B C 1
ATOM 4749 O O . LEU B 1 142 ? 15.133 -17.328 -4.984 1 96.81 142 LEU B O 1
ATOM 4753 N N . LEU B 1 143 ? 13.18 -16.531 -5.746 1 97 143 LEU B N 1
ATOM 4754 C CA . LEU B 1 143 ? 13.836 -15.531 -6.574 1 97 143 LEU B CA 1
ATOM 4755 C C . LEU B 1 143 ? 14.609 -14.531 -5.715 1 97 143 LEU B C 1
ATOM 4757 O O . LEU B 1 143 ? 15.703 -14.109 -6.082 1 97 143 LEU B O 1
ATOM 4761 N N . ASN B 1 144 ? 14.016 -14.133 -4.621 1 98.06 144 ASN B N 1
ATOM 4762 C CA . ASN B 1 144 ? 14.703 -13.25 -3.686 1 98.06 144 ASN B CA 1
ATOM 4763 C C . ASN B 1 144 ? 16.031 -13.828 -3.234 1 98.06 144 ASN B C 1
ATOM 4765 O O . ASN B 1 144 ? 17.047 -13.133 -3.23 1 98.06 144 ASN B O 1
ATOM 4769 N N . ASP B 1 145 ? 16.031 -15.094 -2.9 1 98.44 145 ASP B N 1
ATOM 4770 C CA . ASP B 1 145 ? 17.25 -15.758 -2.467 1 98.44 145 ASP B CA 1
ATOM 4771 C C . ASP B 1 145 ? 18.281 -15.828 -3.602 1 98.44 145 ASP B C 1
ATOM 4773 O O . ASP B 1 145 ? 19.469 -15.68 -3.373 1 98.44 145 ASP B O 1
ATOM 4777 N N . ALA B 1 146 ? 17.781 -16.047 -4.766 1 98.12 146 ALA B N 1
ATOM 4778 C CA . ALA B 1 146 ? 18.672 -16.062 -5.922 1 98.12 146 ALA B CA 1
ATOM 4779 C C . ALA B 1 146 ? 19.312 -14.695 -6.145 1 98.12 146 ALA B C 1
ATOM 4781 O O . ALA B 1 146 ? 20.5 -14.609 -6.449 1 98.12 146 ALA B O 1
ATOM 4782 N N . ALA B 1 147 ? 18.531 -13.688 -6.016 1 98.44 147 ALA B N 1
ATOM 4783 C CA . ALA B 1 147 ? 19.047 -12.328 -6.16 1 98.44 147 ALA B CA 1
ATOM 4784 C C . ALA B 1 147 ? 20.109 -12.023 -5.102 1 98.44 147 ALA B C 1
ATOM 4786 O O . ALA B 1 147 ? 21.156 -11.469 -5.406 1 98.44 147 ALA B O 1
ATOM 4787 N N . ILE B 1 148 ? 19.859 -12.414 -3.883 1 98.44 148 ILE B N 1
ATOM 4788 C CA . ILE B 1 148 ? 20.781 -12.164 -2.785 1 98.44 148 ILE B CA 1
ATOM 4789 C C . ILE B 1 148 ? 22.078 -12.953 -3.014 1 98.44 148 ILE B C 1
ATOM 4791 O O . ILE B 1 148 ? 23.172 -12.461 -2.723 1 98.44 148 ILE B O 1
ATOM 4795 N N . LEU B 1 149 ? 21.922 -14.125 -3.523 1 98.38 149 LEU B N 1
ATOM 4796 C CA . LEU B 1 149 ? 23.094 -14.93 -3.842 1 98.38 149 LEU B CA 1
ATOM 4797 C C . LEU B 1 149 ? 23.953 -14.242 -4.902 1 98.38 149 LEU B C 1
ATOM 4799 O O . LEU B 1 149 ? 25.172 -14.203 -4.789 1 98.38 149 LEU B O 1
ATOM 4803 N N . LEU B 1 150 ? 23.328 -13.734 -5.926 1 97.88 150 LEU B N 1
ATOM 4804 C CA . LEU B 1 150 ? 24.047 -12.992 -6.957 1 97.88 150 LEU B CA 1
ATOM 4805 C C . LEU B 1 150 ? 24.812 -11.82 -6.348 1 97.88 150 LEU B C 1
ATOM 4807 O O . LEU B 1 150 ? 25.984 -11.609 -6.668 1 97.88 150 LEU B O 1
ATOM 4811 N N . GLU B 1 151 ? 24.188 -11.141 -5.473 1 97.75 151 GLU B N 1
ATOM 4812 C CA . GLU B 1 151 ? 24.812 -9.992 -4.812 1 97.75 151 GLU B CA 1
ATOM 4813 C C . GLU B 1 151 ? 25.969 -10.438 -3.918 1 97.75 151 GLU B C 1
ATOM 4815 O O . GLU B 1 151 ? 27 -9.773 -3.867 1 97.75 151 GLU B O 1
ATOM 4820 N N . LEU B 1 152 ? 25.766 -11.531 -3.244 1 97.44 152 LEU B N 1
ATOM 4821 C CA . LEU B 1 152 ? 26.812 -12.07 -2.385 1 97.44 152 LEU B CA 1
ATOM 4822 C C . LEU B 1 152 ? 28.047 -12.461 -3.201 1 97.44 152 LEU B C 1
ATOM 4824 O O . LEU B 1 152 ? 29.172 -12.234 -2.777 1 97.44 152 LEU B O 1
ATOM 4828 N N . MET B 1 153 ? 27.828 -12.938 -4.391 1 96.06 153 MET B N 1
ATOM 4829 C CA . MET B 1 153 ? 28.906 -13.477 -5.211 1 96.06 153 MET B CA 1
ATOM 4830 C C . MET B 1 153 ? 29.531 -12.375 -6.062 1 96.06 153 MET B C 1
ATOM 4832 O O . MET B 1 153 ? 30.531 -12.609 -6.75 1 96.06 153 MET B O 1
ATOM 4836 N N . CYS B 1 154 ? 28.953 -11.211 -6.012 1 93.69 154 CYS B N 1
ATOM 4837 C CA . CYS B 1 154 ? 29.375 -10.164 -6.938 1 93.69 154 CYS B CA 1
ATOM 4838 C C . CYS B 1 154 ? 30.828 -9.781 -6.695 1 93.69 154 CYS B C 1
ATOM 4840 O O . CYS B 1 154 ? 31.531 -9.367 -7.621 1 93.69 154 CYS B O 1
ATOM 4842 N N . GLN B 1 155 ? 31.375 -9.93 -5.473 1 89.69 155 GLN B N 1
ATOM 4843 C CA . GLN B 1 155 ? 32.75 -9.562 -5.137 1 89.69 155 GLN B CA 1
ATOM 4844 C C . GLN B 1 155 ? 33.75 -10.453 -5.863 1 89.69 155 GLN B C 1
ATOM 4846 O O . GLN B 1 155 ? 34.906 -10.086 -6.023 1 89.69 155 GLN B O 1
ATOM 4851 N N . HIS B 1 156 ? 33.25 -11.594 -6.316 1 91.56 156 HIS B N 1
ATOM 4852 C CA . HIS B 1 156 ? 34.156 -12.531 -7.012 1 91.56 156 HIS B CA 1
ATOM 4853 C C . HIS B 1 156 ? 34.156 -12.258 -8.508 1 91.56 156 HIS B C 1
ATOM 4855 O O . HIS B 1 156 ? 34.969 -12.844 -9.242 1 91.56 156 HIS B O 1
ATOM 4861 N N . PHE B 1 157 ? 33.281 -11.484 -9.031 1 90.5 157 PHE B N 1
ATOM 4862 C CA . PHE B 1 157 ? 33.219 -11.172 -10.453 1 90.5 157 PHE B CA 1
ATOM 4863 C C . PHE B 1 157 ? 33.719 -9.758 -10.719 1 90.5 157 PHE B C 1
ATOM 4865 O O . PHE B 1 157 ? 32.938 -8.906 -11.172 1 90.5 157 PHE B O 1
ATOM 4872 N N . LYS B 1 158 ? 35.062 -9.727 -10.57 1 79.06 158 LYS B N 1
ATOM 4873 C CA . LYS B 1 158 ? 35.656 -8.406 -10.789 1 79.06 158 LYS B CA 1
ATOM 4874 C C . LYS B 1 158 ? 35.438 -7.945 -12.227 1 79.06 158 LYS B C 1
ATOM 4876 O O . LYS B 1 158 ? 35.469 -8.758 -13.156 1 79.06 158 LYS B O 1
ATOM 4881 N N . GLY B 1 159 ? 34.875 -6.84 -12.586 1 88.19 159 GLY B N 1
ATOM 4882 C CA . GLY B 1 159 ? 34.594 -6.293 -13.906 1 88.19 159 GLY B CA 1
ATOM 4883 C C . GLY B 1 159 ? 33.156 -6.469 -14.336 1 88.19 159 GLY B C 1
ATOM 4884 O O . GLY B 1 159 ? 32.688 -5.859 -15.312 1 88.19 159 GLY B O 1
ATOM 4885 N N . TYR B 1 160 ? 32.531 -7.438 -13.602 1 95.06 160 TYR B N 1
ATOM 4886 C CA . TYR B 1 160 ? 31.156 -7.691 -13.992 1 95.06 160 TYR B CA 1
ATOM 4887 C C . TYR B 1 160 ? 30.188 -7.336 -12.867 1 95.06 160 TYR B C 1
ATOM 4889 O O . TYR B 1 160 ? 29.078 -7.859 -12.812 1 95.06 160 TYR B O 1
ATOM 4897 N N . VAL B 1 161 ? 30.641 -6.523 -12 1 95.88 161 VAL B N 1
ATOM 4898 C CA . VAL B 1 161 ? 29.828 -6.164 -10.844 1 95.88 161 VAL B CA 1
ATOM 4899 C C . VAL B 1 161 ? 28.547 -5.477 -11.305 1 95.88 161 VAL B C 1
ATOM 4901 O O . VAL B 1 161 ? 27.453 -5.805 -10.836 1 95.88 161 VAL B O 1
ATOM 4904 N N . THR B 1 162 ? 28.656 -4.637 -12.289 1 96.12 162 THR B N 1
ATOM 4905 C CA . THR B 1 162 ? 27.516 -3.848 -12.75 1 96.12 162 THR B CA 1
ATOM 4906 C C . THR B 1 162 ? 26.453 -4.746 -13.367 1 96.12 162 THR B C 1
ATOM 4908 O O . THR B 1 162 ? 25.297 -4.727 -12.938 1 96.12 162 THR B O 1
ATOM 4911 N N . PRO B 1 163 ? 26.797 -5.613 -14.297 1 97 163 PRO B N 1
ATOM 4912 C CA . PRO B 1 163 ? 25.75 -6.469 -14.852 1 97 163 PRO B CA 1
ATOM 4913 C C . PRO B 1 163 ? 25.156 -7.422 -13.812 1 97 163 PRO B C 1
ATOM 4915 O O . PRO B 1 163 ? 23.953 -7.719 -13.859 1 97 163 PRO B O 1
ATOM 4918 N N . VAL B 1 164 ? 25.938 -7.898 -12.914 1 97.62 164 VAL B N 1
ATOM 4919 C CA . VAL B 1 164 ? 25.438 -8.797 -11.875 1 97.62 164 VAL B CA 1
ATOM 4920 C C . VAL B 1 164 ? 24.406 -8.07 -11.016 1 97.62 164 VAL B C 1
ATOM 4922 O O . VAL B 1 164 ? 23.328 -8.609 -10.742 1 97.62 164 VAL B O 1
ATOM 4925 N N . LEU B 1 165 ? 24.781 -6.855 -10.641 1 97.31 165 LEU B N 1
ATOM 4926 C CA . LEU B 1 165 ? 23.875 -6.09 -9.797 1 97.31 165 LEU B CA 1
ATOM 4927 C C . LEU B 1 165 ? 22.625 -5.676 -10.57 1 97.31 165 LEU B C 1
ATOM 4929 O O . LEU B 1 165 ? 21.531 -5.598 -10.008 1 97.31 165 LEU B O 1
ATOM 4933 N N . CYS B 1 166 ? 22.766 -5.441 -11.836 1 97.44 166 CYS B N 1
ATOM 4934 C CA . CYS B 1 166 ? 21.609 -5.121 -12.672 1 97.44 166 CYS B CA 1
ATOM 4935 C C . CYS B 1 166 ? 20.656 -6.312 -12.773 1 97.44 166 CYS B C 1
ATOM 4937 O O . CYS B 1 166 ? 19.438 -6.156 -12.625 1 97.44 166 CYS B O 1
ATOM 4939 N N . ILE B 1 167 ? 21.188 -7.473 -12.969 1 97.88 167 ILE B N 1
ATOM 4940 C CA . ILE B 1 167 ? 20.375 -8.68 -13.047 1 97.88 167 ILE B CA 1
ATOM 4941 C C . ILE B 1 167 ? 19.688 -8.93 -11.711 1 97.88 167 ILE B C 1
ATOM 4943 O O . ILE B 1 167 ? 18.5 -9.227 -11.672 1 97.88 167 ILE B O 1
ATOM 4947 N N . SER B 1 168 ? 20.484 -8.812 -10.656 1 98 168 SER B N 1
ATOM 4948 C CA . SER B 1 168 ? 19.891 -9.008 -9.336 1 98 168 SER B CA 1
ATOM 4949 C C . SER B 1 168 ? 18.734 -8.039 -9.094 1 98 168 SER B C 1
ATOM 4951 O O . SER B 1 168 ? 17.719 -8.414 -8.516 1 98 168 SER B O 1
ATOM 4953 N N . SER B 1 169 ? 18.875 -6.863 -9.547 1 97.75 169 SER B N 1
ATOM 4954 C CA . SER B 1 169 ? 17.844 -5.848 -9.352 1 97.75 169 SER B CA 1
ATOM 4955 C C . SER B 1 169 ? 16.578 -6.18 -10.141 1 97.75 169 SER B C 1
ATOM 4957 O O . SER B 1 169 ? 15.469 -5.961 -9.664 1 97.75 169 SER B O 1
ATOM 4959 N N . VAL B 1 170 ? 16.734 -6.637 -11.312 1 97.12 170 VAL B N 1
ATOM 4960 C CA . VAL B 1 170 ? 15.594 -7.055 -12.117 1 97.12 170 VAL B CA 1
ATOM 4961 C C . VAL B 1 170 ? 14.867 -8.203 -11.43 1 97.12 170 VAL B C 1
ATOM 4963 O O . VAL B 1 170 ? 13.633 -8.188 -11.32 1 97.12 170 VAL B O 1
ATOM 4966 N N . VAL B 1 171 ? 15.594 -9.109 -10.953 1 97.62 171 VAL B N 1
ATOM 4967 C CA . VAL B 1 171 ? 15.008 -10.242 -10.242 1 97.62 171 VAL B CA 1
ATOM 4968 C C . VAL B 1 171 ? 14.266 -9.75 -9.008 1 97.62 171 VAL B C 1
ATOM 4970 O O . VAL B 1 171 ? 13.133 -10.172 -8.742 1 97.62 171 VAL B O 1
ATOM 4973 N N . LYS B 1 172 ? 14.836 -8.852 -8.305 1 97.12 172 LYS B N 1
ATOM 4974 C CA . LYS B 1 172 ? 14.211 -8.312 -7.105 1 97.12 172 LYS B CA 1
ATOM 4975 C C . LYS B 1 172 ? 12.938 -7.543 -7.445 1 97.12 172 LYS B C 1
ATOM 4977 O O . LYS B 1 172 ? 12.016 -7.465 -6.637 1 97.12 172 LYS B O 1
ATOM 4982 N N . SER B 1 173 ? 12.961 -6.953 -8.578 1 95.12 173 SER B N 1
ATOM 4983 C CA . SER B 1 173 ? 11.75 -6.246 -9 1 95.12 173 SER B CA 1
ATOM 4984 C C . SER B 1 173 ? 10.586 -7.211 -9.188 1 95.12 173 SER B C 1
ATOM 4986 O O . SER B 1 173 ? 9.445 -6.891 -8.836 1 95.12 173 SER B O 1
ATOM 4988 N N . ILE B 1 174 ? 10.859 -8.359 -9.695 1 93.12 174 ILE B N 1
ATOM 4989 C CA . ILE B 1 174 ? 9.844 -9.398 -9.836 1 93.12 174 ILE B CA 1
ATOM 4990 C C . ILE B 1 174 ? 9.352 -9.82 -8.453 1 93.12 174 ILE B C 1
ATOM 4992 O O . ILE B 1 174 ? 8.141 -9.961 -8.234 1 93.12 174 ILE B O 1
ATOM 4996 N N . VAL B 1 175 ? 10.273 -9.961 -7.605 1 95.44 175 VAL B N 1
ATOM 4997 C CA . VAL B 1 175 ? 9.961 -10.328 -6.23 1 95.44 175 VAL B CA 1
ATOM 4998 C C . VAL B 1 175 ? 9.031 -9.281 -5.617 1 95.44 175 VAL B C 1
ATOM 5000 O O . VAL B 1 175 ? 8.039 -9.625 -4.973 1 95.44 175 VAL B O 1
ATOM 5003 N N . GLY B 1 176 ? 9.367 -8.094 -5.859 1 92.5 176 GLY B N 1
ATOM 5004 C CA . GLY B 1 176 ? 8.57 -7.008 -5.305 1 92.5 176 GLY B CA 1
ATOM 5005 C C . GLY B 1 176 ? 7.141 -6.996 -5.805 1 92.5 176 GLY B C 1
ATOM 5006 O O . GLY B 1 176 ? 6.203 -6.855 -5.016 1 92.5 176 GLY B O 1
ATOM 5007 N N . VAL B 1 177 ? 6.973 -7.168 -7.023 1 89.56 177 VAL B N 1
ATOM 5008 C CA . VAL B 1 177 ? 5.645 -7.121 -7.633 1 89.56 177 VAL B CA 1
ATOM 5009 C C . VAL B 1 177 ? 4.848 -8.359 -7.223 1 89.56 177 VAL B C 1
ATOM 5011 O O . VAL B 1 177 ? 3.723 -8.242 -6.727 1 89.56 177 VAL B O 1
ATOM 5014 N N . ALA B 1 178 ? 5.426 -9.484 -7.43 1 90.5 178 ALA B N 1
ATOM 5015 C CA . ALA B 1 178 ? 4.746 -10.727 -7.066 1 90.5 178 ALA B CA 1
ATOM 5016 C C . ALA B 1 178 ? 4.496 -10.797 -5.562 1 90.5 178 ALA B C 1
ATOM 5018 O O . ALA B 1 178 ? 3.404 -11.172 -5.125 1 90.5 178 ALA B O 1
ATOM 5019 N N . GLY B 1 179 ? 5.504 -10.469 -4.844 1 91.06 179 GLY B N 1
ATOM 5020 C CA . GLY B 1 179 ? 5.371 -10.461 -3.395 1 91.06 179 GLY B CA 1
ATOM 5021 C C . GLY B 1 179 ? 4.297 -9.508 -2.896 1 91.06 179 GLY B C 1
ATOM 5022 O O . GLY B 1 179 ? 3.529 -9.852 -1.995 1 91.06 179 GLY B O 1
ATOM 5023 N N . GLY B 1 180 ? 4.27 -8.375 -3.469 1 88.5 180 GLY B N 1
ATOM 5024 C CA . GLY B 1 180 ? 3.254 -7.402 -3.098 1 88.5 180 GLY B CA 1
ATOM 5025 C C . GLY B 1 180 ? 1.842 -7.863 -3.4 1 88.5 180 GLY B C 1
ATOM 5026 O O . GLY B 1 180 ? 0.948 -7.738 -2.562 1 88.5 180 GLY B O 1
ATOM 5027 N N . ALA B 1 181 ? 1.648 -8.367 -4.543 1 86.69 181 ALA B N 1
ATOM 5028 C CA . ALA B 1 181 ? 0.329 -8.844 -4.953 1 86.69 181 ALA B CA 1
ATOM 5029 C C . ALA B 1 181 ? -0.135 -10 -4.078 1 86.69 181 ALA B C 1
ATOM 5031 O O . ALA B 1 181 ? -1.295 -10.047 -3.662 1 86.69 181 ALA B O 1
ATOM 5032 N N . THR B 1 182 ? 0.763 -10.906 -3.826 1 91.69 182 THR B N 1
ATOM 5033 C CA . THR B 1 182 ? 0.402 -12.07 -3.018 1 91.69 182 THR B CA 1
ATOM 5034 C C . THR B 1 182 ? 0.145 -11.656 -1.569 1 91.69 182 THR B C 1
ATOM 5036 O O . THR B 1 182 ? -0.723 -12.227 -0.903 1 91.69 182 THR B O 1
ATOM 5039 N N . ARG B 1 183 ? 0.922 -10.727 -1.108 1 92.06 183 ARG B N 1
ATOM 5040 C CA . ARG B 1 183 ? 0.7 -10.219 0.24 1 92.06 183 ARG B CA 1
ATOM 5041 C C . ARG B 1 183 ? -0.688 -9.602 0.369 1 92.06 183 ARG B C 1
ATOM 5043 O O . ARG B 1 183 ? -1.37 -9.797 1.378 1 92.06 183 ARG B O 1
ATOM 5050 N N . ALA B 1 184 ? -1.108 -8.875 -0.567 1 87.44 184 ALA B N 1
ATOM 5051 C CA . ALA B 1 184 ? -2.441 -8.281 -0.567 1 87.44 184 ALA B CA 1
ATOM 5052 C C . ALA B 1 184 ? -3.523 -9.352 -0.538 1 87.44 184 ALA B C 1
ATOM 5054 O O . ALA B 1 184 ? -4.496 -9.242 0.209 1 87.44 184 ALA B O 1
ATOM 5055 N N . ALA B 1 185 ? -3.326 -10.375 -1.352 1 89.19 185 ALA B N 1
ATOM 5056 C CA . ALA B 1 185 ? -4.285 -11.477 -1.396 1 89.19 185 ALA B CA 1
ATOM 5057 C C . ALA B 1 185 ? -4.363 -12.195 -0.051 1 89.19 185 ALA B C 1
ATOM 5059 O O . ALA B 1 185 ? -5.457 -12.516 0.424 1 89.19 185 ALA B O 1
ATOM 5060 N N . LEU B 1 186 ? -3.26 -12.438 0.563 1 93.81 186 LEU B N 1
ATOM 5061 C CA . LEU B 1 186 ? -3.215 -13.102 1.859 1 93.81 186 LEU B CA 1
ATOM 5062 C C . LEU B 1 186 ? -3.855 -12.242 2.939 1 93.81 186 LEU B C 1
ATOM 5064 O O . LEU B 1 186 ? -4.562 -12.75 3.811 1 93.81 186 LEU B O 1
ATOM 5068 N N . THR B 1 187 ? -3.582 -10.953 2.871 1 93.56 187 THR B N 1
ATOM 5069 C CA . THR B 1 187 ? -4.184 -10.023 3.82 1 93.56 187 THR B CA 1
ATOM 5070 C C . THR B 1 187 ? -5.703 -10.039 3.703 1 93.56 187 THR B C 1
ATOM 5072 O O . THR B 1 187 ? -6.41 -10.039 4.715 1 93.56 187 THR B O 1
ATOM 5075 N N . GLN B 1 188 ? -6.168 -10.086 2.525 1 89.62 188 GLN B N 1
ATOM 5076 C CA . GLN B 1 188 ? -7.605 -10.164 2.291 1 89.62 188 GLN B CA 1
ATOM 5077 C C . GLN B 1 188 ? -8.188 -11.461 2.859 1 89.62 188 GLN B C 1
ATOM 5079 O O . GLN B 1 188 ? -9.266 -11.453 3.455 1 89.62 188 GLN B O 1
ATOM 5084 N N . HIS B 1 189 ? -7.531 -12.484 2.689 1 92.88 189 HIS B N 1
ATOM 5085 C CA . HIS B 1 189 ? -7.957 -13.773 3.213 1 92.88 189 HIS B CA 1
ATOM 5086 C C . HIS B 1 189 ? -8 -13.766 4.738 1 92.88 189 HIS B C 1
ATOM 5088 O O . HIS B 1 189 ? -8.93 -14.312 5.34 1 92.88 189 HIS B O 1
ATOM 5094 N N . GLN B 1 190 ? -7.086 -13.156 5.297 1 96.12 190 GLN B N 1
ATOM 5095 C CA . GLN B 1 190 ? -6.926 -13.211 6.746 1 96.12 190 GLN B CA 1
ATOM 5096 C C . GLN B 1 190 ? -7.852 -12.211 7.438 1 96.12 190 GLN B C 1
ATOM 5098 O O . GLN B 1 190 ? -8.172 -12.367 8.617 1 96.12 190 GLN B O 1
ATOM 5103 N N . ALA B 1 191 ? -8.18 -11.203 6.727 1 92.81 191 ALA B N 1
ATOM 5104 C CA . ALA B 1 191 ? -9.109 -10.227 7.285 1 92.81 191 ALA B CA 1
ATOM 5105 C C . ALA B 1 191 ? -10.531 -10.781 7.336 1 92.81 191 ALA B C 1
ATOM 5107 O O . ALA B 1 191 ? -11.141 -11.039 6.297 1 92.81 191 ALA B O 1
ATOM 5108 N N . ARG B 1 192 ? -11.102 -10.969 8.508 1 91.12 192 ARG B N 1
ATOM 5109 C CA . ARG B 1 192 ? -12.414 -11.609 8.641 1 91.12 192 ARG B CA 1
ATOM 5110 C C . ARG B 1 192 ? -13.453 -10.617 9.141 1 91.12 192 ARG B C 1
ATOM 5112 O O . ARG B 1 192 ? -14.641 -10.945 9.242 1 91.12 192 ARG B O 1
ATOM 5119 N N . ASN B 1 193 ? -13.078 -9.438 9.445 1 86.38 193 ASN B N 1
ATOM 5120 C CA . ASN B 1 193 ? -13.992 -8.43 9.953 1 86.38 193 ASN B CA 1
ATOM 5121 C C . ASN B 1 193 ? -13.844 -7.109 9.203 1 86.38 193 ASN B C 1
ATOM 5123 O O . ASN B 1 193 ? -13.766 -6.043 9.82 1 86.38 193 ASN B O 1
ATOM 5127 N N . ASN B 1 194 ? -13.781 -7.25 7.973 1 80.75 194 ASN B N 1
ATOM 5128 C CA . ASN B 1 194 ? -13.594 -6.066 7.141 1 80.75 194 ASN B CA 1
ATOM 5129 C C . ASN B 1 194 ? -12.5 -5.156 7.691 1 80.75 194 ASN B C 1
ATOM 5131 O O . ASN B 1 194 ? -12.688 -3.941 7.785 1 80.75 194 ASN B O 1
ATOM 5135 N N . ASN B 1 195 ? -11.516 -5.742 8.109 1 84.81 195 ASN B N 1
ATOM 5136 C CA . ASN B 1 195 ? -10.414 -5.055 8.773 1 84.81 195 ASN B CA 1
ATOM 5137 C C . ASN B 1 195 ? -9.102 -5.234 8.008 1 84.81 195 ASN B C 1
ATOM 5139 O O . ASN B 1 195 ? -8.047 -5.402 8.617 1 84.81 195 ASN B O 1
ATOM 5143 N N . MET B 1 196 ? -9.18 -5.254 6.703 1 85.81 196 MET B N 1
ATOM 5144 C CA . MET B 1 196 ? -8.016 -5.473 5.855 1 85.81 196 MET B CA 1
ATOM 5145 C C . MET B 1 196 ? -6.926 -4.449 6.148 1 85.81 196 MET B C 1
ATOM 5147 O O . MET B 1 196 ? -5.742 -4.793 6.199 1 85.81 196 MET B O 1
ATOM 5151 N N . ALA B 1 197 ? -7.309 -3.217 6.375 1 78.88 197 ALA B N 1
ATOM 5152 C CA . ALA B 1 197 ? -6.34 -2.156 6.641 1 78.88 197 ALA B CA 1
ATOM 5153 C C . ALA B 1 197 ? -5.594 -2.41 7.945 1 78.88 197 ALA B C 1
ATOM 5155 O O . ALA B 1 197 ? -4.379 -2.221 8.016 1 78.88 197 ALA B O 1
ATOM 5156 N N . ASP B 1 198 ? -6.34 -2.84 8.883 1 82.56 198 ASP B N 1
ATOM 5157 C CA . ASP B 1 198 ? -5.746 -3.129 10.188 1 82.56 198 ASP B CA 1
ATOM 5158 C C . ASP B 1 198 ? -4.785 -4.316 10.102 1 82.56 198 ASP B C 1
ATOM 5160 O O . ASP B 1 198 ? -3.676 -4.262 10.625 1 82.56 198 ASP B O 1
ATOM 5164 N N . VAL B 1 199 ? -5.238 -5.336 9.43 1 91.5 199 VAL B N 1
ATOM 5165 C CA . VAL B 1 199 ? -4.402 -6.52 9.266 1 91.5 199 VAL B CA 1
ATOM 5166 C C . VAL B 1 199 ? -3.131 -6.16 8.5 1 91.5 199 VAL B C 1
ATOM 5168 O O . VAL B 1 199 ? -2.035 -6.586 8.875 1 91.5 199 VAL B O 1
ATOM 5171 N N . SER B 1 200 ? -3.238 -5.367 7.523 1 89.56 200 SER B N 1
ATOM 5172 C CA . SER B 1 200 ? -2.098 -4.934 6.723 1 89.56 200 SER B CA 1
ATOM 5173 C C . SER B 1 200 ? -1.127 -4.098 7.551 1 89.56 200 SER B C 1
ATOM 5175 O O . SER B 1 200 ? 0.089 -4.285 7.469 1 89.56 200 SER B O 1
ATOM 5177 N N . ALA B 1 201 ? -1.654 -3.223 8.336 1 83.38 201 ALA B N 1
ATOM 5178 C CA . ALA B 1 201 ? -0.826 -2.365 9.188 1 83.38 201 ALA B CA 1
ATOM 5179 C C . ALA B 1 201 ? -0.039 -3.191 10.195 1 83.38 201 ALA B C 1
ATOM 5181 O O . ALA B 1 201 ? 1.149 -2.945 10.422 1 83.38 201 ALA B O 1
ATOM 5182 N N . LYS B 1 202 ? -0.686 -4.094 10.773 1 87.5 202 LYS B N 1
ATOM 5183 C CA . LYS B 1 202 ? -0.031 -4.922 11.789 1 87.5 202 LYS B CA 1
ATOM 5184 C C . LYS B 1 202 ? 1.019 -5.832 11.156 1 87.5 202 LYS B C 1
ATOM 5186 O O . LYS B 1 202 ? 2.084 -6.055 11.734 1 87.5 202 LYS B O 1
ATOM 5191 N N . ASP B 1 203 ? 0.666 -6.352 9.992 1 92.69 203 ASP B N 1
ATOM 5192 C CA . ASP B 1 203 ? 1.66 -7.117 9.25 1 92.69 203 ASP B CA 1
ATOM 5193 C C . ASP B 1 203 ? 2.92 -6.289 9 1 92.69 203 ASP B C 1
ATOM 5195 O O . ASP B 1 203 ? 4.035 -6.777 9.188 1 92.69 203 ASP B O 1
ATOM 5199 N N . GLY B 1 204 ? 2.795 -5.055 8.633 1 89.44 204 GLY B N 1
ATOM 5200 C CA . GLY B 1 204 ? 3.912 -4.145 8.43 1 89.44 204 GLY B CA 1
ATOM 5201 C C . GLY B 1 204 ? 4.719 -3.902 9.688 1 89.44 204 GLY B C 1
ATOM 5202 O O . GLY B 1 204 ? 5.953 -3.895 9.656 1 89.44 204 GLY B O 1
ATOM 5203 N N . SER B 1 205 ? 4.047 -3.74 10.734 1 85.88 205 SER B N 1
ATOM 5204 C CA . SER B 1 205 ? 4.707 -3.525 12.016 1 85.88 205 SER B CA 1
ATOM 5205 C C . SER B 1 205 ? 5.504 -4.754 12.445 1 85.88 205 SER B C 1
ATOM 5207 O O . SER B 1 205 ? 6.617 -4.629 12.961 1 85.88 205 SER B O 1
ATOM 5209 N N . GLN B 1 206 ? 4.883 -5.867 12.25 1 91.62 206 GLN B N 1
ATOM 5210 C CA . GLN B 1 206 ? 5.578 -7.109 12.578 1 91.62 206 GLN B CA 1
ATOM 5211 C C . GLN B 1 206 ? 6.836 -7.273 11.727 1 91.62 206 GLN B C 1
ATOM 5213 O O . GLN B 1 206 ? 7.895 -7.633 12.234 1 91.62 206 GLN B O 1
ATOM 5218 N N . GLU B 1 207 ? 6.723 -6.98 10.469 1 92.25 207 GLU B N 1
ATOM 5219 C CA . GLU B 1 207 ? 7.863 -7.066 9.562 1 92.25 207 GLU B CA 1
ATOM 5220 C C . GLU B 1 207 ? 8.977 -6.109 9.984 1 92.25 207 GLU B C 1
ATOM 5222 O O . GLU B 1 207 ? 10.156 -6.48 9.984 1 92.25 207 GLU B O 1
ATOM 5227 N N . THR B 1 208 ? 8.656 -4.984 10.375 1 89.69 208 THR B N 1
ATOM 5228 C CA . THR B 1 208 ? 9.625 -3.984 10.797 1 89.69 208 THR B CA 1
ATOM 5229 C C . THR B 1 208 ? 10.32 -4.414 12.094 1 89.69 208 THR B C 1
ATOM 5231 O O . THR B 1 208 ? 11.531 -4.254 12.234 1 89.69 208 THR B O 1
ATOM 5234 N N . MET B 1 209 ? 9.57 -4.93 12.984 1 90.38 209 MET B N 1
ATOM 5235 C CA . MET B 1 209 ? 10.133 -5.387 14.25 1 90.38 209 MET B CA 1
ATOM 5236 C C . MET B 1 209 ? 11.148 -6.5 14.023 1 90.38 209 MET B C 1
ATOM 5238 O O . MET B 1 209 ? 12.227 -6.496 14.625 1 90.38 209 MET B O 1
ATOM 5242 N N . VAL B 1 210 ? 10.734 -7.391 13.211 1 95.25 210 VAL B N 1
ATOM 5243 C CA . VAL B 1 210 ? 11.625 -8.508 12.914 1 95.25 210 VAL B CA 1
ATOM 5244 C C . VAL B 1 210 ? 12.898 -7.992 12.234 1 95.25 210 VAL B C 1
ATOM 5246 O O . VAL B 1 210 ? 14 -8.445 12.539 1 95.25 210 VAL B O 1
ATOM 5249 N N . ASN B 1 211 ? 12.766 -7.055 11.352 1 95.19 211 ASN B N 1
ATOM 5250 C CA . ASN B 1 211 ? 13.914 -6.465 10.68 1 95.19 211 ASN B CA 1
ATOM 5251 C C . ASN B 1 211 ? 14.82 -5.723 11.664 1 95.19 211 ASN B C 1
ATOM 5253 O O . ASN B 1 211 ? 16.047 -5.73 11.516 1 95.19 211 ASN B O 1
ATOM 5257 N N . LEU B 1 212 ? 14.211 -5.125 12.641 1 93.44 212 LEU B N 1
ATOM 5258 C CA . LEU B 1 212 ? 15 -4.445 13.664 1 93.44 212 LEU B CA 1
ATOM 5259 C C . LEU B 1 212 ? 15.773 -5.453 14.508 1 93.44 212 LEU B C 1
ATOM 5261 O O . LEU B 1 212 ? 16.953 -5.238 14.82 1 93.44 212 LEU B O 1
ATOM 5265 N N . ALA B 1 213 ? 15.117 -6.492 14.852 1 95.06 213 ALA B N 1
ATOM 5266 C CA . ALA B 1 213 ? 15.805 -7.555 15.578 1 95.06 213 ALA B CA 1
ATOM 5267 C C . ALA B 1 213 ? 16.953 -8.125 14.766 1 95.06 213 ALA B C 1
ATOM 5269 O O . ALA B 1 213 ? 18.047 -8.352 15.297 1 95.06 213 ALA B O 1
ATOM 5270 N N . ALA B 1 214 ? 16.672 -8.367 13.531 1 96.94 214 ALA B N 1
ATOM 5271 C CA . ALA B 1 214 ? 17.734 -8.859 12.641 1 96.94 214 ALA B CA 1
ATOM 5272 C C . ALA B 1 214 ? 18.875 -7.863 12.539 1 96.94 214 ALA B C 1
ATOM 5274 O O . ALA B 1 214 ? 20.047 -8.25 12.477 1 96.94 214 ALA B O 1
ATOM 5275 N N . PHE B 1 215 ? 18.531 -6.594 12.523 1 94.56 215 PHE B N 1
ATOM 5276 C CA . PHE B 1 215 ? 19.531 -5.531 12.477 1 94.56 215 PHE B CA 1
ATOM 5277 C C . PHE B 1 215 ? 20.469 -5.613 13.672 1 94.56 215 PHE B C 1
ATOM 5279 O O . PHE B 1 215 ? 21.688 -5.562 13.523 1 94.56 215 PHE B O 1
ATOM 5286 N N . LEU B 1 216 ? 19.922 -5.805 14.828 1 95.81 216 LEU B N 1
ATOM 5287 C CA . LEU B 1 216 ? 20.734 -5.926 16.047 1 95.81 216 LEU B CA 1
ATOM 5288 C C . LEU B 1 216 ? 21.609 -7.164 15.992 1 95.81 216 LEU B C 1
ATOM 5290 O O . LEU B 1 216 ? 22.781 -7.109 16.375 1 95.81 216 LEU B O 1
ATOM 5294 N N . CYS B 1 217 ? 21.109 -8.188 15.477 1 97.12 217 CYS B N 1
ATOM 5295 C CA . CYS B 1 217 ? 21.875 -9.414 15.32 1 97.12 217 CYS B CA 1
ATOM 5296 C C . CYS B 1 217 ? 23.016 -9.219 14.312 1 97.12 217 CYS B C 1
ATOM 5298 O O . CYS B 1 217 ? 24.125 -9.711 14.516 1 97.12 217 CYS B O 1
ATOM 5300 N N . ASN B 1 218 ? 22.703 -8.562 13.297 1 96.88 218 ASN B N 1
ATOM 5301 C CA . ASN B 1 218 ? 23.672 -8.328 12.234 1 96.88 218 ASN B CA 1
ATOM 5302 C C . ASN B 1 218 ? 24.859 -7.504 12.734 1 96.88 218 ASN B C 1
ATOM 5304 O O . ASN B 1 218 ? 25.984 -7.695 12.281 1 96.88 218 ASN B O 1
ATOM 5308 N N . LEU B 1 219 ? 24.625 -6.547 13.617 1 95.25 219 LEU B N 1
ATOM 5309 C CA . LEU B 1 219 ? 25.719 -5.766 14.18 1 95.25 219 LEU B CA 1
ATOM 5310 C C . LEU B 1 219 ? 26.734 -6.668 14.852 1 95.25 219 LEU B C 1
ATOM 5312 O O . LEU B 1 219 ? 27.953 -6.445 14.719 1 95.25 219 LEU B O 1
ATOM 5316 N N . LEU B 1 220 ? 26.297 -7.664 15.477 1 95.69 220 LEU B N 1
ATOM 5317 C CA . LEU B 1 220 ? 27.188 -8.617 16.141 1 95.69 220 LEU B CA 1
ATOM 5318 C C . LEU B 1 220 ? 27.797 -9.586 15.133 1 95.69 220 LEU B C 1
ATOM 5320 O O . LEU B 1 220 ? 29 -9.852 15.18 1 95.69 220 LEU B O 1
ATOM 5324 N N . LEU B 1 221 ? 27.016 -10.086 14.227 1 96.19 221 LEU B N 1
ATOM 5325 C CA . LEU B 1 221 ? 27.453 -11.086 13.258 1 96.19 221 LEU B CA 1
ATOM 5326 C C . LEU B 1 221 ? 28.547 -10.523 12.352 1 96.19 221 LEU B C 1
ATOM 5328 O O . LEU B 1 221 ? 29.5 -11.234 12 1 96.19 221 LEU B O 1
ATOM 5332 N N . LEU B 1 222 ? 28.391 -9.305 11.984 1 94.56 222 LEU B N 1
ATOM 5333 C CA . LEU B 1 222 ? 29.375 -8.688 11.109 1 94.56 222 LEU B CA 1
ATOM 5334 C C . LEU B 1 222 ? 30.766 -8.688 11.758 1 94.56 222 LEU B C 1
ATOM 5336 O O . LEU B 1 222 ? 31.766 -8.938 11.094 1 94.56 222 LEU B O 1
ATOM 5340 N N . ARG B 1 223 ? 30.797 -8.445 13.031 1 93.69 223 ARG B N 1
ATOM 5341 C CA . ARG B 1 223 ? 32.062 -8.438 13.766 1 93.69 223 ARG B CA 1
ATOM 5342 C C . ARG B 1 223 ? 32.594 -9.844 13.922 1 93.69 223 ARG B C 1
ATOM 5344 O O . ARG B 1 223 ? 33.812 -10.062 13.781 1 93.69 223 ARG B O 1
ATOM 5351 N N . LEU B 1 224 ? 31.781 -10.742 14.141 1 94.75 224 LEU B N 1
ATOM 5352 C CA . LEU B 1 224 ? 32.188 -12.125 14.375 1 94.75 224 LEU B CA 1
ATOM 5353 C C . LEU B 1 224 ? 32.688 -12.773 13.094 1 94.75 224 LEU B C 1
ATOM 5355 O O . LEU B 1 224 ? 33.562 -13.648 13.125 1 94.75 224 LEU B O 1
ATOM 5359 N N . LEU B 1 225 ? 32.156 -12.32 11.961 1 94.25 225 LEU B N 1
ATOM 5360 C CA . LEU B 1 225 ? 32.469 -12.969 10.688 1 94.25 225 LEU B CA 1
ATOM 5361 C C . LEU B 1 225 ? 33.562 -12.227 9.953 1 94.25 225 LEU B C 1
ATOM 5363 O O . LEU B 1 225 ? 34.031 -12.688 8.906 1 94.25 225 LEU B O 1
ATOM 5367 N N . ALA B 1 226 ? 33.938 -11.172 10.539 1 89.94 226 ALA B N 1
ATOM 5368 C CA . ALA B 1 226 ? 34.906 -10.32 9.867 1 89.94 226 ALA B CA 1
ATOM 5369 C C . ALA B 1 226 ? 36.156 -11.109 9.484 1 89.94 226 ALA B C 1
ATOM 5371 O O . ALA B 1 226 ? 36.75 -11.797 10.328 1 89.94 226 ALA B O 1
ATOM 5372 N N . GLY B 1 227 ? 36.562 -11.141 8.219 1 86.94 227 GLY B N 1
ATOM 5373 C CA . GLY B 1 227 ? 37.812 -11.734 7.746 1 86.94 227 GLY B CA 1
ATOM 5374 C C . GLY B 1 227 ? 37.688 -13.211 7.426 1 86.94 227 GLY B C 1
ATOM 5375 O O . GLY B 1 227 ? 38.656 -13.852 7.008 1 86.94 227 GLY B O 1
ATOM 5376 N N . ASN B 1 228 ? 36.531 -13.805 7.609 1 93.44 228 ASN B N 1
ATOM 5377 C CA . ASN B 1 228 ? 36.344 -15.227 7.336 1 93.44 228 ASN B CA 1
ATOM 5378 C C . ASN B 1 228 ? 35.219 -15.469 6.336 1 93.44 228 ASN B C 1
ATOM 5380 O O . ASN B 1 228 ? 34.062 -15.648 6.723 1 93.44 228 ASN B O 1
ATOM 5384 N N . LEU B 1 229 ? 35.531 -15.633 5.141 1 92.12 229 LEU B N 1
ATOM 5385 C CA . LEU B 1 229 ? 34.594 -15.766 4.055 1 92.12 229 LEU B CA 1
ATOM 5386 C C . LEU B 1 229 ? 33.875 -17.109 4.125 1 92.12 229 LEU B C 1
ATOM 5388 O O . LEU B 1 229 ? 32.688 -17.219 3.764 1 92.12 229 LEU B O 1
ATOM 5392 N N . TRP B 1 230 ? 34.562 -18.094 4.598 1 94.88 230 TRP B N 1
ATOM 5393 C CA . TRP B 1 230 ? 33.938 -19.422 4.695 1 94.88 230 TRP B CA 1
ATOM 5394 C C . TRP B 1 230 ? 32.75 -19.406 5.652 1 94.88 230 TRP B C 1
ATOM 5396 O O . TRP B 1 230 ? 31.719 -20.016 5.367 1 94.88 230 TRP B O 1
ATOM 5406 N N . PHE B 1 231 ? 32.938 -18.734 6.762 1 95.88 231 PHE B N 1
ATOM 5407 C CA . PHE B 1 231 ? 31.844 -18.656 7.723 1 95.88 231 PHE B CA 1
ATOM 5408 C C . PHE B 1 231 ? 30.688 -17.828 7.16 1 95.88 231 PHE B C 1
ATOM 5410 O O . PHE B 1 231 ? 29.516 -18.109 7.453 1 95.88 231 PHE B O 1
ATOM 5417 N N . VAL B 1 232 ? 31 -16.844 6.324 1 96.38 232 VAL B N 1
ATOM 5418 C CA . VAL B 1 232 ? 29.969 -16.047 5.676 1 96.38 232 VAL B CA 1
ATOM 5419 C C . VAL B 1 232 ? 29.125 -16.922 4.762 1 96.38 232 VAL B C 1
ATOM 5421 O O . VAL B 1 232 ? 27.891 -16.891 4.816 1 96.38 232 VAL B O 1
ATOM 5424 N N . TYR B 1 233 ? 29.781 -17.812 4.02 1 97.19 233 TYR B N 1
ATOM 5425 C CA . TYR B 1 233 ? 29.078 -18.672 3.068 1 97.19 233 TYR B CA 1
ATOM 5426 C C . TYR B 1 233 ? 28.25 -19.719 3.789 1 97.19 233 TYR B C 1
ATOM 5428 O O . TYR B 1 233 ? 27.125 -20.047 3.371 1 97.19 233 TYR B O 1
ATOM 5436 N N . ILE B 1 234 ? 28.781 -20.203 4.836 1 97.75 234 ILE B N 1
ATOM 5437 C CA . ILE B 1 234 ? 28.062 -21.219 5.605 1 97.75 234 ILE B CA 1
ATOM 5438 C C . ILE B 1 234 ? 26.812 -20.594 6.23 1 97.75 234 ILE B C 1
ATOM 5440 O O . ILE B 1 234 ? 25.734 -21.172 6.152 1 97.75 234 ILE B O 1
ATOM 5444 N N . LEU B 1 235 ? 27.016 -19.453 6.828 1 97.81 235 LEU B N 1
ATOM 5445 C CA . LEU B 1 235 ? 25.875 -18.781 7.426 1 97.81 235 LEU B CA 1
ATOM 5446 C C . LEU B 1 235 ? 24.828 -18.438 6.367 1 97.81 235 LEU B C 1
ATOM 5448 O O . LEU B 1 235 ? 23.625 -18.594 6.598 1 97.81 235 LEU B O 1
ATOM 5452 N N . PHE B 1 236 ? 25.297 -17.969 5.199 1 98 236 PHE B N 1
ATOM 5453 C CA . PHE B 1 236 ? 24.391 -17.641 4.105 1 98 236 PHE B CA 1
ATOM 5454 C C . PHE B 1 236 ? 23.562 -18.859 3.699 1 98 236 PHE B C 1
ATOM 5456 O O . PHE B 1 236 ? 22.344 -18.781 3.555 1 98 236 PHE B O 1
ATOM 5463 N N . ALA B 1 237 ? 24.234 -19.953 3.535 1 98.38 237 ALA B N 1
ATOM 5464 C CA . ALA B 1 237 ? 23.562 -21.172 3.123 1 98.38 237 ALA B CA 1
ATOM 5465 C C . ALA B 1 237 ? 22.562 -21.625 4.176 1 98.38 237 ALA B C 1
ATOM 5467 O O . ALA B 1 237 ? 21.438 -22 3.84 1 98.38 237 ALA B O 1
ATOM 5468 N N . LEU B 1 238 ? 22.922 -21.578 5.402 1 98.56 238 LEU B N 1
ATOM 5469 C CA . LEU B 1 238 ? 22.062 -22 6.496 1 98.56 238 LEU B CA 1
ATOM 5470 C C . LEU B 1 238 ? 20.812 -21.109 6.566 1 98.56 238 LEU B C 1
ATOM 5472 O O . LEU B 1 238 ? 19.688 -21.609 6.645 1 98.56 238 LEU B O 1
ATOM 5476 N N . MET B 1 239 ? 21.047 -19.812 6.539 1 98.62 239 MET B N 1
ATOM 5477 C CA . MET B 1 239 ? 19.938 -18.875 6.648 1 98.62 239 MET B CA 1
ATOM 5478 C C . MET B 1 239 ? 19.031 -18.969 5.422 1 98.62 239 MET B C 1
ATOM 5480 O O . MET B 1 239 ? 17.812 -18.766 5.523 1 98.62 239 MET B O 1
ATOM 5484 N N . THR B 1 240 ? 19.594 -19.203 4.266 1 98.62 240 THR B N 1
ATOM 5485 C CA . THR B 1 240 ? 18.797 -19.391 3.062 1 98.62 240 THR B CA 1
ATOM 5486 C C . THR B 1 240 ? 17.906 -20.625 3.191 1 98.62 240 THR B C 1
ATOM 5488 O O . THR B 1 240 ? 16.734 -20.594 2.822 1 98.62 240 THR B O 1
ATOM 5491 N N . PHE B 1 241 ? 18.469 -21.672 3.705 1 98.5 241 PHE B N 1
ATOM 5492 C CA . PHE B 1 241 ? 17.688 -22.875 3.934 1 98.5 241 PHE B CA 1
ATOM 5493 C C . PHE B 1 241 ? 16.531 -22.609 4.902 1 98.5 241 PHE B C 1
ATOM 5495 O O . PHE B 1 241 ? 15.406 -23.016 4.66 1 98.5 241 PHE B O 1
ATOM 5502 N N . VAL B 1 242 ? 16.875 -21.906 5.957 1 98.75 242 VAL B N 1
ATOM 5503 C CA . VAL B 1 242 ? 15.844 -21.547 6.922 1 98.75 242 VAL B CA 1
ATOM 5504 C C . VAL B 1 242 ? 14.781 -20.688 6.246 1 98.75 242 VAL B C 1
ATOM 5506 O O . VAL B 1 242 ? 13.586 -20.891 6.461 1 98.75 242 VAL B O 1
ATOM 5509 N N . HIS B 1 243 ? 15.195 -19.75 5.418 1 98.62 243 HIS B N 1
ATOM 5510 C CA . HIS B 1 243 ? 14.289 -18.859 4.707 1 98.62 243 HIS B CA 1
ATOM 5511 C C . HIS B 1 243 ? 13.32 -19.641 3.824 1 98.62 243 HIS B C 1
ATOM 5513 O O . HIS B 1 243 ? 12.109 -19.453 3.9 1 98.62 243 HIS B O 1
ATOM 5519 N N . ILE B 1 244 ? 13.828 -20.578 3.082 1 98.19 244 ILE B N 1
ATOM 5520 C CA . ILE B 1 244 ? 13.023 -21.344 2.141 1 98.19 244 ILE B CA 1
ATOM 5521 C C . ILE B 1 244 ? 12.07 -22.266 2.906 1 98.19 244 ILE B C 1
ATOM 5523 O O . ILE B 1 244 ? 10.883 -22.344 2.578 1 98.19 244 ILE B O 1
ATOM 5527 N N . TYR B 1 245 ? 12.562 -22.875 3.867 1 98.38 245 TYR B N 1
ATOM 5528 C CA . TYR B 1 245 ? 11.75 -23.781 4.664 1 98.38 245 TYR B CA 1
ATOM 5529 C C . TYR B 1 245 ? 10.617 -23.031 5.359 1 98.38 245 TYR B C 1
ATOM 5531 O O . TYR B 1 245 ? 9.469 -23.484 5.355 1 98.38 245 TYR B O 1
ATOM 5539 N N . ALA B 1 246 ? 10.969 -21.969 5.957 1 98.62 246 ALA B N 1
ATOM 5540 C CA . ALA B 1 246 ? 9.953 -21.156 6.645 1 98.62 246 ALA B CA 1
ATOM 5541 C C . ALA B 1 246 ? 8.898 -20.656 5.668 1 98.62 246 ALA B C 1
ATOM 5543 O O . ALA B 1 246 ? 7.707 -20.625 5.996 1 98.62 246 ALA B O 1
ATOM 5544 N N . ASN B 1 247 ? 9.297 -20.234 4.504 1 98 247 ASN B N 1
ATOM 5545 C CA . ASN B 1 247 ? 8.344 -19.797 3.492 1 98 247 ASN B CA 1
ATOM 5546 C C . ASN B 1 247 ? 7.426 -20.922 3.051 1 98 247 ASN B C 1
ATOM 5548 O O . ASN B 1 247 ? 6.223 -20.719 2.861 1 98 247 ASN B O 1
ATOM 5552 N N . TYR B 1 248 ? 8.016 -22.062 2.865 1 97.81 248 TYR B N 1
ATOM 5553 C CA . TYR B 1 248 ? 7.234 -23.25 2.506 1 97.81 248 TYR B CA 1
ATOM 5554 C C . TYR B 1 248 ? 6.18 -23.547 3.568 1 97.81 248 TYR B C 1
ATOM 5556 O O . TYR B 1 248 ? 5.016 -23.781 3.244 1 97.81 248 TYR B O 1
ATOM 5564 N N . ARG B 1 249 ? 6.578 -23.547 4.777 1 98.12 249 ARG B N 1
ATOM 5565 C CA . ARG B 1 249 ? 5.648 -23.797 5.875 1 98.12 249 ARG B CA 1
ATOM 5566 C C . ARG B 1 249 ? 4.578 -22.703 5.941 1 98.12 249 ARG B C 1
ATOM 5568 O O . ARG B 1 249 ? 3.412 -23 6.215 1 98.12 249 ARG B O 1
ATOM 5575 N N . ALA B 1 250 ? 4.977 -21.484 5.711 1 98 250 ALA B N 1
ATOM 5576 C CA . ALA B 1 250 ? 4.043 -20.359 5.773 1 98 250 ALA B CA 1
ATOM 5577 C C . ALA B 1 250 ? 2.939 -20.5 4.73 1 98 250 ALA B C 1
ATOM 5579 O O . ALA B 1 250 ? 1.753 -20.422 5.059 1 98 250 ALA B O 1
ATOM 5580 N N . VAL B 1 251 ? 3.307 -20.766 3.527 1 97.06 251 VAL B N 1
ATOM 5581 C CA . VAL B 1 251 ? 2.309 -20.828 2.467 1 97.06 251 VAL B CA 1
ATOM 5582 C C . VAL B 1 251 ? 1.487 -22.109 2.596 1 97.06 251 VAL B C 1
ATOM 5584 O O . VAL B 1 251 ? 0.3 -22.125 2.26 1 97.06 251 VAL B O 1
ATOM 5587 N N . SER B 1 252 ? 2.098 -23.156 3.129 1 97.19 252 SER B N 1
ATOM 5588 C CA . SER B 1 252 ? 1.42 -24.438 3.244 1 97.19 252 SER B CA 1
ATOM 5589 C C . SER B 1 252 ? 0.374 -24.422 4.352 1 97.19 252 SER B C 1
ATOM 5591 O O . SER B 1 252 ? -0.602 -25.172 4.309 1 97.19 252 SER B O 1
ATOM 5593 N N . CYS B 1 253 ? 0.558 -23.609 5.277 1 97.38 253 CYS B N 1
ATOM 5594 C CA . CYS B 1 253 ? -0.374 -23.609 6.402 1 97.38 253 CYS B CA 1
ATOM 5595 C C . CYS B 1 253 ? -1.598 -22.766 6.105 1 97.38 253 CYS B C 1
ATOM 5597 O O . CYS B 1 253 ? -2.592 -22.812 6.828 1 97.38 253 CYS B O 1
ATOM 5599 N N . VAL B 1 254 ? -1.624 -21.953 5.086 1 97.56 254 VAL B N 1
ATOM 5600 C CA . VAL B 1 254 ? -2.748 -21.109 4.715 1 97.56 254 VAL B CA 1
ATOM 5601 C C . VAL B 1 254 ? -3.893 -21.969 4.18 1 97.56 254 VAL B C 1
ATOM 5603 O O . VAL B 1 254 ? -3.682 -22.828 3.324 1 97.56 254 VAL B O 1
ATOM 5606 N N . VAL B 1 255 ? -5.051 -21.734 4.758 1 97.56 255 VAL B N 1
ATOM 5607 C CA . VAL B 1 255 ? -6.238 -22.484 4.348 1 97.56 255 VAL B CA 1
ATOM 5608 C C . VAL B 1 255 ? -7.234 -21.531 3.682 1 97.56 255 VAL B C 1
ATOM 5610 O O . VAL B 1 255 ? -7.965 -20.812 4.363 1 97.56 255 VAL B O 1
ATOM 5613 N N . MET B 1 256 ? -7.312 -21.625 2.369 1 95.62 256 MET B N 1
ATOM 5614 C CA . MET B 1 256 ? -8.18 -20.734 1.611 1 95.62 256 MET B CA 1
ATOM 5615 C C . MET B 1 256 ? -9.508 -21.406 1.282 1 95.62 256 MET B C 1
ATOM 5617 O O . MET B 1 256 ? -9.531 -22.594 0.918 1 95.62 256 MET B O 1
ATOM 5621 N N . GLU B 1 257 ? -10.523 -20.656 1.372 1 96.5 257 GLU B N 1
ATOM 5622 C CA . GLU B 1 257 ? -11.867 -21.172 1.12 1 96.5 257 GLU B CA 1
ATOM 5623 C C . GLU B 1 257 ? -12.297 -20.906 -0.32 1 96.5 257 GLU B C 1
ATOM 5625 O O . GLU B 1 257 ? -13.375 -21.328 -0.739 1 96.5 257 GLU B O 1
ATOM 5630 N N . THR B 1 258 ? -11.469 -20.281 -1.038 1 94.69 258 THR B N 1
ATOM 5631 C CA . THR B 1 258 ? -11.789 -19.938 -2.42 1 94.69 258 THR B CA 1
ATOM 5632 C C . THR B 1 258 ? -11.203 -20.969 -3.381 1 94.69 258 THR B C 1
ATOM 5634 O O . THR B 1 258 ? -10.227 -21.641 -3.057 1 94.69 258 THR B O 1
ATOM 5637 N N . PHE B 1 259 ? -11.852 -21 -4.555 1 96.25 259 PHE B N 1
ATOM 5638 C CA . PHE B 1 259 ? -11.398 -21.953 -5.551 1 96.25 259 PHE B CA 1
ATOM 5639 C C . PHE B 1 259 ? -10.438 -21.297 -6.535 1 96.25 259 PHE B C 1
ATOM 5641 O O . PHE B 1 259 ? -10.75 -20.266 -7.117 1 96.25 259 PHE B O 1
ATOM 5648 N N . ASN B 1 260 ? -9.266 -21.859 -6.574 1 94.38 260 ASN B N 1
ATOM 5649 C CA . ASN B 1 260 ? -8.422 -21.703 -7.754 1 94.38 260 ASN B CA 1
ATOM 5650 C C . ASN B 1 260 ? -8.383 -23 -8.578 1 94.38 260 ASN B C 1
ATOM 5652 O O . ASN B 1 260 ? -9.133 -23.938 -8.305 1 94.38 260 ASN B O 1
ATOM 5656 N N . GLN B 1 261 ? -7.605 -23.078 -9.609 1 94.44 261 GLN B N 1
ATOM 5657 C CA . GLN B 1 261 ? -7.586 -24.266 -10.461 1 94.44 261 GLN B CA 1
ATOM 5658 C C . GLN B 1 261 ? -7.078 -25.484 -9.695 1 94.44 261 GLN B C 1
ATOM 5660 O O . GLN B 1 261 ? -7.652 -26.562 -9.805 1 94.44 261 GLN B O 1
ATOM 5665 N N . SER B 1 262 ? -6.109 -25.25 -8.875 1 94.5 262 SER B N 1
ATOM 5666 C CA . SER B 1 262 ? -5.504 -26.375 -8.148 1 94.5 262 SER B CA 1
ATOM 5667 C C . SER B 1 262 ? -6.473 -26.953 -7.129 1 94.5 262 SER B C 1
ATOM 5669 O O . SER B 1 262 ? -6.699 -28.172 -7.105 1 94.5 262 SER B O 1
ATOM 5671 N N . ARG B 1 263 ? -7.031 -26.125 -6.359 1 97.06 263 ARG B N 1
ATOM 5672 C CA . ARG B 1 263 ? -7.938 -26.594 -5.316 1 97.06 263 ARG B CA 1
ATOM 5673 C C . ARG B 1 263 ? -9.203 -27.203 -5.922 1 97.06 263 ARG B C 1
ATOM 5675 O O . ARG B 1 263 ? -9.688 -28.234 -5.461 1 97.06 263 ARG B O 1
ATOM 5682 N N . TYR B 1 264 ? -9.719 -26.531 -6.871 1 97.69 264 TYR B N 1
ATOM 5683 C CA . TYR B 1 264 ? -10.922 -27.047 -7.52 1 97.69 264 TYR B CA 1
ATOM 5684 C C . TYR B 1 264 ? -10.648 -28.375 -8.195 1 97.69 264 TYR B C 1
ATOM 5686 O O . TYR B 1 264 ? -11.492 -29.281 -8.172 1 97.69 264 TYR B O 1
ATOM 5694 N N . GLY B 1 265 ? -9.516 -28.516 -8.828 1 97.12 265 GLY B N 1
ATOM 5695 C CA . GLY B 1 265 ? -9.141 -29.766 -9.445 1 97.12 265 GLY B CA 1
ATOM 5696 C C . GLY B 1 265 ? -9.086 -30.922 -8.461 1 97.12 265 GLY B C 1
ATOM 5697 O O . GLY B 1 265 ? -9.594 -32 -8.742 1 97.12 265 GLY B O 1
ATOM 5698 N N . ILE B 1 266 ? -8.508 -30.672 -7.344 1 97.06 266 ILE B N 1
ATOM 5699 C CA . ILE B 1 266 ? -8.422 -31.688 -6.293 1 97.06 266 ILE B CA 1
ATOM 5700 C C . ILE B 1 266 ? -9.828 -32.062 -5.824 1 97.06 266 ILE B C 1
ATOM 5702 O O . ILE B 1 266 ? -10.141 -33.25 -5.66 1 97.06 266 ILE B O 1
ATOM 5706 N N . LEU B 1 267 ? -10.625 -31.031 -5.633 1 97.88 267 LEU B N 1
ATOM 5707 C CA . LEU B 1 267 ? -11.984 -31.266 -5.152 1 97.88 267 LEU B CA 1
ATOM 5708 C C . LEU B 1 267 ? -12.789 -32.062 -6.156 1 97.88 267 LEU B C 1
ATOM 5710 O O . LEU B 1 267 ? -13.469 -33.031 -5.785 1 97.88 267 LEU B O 1
ATOM 5714 N N . VAL B 1 268 ? -12.711 -31.719 -7.441 1 97.75 268 VAL B N 1
ATOM 5715 C CA . VAL B 1 268 ? -13.469 -32.406 -8.492 1 97.75 268 VAL B CA 1
ATOM 5716 C C . VAL B 1 268 ? -13.023 -33.844 -8.602 1 97.75 268 VAL B C 1
ATOM 5718 O O . VAL B 1 268 ? -13.859 -34.75 -8.719 1 97.75 268 VAL B O 1
ATOM 5721 N N . ARG B 1 269 ? -11.789 -34.062 -8.578 1 96.5 269 ARG B N 1
ATOM 5722 C CA . ARG B 1 269 ? -11.273 -35.438 -8.664 1 96.5 269 ARG B CA 1
ATOM 5723 C C . ARG B 1 269 ? -11.812 -36.312 -7.527 1 96.5 269 ARG B C 1
ATOM 5725 O O . ARG B 1 269 ? -12.281 -37.406 -7.758 1 96.5 269 ARG B O 1
ATOM 5732 N N . ARG B 1 270 ? -11.758 -35.781 -6.348 1 95.75 270 ARG B N 1
ATOM 5733 C CA . ARG B 1 270 ? -12.266 -36.531 -5.203 1 95.75 270 ARG B CA 1
ATOM 5734 C C . ARG B 1 270 ? -13.773 -36.75 -5.316 1 95.75 270 ARG B C 1
ATOM 5736 O O . ARG B 1 270 ? -14.273 -37.812 -5.004 1 95.75 270 ARG B O 1
ATOM 5743 N N . PHE B 1 271 ? -14.508 -35.75 -5.719 1 97 271 PHE B N 1
ATOM 5744 C CA . PHE B 1 271 ? -15.953 -35.812 -5.91 1 97 271 PHE B CA 1
ATOM 5745 C C . PHE B 1 271 ? -16.328 -36.938 -6.863 1 97 271 PHE B C 1
ATOM 5747 O O . PHE B 1 271 ? -17.25 -37.719 -6.598 1 97 271 PHE B O 1
ATOM 5754 N N . LEU B 1 272 ? -15.586 -37.062 -7.93 1 96.56 272 LEU B N 1
ATOM 5755 C CA . LEU B 1 272 ? -15.836 -38.094 -8.922 1 96.56 272 LEU B CA 1
ATOM 5756 C C . LEU B 1 272 ? -15.438 -39.469 -8.391 1 96.56 272 LEU B C 1
ATOM 5758 O O . LEU B 1 272 ? -16.156 -40.438 -8.594 1 96.56 272 LEU B O 1
ATOM 5762 N N . GLU B 1 273 ? -14.383 -39.5 -7.68 1 95.94 273 GLU B N 1
ATOM 5763 C CA . GLU B 1 273 ? -13.875 -40.75 -7.168 1 95.94 273 GLU B CA 1
ATOM 5764 C C . GLU B 1 273 ? -14.75 -41.281 -6.035 1 95.94 273 GLU B C 1
ATOM 5766 O O . GLU B 1 273 ? -14.922 -42.5 -5.898 1 95.94 273 GLU B O 1
ATOM 5771 N N . LYS B 1 274 ? -15.25 -40.312 -5.227 1 94.56 274 LYS B N 1
ATOM 5772 C CA . LYS B 1 274 ? -16 -40.719 -4.043 1 94.56 274 LYS B CA 1
ATOM 5773 C C . LYS B 1 274 ? -17.5 -40.562 -4.258 1 94.56 274 LYS B C 1
ATOM 5775 O O . LYS B 1 274 ? -18.281 -40.562 -3.301 1 94.56 274 LYS B O 1
ATOM 5780 N N . ALA B 1 275 ? -17.938 -40.438 -5.387 1 93.38 275 ALA B N 1
ATOM 5781 C CA . ALA B 1 275 ? -19.344 -40.406 -5.793 1 93.38 275 ALA B CA 1
ATOM 5782 C C . ALA B 1 275 ? -20.109 -39.344 -5.016 1 93.38 275 ALA B C 1
ATOM 5784 O O . ALA B 1 275 ? -21.141 -39.625 -4.398 1 93.38 275 ALA B O 1
ATOM 5785 N N . GLY B 1 276 ? -19.516 -38.156 -4.969 1 92.19 276 GLY B N 1
ATOM 5786 C CA . GLY B 1 276 ? -20.344 -37.062 -4.473 1 92.19 276 GLY B CA 1
ATOM 5787 C C . GLY B 1 276 ? -19.828 -36.5 -3.168 1 92.19 276 GLY B C 1
ATOM 5788 O O . GLY B 1 276 ? -20.406 -35.531 -2.646 1 92.19 276 GLY B O 1
ATOM 5789 N N . ASP B 1 277 ? -18.781 -36.969 -2.672 1 91.25 277 ASP B N 1
ATOM 5790 C CA . ASP B 1 277 ? -18.234 -36.438 -1.421 1 91.25 277 ASP B CA 1
ATOM 5791 C C . ASP B 1 277 ? -17.453 -35.156 -1.652 1 91.25 277 ASP B C 1
ATOM 5793 O O . ASP B 1 277 ? -16.562 -35.094 -2.502 1 91.25 277 ASP B O 1
ATOM 5797 N N . ILE B 1 278 ? -17.875 -34.156 -0.875 1 94.94 278 ILE B N 1
ATOM 5798 C CA . ILE B 1 278 ? -17.188 -32.875 -0.978 1 94.94 278 ILE B CA 1
ATOM 5799 C C . ILE B 1 278 ? -16.078 -32.812 0.078 1 94.94 278 ILE B C 1
ATOM 5801 O O . ILE B 1 278 ? -16.359 -32.844 1.278 1 94.94 278 ILE B O 1
ATOM 5805 N N . ALA B 1 279 ? -14.875 -32.688 -0.426 1 96.5 279 ALA B N 1
ATOM 5806 C CA . ALA B 1 279 ? -13.727 -32.625 0.472 1 96.5 279 ALA B CA 1
ATOM 5807 C C . ALA B 1 279 ? -13.742 -31.328 1.283 1 96.5 279 ALA B C 1
ATOM 5809 O O . ALA B 1 279 ? -14.078 -30.266 0.759 1 96.5 279 ALA B O 1
ATOM 5810 N N . PRO B 1 280 ? -13.406 -31.484 2.561 1 96.62 280 PRO B N 1
ATOM 5811 C CA . PRO B 1 280 ? -13.336 -30.266 3.389 1 96.62 280 PRO B CA 1
ATOM 5812 C C . PRO B 1 280 ? -12.219 -29.328 2.949 1 96.62 280 PRO B C 1
ATOM 5814 O O . PRO B 1 280 ? -11.242 -29.75 2.332 1 96.62 280 PRO B O 1
ATOM 5817 N N . VAL B 1 281 ? -12.375 -28.094 3.33 1 97.62 281 VAL B N 1
ATOM 5818 C CA . VAL B 1 281 ? -11.469 -27.031 2.908 1 97.62 281 VAL B CA 1
ATOM 5819 C C . VAL B 1 281 ? -10.047 -27.359 3.371 1 97.62 281 VAL B C 1
ATOM 5821 O O . VAL B 1 281 ? -9.102 -27.25 2.596 1 97.62 281 VAL B O 1
ATOM 5824 N N . ASP B 1 282 ? -9.891 -27.828 4.59 1 96.94 282 ASP B N 1
ATOM 5825 C CA . ASP B 1 282 ? -8.578 -28.109 5.148 1 96.94 282 ASP B CA 1
ATOM 5826 C C . ASP B 1 282 ? -7.906 -29.266 4.41 1 96.94 282 ASP B C 1
ATOM 5828 O O . ASP B 1 282 ? -6.699 -29.234 4.16 1 96.94 282 ASP B O 1
ATOM 5832 N N . TRP B 1 283 ? -8.734 -30.172 4.02 1 97.31 283 TRP B N 1
ATOM 5833 C CA . TRP B 1 283 ? -8.227 -31.359 3.338 1 97.31 283 TRP B CA 1
ATOM 5834 C C . TRP B 1 283 ? -7.672 -31 1.963 1 97.31 283 TRP B C 1
ATOM 5836 O O . TRP B 1 283 ? -6.586 -31.453 1.587 1 97.31 283 TRP B O 1
ATOM 5846 N N . VAL B 1 284 ? -8.336 -30.219 1.258 1 97.94 284 VAL B N 1
ATOM 5847 C CA . VAL B 1 284 ? -7.934 -29.828 -0.093 1 97.94 284 VAL B CA 1
ATOM 5848 C C . VAL B 1 284 ? -6.688 -28.953 -0.033 1 97.94 284 VAL B C 1
ATOM 5850 O O . VAL B 1 284 ? -5.742 -29.141 -0.804 1 97.94 284 VAL B O 1
ATOM 5853 N N . ASN B 1 285 ? -6.656 -28 0.898 1 97.69 285 ASN B N 1
ATOM 5854 C CA . ASN B 1 285 ? -5.516 -27.094 1.032 1 97.69 285 ASN B CA 1
ATOM 5855 C C . ASN B 1 285 ? -4.242 -27.859 1.404 1 97.69 285 ASN B C 1
ATOM 5857 O O . ASN B 1 285 ? -3.148 -27.5 0.968 1 97.69 285 ASN B O 1
ATOM 5861 N N . ALA B 1 286 ? -4.398 -28.922 2.154 1 96.81 286 ALA B N 1
ATOM 5862 C CA . ALA B 1 286 ? -3.242 -29.719 2.562 1 96.81 286 ALA B CA 1
ATOM 5863 C C . ALA B 1 286 ? -2.641 -30.453 1.373 1 96.81 286 ALA B C 1
ATOM 5865 O O . ALA B 1 286 ? -1.46 -30.812 1.389 1 96.81 286 ALA B O 1
ATOM 5866 N N . ARG B 1 287 ? -3.418 -30.594 0.335 1 96.5 287 ARG B N 1
ATOM 5867 C CA . ARG B 1 287 ? -2.975 -31.391 -0.804 1 96.5 287 ARG B CA 1
ATOM 5868 C C . ARG B 1 287 ? -2.631 -30.5 -1.993 1 96.5 287 ARG B C 1
ATOM 5870 O O . ARG B 1 287 ? -2.107 -30.969 -3.002 1 96.5 287 ARG B O 1
ATOM 5877 N N . GLU B 1 288 ? -2.895 -29.25 -1.878 1 95.88 288 GLU B N 1
ATOM 5878 C CA . GLU B 1 288 ? -2.564 -28.297 -2.938 1 95.88 288 GLU B CA 1
ATOM 5879 C C . GLU B 1 288 ? -1.056 -28.109 -3.059 1 95.88 288 GLU B C 1
ATOM 5881 O O . GLU B 1 288 ? -0.383 -27.797 -2.074 1 95.88 288 GLU B O 1
ATOM 5886 N N . SER B 1 289 ? -0.582 -28.344 -4.223 1 93.69 289 SER B N 1
ATOM 5887 C CA . SER B 1 289 ? 0.839 -28.094 -4.434 1 93.69 289 SER B CA 1
ATOM 5888 C C . SER B 1 289 ? 1.145 -26.594 -4.379 1 93.69 289 SER B C 1
ATOM 5890 O O . SER B 1 289 ? 0.428 -25.781 -4.973 1 93.69 289 SER B O 1
ATOM 5892 N N . VAL B 1 290 ? 2.234 -26.234 -3.689 1 94.56 290 VAL B N 1
ATOM 5893 C CA . VAL B 1 290 ? 2.598 -24.828 -3.555 1 94.56 290 VAL B CA 1
ATOM 5894 C C . VAL B 1 290 ? 3.801 -24.516 -4.441 1 94.56 290 VAL B C 1
ATOM 5896 O O . VAL B 1 290 ? 4.297 -23.391 -4.453 1 94.56 290 VAL B O 1
ATOM 5899 N N . TRP B 1 291 ? 4.215 -25.484 -5.227 1 92.12 291 TRP B N 1
ATOM 5900 C CA . TRP B 1 291 ? 5.367 -25.297 -6.102 1 92.12 291 TRP B CA 1
ATOM 5901 C C . TRP B 1 291 ? 4.93 -24.953 -7.52 1 92.12 291 TRP B C 1
ATOM 5903 O O . TRP B 1 291 ? 3.953 -25.5 -8.031 1 92.12 291 TRP B O 1
ATOM 5913 N N . ILE B 1 292 ? 5.578 -24.016 -8.062 1 84.56 292 ILE B N 1
ATOM 5914 C CA . ILE B 1 292 ? 5.32 -23.688 -9.461 1 84.56 292 ILE B CA 1
ATOM 5915 C C . ILE B 1 292 ? 5.914 -24.781 -10.359 1 84.56 292 ILE B C 1
ATOM 5917 O O . ILE B 1 292 ? 7.02 -25.266 -10.102 1 84.56 292 ILE B O 1
ATOM 5921 N N . GLN B 1 293 ? 5.051 -25.203 -11.25 1 79.62 293 GLN B N 1
ATOM 5922 C CA . GLN B 1 293 ? 5.5 -26.219 -12.188 1 79.62 293 GLN B CA 1
ATOM 5923 C C . GLN B 1 293 ? 6.281 -25.609 -13.344 1 79.62 293 GLN B C 1
ATOM 5925 O O . GLN B 1 293 ? 5.824 -24.641 -13.969 1 79.62 293 GLN B O 1
ATOM 5930 N N . CYS B 1 294 ? 7.473 -26.156 -13.383 1 80 294 CYS B N 1
ATOM 5931 C CA . CYS B 1 294 ? 8.289 -25.719 -14.516 1 80 294 CYS B CA 1
ATOM 5932 C C . CYS B 1 294 ? 8.047 -26.594 -15.734 1 80 294 CYS B C 1
ATOM 5934 O O . CYS B 1 294 ? 7.855 -27.812 -15.609 1 80 294 CYS B O 1
ATOM 5936 N N . GLY B 1 295 ? 7.684 -26.031 -16.797 1 79.69 295 GLY B N 1
ATOM 5937 C CA . GLY B 1 295 ? 7.465 -26.781 -18.031 1 79.69 295 GLY B CA 1
ATOM 5938 C C . GLY B 1 295 ? 6.004 -26.875 -18.422 1 79.69 295 GLY B C 1
ATOM 5939 O O . GLY B 1 295 ? 5.117 -26.578 -17.625 1 79.69 295 GLY B O 1
ATOM 5940 N N . ARG B 1 296 ? 5.793 -27.422 -19.562 1 84.25 296 ARG B N 1
ATOM 5941 C CA . ARG B 1 296 ? 4.434 -27.547 -20.078 1 84.25 296 ARG B CA 1
ATOM 5942 C C . ARG B 1 296 ? 3.771 -28.828 -19.562 1 84.25 296 ARG B C 1
ATOM 5944 O O . ARG B 1 296 ? 4.32 -29.922 -19.703 1 84.25 296 ARG B O 1
ATOM 5951 N N . PRO B 1 297 ? 2.684 -28.672 -18.938 1 88.75 297 PRO B N 1
ATOM 5952 C CA . PRO B 1 297 ? 1.969 -29.859 -18.469 1 88.75 297 PRO B CA 1
ATOM 5953 C C . PRO B 1 297 ? 1.414 -30.703 -19.625 1 88.75 297 PRO B C 1
ATOM 5955 O O . PRO B 1 297 ? 1.268 -30.203 -20.734 1 88.75 297 PRO B O 1
ATOM 5958 N N . PHE B 1 298 ? 1.155 -31.938 -19.266 1 91.81 298 PHE B N 1
ATOM 5959 C CA . PHE B 1 298 ? 0.6 -32.844 -20.25 1 91.81 298 PHE B CA 1
ATOM 5960 C C . PHE B 1 298 ? -0.769 -32.375 -20.719 1 91.81 298 PHE B C 1
ATOM 5962 O O . PHE B 1 298 ? -1.104 -32.5 -21.906 1 91.81 298 PHE B O 1
ATOM 5969 N N . VAL B 1 299 ? -1.568 -31.922 -19.828 1 95 299 VAL B N 1
ATOM 5970 C CA . VAL B 1 299 ? -2.861 -31.328 -20.156 1 95 299 VAL B CA 1
ATOM 5971 C C . VAL B 1 299 ? -2.902 -29.875 -19.688 1 95 299 VAL B C 1
ATOM 5973 O O . VAL B 1 299 ? -2.658 -29.594 -18.516 1 95 299 VAL B O 1
ATOM 5976 N N . SER B 1 300 ? -3.139 -28.984 -20.625 1 94.62 300 SER B N 1
ATOM 5977 C CA . SER B 1 300 ? -3.273 -27.562 -20.297 1 94.62 300 SER B CA 1
ATOM 5978 C C . SER B 1 300 ? -4.715 -27.094 -20.453 1 94.62 300 SER B C 1
ATOM 5980 O O . SER B 1 300 ? -5.359 -27.391 -21.469 1 94.62 300 SER B O 1
ATOM 5982 N N . ILE B 1 301 ? -5.199 -26.469 -19.438 1 95.88 301 ILE B N 1
ATOM 5983 C CA . ILE B 1 301 ? -6.559 -25.938 -19.484 1 95.88 301 ILE B CA 1
ATOM 5984 C C . ILE B 1 301 ? -6.523 -24.422 -19.703 1 95.88 301 ILE B C 1
ATOM 5986 O O . ILE B 1 301 ? -5.875 -23.703 -18.953 1 95.88 301 ILE B O 1
ATOM 5990 N N . HIS B 1 302 ? -7.207 -24 -20.75 1 94.94 302 HIS B N 1
ATOM 5991 C CA . HIS B 1 302 ? -7.281 -22.578 -21.078 1 94.94 302 HIS B CA 1
ATOM 5992 C C . HIS B 1 302 ? -8.711 -22.062 -20.969 1 94.94 302 HIS B C 1
ATOM 5994 O O . HIS B 1 302 ? -9.547 -22.344 -21.844 1 94.94 302 HIS B O 1
ATOM 6000 N N . LEU B 1 303 ? -8.883 -21.344 -19.875 1 95 303 LEU B N 1
ATOM 6001 C CA . LEU B 1 303 ? -10.211 -20.781 -19.625 1 95 303 LEU B CA 1
ATOM 6002 C C . LEU B 1 303 ? -10.328 -19.375 -20.234 1 95 303 LEU B C 1
ATOM 6004 O O . LEU B 1 303 ? -9.547 -18.484 -19.906 1 95 303 LEU B O 1
ATOM 6008 N N . GLY B 1 304 ? -11.258 -19.172 -21.094 1 93.69 304 GLY B N 1
ATOM 6009 C CA . GLY B 1 304 ? -11.43 -17.891 -21.766 1 93.69 304 GLY B CA 1
ATOM 6010 C C . GLY B 1 304 ? -10.523 -17.719 -22.969 1 93.69 304 GLY B C 1
ATOM 6011 O O . GLY B 1 304 ? -9.641 -16.859 -22.969 1 93.69 304 GLY B O 1
ATOM 6012 N N . VAL B 1 305 ? -10.883 -18.422 -24.016 1 94.19 305 VAL B N 1
ATOM 6013 C CA . VAL B 1 305 ? -10.094 -18.359 -25.234 1 94.19 305 VAL B CA 1
ATOM 6014 C C . VAL B 1 305 ? -10.953 -17.875 -26.391 1 94.19 305 VAL B C 1
ATOM 6016 O O . VAL B 1 305 ? -12.188 -17.828 -26.281 1 94.19 305 VAL B O 1
ATOM 6019 N N . PRO B 1 306 ? -10.289 -17.484 -27.438 1 92.62 306 PRO B N 1
ATOM 6020 C CA . PRO B 1 306 ? -11.07 -17.047 -28.594 1 92.62 306 PRO B CA 1
ATOM 6021 C C . PRO B 1 306 ? -11.898 -18.172 -29.203 1 92.62 306 PRO B C 1
ATOM 6023 O O . PRO B 1 306 ? -11.508 -19.344 -29.125 1 92.62 306 PRO B O 1
ATOM 6026 N N . LEU B 1 307 ? -12.961 -17.75 -29.797 1 92.12 307 LEU B N 1
ATOM 6027 C CA . LEU B 1 307 ? -13.883 -18.703 -30.406 1 92.12 307 LEU B CA 1
ATOM 6028 C C . LEU B 1 307 ? -13.195 -19.516 -31.5 1 92.12 307 LEU B C 1
ATOM 6030 O O . LEU B 1 307 ? -13.508 -20.688 -31.703 1 92.12 307 LEU B O 1
ATOM 6034 N N . SER B 1 308 ? -12.211 -18.953 -32.156 1 91.38 308 SER B N 1
ATOM 6035 C CA . SER B 1 308 ? -11.484 -19.625 -33.25 1 91.38 308 SER B CA 1
ATOM 6036 C C . SER B 1 308 ? -10.695 -20.812 -32.719 1 91.38 308 SER B C 1
ATOM 6038 O O . SER B 1 308 ? -10.359 -21.719 -33.5 1 91.38 308 SER B O 1
ATOM 6040 N N . SER B 1 309 ? -10.445 -20.812 -31.422 1 92.19 309 SER B N 1
ATOM 6041 C CA . SER B 1 309 ? -9.695 -21.922 -30.828 1 92.19 309 SER B CA 1
ATOM 6042 C C . SER B 1 309 ? -10.578 -23.141 -30.641 1 92.19 309 SER B C 1
ATOM 6044 O O . SER B 1 309 ? -10.07 -24.25 -30.453 1 92.19 309 SER B O 1
ATOM 6046 N N . VAL B 1 310 ? -11.891 -22.906 -30.75 1 91.56 310 VAL B N 1
ATOM 6047 C CA . VAL B 1 310 ? -12.805 -24.016 -30.484 1 91.56 310 VAL B CA 1
ATOM 6048 C C . VAL B 1 310 ? -13.531 -24.391 -31.781 1 91.56 310 VAL B C 1
ATOM 6050 O O . VAL B 1 310 ? -13.859 -25.562 -32 1 91.56 310 VAL B O 1
ATOM 6053 N N . ALA B 1 311 ? -13.812 -23.422 -32.562 1 88.88 311 ALA B N 1
ATOM 6054 C CA . ALA B 1 311 ? -14.539 -23.688 -33.781 1 88.88 311 ALA B CA 1
ATOM 6055 C C . ALA B 1 311 ? -13.984 -22.844 -34.938 1 88.88 311 ALA B C 1
ATOM 6057 O O . ALA B 1 311 ? -13.961 -21.609 -34.844 1 88.88 311 ALA B O 1
ATOM 6058 N N . LEU B 1 312 ? -13.648 -23.594 -36.031 1 86.38 312 LEU B N 1
ATOM 6059 C CA . LEU B 1 312 ? -13.125 -22.891 -37.219 1 86.38 312 LEU B CA 1
ATOM 6060 C C . LEU B 1 312 ? -14.195 -22.781 -38.281 1 86.38 312 LEU B C 1
ATOM 6062 O O . LEU B 1 312 ? -14.109 -21.922 -39.188 1 86.38 312 LEU B O 1
ATOM 6066 N N . THR B 1 313 ? -15.195 -23.688 -38.219 1 88.88 313 THR B N 1
ATOM 6067 C CA . THR B 1 313 ? -16.25 -23.734 -39.25 1 88.88 313 THR B CA 1
ATOM 6068 C C . THR B 1 313 ? -17.625 -23.594 -38.594 1 88.88 313 THR B C 1
ATOM 6070 O O . THR B 1 313 ? -17.781 -23.828 -37.406 1 88.88 313 THR B O 1
ATOM 6073 N N . SER B 1 314 ? -18.562 -23.172 -39.406 1 86.5 314 SER B N 1
ATOM 6074 C CA . SER B 1 314 ? -19.938 -23.031 -38.906 1 86.5 314 SER B CA 1
ATOM 6075 C C . SER B 1 314 ? -20.531 -24.375 -38.5 1 86.5 314 SER B C 1
ATOM 6077 O O . SER B 1 314 ? -21.328 -24.453 -37.594 1 86.5 314 SER B O 1
ATOM 6079 N N . THR B 1 315 ? -20.125 -25.375 -39.219 1 86.19 315 THR B N 1
ATOM 6080 C CA . THR B 1 315 ? -20.594 -26.719 -38.906 1 86.19 315 THR B CA 1
ATOM 6081 C C . THR B 1 315 ? -20.078 -27.172 -37.562 1 86.19 315 THR B C 1
ATOM 6083 O O . THR B 1 315 ? -20.828 -27.766 -36.781 1 86.19 315 THR B O 1
ATOM 6086 N N . GLU B 1 316 ? -18.844 -26.891 -37.344 1 85.81 316 GLU B N 1
ATOM 6087 C CA . GLU B 1 316 ? -18.25 -27.234 -36.031 1 85.81 316 GLU B CA 1
ATOM 6088 C C . GLU B 1 316 ? -18.938 -26.469 -34.906 1 85.81 316 GLU B C 1
ATOM 6090 O O . GLU B 1 316 ? -19.188 -27.031 -33.844 1 85.81 316 GLU B O 1
ATOM 6095 N N . LEU B 1 317 ? -19.156 -25.266 -35.156 1 88.31 317 LEU B N 1
ATOM 6096 C CA . LEU B 1 317 ? -19.828 -24.438 -34.156 1 88.31 317 LEU B CA 1
ATOM 6097 C C . LEU B 1 317 ? -21.219 -24.953 -33.875 1 88.31 317 LEU B C 1
ATOM 6099 O O . LEU B 1 317 ? -21.641 -25.031 -32.688 1 88.31 317 LEU B O 1
ATOM 6103 N N . ARG B 1 318 ? -21.922 -25.281 -34.875 1 83.25 318 ARG B N 1
ATOM 6104 C CA . ARG B 1 318 ? -23.281 -25.781 -34.719 1 83.25 318 ARG B CA 1
ATOM 6105 C C . ARG B 1 318 ? -23.281 -27.109 -33.938 1 83.25 318 ARG B C 1
ATOM 6107 O O . ARG B 1 318 ? -24.156 -27.359 -33.125 1 83.25 318 ARG B O 1
ATOM 6114 N N . SER B 1 319 ? -22.344 -27.891 -34.281 1 82.31 319 SER B N 1
ATOM 6115 C CA . SER B 1 319 ? -22.266 -29.172 -33.625 1 82.31 319 SER B CA 1
ATOM 6116 C C . SER B 1 319 ? -22.016 -29.016 -32.125 1 82.31 319 SER B C 1
ATOM 6118 O O . SER B 1 319 ? -22.469 -29.828 -31.328 1 82.31 319 SER B O 1
ATOM 6120 N N . ARG B 1 320 ? -21.375 -28.016 -31.766 1 84.5 320 ARG B N 1
ATOM 6121 C CA . ARG B 1 320 ? -21.031 -27.781 -30.375 1 84.5 320 ARG B CA 1
ATOM 6122 C C . ARG B 1 320 ? -22.156 -27.047 -29.641 1 84.5 320 ARG B C 1
ATOM 6124 O O . ARG B 1 320 ? -22.25 -27.125 -28.406 1 84.5 320 ARG B O 1
ATOM 6131 N N . THR B 1 321 ? -22.953 -26.359 -30.391 1 78.62 321 THR B N 1
ATOM 6132 C CA . THR B 1 321 ? -24.031 -25.578 -29.781 1 78.62 321 THR B CA 1
ATOM 6133 C C . THR B 1 321 ? -25.344 -26.359 -29.812 1 78.62 321 THR B C 1
ATOM 6135 O O . THR B 1 321 ? -26.297 -25.984 -29.141 1 78.62 321 THR B O 1
ATOM 6138 N N . GLU B 1 322 ? -25.469 -27.344 -30.641 1 69.81 322 GLU B N 1
ATOM 6139 C CA . GLU B 1 322 ? -26.703 -28.078 -30.844 1 69.81 322 GLU B CA 1
ATOM 6140 C C . GLU B 1 322 ? -27.234 -28.656 -29.531 1 69.81 322 GLU B C 1
ATOM 6142 O O . GLU B 1 322 ? -28.438 -28.797 -29.344 1 69.81 322 GLU B O 1
ATOM 6147 N N . HIS B 1 323 ? -26.391 -29.062 -28.703 1 59.91 323 HIS B N 1
ATOM 6148 C CA . HIS B 1 323 ? -26.828 -29.734 -27.484 1 59.91 323 HIS B CA 1
ATOM 6149 C C . HIS B 1 323 ? -27.312 -28.719 -26.453 1 59.91 323 HIS B C 1
ATOM 6151 O O . HIS B 1 323 ? -27.703 -29.094 -25.344 1 59.91 323 HIS B O 1
ATOM 6157 N N . PHE B 1 324 ? -27.312 -27.5 -26.781 1 59 324 PHE B N 1
ATOM 6158 C CA . PHE B 1 324 ? -27.875 -26.516 -25.875 1 59 324 PHE B CA 1
ATOM 6159 C C . PHE B 1 324 ? -29.391 -26.5 -25.969 1 59 324 PHE B C 1
ATOM 6161 O O . PHE B 1 324 ? -29.969 -26.656 -27.047 1 59 324 PHE B O 1
ATOM 6168 N N . PRO B 1 325 ? -30.25 -27.062 -24.875 1 50.81 325 PRO B N 1
ATOM 6169 C CA . PRO B 1 325 ? -31.703 -27.062 -24.953 1 50.81 325 PRO B CA 1
ATOM 6170 C C . PRO B 1 325 ? -32.25 -25.859 -25.703 1 50.81 325 PRO B C 1
ATOM 6172 O O . PRO B 1 325 ? -31.656 -24.781 -25.672 1 50.81 325 PRO B O 1
ATOM 6175 N N . SER B 1 326 ? -33.219 -26.156 -26.609 1 45.06 326 SER B N 1
ATOM 6176 C CA . SER B 1 326 ? -33.969 -25.188 -27.422 1 45.06 326 SER B CA 1
ATOM 6177 C C . SER B 1 326 ? -34.375 -23.969 -26.594 1 45.06 326 SER B C 1
ATOM 6179 O O . SER B 1 326 ? -34.312 -22.844 -27.078 1 45.06 326 SER B O 1
ATOM 6181 N N . ALA B 1 327 ? -35.188 -24.188 -25.531 1 42.19 327 ALA B N 1
ATOM 6182 C CA . ALA B 1 327 ? -35.719 -23.141 -24.672 1 42.19 327 ALA B CA 1
ATOM 6183 C C . ALA B 1 327 ? -34.625 -22.188 -24.219 1 42.19 327 ALA B C 1
ATOM 6185 O O . ALA B 1 327 ? -34.906 -21.062 -23.812 1 42.19 327 ALA B O 1
ATOM 6186 N N . GLN B 1 328 ? -33.625 -22.688 -23.859 1 40.97 328 GLN B N 1
ATOM 6187 C CA . GLN B 1 328 ? -32.5 -21.812 -23.531 1 40.97 328 GLN B CA 1
ATOM 6188 C C . GLN B 1 328 ? -31.719 -21.422 -24.797 1 40.97 328 GLN B C 1
ATOM 6190 O O . GLN B 1 328 ? -30.516 -21.156 -24.734 1 40.97 328 GLN B O 1
ATOM 6195 N N . LYS B 1 329 ? -32.188 -21.797 -25.875 1 42.38 329 LYS B N 1
ATOM 6196 C CA . LYS B 1 329 ? -31.672 -21.234 -27.125 1 42.38 329 LYS B CA 1
ATOM 6197 C C . LYS B 1 329 ? -31.359 -19.75 -26.984 1 42.38 329 LYS B C 1
ATOM 6199 O O . LYS B 1 329 ? -31.047 -19.078 -27.953 1 42.38 329 LYS B O 1
ATOM 6204 N N . SER B 1 330 ? -32.25 -19.031 -26.266 1 38.66 330 SER B N 1
ATOM 6205 C CA . SER B 1 330 ? -31.547 -17.781 -26.047 1 38.66 330 SER B CA 1
ATOM 6206 C C . SER B 1 330 ? -30.047 -18 -25.859 1 38.66 330 SER B C 1
ATOM 6208 O O . SER B 1 330 ? -29.641 -18.922 -25.156 1 38.66 330 SER B O 1
ATOM 6210 N N . PRO B 1 331 ? -29.266 -17.75 -26.797 1 41.12 331 PRO B N 1
ATOM 6211 C CA . PRO B 1 331 ? -27.812 -17.734 -26.734 1 41.12 331 PRO B CA 1
ATOM 6212 C C . PRO B 1 331 ? -27.281 -17.656 -25.297 1 41.12 331 PRO B C 1
ATOM 6214 O O . PRO B 1 331 ? -26.125 -17.297 -25.078 1 41.12 331 PRO B O 1
ATOM 6217 N N . GLY B 1 332 ? -27.953 -17.703 -24.438 1 44.97 332 GLY B N 1
ATOM 6218 C CA . GLY B 1 332 ? -27.359 -17.5 -23.109 1 44.97 332 GLY B CA 1
ATOM 6219 C C . GLY B 1 332 ? -26.359 -18.578 -22.734 1 44.97 332 GLY B C 1
ATOM 6220 O O . GLY B 1 332 ? -26.312 -19.016 -21.578 1 44.97 332 GLY B O 1
ATOM 6221 N N . LYS B 1 333 ? -25.938 -19.344 -23.734 1 54.34 333 LYS B N 1
ATOM 6222 C CA . LYS B 1 333 ? -24.906 -20.359 -23.531 1 54.34 333 LYS B CA 1
ATOM 6223 C C . LYS B 1 333 ? -23.719 -19.797 -22.766 1 54.34 333 LYS B C 1
ATOM 6225 O O . LYS B 1 333 ? -23.203 -18.734 -23.078 1 54.34 333 LYS B O 1
ATOM 6230 N N . SER B 1 334 ? -23.375 -20.734 -21.641 1 77.06 334 SER B N 1
ATOM 6231 C CA . SER B 1 334 ? -22.469 -20.156 -20.656 1 77.06 334 SER B CA 1
ATOM 6232 C C . SER B 1 334 ? -21.016 -20.375 -21.062 1 77.06 334 SER B C 1
ATOM 6234 O O . SER B 1 334 ? -20.203 -19.453 -20.984 1 77.06 334 SER B O 1
ATOM 6236 N N . TYR B 1 335 ? -20.719 -21.891 -21.812 1 92.38 335 TYR B N 1
ATOM 6237 C CA . TYR B 1 335 ? -19.328 -22.062 -22.203 1 92.38 335 TYR B CA 1
ATOM 6238 C C . TYR B 1 335 ? -19.203 -23.109 -23.312 1 92.38 335 TYR B C 1
ATOM 6240 O O . TYR B 1 335 ? -20.094 -23.938 -23.5 1 92.38 335 TYR B O 1
ATOM 6248 N N . LEU B 1 336 ? -18.297 -23.016 -24.312 1 92.75 336 LEU B N 1
ATOM 6249 C CA . LEU B 1 336 ? -17.922 -24.016 -25.312 1 92.75 336 LEU B CA 1
ATOM 6250 C C . LEU B 1 336 ? -16.547 -24.609 -24.969 1 92.75 336 LEU B C 1
ATOM 6252 O O . LEU B 1 336 ? -15.703 -23.922 -24.391 1 92.75 336 LEU B O 1
ATOM 6256 N N . LEU B 1 337 ? -16.406 -25.891 -25.297 1 94.31 337 LEU B N 1
ATOM 6257 C CA . LEU B 1 337 ? -15.164 -26.578 -24.938 1 94.31 337 LEU B CA 1
ATOM 6258 C C . LEU B 1 337 ? -14.648 -27.422 -26.094 1 94.31 337 LEU B C 1
ATOM 6260 O O . LEU B 1 337 ? -15.438 -28 -26.844 1 94.31 337 LEU B O 1
ATOM 6264 N N . ARG B 1 338 ? -13.297 -27.406 -26.312 1 93.94 338 ARG B N 1
ATOM 6265 C CA . ARG B 1 338 ? -12.641 -28.234 -27.312 1 93.94 338 ARG B CA 1
ATOM 6266 C C . ARG B 1 338 ? -11.336 -28.812 -26.781 1 93.94 338 ARG B C 1
ATOM 6268 O O . ARG B 1 338 ? -10.586 -28.125 -26.094 1 93.94 338 ARG B O 1
ATOM 6275 N N . VAL B 1 339 ? -11.141 -30.078 -27.062 1 94.81 339 VAL B N 1
ATOM 6276 C CA . VAL B 1 339 ? -9.883 -30.734 -26.719 1 94.81 339 VAL B CA 1
ATOM 6277 C C . VAL B 1 339 ? -9.023 -30.875 -27.969 1 94.81 339 VAL B C 1
ATOM 6279 O O . VAL B 1 339 ? -9.477 -31.422 -28.984 1 94.81 339 VAL B O 1
ATOM 6282 N N . VAL B 1 340 ? -7.828 -30.344 -27.875 1 91.5 340 VAL B N 1
ATOM 6283 C CA . VAL B 1 340 ? -6.914 -30.406 -29 1 91.5 340 VAL B CA 1
ATOM 6284 C C . VAL B 1 340 ? -5.629 -31.125 -28.594 1 91.5 340 VAL B C 1
ATOM 6286 O O . VAL B 1 340 ? -5.113 -30.906 -27.5 1 91.5 340 VAL B O 1
ATOM 6289 N N . ARG B 1 341 ? -5.23 -32 -29.406 1 90.06 341 ARG B N 1
ATOM 6290 C CA . ARG B 1 341 ? -3.955 -32.688 -29.219 1 90.06 341 ARG B CA 1
ATOM 6291 C C . ARG B 1 341 ? -2.881 -32.125 -30.141 1 90.06 341 ARG B C 1
ATOM 6293 O O . ARG B 1 341 ? -3.088 -32 -31.344 1 90.06 341 ARG B O 1
ATOM 6300 N N . ASP B 1 342 ? -1.829 -31.703 -29.469 1 83.81 342 ASP B N 1
ATOM 6301 C CA . ASP B 1 342 ? -0.773 -31.125 -30.297 1 83.81 342 ASP B CA 1
ATOM 6302 C C . ASP B 1 342 ? 0.198 -32.188 -30.781 1 83.81 342 ASP B C 1
ATOM 6304 O O . ASP B 1 342 ? 0.018 -33.375 -30.484 1 83.81 342 ASP B O 1
ATOM 6308 N N . SER B 1 343 ? 1.249 -31.797 -31.609 1 85.38 343 SER B N 1
ATOM 6309 C CA . SER B 1 343 ? 2.213 -32.688 -32.219 1 85.38 343 SER B CA 1
ATOM 6310 C C . SER B 1 343 ? 3.086 -33.375 -31.172 1 85.38 343 SER B C 1
ATOM 6312 O O . SER B 1 343 ? 3.564 -34.5 -31.375 1 85.38 343 SER B O 1
ATOM 6314 N N . SER B 1 344 ? 3.318 -32.75 -29.984 1 86.44 344 SER B N 1
ATOM 6315 C CA . SER B 1 344 ? 4.141 -33.312 -28.906 1 86.44 344 SER B CA 1
ATOM 6316 C C . SER B 1 344 ? 3.314 -34.188 -27.984 1 86.44 344 SER B C 1
ATOM 6318 O O . SER B 1 344 ? 3.754 -34.531 -26.875 1 86.44 344 SER B O 1
ATOM 6320 N N . ARG B 1 345 ? 2.121 -34.5 -28.328 1 84.69 345 ARG B N 1
ATOM 6321 C CA . ARG B 1 345 ? 1.207 -35.406 -27.625 1 84.69 345 ARG B CA 1
ATOM 6322 C C . ARG B 1 345 ? 0.688 -34.781 -26.344 1 84.69 345 ARG B C 1
ATOM 6324 O O . ARG B 1 345 ? 0.316 -35.469 -25.391 1 84.69 345 ARG B O 1
ATOM 6331 N N . HIS B 1 346 ? 0.772 -33.438 -26.281 1 91.94 346 HIS B N 1
ATOM 6332 C CA . HIS B 1 346 ? 0.143 -32.688 -25.188 1 91.94 346 HIS B CA 1
ATOM 6333 C C . HIS B 1 346 ? -1.282 -32.281 -25.547 1 91.94 346 HIS B C 1
ATOM 6335 O O . HIS B 1 346 ? -1.623 -32.188 -26.734 1 91.94 346 HIS B O 1
ATOM 6341 N N . TYR B 1 347 ? -2.088 -32.219 -24.547 1 93.56 347 TYR B N 1
ATOM 6342 C CA . TYR B 1 347 ? -3.482 -31.859 -24.766 1 93.56 347 TYR B CA 1
ATOM 6343 C C . TYR B 1 347 ? -3.762 -30.438 -24.297 1 93.56 347 TYR B C 1
ATOM 6345 O O . TYR B 1 347 ? -3.252 -30 -23.25 1 93.56 347 TYR B O 1
ATOM 6353 N N . ASP B 1 348 ? -4.543 -29.734 -25.078 1 94.88 348 ASP B N 1
ATOM 6354 C CA . ASP B 1 348 ? -5.066 -28.438 -24.688 1 94.88 348 ASP B CA 1
ATOM 6355 C C . ASP B 1 348 ? -6.594 -28.469 -24.609 1 94.88 348 ASP B C 1
ATOM 6357 O O . ASP B 1 348 ? -7.262 -28.875 -25.562 1 94.88 348 ASP B O 1
ATOM 6361 N N . ILE B 1 349 ? -7.062 -28.156 -23.484 1 96.5 349 ILE B N 1
ATOM 6362 C CA . ILE B 1 349 ? -8.5 -27.984 -23.328 1 96.5 349 ILE B CA 1
ATOM 6363 C C . ILE B 1 349 ? -8.844 -26.5 -23.422 1 96.5 349 ILE B C 1
ATOM 6365 O O . ILE B 1 349 ? -8.539 -25.719 -22.5 1 96.5 349 ILE B O 1
ATOM 6369 N N . ASN B 1 350 ? -9.5 -26.125 -24.5 1 96.44 350 ASN B N 1
ATOM 6370 C CA . ASN B 1 350 ? -9.859 -24.734 -24.75 1 96.44 350 ASN B CA 1
ATOM 6371 C C . ASN B 1 350 ? -11.32 -24.453 -24.406 1 96.44 350 ASN B C 1
ATOM 6373 O O . ASN B 1 350 ? -12.211 -25.188 -24.844 1 96.44 350 ASN B O 1
ATOM 6377 N N . ILE B 1 351 ? -11.516 -23.438 -23.609 1 96.81 351 ILE B N 1
ATOM 6378 C CA . ILE B 1 351 ? -12.867 -23.125 -23.172 1 96.81 351 ILE B CA 1
ATOM 6379 C C . ILE B 1 351 ? -13.219 -21.688 -23.562 1 96.81 351 ILE B C 1
ATOM 6381 O O . ILE B 1 351 ? -12.531 -20.734 -23.156 1 96.81 351 ILE B O 1
ATOM 6385 N N . VAL B 1 352 ? -14.281 -21.516 -24.266 1 95.38 352 VAL B N 1
ATOM 6386 C CA . VAL B 1 352 ? -14.797 -20.203 -24.625 1 95.38 352 VAL B CA 1
ATOM 6387 C C . VAL B 1 352 ? -15.906 -19.797 -23.656 1 95.38 352 VAL B C 1
ATOM 6389 O O . VAL B 1 352 ? -16.781 -20.594 -23.328 1 95.38 352 VAL B O 1
ATOM 6392 N N . LEU B 1 353 ? -15.812 -18.609 -23.172 1 94.31 353 LEU B N 1
ATOM 6393 C CA . LEU B 1 353 ? -16.797 -18.109 -22.219 1 94.31 353 LEU B CA 1
ATOM 6394 C C . LEU B 1 353 ? -17.656 -17.016 -22.859 1 94.31 353 LEU B C 1
ATOM 6396 O O . LEU B 1 353 ? -17.156 -16.188 -23.609 1 94.31 353 LEU B O 1
ATOM 6400 N N . SER B 1 354 ? -18.906 -17.062 -22.438 1 91.19 354 SER B N 1
ATOM 6401 C CA . SER B 1 354 ? -19.844 -16.016 -22.859 1 91.19 354 SER B CA 1
ATOM 6402 C C . SER B 1 354 ? -19.672 -14.766 -22.016 1 91.19 354 SER B C 1
ATOM 6404 O O . SER B 1 354 ? -19.172 -14.82 -20.891 1 91.19 354 SER B O 1
ATOM 6406 N N . SER B 1 355 ? -20.078 -13.617 -22.562 1 88.56 355 SER B N 1
ATOM 6407 C CA . SER B 1 355 ? -20 -12.344 -21.844 1 88.56 355 SER B CA 1
ATOM 6408 C C . SER B 1 355 ? -20.891 -12.344 -20.609 1 88.56 355 SER B C 1
ATOM 6410 O O . SER B 1 355 ? -20.641 -11.625 -19.656 1 88.56 355 SER B O 1
ATOM 6412 N N . GLU B 1 356 ? -21.891 -13.211 -20.625 1 86.69 356 GLU B N 1
ATOM 6413 C CA . GLU B 1 356 ? -22.828 -13.266 -19.5 1 86.69 356 GLU B CA 1
ATOM 6414 C C . GLU B 1 356 ? -22.516 -14.438 -18.578 1 86.69 356 GLU B C 1
ATOM 6416 O O . GLU B 1 356 ? -23.328 -14.805 -17.734 1 86.69 356 GLU B O 1
ATOM 6421 N N . SER B 1 357 ? -21.344 -14.945 -18.812 1 89.75 357 SER B N 1
ATOM 6422 C CA . SER B 1 357 ? -20.984 -16.109 -18.016 1 89.75 357 SER B CA 1
ATOM 6423 C C . SER B 1 357 ? -20.922 -15.766 -16.531 1 89.75 357 SER B C 1
ATOM 6425 O O . SER B 1 357 ? -20.297 -14.781 -16.141 1 89.75 357 SER B O 1
ATOM 6427 N N . SER B 1 358 ? -21.609 -16.5 -15.695 1 91.75 358 SER B N 1
ATOM 6428 C CA . SER B 1 358 ? -21.609 -16.344 -14.242 1 91.75 358 SER B CA 1
ATOM 6429 C C . SER B 1 358 ? -20.531 -17.203 -13.594 1 91.75 358 SER B C 1
ATOM 6431 O O . SER B 1 358 ? -19.828 -17.953 -14.281 1 91.75 358 SER B O 1
ATOM 6433 N N . VAL B 1 359 ? -20.406 -17.094 -12.305 1 93.38 359 VAL B N 1
ATOM 6434 C CA . VAL B 1 359 ? -19.469 -17.906 -11.531 1 93.38 359 VAL B CA 1
ATOM 6435 C C . VAL B 1 359 ? -19.844 -19.375 -11.656 1 93.38 359 VAL B C 1
ATOM 6437 O O . VAL B 1 359 ? -18.969 -20.234 -11.789 1 93.38 359 VAL B O 1
ATOM 6440 N N . ARG B 1 360 ? -21.109 -19.562 -11.688 1 94.12 360 ARG B N 1
ATOM 6441 C CA . ARG B 1 360 ? -21.609 -20.922 -11.828 1 94.12 360 ARG B CA 1
ATOM 6442 C C . ARG B 1 360 ? -21.188 -21.531 -13.164 1 94.12 360 ARG B C 1
ATOM 6444 O O . ARG B 1 360 ? -20.797 -22.688 -13.227 1 94.12 360 ARG B O 1
ATOM 6451 N N . ASP B 1 361 ? -21.25 -20.75 -14.156 1 93.94 361 ASP B N 1
ATOM 6452 C CA . ASP B 1 361 ? -20.875 -21.203 -15.484 1 93.94 361 ASP B CA 1
ATOM 6453 C C . ASP B 1 361 ? -19.391 -21.547 -15.539 1 93.94 361 ASP B C 1
ATOM 6455 O O . ASP B 1 361 ? -19 -22.562 -16.141 1 93.94 361 ASP B O 1
ATOM 6459 N N . GLN B 1 362 ? -18.656 -20.766 -14.93 1 95.75 362 GLN B N 1
ATOM 6460 C CA . GLN B 1 362 ? -17.219 -21.016 -14.906 1 95.75 362 GLN B CA 1
ATOM 6461 C C . GLN B 1 362 ? -16.891 -22.266 -14.109 1 95.75 362 GLN B C 1
ATOM 6463 O O . GLN B 1 362 ? -16.016 -23.047 -14.484 1 95.75 362 GLN B O 1
ATOM 6468 N N . MET B 1 363 ? -17.562 -22.438 -13.047 1 97 363 MET B N 1
ATOM 6469 C CA . MET B 1 363 ? -17.375 -23.625 -12.242 1 97 363 MET B CA 1
ATOM 6470 C C . MET B 1 363 ? -17.75 -24.875 -13.023 1 97 363 MET B C 1
ATOM 6472 O O . MET B 1 363 ? -17.078 -25.906 -12.93 1 97 363 MET B O 1
ATOM 6476 N N . GLU B 1 364 ? -18.828 -24.719 -13.766 1 96.88 364 GLU B N 1
ATOM 6477 C CA . GLU B 1 364 ? -19.25 -25.859 -14.586 1 96.88 364 GLU B CA 1
ATOM 6478 C C . GLU B 1 364 ? -18.219 -26.156 -15.672 1 96.88 364 GLU B C 1
ATOM 6480 O O . GLU B 1 364 ? -17.891 -27.328 -15.906 1 96.88 364 GLU B O 1
ATOM 6485 N N . ALA B 1 365 ? -17.797 -25.156 -16.328 1 96.94 365 ALA B N 1
ATOM 6486 C CA . ALA B 1 365 ? -16.797 -25.312 -17.375 1 96.94 365 ALA B CA 1
ATOM 6487 C C . ALA B 1 365 ? -15.539 -25.969 -16.828 1 96.94 365 ALA B C 1
ATOM 6489 O O . ALA B 1 365 ? -14.984 -26.891 -17.453 1 96.94 365 ALA B O 1
ATOM 6490 N N . MET B 1 366 ? -15.117 -25.547 -15.695 1 97.88 366 MET B N 1
ATOM 6491 C CA . MET B 1 366 ? -13.898 -26.078 -15.102 1 97.88 366 MET B CA 1
ATOM 6492 C C . MET B 1 366 ? -14.117 -27.5 -14.586 1 97.88 366 MET B C 1
ATOM 6494 O O . MET B 1 366 ? -13.211 -28.328 -14.625 1 97.88 366 MET B O 1
ATOM 6498 N N . PHE B 1 367 ? -15.344 -27.75 -14.078 1 98 367 PHE B N 1
ATOM 6499 C CA . PHE B 1 367 ? -15.695 -29.109 -13.742 1 98 367 PHE B CA 1
ATOM 6500 C C . PHE B 1 367 ? -15.531 -30.031 -14.945 1 98 367 PHE B C 1
ATOM 6502 O O . PHE B 1 367 ? -14.938 -31.109 -14.836 1 98 367 PHE B O 1
ATOM 6509 N N . HIS B 1 368 ? -16.062 -29.578 -16.031 1 97.31 368 HIS B N 1
ATOM 6510 C CA . HIS B 1 368 ? -15.953 -30.297 -17.297 1 97.31 368 HIS B CA 1
ATOM 6511 C C . HIS B 1 368 ? -14.5 -30.5 -17.688 1 97.31 368 HIS B C 1
ATOM 6513 O O . HIS B 1 368 ? -14.109 -31.609 -18.062 1 97.31 368 HIS B O 1
ATOM 6519 N N . ALA B 1 369 ? -13.75 -29.5 -17.594 1 98.12 369 ALA B N 1
ATOM 6520 C CA . ALA B 1 369 ? -12.344 -29.531 -17.969 1 98.12 369 ALA B CA 1
ATOM 6521 C C . ALA B 1 369 ? -11.562 -30.516 -17.094 1 98.12 369 ALA B C 1
ATOM 6523 O O . ALA B 1 369 ? -10.75 -31.297 -17.578 1 98.12 369 ALA B O 1
ATOM 6524 N N . PHE B 1 370 ? -11.797 -30.516 -15.812 1 98 370 PHE B N 1
ATOM 6525 C CA . PHE B 1 370 ? -11.055 -31.359 -14.898 1 98 370 PHE B CA 1
ATOM 6526 C C . PHE B 1 370 ? -11.461 -32.812 -15.07 1 98 370 PHE B C 1
ATOM 6528 O O . PHE B 1 370 ? -10.641 -33.719 -14.914 1 98 370 PHE B O 1
ATOM 6535 N N . LEU B 1 371 ? -12.758 -33 -15.344 1 97.62 371 LEU B N 1
ATOM 6536 C CA . LEU B 1 371 ? -13.18 -34.344 -15.703 1 97.62 371 LEU B CA 1
ATOM 6537 C C . LEU B 1 371 ? -12.367 -34.875 -16.875 1 97.62 371 LEU B C 1
ATOM 6539 O O . LEU B 1 371 ? -11.812 -35.969 -16.797 1 97.62 371 LEU B O 1
ATOM 6543 N N . LEU B 1 372 ? -12.258 -34.062 -17.875 1 97 372 LEU B N 1
ATOM 6544 C CA . LEU B 1 372 ? -11.531 -34.469 -19.078 1 97 372 LEU B CA 1
ATOM 6545 C C . LEU B 1 372 ? -10.047 -34.656 -18.766 1 97 372 LEU B C 1
ATOM 6547 O O . LEU B 1 372 ? -9.414 -35.562 -19.281 1 97 372 LEU B O 1
ATOM 6551 N N . GLU B 1 373 ? -9.523 -33.75 -18 1 96.81 373 GLU B N 1
ATOM 6552 C CA . GLU B 1 373 ? -8.117 -33.844 -17.625 1 96.81 373 GLU B CA 1
ATOM 6553 C C . GLU B 1 373 ? -7.828 -35.188 -16.922 1 96.81 373 GLU B C 1
ATOM 6555 O O . GLU B 1 373 ? -6.855 -35.875 -17.25 1 96.81 373 GLU B O 1
ATOM 6560 N N . THR B 1 374 ? -8.648 -35.531 -15.977 1 95.31 374 THR B N 1
ATOM 6561 C CA . THR B 1 374 ? -8.438 -36.781 -15.211 1 95.31 374 THR B CA 1
ATOM 6562 C C . THR B 1 374 ? -8.547 -38 -16.109 1 95.31 374 THR B C 1
ATOM 6564 O O . THR B 1 374 ? -7.816 -38.969 -15.93 1 95.31 374 THR B O 1
ATOM 6567 N N . VAL B 1 375 ? -9.414 -37.938 -17.047 1 94.5 375 VAL B N 1
ATOM 6568 C CA . VAL B 1 375 ? -9.625 -39.062 -17.953 1 94.5 375 VAL B CA 1
ATOM 6569 C C . VAL B 1 375 ? -8.438 -39.188 -18.906 1 94.5 375 VAL B C 1
ATOM 6571 O O . VAL B 1 375 ? -7.945 -40.281 -19.172 1 94.5 375 VAL B O 1
ATOM 6574 N N . LEU B 1 376 ? -8.031 -38.031 -19.391 1 93.12 376 LEU B N 1
ATOM 6575 C CA . LEU B 1 376 ? -6.926 -38 -20.344 1 93.12 376 LEU B CA 1
ATOM 6576 C C . LEU B 1 376 ? -5.625 -38.438 -19.672 1 93.12 376 LEU B C 1
ATOM 6578 O O . LEU B 1 376 ? -4.781 -39.094 -20.297 1 93.12 376 LEU B O 1
ATOM 6582 N N . LEU B 1 377 ? -5.48 -38.062 -18.422 1 93.69 377 LEU B N 1
ATOM 6583 C CA . LEU B 1 377 ? -4.277 -38.406 -17.672 1 93.69 377 LEU B CA 1
ATOM 6584 C C . LEU B 1 377 ? -4.391 -39.812 -17.094 1 93.69 377 LEU B C 1
ATOM 6586 O O . LEU B 1 377 ? -3.41 -40.344 -16.578 1 93.69 377 LEU B O 1
ATOM 6590 N N . LYS B 1 378 ? -5.5 -40.406 -17.141 1 91.5 378 LYS B N 1
ATOM 6591 C CA . LYS B 1 378 ? -5.781 -41.719 -16.578 1 91.5 378 LYS B CA 1
ATOM 6592 C C . LYS B 1 378 ? -5.469 -41.781 -15.094 1 91.5 378 LYS B C 1
ATOM 6594 O O . LYS B 1 378 ? -4.812 -42.719 -14.625 1 91.5 378 LYS B O 1
ATOM 6599 N N . THR B 1 379 ? -5.887 -40.719 -14.391 1 91.19 379 THR B N 1
ATOM 6600 C CA . THR B 1 379 ? -5.582 -40.625 -12.969 1 91.19 379 THR B CA 1
ATOM 6601 C C . THR B 1 379 ? -6.824 -40.906 -12.125 1 91.19 379 THR B C 1
ATOM 6603 O O . THR B 1 379 ? -6.746 -40.969 -10.898 1 91.19 379 THR B O 1
ATOM 6606 N N . LEU B 1 380 ? -7.973 -40.969 -12.773 1 91.19 380 LEU B N 1
ATOM 6607 C CA . LEU B 1 380 ? -9.203 -41.219 -12.023 1 91.19 380 LEU B CA 1
ATOM 6608 C C . LEU B 1 380 ? -9.266 -42.656 -11.523 1 91.19 380 LEU B C 1
ATOM 6610 O O . LEU B 1 380 ? -9.211 -43.594 -12.32 1 91.19 380 LEU B O 1
ATOM 6614 N N . LYS B 1 381 ? -9.312 -42.844 -10.219 1 90.69 381 LYS B N 1
ATOM 6615 C CA . LYS B 1 381 ? -9.375 -44.156 -9.602 1 90.69 381 LYS B CA 1
ATOM 6616 C C . LYS B 1 381 ? -10.805 -44.5 -9.195 1 90.69 381 LYS B C 1
ATOM 6618 O O . LYS B 1 381 ? -11.25 -44.156 -8.109 1 90.69 381 LYS B O 1
ATOM 6623 N N . VAL B 1 382 ? -11.477 -45.156 -10.07 1 91.06 382 VAL B N 1
ATOM 6624 C CA . VAL B 1 382 ? -12.852 -45.562 -9.805 1 91.06 382 VAL B CA 1
ATOM 6625 C C . VAL B 1 382 ? -12.961 -47.062 -9.898 1 91.06 382 VAL B C 1
ATOM 6627 O O . VAL B 1 382 ? -12.523 -47.688 -10.875 1 91.06 382 VAL B O 1
ATOM 6630 N N . GLY B 1 383 ? -13.445 -47.781 -8.836 1 88.56 383 GLY B N 1
ATOM 6631 C CA . GLY B 1 383 ? -13.617 -49.219 -8.82 1 88.56 383 GLY B CA 1
ATOM 6632 C C . GLY B 1 383 ? -14.852 -49.688 -9.562 1 88.56 383 GLY B C 1
ATOM 6633 O O . GLY B 1 383 ? -15.68 -48.875 -9.977 1 88.56 383 GLY B O 1
ATOM 6634 N N . PRO B 1 384 ? -14.969 -51 -9.742 1 90.5 384 PRO B N 1
ATOM 6635 C CA . PRO B 1 384 ? -16.125 -51.562 -10.453 1 90.5 384 PRO B CA 1
ATOM 6636 C C . PRO B 1 384 ? -17.438 -51.344 -9.719 1 90.5 384 PRO B C 1
ATOM 6638 O O . PRO B 1 384 ? -18.5 -51.281 -10.344 1 90.5 384 PRO B O 1
ATOM 6641 N N . ASP B 1 385 ? -17.391 -51.125 -8.438 1 92.12 385 ASP B N 1
ATOM 6642 C CA . ASP B 1 385 ? -18.594 -50.938 -7.637 1 92.12 385 ASP B CA 1
ATOM 6643 C C . ASP B 1 385 ? -18.984 -49.469 -7.535 1 92.12 385 ASP B C 1
ATOM 6645 O O . ASP B 1 385 ? -19.984 -49.125 -6.895 1 92.12 385 ASP B O 1
ATOM 6649 N N . HIS B 1 386 ? -18.328 -48.656 -8.188 1 93.56 386 HIS B N 1
ATOM 6650 C CA . HIS B 1 386 ? -18.625 -47.219 -8.141 1 93.56 386 HIS B CA 1
ATOM 6651 C C . HIS B 1 386 ? -19.953 -46.906 -8.805 1 93.56 386 HIS B C 1
ATOM 6653 O O . HIS B 1 386 ? -20.25 -47.406 -9.891 1 93.56 386 HIS B O 1
ATOM 6659 N N . PRO B 1 387 ? -20.781 -46.094 -8.172 1 94.5 387 PRO B N 1
ATOM 6660 C CA . PRO B 1 387 ? -22.125 -45.812 -8.688 1 94.5 387 PRO B CA 1
ATOM 6661 C C . PRO B 1 387 ? -22.109 -45.125 -10.047 1 94.5 387 PRO B C 1
ATOM 6663 O O . PRO B 1 387 ? -23.062 -45.281 -10.828 1 94.5 387 PRO B O 1
ATOM 6666 N N . TRP B 1 388 ? -21.047 -44.438 -10.328 1 95.06 388 TRP B N 1
ATOM 6667 C CA . TRP B 1 388 ? -21.016 -43.656 -11.57 1 95.06 388 TRP B CA 1
ATOM 6668 C C . TRP B 1 388 ? -20.094 -44.312 -12.594 1 95.06 388 TRP B C 1
ATOM 6670 O O . TRP B 1 388 ? -19.656 -43.656 -13.547 1 95.06 388 TRP B O 1
ATOM 6680 N N . VAL B 1 389 ? -19.75 -45.562 -12.445 1 94.81 389 VAL B N 1
ATOM 6681 C CA . VAL B 1 389 ? -18.734 -46.25 -13.219 1 94.81 389 VAL B CA 1
ATOM 6682 C C . VAL B 1 389 ? -19.141 -46.312 -14.688 1 94.81 389 VAL B C 1
ATOM 6684 O O . VAL B 1 389 ? -18.297 -46.156 -15.578 1 94.81 389 VAL B O 1
ATOM 6687 N N . ALA B 1 390 ? -20.391 -46.469 -14.961 1 94.75 390 ALA B N 1
ATOM 6688 C CA . ALA B 1 390 ? -20.875 -46.562 -16.344 1 94.75 390 ALA B CA 1
ATOM 6689 C C . ALA B 1 390 ? -20.656 -45.281 -17.109 1 94.75 390 ALA B C 1
ATOM 6691 O O . ALA B 1 390 ? -20.125 -45.281 -18.219 1 94.75 390 ALA B O 1
ATOM 6692 N N . ASP B 1 391 ? -21.078 -44.219 -16.453 1 94.81 391 ASP B N 1
ATOM 6693 C CA . ASP B 1 391 ? -20.938 -42.906 -17.078 1 94.81 391 ASP B CA 1
ATOM 6694 C C . ASP B 1 391 ? -19.469 -42.531 -17.266 1 94.81 391 ASP B C 1
ATOM 6696 O O . ASP B 1 391 ? -19.094 -42 -18.312 1 94.81 391 ASP B O 1
ATOM 6700 N N . ILE B 1 392 ? -18.641 -42.875 -16.328 1 95.19 392 ILE B N 1
ATOM 6701 C CA . ILE B 1 392 ? -17.219 -42.531 -16.375 1 95.19 392 ILE B CA 1
ATOM 6702 C C . ILE B 1 392 ? -16.531 -43.375 -17.453 1 95.19 392 ILE B C 1
ATOM 6704 O O . ILE B 1 392 ? -15.727 -42.875 -18.219 1 95.19 392 ILE B O 1
ATOM 6708 N N . SER B 1 393 ? -16.906 -44.594 -17.516 1 94.25 393 SER B N 1
ATOM 6709 C CA . SER B 1 393 ? -16.328 -45.5 -18.516 1 94.25 393 SER B CA 1
ATOM 6710 C C . SER B 1 393 ? -16.688 -45.031 -19.938 1 94.25 393 SER B C 1
ATOM 6712 O O . SER B 1 393 ? -15.883 -45.188 -20.859 1 94.25 393 SER B O 1
ATOM 6714 N N . ASN B 1 394 ? -17.875 -44.531 -20 1 94.44 394 ASN B N 1
ATOM 6715 C CA . ASN B 1 394 ? -18.297 -44.031 -21.297 1 94.44 394 ASN B CA 1
ATOM 6716 C C . ASN B 1 394 ? -17.391 -42.875 -21.766 1 94.44 394 ASN B C 1
ATOM 6718 O O . ASN B 1 394 ? -17.016 -42.812 -22.938 1 94.44 394 ASN B O 1
ATOM 6722 N N . VAL B 1 395 ? -17.047 -42 -20.891 1 95.38 395 VAL B N 1
ATOM 6723 C CA . VAL B 1 395 ? -16.203 -40.875 -21.219 1 95.38 395 VAL B CA 1
ATOM 6724 C C . VAL B 1 395 ? -14.773 -41.375 -21.484 1 95.38 395 VAL B C 1
ATOM 6726 O O . VAL B 1 395 ? -14.117 -40.906 -22.422 1 95.38 395 VAL B O 1
ATOM 6729 N N . GLU B 1 396 ? -14.289 -42.344 -20.734 1 94.19 396 GLU B N 1
ATOM 6730 C CA . GLU B 1 396 ? -12.953 -42.906 -20.906 1 94.19 396 GLU B CA 1
ATOM 6731 C C . GLU B 1 396 ? -12.805 -43.594 -22.266 1 94.19 396 GLU B C 1
ATOM 6733 O O . GLU B 1 396 ? -11.781 -43.438 -22.938 1 94.19 396 GLU B O 1
ATOM 6738 N N . ASN B 1 397 ? -13.836 -44.281 -22.609 1 92.44 397 ASN B N 1
ATOM 6739 C CA . ASN B 1 397 ? -13.82 -44.969 -23.891 1 92.44 397 ASN B CA 1
ATOM 6740 C C . ASN B 1 397 ? -13.805 -43.969 -25.062 1 92.44 397 ASN B C 1
ATOM 6742 O O . ASN B 1 397 ? -13.125 -44.188 -26.062 1 92.44 397 ASN B O 1
ATOM 6746 N N . ALA B 1 398 ? -14.578 -42.938 -24.844 1 92.94 398 ALA B N 1
ATOM 6747 C CA . ALA B 1 398 ? -14.602 -41.906 -25.875 1 92.94 398 ALA B CA 1
ATOM 6748 C C . ALA B 1 398 ? -13.25 -41.188 -26 1 92.94 398 ALA B C 1
ATOM 6750 O O . ALA B 1 398 ? -12.852 -40.781 -27.078 1 92.94 398 ALA B O 1
ATOM 6751 N N . ALA B 1 399 ? -12.516 -41.062 -24.922 1 91.88 399 ALA B N 1
ATOM 6752 C CA . ALA B 1 399 ? -11.219 -40.375 -24.891 1 91.88 399 ALA B CA 1
ATOM 6753 C C . ALA B 1 399 ? -10.148 -41.219 -25.594 1 91.88 399 ALA B C 1
ATOM 6755 O O . ALA B 1 399 ? -9.172 -40.656 -26.094 1 91.88 399 ALA B O 1
ATOM 6756 N N . GLU B 1 400 ? -10.305 -42.469 -25.688 1 88.12 400 GLU B N 1
ATOM 6757 C CA . GLU B 1 400 ? -9.352 -43.344 -26.359 1 88.12 400 GLU B CA 1
ATOM 6758 C C . GLU B 1 400 ? -9.43 -43.188 -27.875 1 88.12 400 GLU B C 1
ATOM 6760 O O . GLU B 1 400 ? -8.445 -43.438 -28.578 1 88.12 400 GLU B O 1
ATOM 6765 N N . ASP B 1 401 ? -10.562 -42.812 -28.266 1 81.62 401 ASP B N 1
ATOM 6766 C CA . ASP B 1 401 ? -10.75 -42.656 -29.703 1 81.62 401 ASP B CA 1
ATOM 6767 C C . ASP B 1 401 ? -10.727 -41.188 -30.125 1 81.62 401 ASP B C 1
ATOM 6769 O O . ASP B 1 401 ? -11.602 -40.75 -30.875 1 81.62 401 ASP B O 1
ATOM 6773 N N . LEU B 1 402 ? -9.781 -40.438 -29.734 1 77.75 402 LEU B N 1
ATOM 6774 C CA . LEU B 1 402 ? -9.727 -39 -30.031 1 77.75 402 LEU B CA 1
ATOM 6775 C C . LEU B 1 402 ? -9.281 -38.75 -31.469 1 77.75 402 LEU B C 1
ATOM 6777 O O . LEU B 1 402 ? -9.453 -37.656 -32 1 77.75 402 LEU B O 1
ATOM 6781 N N . SER B 1 403 ? -8.82 -39.75 -32.156 1 70.06 403 SER B N 1
ATOM 6782 C CA . SER B 1 403 ? -8.359 -39.656 -33.531 1 70.06 403 SER B CA 1
ATOM 6783 C C . SER B 1 403 ? -9.508 -39.281 -34.469 1 70.06 403 SER B C 1
ATOM 6785 O O . SER B 1 403 ? -9.297 -38.656 -35.5 1 70.06 403 SER B O 1
ATOM 6787 N N . SER B 1 404 ? -10.727 -39.594 -34.125 1 66.06 404 SER B N 1
ATOM 6788 C CA . SER B 1 404 ? -11.891 -39.344 -34.969 1 66.06 404 SER B CA 1
ATOM 6789 C C . SER B 1 404 ? -12.531 -38 -34.688 1 66.06 404 SER B C 1
ATOM 6791 O O . SER B 1 404 ? -13.445 -37.562 -35.375 1 66.06 404 SER B O 1
ATOM 6793 N N . GLY B 1 405 ? -11.977 -37.375 -33.812 1 76.31 405 GLY B N 1
ATOM 6794 C CA . GLY B 1 405 ? -12.562 -36.094 -33.406 1 76.31 405 GLY B CA 1
ATOM 6795 C C . GLY B 1 405 ? -12.984 -36.094 -31.938 1 76.31 405 GLY B C 1
ATOM 6796 O O . GLY B 1 405 ? -13.078 -37.156 -31.312 1 76.31 405 GLY B O 1
ATOM 6797 N N . ASP B 1 406 ? -13.227 -34.906 -31.422 1 85.5 406 ASP B N 1
ATOM 6798 C CA . ASP B 1 406 ? -13.547 -34.812 -30 1 85.5 406 ASP B CA 1
ATOM 6799 C C . ASP B 1 406 ? -15.055 -34.75 -29.781 1 85.5 406 ASP B C 1
ATOM 6801 O O . ASP B 1 406 ? -15.516 -34.438 -28.672 1 85.5 406 ASP B O 1
ATOM 6805 N N . HIS B 1 407 ? -15.844 -35.031 -30.859 1 85.75 407 HIS B N 1
ATOM 6806 C CA . HIS B 1 407 ? -17.297 -34.875 -30.781 1 85.75 407 HIS B CA 1
ATOM 6807 C C . HIS B 1 407 ? -17.906 -35.875 -29.797 1 85.75 407 HIS B C 1
ATOM 6809 O O . HIS B 1 407 ? -18.703 -35.5 -28.938 1 85.75 407 HIS B O 1
ATOM 6815 N N . ARG B 1 408 ? -17.562 -37.094 -30.016 1 88.44 408 ARG B N 1
ATOM 6816 C CA . ARG B 1 408 ? -18.094 -38.125 -29.125 1 88.44 408 ARG B CA 1
ATOM 6817 C C . ARG B 1 408 ? -17.672 -37.875 -27.672 1 88.44 408 ARG B C 1
ATOM 6819 O O . ARG B 1 408 ? -18.469 -38.031 -26.75 1 88.44 408 ARG B O 1
ATOM 6826 N N . LEU B 1 409 ? -16.453 -37.531 -27.547 1 92.81 409 LEU B N 1
ATOM 6827 C CA . LEU B 1 409 ? -15.922 -37.219 -26.219 1 92.81 409 LEU B CA 1
ATOM 6828 C C . LEU B 1 409 ? -16.703 -36.094 -25.578 1 92.81 409 LEU B C 1
ATOM 6830 O O . LEU B 1 409 ? -17.047 -36.156 -24.391 1 92.81 409 LEU B O 1
ATOM 6834 N N . LEU B 1 410 ? -16.984 -35.094 -26.359 1 91.75 410 LEU B N 1
ATOM 6835 C CA . LEU B 1 410 ? -17.703 -33.938 -25.859 1 91.75 410 LEU B CA 1
ATOM 6836 C C . LEU B 1 410 ? -19.125 -34.281 -25.469 1 91.75 410 LEU B C 1
ATOM 6838 O O . LEU B 1 410 ? -19.625 -33.812 -24.438 1 91.75 410 LEU B O 1
ATOM 6842 N N . LEU B 1 411 ? -19.703 -35.062 -26.234 1 89.44 411 LEU B N 1
ATOM 6843 C CA . LEU B 1 411 ? -21.094 -35.469 -25.969 1 89.44 411 LEU B CA 1
ATOM 6844 C C . LEU B 1 411 ? -21.188 -36.281 -24.688 1 89.44 411 LEU B C 1
ATOM 6846 O O . LEU B 1 411 ? -22.047 -36.031 -23.844 1 89.44 411 LEU B O 1
ATOM 6850 N N . CYS B 1 412 ? -20.328 -37.25 -24.547 1 92.44 412 CYS B N 1
ATOM 6851 C CA . CYS B 1 412 ? -20.344 -38.125 -23.391 1 92.44 412 CYS B CA 1
ATOM 6852 C C . CYS B 1 412 ? -19.984 -37.344 -22.125 1 92.44 412 CYS B C 1
ATOM 6854 O O . CYS B 1 412 ? -20.609 -37.531 -21.078 1 92.44 412 CYS B O 1
ATOM 6856 N N . SER B 1 413 ? -18.969 -36.531 -22.266 1 95.12 413 SER B N 1
ATOM 6857 C CA . SER B 1 413 ? -18.547 -35.781 -21.094 1 95.12 413 SER B CA 1
ATOM 6858 C C . SER B 1 413 ? -19.594 -34.75 -20.688 1 95.12 413 SER B C 1
ATOM 6860 O O . SER B 1 413 ? -19.812 -34.531 -19.5 1 95.12 413 SER B O 1
ATOM 6862 N N . ARG B 1 414 ? -20.25 -34.094 -21.609 1 92.88 414 ARG B N 1
ATOM 6863 C CA . ARG B 1 414 ? -21.297 -33.125 -21.297 1 92.88 414 ARG B CA 1
ATOM 6864 C C . ARG B 1 414 ? -22.469 -33.812 -20.578 1 92.88 414 ARG B C 1
ATOM 6866 O O . ARG B 1 414 ? -23.062 -33.219 -19.688 1 92.88 414 ARG B O 1
ATOM 6873 N N . ALA B 1 415 ? -22.766 -34.938 -21.062 1 92.62 415 ALA B N 1
ATOM 6874 C CA . ALA B 1 415 ? -23.844 -35.688 -20.406 1 92.62 415 ALA B CA 1
ATOM 6875 C C . ALA B 1 415 ? -23.531 -35.938 -18.938 1 92.62 415 ALA B C 1
ATOM 6877 O O . ALA B 1 415 ? -24.391 -35.812 -18.078 1 92.62 415 ALA B O 1
ATOM 6878 N N . LEU B 1 416 ? -22.359 -36.344 -18.75 1 95.38 416 LEU B N 1
ATOM 6879 C CA . LEU B 1 416 ? -21.938 -36.594 -17.391 1 95.38 416 LEU B CA 1
ATOM 6880 C C . LEU B 1 416 ? -21.984 -35.312 -16.562 1 95.38 416 LEU B C 1
ATOM 6882 O O . LEU B 1 416 ? -22.453 -35.312 -15.422 1 95.38 416 LEU B O 1
ATOM 6886 N N . VAL B 1 417 ? -21.5 -34.219 -17.078 1 95.88 417 VAL B N 1
ATOM 6887 C CA . VAL B 1 417 ? -21.469 -32.906 -16.391 1 95.88 417 VAL B CA 1
ATOM 6888 C C . VAL B 1 417 ? -22.906 -32.469 -16.062 1 95.88 417 VAL B C 1
ATOM 6890 O O . VAL B 1 417 ? -23.172 -32 -14.945 1 95.88 417 VAL B O 1
ATOM 6893 N N . ASN B 1 418 ? -23.828 -32.656 -17 1 93.19 418 ASN B N 1
ATOM 6894 C CA . ASN B 1 418 ? -25.219 -32.25 -16.781 1 93.19 418 ASN B CA 1
ATOM 6895 C C . ASN B 1 418 ? -25.844 -33.031 -15.641 1 93.19 418 ASN B C 1
ATOM 6897 O O . ASN B 1 418 ? -26.703 -32.5 -14.93 1 93.19 418 ASN B O 1
ATOM 6901 N N . GLN B 1 419 ? -25.328 -34.125 -15.5 1 94.62 419 GLN B N 1
ATOM 6902 C CA . GLN B 1 419 ? -25.922 -35 -14.492 1 94.62 419 GLN B CA 1
ATOM 6903 C C . GLN B 1 419 ? -25.312 -34.75 -13.117 1 94.62 419 GLN B C 1
ATOM 6905 O O . GLN B 1 419 ? -26.016 -34.719 -12.109 1 94.62 419 GLN B O 1
ATOM 6910 N N . TYR B 1 420 ? -24.062 -34.562 -13.055 1 96.62 420 TYR B N 1
ATOM 6911 C CA . TYR B 1 420 ? -23.406 -34.656 -11.758 1 96.62 420 TYR B CA 1
ATOM 6912 C C . TYR B 1 420 ? -22.969 -33.281 -11.266 1 96.62 420 TYR B C 1
ATOM 6914 O O . TYR B 1 420 ? -22.734 -33.094 -10.07 1 96.62 420 TYR B O 1
ATOM 6922 N N . PHE B 1 421 ? -22.828 -32.281 -12.109 1 96.62 421 PHE B N 1
ATOM 6923 C CA . PHE B 1 421 ? -22.422 -30.953 -11.672 1 96.62 421 PHE B CA 1
ATOM 6924 C C . PHE B 1 421 ? -23.453 -30.359 -10.727 1 96.62 421 PHE B C 1
ATOM 6926 O O . PHE B 1 421 ? -23.109 -29.75 -9.711 1 96.62 421 PHE B O 1
ATOM 6933 N N . PRO B 1 422 ? -24.781 -30.5 -10.984 1 96 422 PRO B N 1
ATOM 6934 C CA . PRO B 1 422 ? -25.766 -30 -10.023 1 96 422 PRO B CA 1
ATOM 6935 C C . PRO B 1 422 ? -25.625 -30.641 -8.641 1 96 422 PRO B C 1
ATOM 6937 O O . PRO B 1 422 ? -25.891 -29.984 -7.625 1 96 422 PRO B O 1
ATOM 6940 N N . LEU B 1 423 ? -25.203 -31.875 -8.656 1 96.19 423 LEU B N 1
ATOM 6941 C CA . LEU B 1 423 ? -24.969 -32.531 -7.375 1 96.19 423 LEU B CA 1
ATOM 6942 C C . LEU B 1 423 ? -23.797 -31.891 -6.637 1 96.19 423 LEU B C 1
ATOM 6944 O O . LEU B 1 423 ? -23.828 -31.766 -5.41 1 96.19 423 LEU B O 1
ATOM 6948 N N . LEU B 1 424 ? -22.797 -31.594 -7.363 1 97.12 424 LEU B N 1
ATOM 6949 C CA . LEU B 1 424 ? -21.656 -30.906 -6.766 1 97.12 424 LEU B CA 1
ATOM 6950 C C . LEU B 1 424 ? -22.078 -29.578 -6.156 1 97.12 424 LEU B C 1
ATOM 6952 O O . LEU B 1 424 ? -21.703 -29.25 -5.027 1 97.12 424 LEU B O 1
ATOM 6956 N N . LEU B 1 425 ? -22.859 -28.828 -6.859 1 96.19 425 LEU B N 1
ATOM 6957 C CA . LEU B 1 425 ? -23.328 -27.516 -6.383 1 96.19 425 LEU B CA 1
ATOM 6958 C C . LEU B 1 425 ? -24.156 -27.672 -5.109 1 96.19 425 LEU B C 1
ATOM 6960 O O . LEU B 1 425 ? -24.016 -26.875 -4.18 1 96.19 425 LEU B O 1
ATOM 6964 N N . LYS B 1 426 ? -24.938 -28.625 -5.121 1 94.94 426 LYS B N 1
ATOM 6965 C CA . LYS B 1 426 ? -25.766 -28.891 -3.949 1 94.94 426 LYS B CA 1
ATOM 6966 C C . LYS B 1 426 ? -24.922 -29.234 -2.734 1 94.94 426 LYS B C 1
ATOM 6968 O O . LYS B 1 426 ? -25.188 -28.766 -1.627 1 94.94 426 LYS B O 1
ATOM 6973 N N . SER B 1 427 ? -24.016 -30.047 -3.018 1 94.06 427 SER B N 1
ATOM 6974 C CA . SER B 1 427 ? -23.125 -30.453 -1.935 1 94.06 427 SER B CA 1
ATOM 6975 C C . SER B 1 427 ? -22.297 -29.281 -1.419 1 94.06 427 SER B C 1
ATOM 6977 O O . SER B 1 427 ? -21.906 -29.266 -0.251 1 94.06 427 SER B O 1
ATOM 6979 N N . LEU B 1 428 ? -21.969 -28.297 -2.219 1 96.12 428 LEU B N 1
ATOM 6980 C CA . LEU B 1 428 ? -21.172 -27.141 -1.856 1 96.12 428 LEU B CA 1
ATOM 6981 C C . LEU B 1 428 ? -21.969 -26.156 -1.001 1 96.12 428 LEU B C 1
ATOM 6983 O O . LEU B 1 428 ? -21.391 -25.391 -0.23 1 96.12 428 LEU B O 1
ATOM 6987 N N . GLU B 1 429 ? -23.312 -25.969 -1.093 1 92.25 429 GLU B N 1
ATOM 6988 C CA . GLU B 1 429 ? -24.172 -25.031 -0.371 1 92.25 429 GLU B CA 1
ATOM 6989 C C . GLU B 1 429 ? -24 -25.188 1.138 1 92.25 429 GLU B C 1
ATOM 6991 O O . GLU B 1 429 ? -24.031 -24.203 1.877 1 92.25 429 GLU B O 1
ATOM 6996 N N . GLY B 1 430 ? -23.641 -26.25 1.617 1 87.94 430 GLY B N 1
ATOM 6997 C CA . GLY B 1 430 ? -23.484 -26.469 3.047 1 87.94 430 GLY B CA 1
ATOM 6998 C C . GLY B 1 430 ? -22.047 -26.609 3.479 1 87.94 430 GLY B C 1
ATOM 6999 O O . GLY B 1 430 ? -21.766 -26.859 4.652 1 87.94 430 GLY B O 1
ATOM 7000 N N . SER B 1 431 ? -21.266 -26.344 2.582 1 93.94 431 SER B N 1
ATOM 7001 C CA . SER B 1 431 ? -19.844 -26.5 2.896 1 93.94 431 SER B CA 1
ATOM 7002 C C . SER B 1 431 ? -19.203 -25.172 3.234 1 93.94 431 SER B C 1
ATOM 7004 O O . SER B 1 431 ? -19.875 -24.125 3.213 1 93.94 431 SER B O 1
ATOM 7006 N N . GLU B 1 432 ? -17.938 -25.188 3.672 1 94.75 432 GLU B N 1
ATOM 7007 C CA . GLU B 1 432 ? -17.188 -23.984 4.043 1 94.75 432 GLU B CA 1
ATOM 7008 C C . GLU B 1 432 ? -16.594 -23.297 2.816 1 94.75 432 GLU B C 1
ATOM 7010 O O . GLU B 1 432 ? -15.984 -22.234 2.926 1 94.75 432 GLU B O 1
ATOM 7015 N N . TRP B 1 433 ? -16.906 -23.891 1.653 1 97 433 TRP B N 1
ATOM 7016 C CA . TRP B 1 433 ? -16.328 -23.344 0.428 1 97 433 TRP B CA 1
ATOM 7017 C C . TRP B 1 433 ? -17.094 -22.094 0.001 1 97 433 TRP B C 1
ATOM 7019 O O . TRP B 1 433 ? -18.312 -22.031 0.084 1 97 433 TRP B O 1
ATOM 7029 N N . ARG B 1 434 ? -16.297 -21.141 -0.431 1 94.19 434 ARG B N 1
ATOM 7030 C CA . ARG B 1 434 ? -16.906 -19.938 -1 1 94.19 434 ARG B CA 1
ATOM 7031 C C . ARG B 1 434 ? -17.172 -20.109 -2.49 1 94.19 434 ARG B C 1
ATOM 7033 O O . ARG B 1 434 ? -16.312 -20.578 -3.232 1 94.19 434 ARG B O 1
ATOM 7040 N N . THR B 1 435 ? -18.359 -19.719 -2.857 1 94.12 435 THR B N 1
ATOM 7041 C CA . THR B 1 435 ? -18.719 -19.875 -4.266 1 94.12 435 THR B CA 1
ATOM 7042 C C . THR B 1 435 ? -19.219 -18.547 -4.844 1 94.12 435 THR B C 1
ATOM 7044 O O . THR B 1 435 ? -19.781 -18.516 -5.941 1 94.12 435 THR B O 1
ATOM 7047 N N . ASP B 1 436 ? -19.031 -17.484 -4.117 1 90.81 436 ASP B N 1
ATOM 7048 C CA . ASP B 1 436 ? -19.438 -16.156 -4.598 1 90.81 436 ASP B CA 1
ATOM 7049 C C . ASP B 1 436 ? -18.516 -15.672 -5.707 1 90.81 436 ASP B C 1
ATOM 7051 O O . ASP B 1 436 ? -18.938 -14.914 -6.586 1 90.81 436 ASP B O 1
ATOM 7055 N N . TYR B 1 437 ? -17.281 -16.125 -5.594 1 89.12 437 TYR B N 1
ATOM 7056 C CA . TYR B 1 437 ? -16.344 -15.844 -6.676 1 89.12 437 TYR B CA 1
ATOM 7057 C C . TYR B 1 437 ? -15.305 -16.953 -6.801 1 89.12 437 TYR B C 1
ATOM 7059 O O . TYR B 1 437 ? -15.148 -17.781 -5.891 1 89.12 437 TYR B O 1
ATOM 7067 N N . VAL B 1 438 ? -14.688 -17 -7.996 1 92.56 438 VAL B N 1
ATOM 7068 C CA . VAL B 1 438 ? -13.688 -18.016 -8.273 1 92.56 438 VAL B CA 1
ATOM 7069 C C . VAL B 1 438 ? -12.438 -17.375 -8.875 1 92.56 438 VAL B C 1
ATOM 7071 O O . VAL B 1 438 ? -12.523 -16.297 -9.477 1 92.56 438 VAL B O 1
ATOM 7074 N N . LEU B 1 439 ? -11.312 -18.047 -8.594 1 91.44 439 LEU B N 1
ATOM 7075 C CA . LEU B 1 439 ? -10.031 -17.578 -9.109 1 91.44 439 LEU B CA 1
ATOM 7076 C C . LEU B 1 439 ? -9.438 -18.562 -10.102 1 91.44 439 LEU B C 1
ATOM 7078 O O . LEU B 1 439 ? -8.305 -19.031 -9.914 1 91.44 439 LEU B O 1
ATOM 7082 N N . PHE B 1 440 ? -10.102 -18.766 -11.195 1 93.75 440 PHE B N 1
ATOM 7083 C CA . PHE B 1 440 ? -9.688 -19.781 -12.148 1 93.75 440 PHE B CA 1
ATOM 7084 C C . PHE B 1 440 ? -8.711 -19.203 -13.172 1 93.75 440 PHE B C 1
ATOM 7086 O O . PHE B 1 440 ? -8.164 -19.938 -13.992 1 93.75 440 PHE B O 1
ATOM 7093 N N . GLY B 1 441 ? -8.492 -17.984 -13.102 1 87.5 441 GLY B N 1
ATOM 7094 C CA . GLY B 1 441 ? -7.543 -17.359 -14.016 1 87.5 441 GLY B CA 1
ATOM 7095 C C . GLY B 1 441 ? -8.047 -17.281 -15.438 1 87.5 441 GLY B C 1
ATOM 7096 O O . GLY B 1 441 ? -7.312 -17.594 -16.375 1 87.5 441 GLY B O 1
ATOM 7097 N N . ALA B 1 442 ? -9.289 -16.938 -15.594 1 88.88 442 ALA B N 1
ATOM 7098 C CA . ALA B 1 442 ? -9.859 -16.781 -16.938 1 88.88 442 ALA B CA 1
ATOM 7099 C C . ALA B 1 442 ? -9.281 -15.547 -17.625 1 88.88 442 ALA B C 1
ATOM 7101 O O . ALA B 1 442 ? -9.109 -14.492 -17 1 88.88 442 ALA B O 1
ATOM 7102 N N . SER B 1 443 ? -8.898 -15.797 -18.891 1 85.44 443 SER B N 1
ATOM 7103 C CA . SER B 1 443 ? -8.508 -14.625 -19.672 1 85.44 443 SER B CA 1
ATOM 7104 C C . SER B 1 443 ? -9.695 -13.719 -19.953 1 85.44 443 SER B C 1
ATOM 7106 O O . SER B 1 443 ? -10.82 -14.016 -19.531 1 85.44 443 SER B O 1
ATOM 7108 N N . ASP B 1 444 ? -9.484 -12.594 -20.656 1 82.19 444 ASP B N 1
ATOM 7109 C CA . ASP B 1 444 ? -10.516 -11.578 -20.844 1 82.19 444 ASP B CA 1
ATOM 7110 C C . ASP B 1 444 ? -11.359 -11.875 -22.078 1 82.19 444 ASP B C 1
ATOM 7112 O O . ASP B 1 444 ? -12.305 -11.148 -22.375 1 82.19 444 ASP B O 1
ATOM 7116 N N . TRP B 1 445 ? -11.156 -12.93 -22.703 1 88.44 445 TRP B N 1
ATOM 7117 C CA . TRP B 1 445 ? -11.938 -13.266 -23.891 1 88.44 445 TRP B CA 1
ATOM 7118 C C . TRP B 1 445 ? -13.367 -13.617 -23.516 1 88.44 445 TRP B C 1
ATOM 7120 O O . TRP B 1 445 ? -13.602 -14.43 -22.609 1 88.44 445 TRP B O 1
ATOM 7130 N N . ARG B 1 446 ? -14.289 -12.891 -24.125 1 91 446 ARG B N 1
ATOM 7131 C CA . ARG B 1 446 ? -15.711 -13.156 -23.953 1 91 446 ARG B CA 1
ATOM 7132 C C . ARG B 1 446 ? -16.453 -13.102 -25.281 1 91 446 ARG B C 1
ATOM 7134 O O . ARG B 1 446 ? -16.156 -12.242 -26.125 1 91 446 ARG B O 1
ATOM 7141 N N . VAL B 1 447 ? -17.422 -13.969 -25.422 1 90.75 447 VAL B N 1
ATOM 7142 C CA . VAL B 1 447 ? -18.172 -14.023 -26.672 1 90.75 447 VAL B CA 1
ATOM 7143 C C . VAL B 1 447 ? -19.609 -13.555 -26.438 1 90.75 447 VAL B C 1
ATOM 7145 O O . VAL B 1 447 ? -20.203 -13.867 -25.406 1 90.75 447 VAL B O 1
ATOM 7148 N N . VAL B 1 448 ? -20.078 -12.734 -27.344 1 88.25 448 VAL B N 1
ATOM 7149 C CA . VAL B 1 448 ? -21.5 -12.367 -27.422 1 88.25 448 VAL B CA 1
ATOM 7150 C C . VAL B 1 448 ? -22.125 -13 -28.656 1 88.25 448 VAL B C 1
ATOM 7152 O O . VAL B 1 448 ? -21.672 -12.781 -29.781 1 88.25 448 VAL B O 1
ATOM 7155 N N . TRP B 1 449 ? -23.172 -13.719 -28.469 1 82.81 449 TRP B N 1
ATOM 7156 C CA . TRP B 1 449 ? -23.797 -14.469 -29.547 1 82.81 449 TRP B CA 1
ATOM 7157 C C . TRP B 1 449 ? -24.781 -13.602 -30.312 1 82.81 449 TRP B C 1
ATOM 7159 O O . TRP B 1 449 ? -25.516 -12.805 -29.719 1 82.81 449 TRP B O 1
ATOM 7169 N N . GLY B 1 450 ? -24.688 -13.633 -31.656 1 75.12 450 GLY B N 1
ATOM 7170 C CA . GLY B 1 450 ? -25.578 -12.883 -32.531 1 75.12 450 GLY B CA 1
ATOM 7171 C C . GLY B 1 450 ? -26.984 -13.422 -32.562 1 75.12 450 GLY B C 1
ATOM 7172 O O . GLY B 1 450 ? -27.219 -14.586 -32.219 1 75.12 450 GLY B O 1
ATOM 7173 N N . ASP B 1 451 ? -28.109 -12.547 -32.688 1 61.16 451 ASP B N 1
ATOM 7174 C CA . ASP B 1 451 ? -29.531 -12.875 -32.812 1 61.16 451 ASP B CA 1
ATOM 7175 C C . ASP B 1 451 ? -29.781 -13.68 -34.094 1 61.16 451 ASP B C 1
ATOM 7177 O O . ASP B 1 451 ? -29.422 -13.25 -35.188 1 61.16 451 ASP B O 1
ATOM 7181 N N . ASN B 1 452 ? -29.672 -14.844 -34.188 1 49.19 452 ASN B N 1
ATOM 7182 C CA . ASN B 1 452 ? -30.25 -15.492 -35.375 1 49.19 452 ASN B CA 1
ATOM 7183 C C . ASN B 1 452 ? -31.641 -14.969 -35.688 1 49.19 452 ASN B C 1
ATOM 7185 O O . ASN B 1 452 ? -32.625 -15.398 -35.062 1 49.19 452 ASN B O 1
ATOM 7189 N N . GLU B 1 453 ? -32 -13.688 -35.938 1 39.97 453 GLU B N 1
ATOM 7190 C CA . GLU B 1 453 ? -33.312 -13.477 -36.562 1 39.97 453 GLU B CA 1
ATOM 7191 C C . GLU B 1 453 ? -33.5 -14.328 -37.812 1 39.97 453 GLU B C 1
ATOM 7193 O O . GLU B 1 453 ? -32.594 -14.383 -38.656 1 39.97 453 GLU B O 1
ATOM 7198 N N . SER B 1 454 ? -34.344 -15.297 -37.844 1 36.72 454 SER B N 1
ATOM 7199 C CA . SER B 1 454 ? -35.062 -15.734 -39.031 1 36.72 454 SER B CA 1
ATOM 7200 C C . SER B 1 454 ? -35.406 -14.547 -39.938 1 36.72 454 SER B C 1
ATOM 7202 O O . SER B 1 454 ? -35.594 -13.43 -39.469 1 36.72 454 SER B O 1
ATOM 7204 N N . GLY B 1 455 ? -35.25 -14.625 -41.344 1 34.16 455 GLY B N 1
ATOM 7205 C CA . GLY B 1 455 ? -35.562 -13.875 -42.531 1 34.16 455 GLY B CA 1
ATOM 7206 C C . GLY B 1 455 ? -36.938 -13.203 -42.5 1 34.16 455 GLY B C 1
ATOM 7207 O O . GLY B 1 455 ? -37.5 -12.906 -43.531 1 34.16 455 GLY B O 1
ATOM 7208 N N . ASP B 1 456 ? -37.719 -12.82 -41.562 1 30.02 456 ASP B N 1
ATOM 7209 C CA . ASP B 1 456 ? -38.781 -12.008 -42.156 1 30.02 456 ASP B CA 1
ATOM 7210 C C . ASP B 1 456 ? -38.219 -10.664 -42.625 1 30.02 456 ASP B C 1
ATOM 7212 O O . ASP B 1 456 ? -37.656 -9.906 -41.844 1 30.02 456 ASP B O 1
ATOM 7216 N N . ALA B 1 457 ? -37.875 -10.523 -44 1 32.56 457 ALA B N 1
ATOM 7217 C CA . ALA B 1 457 ? -37.562 -9.438 -44.938 1 32.56 457 ALA B CA 1
ATOM 7218 C C . ALA B 1 457 ? -38.531 -8.273 -44.75 1 32.56 457 ALA B C 1
ATOM 7220 O O . ALA B 1 457 ? -38.531 -7.332 -45.562 1 32.56 457 ALA B O 1
ATOM 7221 N N . GLY B 1 458 ? -39.562 -8.141 -44.094 1 26.12 458 GLY B N 1
ATOM 7222 C CA . GLY B 1 458 ? -40.312 -7.023 -44.625 1 26.12 458 GLY B CA 1
ATOM 7223 C C . GLY B 1 458 ? -39.625 -5.691 -44.469 1 26.12 458 GLY B C 1
ATOM 7224 O O . GLY B 1 458 ? -39.625 -4.867 -45.375 1 26.12 458 GLY B O 1
ATOM 7225 N N . ARG B 1 459 ? -39.594 -4.879 -43.312 1 25.36 459 ARG B N 1
ATOM 7226 C CA . ARG B 1 459 ? -39.688 -3.424 -43.406 1 25.36 459 ARG B CA 1
ATOM 7227 C C . ARG B 1 459 ? -38.344 -2.787 -43.688 1 25.36 459 ARG B C 1
ATOM 7229 O O . ARG B 1 459 ? -37.5 -2.701 -42.781 1 25.36 459 ARG B O 1
ATOM 7236 N N . SER B 1 460 ? -37.625 -2.924 -44.812 1 23.8 460 SER B N 1
ATOM 7237 C CA . SER B 1 460 ? -36.656 -1.929 -45.281 1 23.8 460 SER B CA 1
ATOM 7238 C C . SER B 1 460 ? -37.281 -0.531 -45.281 1 23.8 460 SER B C 1
ATOM 7240 O O . SER B 1 460 ? -38.156 -0.235 -46.062 1 23.8 460 SER B O 1
ATOM 7242 N N . LYS B 1 461 ? -37.594 0.133 -44.156 1 21.84 461 LYS B N 1
ATOM 7243 C CA . LYS B 1 461 ? -37.688 1.583 -44.312 1 21.84 461 LYS B CA 1
ATOM 7244 C C . LYS B 1 461 ? -36.5 2.133 -45.094 1 21.84 461 LYS B C 1
ATOM 7246 O O . LYS B 1 461 ? -35.469 1.469 -45.219 1 21.84 461 LYS B O 1
ATOM 7251 N N . HIS B 1 462 ? -36.5 3.617 -45.25 1 19.67 462 HIS B N 1
ATOM 7252 C CA . HIS B 1 462 ? -36.125 4.809 -46 1 19.67 462 HIS B CA 1
ATOM 7253 C C . HIS B 1 462 ? -34.656 5.141 -45.75 1 19.67 462 HIS B C 1
ATOM 7255 O O . HIS B 1 462 ? -34.188 5.188 -44.625 1 19.67 462 HIS B O 1
ATOM 7261 N N . LEU B 1 463 ? -33.656 4.801 -46.719 1 17.53 463 LEU B N 1
ATOM 7262 C CA . LEU B 1 463 ? -32.938 5.996 -47.125 1 17.53 463 LEU B CA 1
ATOM 7263 C C . LEU B 1 463 ? -33.906 7.062 -47.625 1 17.53 463 LEU B C 1
ATOM 7265 O O . LEU B 1 463 ? -34.812 6.766 -48.406 1 17.53 463 LEU B O 1
#

Radius of gyration: 34.62 Å; Cα contacts (8 Å, |Δi|>4): 1362; chains: 2; bounding box: 82×101×103 Å

InterPro domains:
  IPR006968 Root UVB sensitive family [PTHR12770] (6-443)
  IPR054549 Protein root UVB sensitive/RUS domain [PF04884] (36-274)
  IPR055412 Root UVB sensitive protein, C-terminal [PF24160] (283-449)